Protein 8G1Y (pdb70)

Sequence (971 aa):
NATLVYQQSTRDANNTVTASQAILQQGLATDGGLFTPDTYPKVDLNFDKLKKDASYQEVAKKLVLSSAFLDDFTVEEELDYCINNAYDSKFDTPAIAPLVKLDGQYNLELFHGSSTIAFKDALSILPYFTTAAKKHGLENKIIVILTATSGDTGKAAAGFANVPGTEEIIVFYPKDGVSKIQQELQTTQTGDNTHHVIAIDGNFDDAQTNVKHFNDVALREKLTTNKLQFSSSANSNIGRLVPQIVYYVYAYAQLVKTGEIVAGEEKVVNFTVPTGNFGNILAAFYAKKQIGLPVGKLICASNDNNVLTDFFKKTRVYDKKRREFKVTTSPSDILVSSNLERLIFHLLGNNAEEKTTELNALNTQGQYKLTDFDAEILDLFAAEYATEEEETAAEIKRVCELLDSYIEDPHTAVASAVYKKYQQSATGDVTKTVIASSTASPYKFPVVAVEAVTGKAGLTDFEALAQLHEISGVAVPPAVDGLEIAPIRHKTTVAAADQAAVEAYLGLATLVYQQSTRDANNTVTASQAILQGLATDGGLFTPDTYPKVDLNFDKLKDASYQEVAKLVLSSAFLDDFTVEELDYCINNAYDSKFDTPAIAPLVKLDGQYNLELFHGSSTIAFKDALSILPYFTTAAKKKKHGLENKIIVILTATSGDTGKAAAGFANVPGTEEIIVFYPKKDDGGVSKIQELQTTQTGDNTHHVIAIDGNFDDAQTNVKHFNDVALREKLLTTNKLQFSSSANSNIGRLLVPQIVYYVYAYAQLVKTGEIVAGEEKVVNFTVPTGNFGNILAAFYAKQIGLPVGKLICASNDNNVLTDFFKKTRVYDKKRREFKVTTSPSDILVSSSNLERLIFHLLGNNAEEKTTEELNALNTQGQYKKLTDFDAEILDLFAAEYATEEEETAAEIKRVCELLDSYIEDPHTAVASAVYKKKYQQSATGDVTKTVIASTASPYKFPVVAVEAVTGKAGLTDFEALAQLHEISGVAVPPAVDGLEIAPIRHKTTVAAADQAAVEAYLGL

Organism: Streptococcus pneumoniae serotype 4 (strain ATCC BAA-334 / TIGR4) (NCBI:txid170187)

Secondary structure (DSSP, 8-state):
---PPEEETTEEEEEE-HHHHHHH-S-TTS--EEESS-------HHHHTT--HHHHHHHHHHHHSTTS-HHHHHHHHHHHSSTTSSSTTSS-EEE-SS-EEEE---STTSBTT--TTTTTT--HHHHHTT---EEEEEEE-SSTHHHH---STT-TTEEEEEEEETTSS-HHHHH------TTEEEEEEES-HHHHHHHHH----HHHHHHHHHTTEEEE-----HHHHHHHHHHHHHHHHHHHHTTSS-TT--EEEEEE-SSSHHHHHHHHHHHTT--EEEEEEEE-S--HHHHHHHHSEEE--S-----SS----SS-TTHHHHHHHHTTS-HHHHHH--HHHHHSEEE--S--HHHHTTEEEEE--HHHHHHHHHHHHHHHS----HHHHHHHHHHHHHHHHH-----EEEEE-B-GGGSHHHHHHHHH---S--HHHHHHHHHHHH-PPPPTTTTTGGGSPP---EEEETT--HHHHHHTT-/--PPEEETTEEEEEE-HHHHHHH-S-TTS--EEESS-------HHHHTT--HHHHHHHHHHHHSTTS-HHHHHHHHHHHSSTTSSSTTSS-EEE-SS-EEEE---STTSBTT--TTTTTT--HHHHHTT---EEEEEEE-SSTHHHH---STT-TTEEEEEEEETTSS-HHHHH------TTEEEEEEES-HHHHHHHHH----HHHHHHHHHTTEEEE-----HHHHHHHHHHHHHHHHHHHHTTSS-TT--EEEEEE-SSSHHHHHHHHHHHTT--EEEEEEEE-S--HHHHHHHHSEEE--S-----SS----SS-TTHHHHHHHHTTS-HHHHHH--HHHHHSEEE--S--HHHHTTEEEEE--HHHHHHHHHHHHHHHS----HHHHHHHHHHHHHHHHH-----EEEEE-B-GGGSHHHHHHHHH---S--HHHHHHHHHHHH-PPPPTTTTTGGGSPP---EEEETT--HHHHHHHT-

Structure (mmCIF, N/CA/C/O backbone):
data_8G1Y
#
_entry.id   8G1Y
#
_cell.length_a   86.464
_cell.length_b   81.413
_cell.length_c   139.465
_cell.angle_alpha   90.000
_cell.angle_beta   94.600
_cell.angle_gamma   90.000
#
_symmetry.space_group_name_H-M   'C 1 2 1'
#
loop_
_entity.id
_entity.type
_entity.pdbx_description
1 polymer 'Threonine synthase'
2 non-polymer 'CHLORIDE ION'
3 non-polymer 'SODIUM ION'
4 non-polymer "PYRIDOXAL-5'-PHOSPHATE"
5 non-polymer GLYCEROL
6 non-polymer D-MALATE
7 water water
#
loop_
_atom_site.group_PDB
_atom_site.id
_atom_site.type_symbol
_atom_site.label_atom_id
_atom_site.label_alt_id
_atom_site.label_comp_id
_atom_site.label_asym_id
_atom_site.label_entity_id
_atom_site.label_seq_id
_atom_site.pdbx_PDB_ins_code
_atom_site.Cartn_x
_atom_site.Cartn_y
_atom_site.Cartn_z
_atom_site.occupancy
_atom_site.B_iso_or_equiv
_atom_site.auth_seq_id
_atom_site.auth_comp_id
_atom_site.auth_asym_id
_atom_site.auth_atom_id
_atom_site.pdbx_PDB_model_num
ATOM 1 N N . ASN A 1 2 ? -4.690 70.744 22.547 1.00 59.21 -1 ASN A N 1
ATOM 2 C CA . ASN A 1 2 ? -4.246 70.014 21.322 1.00 56.39 -1 ASN A CA 1
ATOM 3 C C . ASN A 1 2 ? -3.001 69.184 21.669 1.00 51.39 -1 ASN A C 1
ATOM 4 O O . ASN A 1 2 ? -2.162 69.685 22.449 1.00 52.70 -1 ASN A O 1
ATOM 9 N N . ALA A 1 3 ? -2.890 67.969 21.113 1.00 44.30 0 ALA A N 1
ATOM 10 C CA . ALA A 1 3 ? -1.750 67.057 21.396 1.00 38.61 0 ALA A CA 1
ATOM 11 C C . ALA A 1 3 ? -0.720 67.106 20.266 1.00 32.93 0 ALA A C 1
ATOM 12 O O . ALA A 1 3 ? 0.297 66.412 20.320 1.00 30.41 0 ALA A O 1
ATOM 22 N N . THR A 1 5 ? 2.335 68.045 17.965 1.00 21.18 2 THR A N 1
ATOM 23 C CA . THR A 1 5 ? 3.680 68.537 18.172 1.00 20.04 2 THR A CA 1
ATOM 24 C C . THR A 1 5 ? 4.142 69.189 16.867 1.00 18.39 2 THR A C 1
ATOM 25 O O . THR A 1 5 ? 3.612 68.848 15.793 1.00 18.74 2 THR A O 1
ATOM 29 N N . LEU A 1 6 ? 5.097 70.101 16.964 1.00 16.54 3 LEU A N 1
ATOM 30 C CA . LEU A 1 6 ? 5.611 70.777 15.755 1.00 15.84 3 LEU A CA 1
ATOM 31 C C . LEU A 1 6 ? 6.443 69.755 14.976 1.00 15.07 3 LEU A C 1
ATOM 32 O O . LEU A 1 6 ? 7.344 69.134 15.574 1.00 15.62 3 LEU A O 1
ATOM 37 N N . VAL A 1 7 ? 6.134 69.580 13.700 1.00 14.54 4 VAL A N 1
ATOM 38 C CA . VAL A 1 7 ? 6.862 68.599 12.859 1.00 14.61 4 VAL A CA 1
ATOM 39 C C . VAL A 1 7 ? 8.083 69.273 12.237 1.00 13.32 4 VAL A C 1
ATOM 40 O O . VAL A 1 7 ? 7.932 70.344 11.615 1.00 14.43 4 VAL A O 1
ATOM 44 N N . TYR A 1 8 ? 9.252 68.699 12.483 1.00 11.89 5 TYR A N 1
ATOM 45 C CA . TYR A 1 8 ? 10.497 69.134 11.813 1.00 11.74 5 TYR A CA 1
ATOM 46 C C . TYR A 1 8 ? 10.739 68.157 10.672 1.00 12.46 5 TYR A C 1
ATOM 47 O O . TYR A 1 8 ? 10.742 66.936 10.884 1.00 13.65 5 TYR A O 1
ATOM 56 N N A GLN A 1 9 ? 10.916 68.705 9.482 0.70 12.27 6 GLN A N 1
ATOM 57 N N B GLN A 1 9 ? 10.872 68.677 9.456 0.30 12.25 6 GLN A N 1
ATOM 58 C CA A GLN A 1 9 ? 11.145 67.871 8.288 0.70 12.54 6 GLN A CA 1
ATOM 59 C CA B GLN A 1 9 ? 11.142 67.775 8.311 0.30 12.47 6 GLN A CA 1
ATOM 60 C C A GLN A 1 9 ? 12.509 68.210 7.691 0.70 12.13 6 GLN A C 1
ATOM 61 C C B GLN A 1 9 ? 12.458 68.194 7.663 0.30 12.15 6 GLN A C 1
ATOM 62 O O A GLN A 1 9 ? 12.938 69.371 7.809 0.70 12.07 6 GLN A O 1
ATOM 63 O O B GLN A 1 9 ? 12.797 69.392 7.726 0.30 11.92 6 GLN A O 1
ATOM 74 N N . SER A 1 10 ? 13.151 67.241 7.044 1.00 12.27 7 SER A N 1
ATOM 75 C CA . SER A 1 10 ? 14.397 67.561 6.318 1.00 12.15 7 SER A CA 1
ATOM 76 C C . SER A 1 10 ? 14.039 68.423 5.104 1.00 12.03 7 SER A C 1
ATOM 77 O O . SER A 1 10 ? 13.016 68.132 4.427 1.00 12.10 7 SER A O 1
ATOM 80 N N . THR A 1 11 ? 14.874 69.415 4.817 1.00 11.17 8 THR A N 1
ATOM 81 C CA . THR A 1 11 ? 14.703 70.243 3.596 1.00 11.62 8 THR A CA 1
ATOM 82 C C . THR A 1 11 ? 14.881 69.386 2.336 1.00 12.51 8 THR A C 1
ATOM 83 O O . THR A 1 11 ? 14.546 69.892 1.238 1.00 13.22 8 THR A O 1
ATOM 87 N N . ARG A 1 12 ? 15.370 68.146 2.467 1.00 12.74 9 ARG A N 1
ATOM 88 C CA . ARG A 1 12 ? 15.618 67.306 1.260 1.00 13.68 9 ARG A CA 1
ATOM 89 C C . ARG A 1 12 ? 14.875 65.969 1.333 1.00 14.82 9 ARG A C 1
ATOM 90 O O . ARG A 1 12 ? 15.181 65.088 0.498 1.00 16.16 9 ARG A O 1
ATOM 98 N N . ASP A 1 13 ? 13.939 65.810 2.271 1.00 14.52 10 ASP A N 1
ATOM 99 C CA . ASP A 1 13 ? 13.150 64.550 2.293 1.00 15.71 10 ASP A CA 1
ATOM 100 C C . ASP A 1 13 ? 11.844 64.820 3.044 1.00 15.73 10 ASP A C 1
ATOM 101 O O . ASP A 1 13 ? 11.883 64.896 4.273 1.00 14.71 10 ASP A O 1
ATOM 106 N N . ALA A 1 14 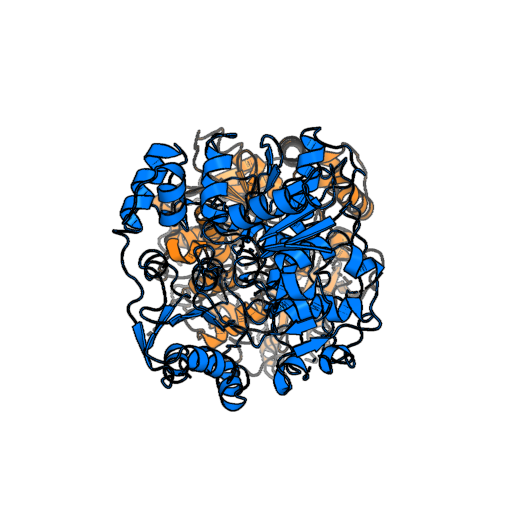? 10.746 64.956 2.296 1.00 17.10 11 ALA A N 1
ATOM 107 C CA . ALA A 1 14 ? 9.405 65.232 2.864 1.00 17.49 11 ALA A CA 1
ATOM 108 C C . ALA A 1 14 ? 8.984 64.116 3.831 1.00 17.67 11 ALA A C 1
ATOM 109 O O . ALA A 1 14 ? 8.168 64.394 4.710 1.00 18.51 11 ALA A O 1
ATOM 111 N N . ASN A 1 15 ? 9.558 62.919 3.705 1.00 17.29 12 ASN A N 1
ATOM 112 C CA . ASN A 1 15 ? 9.146 61.796 4.587 1.00 17.71 12 ASN A CA 1
ATOM 113 C C . ASN A 1 15 ? 10.039 61.703 5.819 1.00 17.13 12 ASN A C 1
ATOM 114 O O . ASN A 1 15 ? 9.741 60.859 6.688 1.00 17.80 12 ASN A O 1
ATOM 119 N N . ASN A 1 16 ? 11.088 62.520 5.895 1.00 15.76 13 ASN A N 1
ATOM 120 C CA . ASN A 1 16 ? 11.977 62.462 7.078 1.00 14.87 13 ASN A CA 1
ATOM 121 C C . ASN A 1 16 ? 11.456 63.481 8.093 1.00 14.23 13 ASN A C 1
ATOM 122 O O . ASN A 1 16 ? 11.937 64.629 8.084 1.00 13.47 13 ASN A O 1
ATOM 127 N N . THR A 1 17 ? 10.480 63.060 8.897 1.00 14.42 14 THR A N 1
ATOM 128 C CA . THR A 1 17 ? 9.845 63.952 9.900 1.00 14.57 14 THR A CA 1
ATOM 129 C C . THR A 1 17 ? 10.232 63.491 11.304 1.00 14.06 14 THR A C 1
ATOM 130 O O . THR A 1 17 ? 10.225 62.275 11.584 1.00 15.16 14 THR A O 1
ATOM 134 N N . VAL A 1 18 ? 10.507 64.460 12.164 1.00 12.70 15 VAL A N 1
ATOM 135 C CA . VAL A 1 18 ? 10.972 64.178 13.542 1.00 12.63 15 VAL A CA 1
ATOM 136 C C . VAL A 1 18 ? 10.427 65.253 14.474 1.00 11.57 15 VAL A C 1
ATOM 137 O O . VAL A 1 18 ? 9.981 66.326 13.993 1.00 11.11 15 VAL A O 1
ATOM 141 N N . THR A 1 19 ? 10.463 64.959 15.770 1.00 11.46 16 THR A N 1
ATOM 142 C CA . THR A 1 19 ? 10.127 65.979 16.786 1.00 11.34 16 THR A CA 1
ATOM 143 C C . THR A 1 19 ? 11.349 66.871 17.041 1.00 10.86 16 THR A C 1
ATOM 144 O O . THR A 1 19 ? 12.452 66.536 16.608 1.00 10.96 16 THR A O 1
ATOM 148 N N . ALA A 1 20 ? 11.158 67.933 17.809 1.00 10.71 17 ALA A N 1
ATOM 149 C CA . ALA A 1 20 ? 12.286 68.831 18.143 1.00 10.70 17 ALA A CA 1
ATOM 150 C C . ALA A 1 20 ? 13.399 68.061 18.867 1.00 11.11 17 ALA A C 1
ATOM 151 O O . ALA A 1 20 ? 14.571 68.235 18.486 1.00 11.32 17 ALA A O 1
ATOM 153 N N . SER A 1 21 ? 13.057 67.227 19.854 1.00 12.00 18 SER A N 1
ATOM 154 C CA . SER A 1 21 ? 14.116 66.510 20.617 1.00 12.68 18 SER A CA 1
ATOM 155 C C . SER A 1 21 ? 14.888 65.571 19.681 1.00 12.55 18 SER A C 1
ATOM 156 O O . SER A 1 21 ? 16.121 65.474 19.808 1.00 12.66 18 SER A O 1
ATOM 159 N N . GLN A 1 22 ? 14.195 64.942 18.735 1.00 12.69 19 GLN A N 1
ATOM 160 C CA . GLN A 1 22 ? 14.876 64.027 17.790 1.00 12.96 19 GLN A CA 1
ATOM 161 C C . GLN A 1 22 ? 15.791 64.832 16.852 1.00 12.07 19 GLN A C 1
ATOM 162 O O . GLN A 1 22 ? 16.921 64.394 16.605 1.00 12.05 19 GLN A O 1
ATOM 168 N N . ALA A 1 23 ? 15.310 65.958 16.328 1.00 11.31 20 ALA A N 1
ATOM 169 C CA . ALA A 1 23 ? 16.132 66.771 15.397 1.00 11.48 20 ALA A CA 1
ATOM 170 C C . ALA A 1 23 ? 17.414 67.239 16.096 1.00 11.24 20 ALA A C 1
ATOM 171 O O . ALA A 1 23 ? 18.486 67.246 15.471 1.00 11.11 20 ALA A O 1
ATOM 173 N N . ILE A 1 24 ? 17.303 67.614 17.363 1.00 11.56 21 ILE A N 1
ATOM 174 C CA . ILE A 1 24 ? 18.494 68.116 18.096 1.00 12.37 21 ILE A CA 1
ATOM 175 C C . ILE A 1 24 ? 19.489 66.980 18.330 1.00 13.20 21 ILE A C 1
ATOM 176 O O . ILE A 1 24 ? 20.702 67.179 18.129 1.00 13.07 21 ILE A O 1
ATOM 181 N N . LEU A 1 25 ? 18.987 65.814 18.716 1.00 14.41 22 LEU A N 1
ATOM 182 C CA . LEU A 1 25 ? 19.891 64.690 19.049 1.00 16.96 22 LEU A CA 1
ATOM 183 C C . LEU A 1 25 ? 20.534 64.139 17.768 1.00 17.44 22 LEU A C 1
ATOM 184 O O . LEU A 1 25 ? 21.736 63.787 17.791 1.00 18.55 22 LEU A O 1
ATOM 189 N N A GLN A 1 26 ? 19.778 64.107 16.662 0.60 17.14 23 GLN A N 1
ATOM 190 N N B GLN A 1 26 ? 19.763 64.080 16.682 0.40 17.73 23 GLN A N 1
ATOM 191 C CA A GLN A 1 26 ? 20.269 63.553 15.364 0.60 18.24 23 GLN A CA 1
ATOM 192 C CA B GLN A 1 26 ? 20.323 63.543 15.420 0.40 18.88 23 GLN A CA 1
ATOM 193 C C A GLN A 1 26 ? 21.168 64.584 14.662 0.60 18.83 23 GLN A C 1
ATOM 194 C C B GLN A 1 26 ? 21.255 64.586 14.796 0.40 19.11 23 GLN A C 1
ATOM 195 O O A GLN A 1 26 ? 22.091 64.175 13.916 0.60 20.70 23 GLN A O 1
ATOM 196 O O B GLN A 1 26 ? 22.325 64.185 14.288 0.40 19.98 23 GLN A O 1
ATOM 207 N N . GLY A 1 27 ? 20.886 65.872 14.875 1.00 18.94 24 GLY A N 1
ATOM 208 C CA . GLY A 1 27 ? 21.698 66.969 14.314 1.00 20.11 24 GLY A CA 1
ATOM 209 C C . GLY A 1 27 ? 21.550 67.108 12.816 1.00 21.00 24 GLY A C 1
ATOM 210 O O . GLY A 1 27 ? 20.904 68.060 12.361 1.00 22.33 24 GLY A O 1
ATOM 211 N N . LEU A 1 28 ? 22.083 66.142 12.078 1.00 22.38 25 LEU A N 1
ATOM 212 C CA . LEU A 1 28 ? 22.122 66.179 10.599 1.00 23.16 25 LEU A CA 1
ATOM 213 C C . LEU A 1 28 ? 21.143 65.144 10.035 1.00 19.33 25 LEU A C 1
ATOM 214 O O . LEU A 1 28 ? 21.027 64.084 10.643 1.00 19.41 25 LEU A O 1
ATOM 219 N N . ALA A 1 29 ? 20.421 65.481 8.963 1.00 17.45 26 ALA A N 1
ATOM 220 C CA . ALA A 1 29 ? 19.556 64.470 8.307 1.00 17.10 26 ALA A CA 1
ATOM 221 C C . ALA A 1 29 ? 20.451 63.603 7.410 1.00 17.13 26 ALA A C 1
ATOM 222 O O . ALA A 1 29 ? 21.382 64.145 6.795 1.00 17.60 26 ALA A O 1
ATOM 224 N N . THR A 1 30 ? 20.203 62.295 7.372 1.00 17.57 27 THR A N 1
ATOM 225 C CA . THR A 1 30 ? 21.042 61.379 6.549 1.00 18.22 27 THR A CA 1
ATOM 226 C C . THR A 1 30 ? 20.889 61.689 5.054 1.00 17.98 27 THR A C 1
ATOM 227 O O . THR A 1 30 ? 21.761 61.279 4.275 1.00 19.14 27 THR A O 1
ATOM 231 N N . ASP A 1 31 ? 19.809 62.364 4.672 1.00 16.93 28 ASP A N 1
ATOM 232 C CA . ASP A 1 31 ? 19.559 62.703 3.244 1.00 16.92 28 ASP A CA 1
ATOM 233 C C . ASP A 1 31 ? 20.380 63.928 2.815 1.00 16.57 28 ASP A C 1
ATOM 234 O O . ASP A 1 31 ? 20.334 64.264 1.609 1.00 17.42 28 ASP A O 1
ATOM 239 N N . GLY A 1 32 ? 21.084 64.577 3.748 1.00 15.47 29 GLY A N 1
ATOM 240 C CA . GLY A 1 32 ? 21.910 65.765 3.443 1.00 15.51 29 GLY A CA 1
ATOM 241 C C . GLY A 1 32 ? 21.185 67.080 3.712 1.00 15.22 29 GLY A C 1
ATOM 242 O O . GLY A 1 32 ? 21.833 68.134 3.604 1.00 15.61 29 GLY A O 1
ATOM 243 N N . GLY A 1 33 ? 19.898 67.019 4.060 1.00 14.55 30 GLY A N 1
ATOM 244 C CA . GLY A 1 33 ? 19.111 68.233 4.343 1.00 13.84 30 GLY A CA 1
ATOM 245 C C . GLY A 1 33 ? 19.200 68.674 5.790 1.00 13.83 30 GLY A C 1
ATOM 246 O O . GLY A 1 33 ? 19.925 68.038 6.593 1.00 14.54 30 GLY A O 1
ATOM 247 N N . LEU A 1 34 ? 18.471 69.741 6.104 1.00 12.64 31 LEU A N 1
ATOM 248 C CA . LEU A 1 34 ? 18.441 70.333 7.466 1.00 12.37 31 LEU A CA 1
ATOM 249 C C . LEU A 1 34 ? 17.055 70.140 8.072 1.00 11.56 31 LEU A C 1
ATOM 250 O O . LEU A 1 34 ? 16.063 70.395 7.360 1.00 10.83 31 LEU A O 1
ATOM 255 N N . PHE A 1 35 ? 16.989 69.744 9.346 1.00 10.81 32 PHE A N 1
ATOM 256 C CA . PHE A 1 35 ? 15.684 69.602 10.036 1.00 10.67 32 PHE A CA 1
ATOM 257 C C . PHE A 1 35 ? 15.101 71.000 10.236 1.00 10.34 32 PHE A C 1
ATOM 258 O O . PHE A 1 35 ? 15.762 71.874 10.840 1.00 10.24 32 PHE A O 1
ATOM 266 N N . THR A 1 36 ? 13.876 71.177 9.767 1.00 10.59 33 THR A N 1
ATOM 267 C CA . THR A 1 36 ? 13.291 72.530 9.637 1.00 10.64 33 THR A CA 1
ATOM 268 C C . THR A 1 36 ? 11.819 72.490 10.019 1.00 11.59 33 THR A C 1
ATOM 269 O O . THR A 1 36 ? 11.119 71.556 9.644 1.00 11.61 33 THR A O 1
ATOM 273 N N . PRO A 1 37 ? 11.294 73.488 10.770 1.00 11.78 34 PRO A N 1
ATOM 274 C CA . PRO A 1 37 ? 9.893 73.451 11.171 1.00 12.67 34 PRO A CA 1
ATOM 275 C C . PRO A 1 37 ? 9.003 73.545 9.928 1.00 13.27 34 PRO A C 1
ATOM 276 O O . PRO A 1 37 ? 9.211 74.438 9.111 1.00 13.51 34 PRO A O 1
ATOM 280 N N . ASP A 1 38 ? 8.038 72.636 9.817 1.00 14.74 35 ASP A N 1
ATOM 281 C CA . ASP A 1 38 ? 7.148 72.594 8.629 1.00 15.94 35 ASP A CA 1
ATOM 282 C C . ASP A 1 38 ? 5.976 73.567 8.801 1.00 15.83 35 ASP A C 1
ATOM 283 O O . ASP A 1 38 ? 5.248 73.797 7.820 1.00 16.89 35 ASP A O 1
ATOM 288 N N . THR A 1 39 ? 5.761 74.039 10.025 1.00 15.64 36 THR A N 1
ATOM 289 C CA . THR A 1 39 ? 4.732 75.062 10.339 1.00 15.82 36 THR A CA 1
ATOM 290 C C . THR A 1 39 ? 5.319 75.937 11.442 1.00 15.61 36 THR A C 1
ATOM 291 O O . THR A 1 39 ? 6.365 75.563 11.990 1.00 14.86 36 THR A O 1
ATOM 295 N N . TYR A 1 40 ? 4.675 77.062 11.729 1.00 14.83 37 TYR A N 1
ATOM 296 C CA . TYR A 1 40 ? 5.150 77.964 12.804 1.00 15.04 37 TYR A CA 1
ATOM 297 C C . TYR A 1 40 ? 4.192 77.832 13.969 1.00 15.78 37 TYR A C 1
ATOM 298 O O . TYR A 1 40 ? 2.979 77.853 13.776 1.00 16.45 37 TYR A O 1
ATOM 307 N N . PRO A 1 41 ? 4.702 77.689 15.207 1.00 15.27 38 PRO A N 1
ATOM 308 C CA . PRO A 1 41 ? 3.832 77.506 16.357 1.00 16.61 38 PRO A CA 1
ATOM 309 C C . PRO A 1 41 ? 3.116 78.802 16.751 1.00 17.87 38 PRO A C 1
ATOM 310 O O . PRO A 1 41 ? 3.588 79.885 16.390 1.00 18.14 38 PRO A O 1
ATOM 314 N N . LYS A 1 42 ? 1.972 78.653 17.414 1.00 20.19 39 LYS A N 1
ATOM 315 C CA . LYS A 1 42 ? 1.216 79.814 17.946 1.00 23.14 39 LYS A CA 1
ATOM 316 C C . LYS A 1 42 ? 1.941 80.301 19.199 1.00 23.14 39 LYS A C 1
ATOM 317 O O . LYS A 1 42 ? 2.188 79.474 20.101 1.00 22.95 39 LYS A O 1
ATOM 323 N N . VAL A 1 43 ? 2.306 81.579 19.221 1.00 21.41 40 VAL A N 1
ATOM 324 C CA . VAL A 1 43 ? 3.030 82.180 20.375 1.00 21.34 40 VAL A CA 1
ATOM 325 C C . VAL A 1 43 ? 2.318 83.478 20.734 1.00 20.77 40 VAL A C 1
ATOM 326 O O . VAL A 1 43 ? 2.187 84.324 19.846 1.00 20.77 40 VAL A O 1
ATOM 330 N N . ASP A 1 44 ? 1.885 83.622 21.984 1.00 20.65 41 ASP A N 1
ATOM 331 C CA . ASP A 1 44 ? 1.235 84.886 22.406 1.00 22.29 41 ASP A CA 1
ATOM 332 C C . ASP A 1 44 ? 2.344 85.877 22.773 1.00 20.16 41 ASP A C 1
ATOM 333 O O . ASP A 1 44 ? 2.950 85.714 23.842 1.00 21.40 41 ASP A O 1
ATOM 338 N N . LEU A 1 45 ? 2.641 86.834 21.889 1.00 18.69 42 LEU A N 1
ATOM 339 C CA . LEU A 1 45 ? 3.669 87.856 22.215 1.00 17.68 42 LEU A CA 1
ATOM 340 C C . LEU A 1 45 ? 2.966 89.068 22.817 1.00 18.39 42 LEU A C 1
ATOM 341 O O . LEU A 1 45 ? 2.641 90.003 22.062 1.00 21.42 42 LEU A O 1
ATOM 346 N N . ASN A 1 46 ? 2.764 89.037 24.130 1.00 16.48 43 ASN A N 1
ATOM 347 C CA . ASN A 1 46 ? 2.116 90.149 24.870 1.00 16.82 43 ASN A CA 1
ATOM 348 C C . ASN A 1 46 ? 3.231 91.014 25.467 1.00 15.89 43 ASN A C 1
ATOM 349 O O . ASN A 1 46 ? 3.726 90.675 26.550 1.00 15.28 43 ASN A O 1
ATOM 354 N N . PHE A 1 47 ? 3.587 92.113 24.798 1.00 15.29 44 PHE A N 1
ATOM 355 C CA . PHE A 1 47 ? 4.724 92.943 25.282 1.00 14.76 44 PHE A CA 1
ATOM 356 C C . PHE A 1 47 ? 4.358 93.721 26.547 1.00 15.79 44 PHE A C 1
ATOM 357 O O . PHE A 1 47 ? 5.280 94.179 27.228 1.00 15.85 44 PHE A O 1
ATOM 365 N N . ASP A 1 48 ? 3.071 93.834 26.872 1.00 17.46 45 ASP A N 1
ATOM 366 C CA . ASP A 1 48 ? 2.725 94.484 28.160 1.00 18.38 45 ASP A CA 1
ATOM 367 C C . ASP A 1 48 ? 3.326 93.622 29.277 1.00 18.53 45 ASP A C 1
ATOM 368 O O . ASP A 1 48 ? 3.690 94.183 30.328 1.00 19.39 45 ASP A O 1
ATOM 373 N N . LYS A 1 49 ? 3.395 92.308 29.053 1.00 18.07 46 LYS A N 1
ATOM 374 C CA . LYS A 1 49 ? 4.008 91.379 30.036 1.00 18.64 46 LYS A CA 1
ATOM 375 C C . LYS A 1 49 ? 5.491 91.173 29.714 1.00 16.63 46 LYS A C 1
ATOM 376 O O . LYS A 1 49 ? 6.311 91.229 30.651 1.00 16.55 46 LYS A O 1
ATOM 382 N N . LEU A 1 50 ? 5.829 90.992 28.430 1.00 14.97 47 LEU A N 1
ATOM 383 C CA . LEU A 1 50 ? 7.235 90.644 28.083 1.00 14.35 47 LEU A CA 1
ATOM 384 C C . LEU A 1 50 ? 8.195 91.808 28.346 1.00 13.75 47 LEU A C 1
ATOM 385 O O . LEU A 1 50 ? 9.389 91.546 28.538 1.00 12.59 47 LEU A O 1
ATOM 390 N N A LYS A 1 51 ? 7.693 93.046 28.381 0.70 14.23 48 LYS A N 1
ATOM 391 N N B LYS A 1 51 ? 7.694 93.047 28.379 0.30 14.24 48 LYS A N 1
ATOM 392 C CA A LYS A 1 51 ? 8.616 94.187 28.618 0.70 14.90 48 LYS A CA 1
ATOM 393 C CA B LYS A 1 51 ? 8.599 94.203 28.624 0.30 14.71 48 LYS A CA 1
ATOM 394 C C A LYS A 1 51 ? 9.262 94.047 30.002 0.70 15.24 48 LYS A C 1
ATOM 395 C C B LYS A 1 51 ? 9.250 94.065 30.007 0.30 15.21 48 LYS A C 1
ATOM 396 O O A LYS A 1 51 ? 10.372 94.581 30.189 0.70 15.31 48 LYS A O 1
ATOM 397 O O B LYS A 1 51 ? 10.347 94.626 30.197 0.30 15.28 48 LYS A O 1
ATOM 408 N N . ASP A 1 52 ? 8.601 93.336 30.924 1.00 15.76 49 ASP A N 1
ATOM 409 C CA . ASP A 1 52 ? 9.127 93.164 32.305 1.00 16.96 49 ASP A CA 1
ATOM 410 C C . ASP A 1 52 ? 9.659 91.748 32.534 1.00 15.94 49 ASP A C 1
ATOM 411 O O . ASP A 1 52 ? 10.035 91.438 33.666 1.00 16.84 49 ASP A O 1
ATOM 416 N N . ALA A 1 53 ? 9.771 90.954 31.476 1.00 13.82 50 ALA A N 1
ATOM 417 C CA . ALA A 1 53 ? 10.213 89.552 31.632 1.00 13.42 50 ALA A CA 1
ATOM 418 C C . ALA A 1 53 ? 11.737 89.446 31.675 1.00 13.05 50 ALA A C 1
ATOM 419 O O . ALA A 1 53 ? 12.430 90.234 31.002 1.00 13.70 50 ALA A O 1
ATOM 421 N N . SER A 1 54 ? 12.233 88.508 32.473 1.00 12.53 51 SER A N 1
ATOM 422 C CA . SER A 1 54 ? 13.676 88.176 32.454 1.00 12.29 51 SER A CA 1
ATOM 423 C C . SER A 1 54 ? 14.019 87.506 31.117 1.00 11.46 51 SER A C 1
ATOM 424 O O . SER A 1 54 ? 13.105 87.022 30.418 1.00 10.75 51 SER A O 1
ATOM 427 N N . TYR A 1 55 ? 15.305 87.444 30.792 1.00 11.15 52 TYR A N 1
ATOM 428 C CA . TYR A 1 55 ? 15.715 86.709 29.573 1.00 10.69 52 TYR A CA 1
ATOM 429 C C . TYR A 1 55 ? 15.183 85.267 29.638 1.00 10.79 52 TYR A C 1
ATOM 430 O O . TYR A 1 55 ? 14.690 84.713 28.627 1.00 10.21 52 TYR A O 1
ATOM 439 N N . GLN A 1 56 ? 15.327 84.644 30.806 1.00 10.98 53 GLN A N 1
ATOM 440 C CA . GLN A 1 56 ? 14.921 83.227 31.001 1.00 11.44 53 GLN A CA 1
ATOM 441 C C . GLN A 1 56 ? 13.408 83.073 30.779 1.00 11.13 53 GLN A C 1
ATOM 442 O O . GLN A 1 56 ? 12.993 82.041 30.244 1.00 11.01 53 GLN A O 1
ATOM 448 N N . GLU A 1 57 ? 12.610 84.067 31.174 1.00 11.34 54 GLU A N 1
ATOM 449 C CA . GLU A 1 57 ? 11.139 84.000 30.959 1.00 12.03 54 GLU A CA 1
ATOM 450 C C . GLU A 1 57 ? 10.825 84.104 29.462 1.00 11.26 54 GLU A C 1
ATOM 451 O O . GLU A 1 57 ? 9.938 83.377 28.978 1.00 11.65 54 GLU A O 1
ATOM 457 N N . VAL A 1 58 ? 11.515 84.988 28.743 1.00 10.47 55 VAL A N 1
ATOM 458 C CA . VAL A 1 58 ? 11.296 85.056 27.272 1.00 10.48 55 VAL A CA 1
ATOM 459 C C . VAL A 1 58 ? 11.735 83.726 26.649 1.00 10.11 55 VAL A C 1
ATOM 460 O O . VAL A 1 58 ? 11.031 83.231 25.751 1.00 10.42 55 VAL A O 1
ATOM 464 N N . ALA A 1 59 ? 12.850 83.163 27.118 1.00 9.53 56 ALA A N 1
ATOM 465 C CA . ALA A 1 59 ? 13.322 81.870 26.567 1.00 9.95 56 ALA A CA 1
ATOM 466 C C . ALA A 1 59 ? 12.264 80.790 26.803 1.00 10.40 56 ALA A C 1
ATOM 467 O O . ALA A 1 59 ? 12.003 79.988 25.899 1.00 10.79 56 ALA A O 1
ATOM 469 N N A LYS A 1 60 ? 11.665 80.748 27.995 0.50 10.65 57 LYS A N 1
ATOM 470 N N B LYS A 1 60 ? 11.674 80.783 27.997 0.50 10.85 57 LYS A N 1
ATOM 471 C CA A LYS A 1 60 ? 10.632 79.708 28.243 0.50 11.38 57 LYS A CA 1
ATOM 472 C CA B LYS A 1 60 ? 10.612 79.803 28.323 0.50 11.75 57 LYS A CA 1
ATOM 473 C C A LYS A 1 60 ? 9.472 79.868 27.252 0.50 11.40 57 LYS A C 1
ATOM 474 C C B LYS A 1 60 ? 9.489 79.884 27.285 0.50 11.62 57 LYS A C 1
ATOM 475 O O A LYS A 1 60 ? 8.993 78.837 26.734 0.50 11.91 57 LYS A O 1
ATOM 476 O O B LYS A 1 60 ? 9.082 78.829 26.756 0.50 12.28 57 LYS A O 1
ATOM 487 N N . LEU A 1 61 ? 9.025 81.101 26.998 1.00 11.36 58 LEU A N 1
ATOM 488 C CA . LEU A 1 61 ? 7.881 81.301 26.066 1.00 11.95 58 LEU A CA 1
ATOM 489 C C . LEU A 1 61 ? 8.238 80.807 24.662 1.00 11.47 58 LEU A C 1
ATOM 490 O O . LEU A 1 61 ? 7.468 80.017 24.081 1.00 11.79 58 LEU A O 1
ATOM 495 N N . VAL A 1 62 ? 9.373 81.253 24.142 1.00 11.37 59 VAL A N 1
ATOM 496 C CA . VAL A 1 62 ? 9.759 80.918 22.746 1.00 11.72 59 VAL A CA 1
ATOM 497 C C . VAL A 1 62 ? 10.162 79.444 22.638 1.00 11.55 59 VAL A C 1
ATOM 498 O O . VAL A 1 62 ? 9.716 78.769 21.685 1.00 11.46 59 VAL A O 1
ATOM 502 N N . LEU A 1 63 ? 10.946 78.937 23.591 1.00 11.94 60 LEU A N 1
ATOM 503 C CA . LEU A 1 63 ? 11.430 77.537 23.456 1.00 12.32 60 LEU A CA 1
ATOM 504 C C . LEU A 1 63 ? 10.260 76.561 23.652 1.00 12.59 60 LEU A C 1
ATOM 505 O O . LEU A 1 63 ? 10.255 75.498 22.998 1.00 12.38 60 LEU A O 1
ATOM 510 N N A SER A 1 64 ? 9.297 76.908 24.513 0.70 12.22 61 SER A N 1
ATOM 511 N N B SER A 1 64 ? 9.283 76.909 24.496 0.30 12.39 61 SER A N 1
ATOM 512 C CA A SER A 1 64 ? 8.118 76.025 24.718 0.70 13.42 61 SER A CA 1
ATOM 513 C CA B SER A 1 64 ? 8.136 75.990 24.728 0.30 12.99 61 SER A CA 1
ATOM 514 C C A SER A 1 64 ? 7.385 75.832 23.388 0.70 13.26 61 SER A C 1
ATOM 515 C C B SER A 1 64 ? 7.263 75.889 23.470 0.30 13.02 61 SER A C 1
ATOM 516 O O A SER A 1 64 ? 6.902 74.711 23.126 0.70 14.58 61 SER A O 1
ATOM 517 O O B SER A 1 64 ? 6.500 74.899 23.365 0.30 13.48 61 SER A O 1
ATOM 522 N N . ALA A 1 65 ? 7.311 76.897 22.588 1.00 12.81 62 ALA A N 1
ATOM 523 C CA . ALA A 1 65 ? 6.559 76.870 21.317 1.00 12.75 62 ALA A CA 1
ATOM 524 C C . ALA A 1 65 ? 7.292 76.026 20.268 1.00 12.32 62 ALA A C 1
ATOM 525 O O . ALA A 1 65 ? 6.625 75.233 19.591 1.00 12.66 62 ALA A O 1
ATOM 527 N N . PHE A 1 66 ? 8.611 76.189 20.145 1.00 11.27 63 PHE A N 1
ATOM 528 C CA . PHE A 1 66 ? 9.368 75.467 19.089 1.00 11.59 63 PHE A CA 1
ATOM 529 C C . PHE A 1 66 ? 9.822 74.076 19.527 1.00 12.23 63 PHE A C 1
ATOM 530 O O . PHE A 1 66 ? 9.824 73.164 18.666 1.00 13.05 63 PHE A O 1
ATOM 538 N N . LEU A 1 67 ? 10.201 73.902 20.789 1.00 12.10 64 LEU A N 1
ATOM 539 C CA . LEU A 1 67 ? 10.742 72.601 21.267 1.00 13.30 64 LEU A CA 1
ATOM 540 C C . LEU A 1 67 ? 9.620 71.939 22.061 1.00 13.98 64 LEU A C 1
ATOM 541 O O . LEU A 1 67 ? 9.812 71.601 23.237 1.00 14.09 64 LEU A O 1
ATOM 546 N N . ASP A 1 68 ? 8.495 71.698 21.381 1.00 14.56 65 ASP A N 1
ATOM 547 C CA . ASP A 1 68 ? 7.240 71.379 22.113 1.00 15.70 65 ASP A CA 1
ATOM 548 C C . ASP A 1 68 ? 7.112 69.903 22.502 1.00 15.33 65 ASP A C 1
ATOM 549 O O . ASP A 1 68 ? 6.065 69.576 23.096 1.00 16.68 65 ASP A O 1
ATOM 554 N N . ASP A 1 69 ? 8.100 69.046 22.218 1.00 14.30 66 ASP A N 1
ATOM 555 C CA . ASP A 1 69 ? 7.982 67.670 22.768 1.00 14.73 66 ASP A CA 1
ATOM 556 C C . ASP A 1 69 ? 8.790 67.601 24.074 1.00 14.96 66 ASP A C 1
ATOM 557 O O . ASP A 1 69 ? 8.859 66.510 24.663 1.00 16.30 66 ASP A O 1
ATOM 562 N N . PHE A 1 70 ? 9.408 68.716 24.483 1.00 13.71 67 PHE A N 1
ATOM 563 C CA . PHE A 1 70 ? 10.049 68.808 25.821 1.00 14.15 67 PHE A CA 1
ATOM 564 C C . PHE A 1 70 ? 8.984 69.264 26.823 1.00 14.06 67 PHE A C 1
ATOM 565 O O . PHE A 1 70 ? 8.106 70.048 26.446 1.00 14.98 67 PHE A O 1
ATOM 573 N N . THR A 1 71 ? 9.043 68.762 28.055 1.00 14.21 68 THR A N 1
ATOM 574 C CA . THR A 1 71 ? 8.081 69.224 29.090 1.00 15.03 68 THR A CA 1
ATOM 575 C C . THR A 1 71 ? 8.510 70.597 29.611 1.00 15.37 68 THR A C 1
ATOM 576 O O . THR A 1 71 ? 9.670 71.021 29.357 1.00 14.30 68 THR A O 1
ATOM 580 N N . VAL A 1 72 ? 7.618 71.248 30.351 1.00 16.59 69 VAL A N 1
ATOM 581 C CA . VAL A 1 72 ? 7.952 72.582 30.927 1.00 17.73 69 VAL A CA 1
ATOM 582 C C . VAL A 1 72 ? 9.134 72.424 31.898 1.00 15.63 69 VAL A C 1
ATOM 583 O O . VAL A 1 72 ? 10.025 73.285 31.893 1.00 15.10 69 VAL A O 1
ATOM 587 N N A GLU A 1 73 ? 9.136 71.340 32.672 0.70 15.85 70 GLU A N 1
ATOM 588 N N B GLU A 1 73 ? 9.144 71.364 32.716 0.30 15.59 70 GLU A N 1
ATOM 589 C CA A GLU A 1 73 ? 10.199 71.069 33.675 0.70 15.67 70 GLU A CA 1
ATOM 590 C CA B GLU A 1 73 ? 10.265 71.140 33.676 0.30 15.28 70 GLU A CA 1
ATOM 591 C C A GLU A 1 73 ? 11.548 70.778 32.992 0.70 14.28 70 GLU A C 1
ATOM 592 C C B GLU A 1 73 ? 11.578 70.888 32.922 0.30 14.63 70 GLU A C 1
ATOM 593 O O A GLU A 1 73 ? 12.618 71.116 33.609 0.70 14.29 70 GLU A O 1
ATOM 594 O O B GLU A 1 73 ? 12.661 71.397 33.415 0.30 15.54 70 GLU A O 1
ATOM 605 N N . GLU A 1 74 ? 11.515 70.121 31.813 1.00 13.79 71 GLU A N 1
ATOM 606 C CA . GLU A 1 74 ? 12.755 69.858 31.033 1.00 13.44 71 GLU A CA 1
ATOM 607 C C . GLU A 1 74 ? 13.302 71.184 30.499 1.00 13.17 71 GLU A C 1
ATOM 608 O O . GLU A 1 74 ? 14.515 71.416 30.593 1.00 12.65 71 GLU A O 1
ATOM 614 N N . LEU A 1 75 ? 12.427 72.028 29.960 1.00 12.90 72 LEU A N 1
ATOM 615 C CA . LEU A 1 75 ? 12.911 73.318 29.406 1.00 13.46 72 LEU A CA 1
ATOM 616 C C . LEU A 1 75 ? 13.406 74.213 30.545 1.00 13.00 72 LEU A C 1
ATOM 617 O O . LEU A 1 75 ? 14.423 74.887 30.349 1.00 12.59 72 LEU A O 1
ATOM 622 N N . ASP A 1 76 ? 12.731 74.231 31.693 1.00 13.25 73 ASP A N 1
ATOM 623 C CA . ASP A 1 76 ? 13.238 75.065 32.818 1.00 13.89 73 ASP A CA 1
ATOM 624 C C . ASP A 1 76 ? 14.652 74.601 33.181 1.00 13.21 73 ASP A C 1
ATOM 625 O O . ASP A 1 76 ? 15.520 75.447 33.441 1.00 12.80 73 ASP A O 1
ATOM 630 N N . TYR A 1 77 ? 14.849 73.286 33.247 1.00 12.86 74 TYR A N 1
ATOM 631 C CA . TYR A 1 77 ? 16.175 72.721 33.598 1.00 12.83 74 TYR A CA 1
ATOM 632 C C . TYR A 1 77 ? 17.227 73.224 32.601 1.00 11.96 74 TYR A C 1
ATOM 633 O O . TYR A 1 77 ? 18.319 73.654 33.008 1.00 12.22 74 TYR A O 1
ATOM 642 N N . CYS A 1 78 ? 16.899 73.157 31.310 1.00 11.83 75 CYS A N 1
ATOM 643 C CA . CYS A 1 78 ? 17.860 73.587 30.257 1.00 11.18 75 CYS A CA 1
ATOM 644 C C . CYS A 1 78 ? 18.129 75.099 30.346 1.00 11.01 75 CYS A C 1
ATOM 645 O O . CYS A 1 78 ? 19.303 75.505 30.294 1.00 10.30 75 CYS A O 1
ATOM 648 N N . ILE A 1 79 ? 17.074 75.892 30.506 1.00 11.27 76 ILE A N 1
ATOM 649 C CA . ILE A 1 79 ? 17.209 77.379 30.557 1.00 11.61 76 ILE A CA 1
ATOM 650 C C . ILE A 1 79 ? 18.016 77.793 31.794 1.00 12.38 76 ILE A C 1
ATOM 651 O O . ILE A 1 79 ? 18.939 78.619 31.652 1.00 12.31 76 ILE A O 1
ATOM 656 N N . ASN A 1 80 ? 17.722 77.206 32.952 1.00 13.28 77 ASN A N 1
ATOM 657 C CA . ASN A 1 80 ? 18.416 77.602 34.208 1.00 14.55 77 ASN A CA 1
ATOM 658 C C . ASN A 1 80 ? 19.894 77.185 34.170 1.00 13.94 77 ASN A C 1
ATOM 659 O O . ASN A 1 80 ? 20.718 77.908 34.747 1.00 14.29 77 ASN A O 1
ATOM 664 N N . ASN A 1 81 ? 20.213 76.065 33.522 1.00 13.23 78 ASN A N 1
ATOM 665 C CA . ASN A 1 81 ? 21.628 75.612 33.445 1.00 13.93 78 ASN A CA 1
ATOM 666 C C . ASN A 1 81 ? 22.385 76.406 32.375 1.00 13.27 78 ASN A C 1
ATOM 667 O O . ASN A 1 81 ? 23.616 76.579 32.521 1.00 14.07 78 ASN A O 1
ATOM 672 N N . ALA A 1 82 ? 21.686 76.871 31.341 1.00 12.06 79 ALA A N 1
ATOM 673 C CA . ALA A 1 82 ? 22.371 77.605 30.256 1.00 11.51 79 ALA A CA 1
ATOM 674 C C . ALA A 1 82 ? 22.647 79.055 30.651 1.00 11.66 79 ALA A C 1
ATOM 675 O O . ALA A 1 82 ? 23.815 79.486 30.535 1.00 11.59 79 ALA A O 1
ATOM 677 N N . TYR A 1 83 ? 21.592 79.771 31.043 1.00 11.62 80 TYR A N 1
ATOM 678 C CA . TYR A 1 83 ? 21.683 81.239 31.262 1.00 11.46 80 TYR A CA 1
ATOM 679 C C . TYR A 1 83 ? 21.957 81.523 32.735 1.00 12.35 80 TYR A C 1
ATOM 680 O O . TYR A 1 83 ? 21.123 82.147 33.407 1.00 13.11 80 TYR A O 1
ATOM 689 N N . ASP A 1 84 ? 23.138 81.089 33.182 1.00 13.05 81 ASP A N 1
ATOM 690 C CA . ASP A 1 84 ? 23.566 81.231 34.595 1.00 14.02 81 ASP A CA 1
ATOM 691 C C . ASP A 1 84 ? 24.787 82.160 34.685 1.00 14.80 81 ASP A C 1
ATOM 692 O O . ASP A 1 84 ? 24.939 83.061 33.821 1.00 13.74 81 ASP A O 1
ATOM 697 N N . SER A 1 85 ? 25.655 81.899 35.669 1.00 16.61 82 SER A N 1
ATOM 698 C CA . SER A 1 85 ? 26.857 82.732 35.942 1.00 17.50 82 SER A CA 1
ATOM 699 C C . SER A 1 85 ? 27.857 82.697 34.780 1.00 17.12 82 SER A C 1
ATOM 700 O O . SER A 1 85 ? 28.829 83.472 34.844 1.00 17.68 82 SER A O 1
ATOM 703 N N . LYS A 1 86 ? 27.658 81.840 33.774 1.00 15.55 83 LYS A N 1
ATOM 704 C CA . LYS A 1 86 ? 28.539 81.859 32.571 1.00 15.18 83 LYS A CA 1
ATOM 705 C C . LYS A 1 86 ? 28.410 83.233 31.901 1.00 14.74 83 LYS A C 1
ATOM 706 O O . LYS A 1 86 ? 29.336 83.625 31.156 1.00 14.58 83 LYS A O 1
ATOM 712 N N . PHE A 1 87 ? 27.278 83.906 32.122 1.00 13.21 84 PHE A N 1
ATOM 713 C CA . PHE A 1 87 ? 27.018 85.239 31.519 1.00 12.76 84 PHE A CA 1
ATOM 714 C C . PHE A 1 87 ? 27.493 86.317 32.493 1.00 13.23 84 PHE A C 1
ATOM 715 O O . PHE A 1 87 ? 27.319 86.164 33.718 1.00 14.42 84 PHE A O 1
ATOM 723 N N . ASP A 1 88 ? 28.087 87.377 31.945 1.00 12.93 85 ASP A N 1
ATOM 724 C CA . ASP A 1 88 ? 28.735 88.413 32.791 1.00 13.14 85 ASP A CA 1
ATOM 725 C C . ASP A 1 88 ? 27.757 89.539 33.163 1.00 13.60 85 ASP A C 1
ATOM 726 O O . ASP A 1 88 ? 28.185 90.484 33.853 1.00 15.21 85 ASP A O 1
ATOM 731 N N . THR A 1 89 ? 26.497 89.426 32.748 1.00 13.37 86 THR A N 1
ATOM 732 C CA . THR A 1 89 ? 25.432 90.364 33.184 1.00 14.29 86 THR A CA 1
ATOM 733 C C . THR A 1 89 ? 24.134 89.578 33.277 1.00 14.19 86 THR A C 1
ATOM 734 O O . THR A 1 89 ? 23.842 88.783 32.388 1.00 13.35 86 THR A O 1
ATOM 738 N N . PRO A 1 90 ? 23.332 89.760 34.348 1.00 14.78 87 PRO A N 1
ATOM 739 C CA . PRO A 1 90 ? 22.067 89.038 34.472 1.00 14.96 87 PRO A CA 1
ATOM 740 C C . PRO A 1 90 ? 21.064 89.395 33.362 1.00 14.53 87 PRO A C 1
ATOM 741 O O . PRO A 1 90 ? 20.106 88.658 33.183 1.00 14.56 87 PRO A O 1
ATOM 745 N N . ALA A 1 91 ? 21.306 90.491 32.638 1.00 13.69 88 ALA A N 1
ATOM 746 C CA . ALA A 1 91 ? 20.410 90.860 31.516 1.00 13.47 88 ALA A CA 1
ATOM 747 C C . ALA A 1 91 ? 20.592 89.854 30.369 1.00 12.44 88 ALA A C 1
ATOM 748 O O . ALA A 1 91 ? 19.676 89.757 29.519 1.00 12.35 88 ALA A O 1
ATOM 750 N N . ILE A 1 92 ? 21.753 89.187 30.328 1.00 12.06 89 ILE A N 1
ATOM 751 C CA . ILE A 1 92 ? 22.142 88.183 29.286 1.00 11.31 89 ILE A CA 1
ATOM 752 C C . ILE A 1 92 ? 22.436 88.881 27.948 1.00 11.57 89 ILE A C 1
ATOM 753 O O . ILE A 1 92 ? 23.571 88.740 27.458 1.00 11.68 89 ILE A O 1
ATOM 758 N N . ALA A 1 93 ? 21.454 89.588 27.381 1.00 11.36 90 ALA A N 1
ATOM 759 C CA . ALA A 1 93 ? 21.611 90.226 26.051 1.00 11.32 90 ALA A CA 1
ATOM 760 C C . ALA A 1 93 ? 21.072 91.650 26.115 1.00 11.34 90 ALA A C 1
ATOM 761 O O . ALA A 1 93 ? 19.987 91.933 25.607 1.00 11.72 90 ALA A O 1
ATOM 763 N N . PRO A 1 94 ? 21.822 92.584 26.734 1.00 12.01 91 PRO A N 1
ATOM 764 C CA . PRO A 1 94 ? 21.359 93.957 26.876 1.00 12.26 91 PRO A CA 1
ATOM 765 C C . PRO A 1 94 ? 21.357 94.703 25.540 1.00 12.14 91 PRO A C 1
ATOM 766 O O . PRO A 1 94 ? 22.231 94.467 24.693 1.00 12.17 91 PRO A O 1
ATOM 770 N N . LEU A 1 95 ? 20.334 95.531 25.366 1.00 11.74 92 LEU A N 1
ATOM 771 C CA . LEU A 1 95 ? 20.188 96.399 24.176 1.00 12.02 92 LEU A CA 1
ATOM 772 C C . LEU A 1 95 ? 20.729 97.783 24.547 1.00 12.73 92 LEU A C 1
ATOM 773 O O . LEU A 1 95 ? 20.275 98.364 25.574 1.00 13.69 92 LEU A O 1
ATOM 778 N N . VAL A 1 96 ? 21.681 98.279 23.762 1.00 12.47 93 VAL A N 1
ATOM 779 C CA . VAL A 1 96 ? 22.314 99.598 24.043 1.00 13.20 93 VAL A CA 1
ATOM 780 C C . VAL A 1 96 ? 21.819 100.607 23.009 1.00 13.21 93 VAL A C 1
ATOM 781 O O . VAL A 1 96 ? 21.860 100.315 21.798 1.00 13.13 93 VAL A O 1
ATOM 785 N N . LYS A 1 97 ? 21.406 101.775 23.476 1.00 13.48 94 LYS A N 1
ATOM 786 C CA . LYS A 1 97 ? 20.903 102.818 22.559 1.00 14.25 94 LYS A CA 1
ATOM 787 C C . LYS A 1 97 ? 22.067 103.706 22.112 1.00 14.84 94 LYS A C 1
ATOM 788 O O . LYS A 1 97 ? 22.729 104.304 22.980 1.00 15.19 94 LYS A O 1
ATOM 794 N N . LEU A 1 98 ? 22.303 103.766 20.806 1.00 14.96 95 LEU A N 1
ATOM 795 C CA . LEU A 1 98 ? 23.338 104.664 20.236 1.00 16.29 95 LEU A CA 1
ATOM 796 C C . LEU A 1 98 ? 22.617 105.784 19.474 1.00 17.02 95 LEU A C 1
ATOM 797 O O . LEU A 1 98 ? 21.371 105.779 19.441 1.00 17.07 95 LEU A O 1
ATOM 802 N N . ASP A 1 99 ? 23.375 106.691 18.872 1.00 18.39 96 ASP A N 1
ATOM 803 C CA . ASP A 1 99 ? 22.772 107.899 18.251 1.00 20.18 96 ASP A CA 1
ATOM 804 C C . ASP A 1 99 ? 21.751 107.551 17.157 1.00 19.53 96 ASP A C 1
ATOM 805 O O . ASP A 1 99 ? 20.668 108.174 17.156 1.00 20.79 96 ASP A O 1
ATOM 810 N N . GLY A 1 100 ? 22.079 106.628 16.252 1.00 18.02 97 GLY A N 1
ATOM 811 C CA . GLY A 1 100 ? 21.179 106.330 15.111 1.00 17.55 97 GLY A CA 1
ATOM 812 C C . GLY A 1 100 ? 20.851 104.854 14.980 1.00 16.49 97 GLY A C 1
ATOM 813 O O . GLY A 1 100 ? 20.376 104.442 13.899 1.00 16.46 97 GLY A O 1
ATOM 814 N N . GLN A 1 101 ? 21.078 104.079 16.037 1.00 14.93 98 GLN A N 1
ATOM 815 C CA . GLN A 1 101 ? 20.793 102.628 15.990 1.00 14.14 98 GLN A CA 1
ATOM 816 C C . GLN A 1 101 ? 20.797 102.091 17.416 1.00 13.24 98 GLN A C 1
ATOM 817 O O . GLN A 1 101 ? 21.211 102.823 18.318 1.00 12.73 98 GLN A O 1
ATOM 823 N N . TYR A 1 102 ? 20.303 100.874 17.589 1.00 12.01 99 TYR A N 1
ATOM 824 C CA . TYR A 1 102 ? 20.404 100.154 18.878 1.00 11.85 99 TYR A CA 1
ATOM 825 C C . TYR A 1 102 ? 21.309 98.951 18.640 1.00 11.65 99 TYR A C 1
ATOM 826 O O . TYR A 1 102 ? 21.207 98.348 17.553 1.00 12.63 99 TYR A O 1
ATOM 835 N N . ASN A 1 103 ? 22.185 98.641 19.590 1.00 11.13 100 ASN A N 1
ATOM 836 C CA . ASN A 1 103 ? 23.078 97.466 19.463 1.00 11.02 100 ASN A CA 1
ATOM 837 C C . ASN A 1 103 ? 22.653 96.398 20.465 1.00 10.43 100 ASN A C 1
ATOM 838 O O . ASN A 1 103 ? 22.646 96.681 21.666 1.00 10.98 100 ASN A O 1
ATOM 843 N N . LEU A 1 104 ? 22.272 95.230 19.964 1.00 9.98 101 LEU A N 1
ATOM 844 C CA . LEU A 1 104 ? 21.924 94.095 20.849 1.00 9.70 101 LEU A CA 1
ATOM 845 C C . LEU A 1 104 ? 23.228 93.368 21.164 1.00 9.64 101 LEU A C 1
ATOM 846 O O . LEU A 1 104 ? 23.788 92.734 20.260 1.00 9.47 101 LEU A O 1
ATOM 851 N N . GLU A 1 105 ? 23.712 93.490 22.397 1.00 10.01 102 GLU A N 1
ATOM 852 C CA . GLU A 1 105 ? 25.026 92.895 22.761 1.00 10.05 102 GLU A CA 1
ATOM 853 C C . GLU A 1 105 ? 24.867 91.402 23.038 1.00 10.07 102 GLU A C 1
ATOM 854 O O . GLU A 1 105 ? 24.324 91.048 24.099 1.00 10.59 102 GLU A O 1
ATOM 860 N N . LEU A 1 106 ? 25.383 90.566 22.142 1.00 9.94 103 LEU A N 1
ATOM 861 C CA . LEU A 1 106 ? 25.234 89.092 22.278 1.00 9.90 103 LEU A CA 1
ATOM 862 C C . LEU A 1 106 ? 26.562 88.468 22.701 1.00 10.15 103 LEU A C 1
ATOM 863 O O . LEU A 1 106 ? 26.706 87.226 22.575 1.00 10.97 103 LEU A O 1
ATOM 868 N N . PHE A 1 107 ? 27.434 89.281 23.289 1.00 9.82 104 PHE A N 1
ATOM 869 C CA . PHE A 1 107 ? 28.822 88.869 23.623 1.00 9.73 104 PHE A CA 1
ATOM 870 C C . PHE A 1 107 ? 29.067 88.828 25.141 1.00 10.09 104 PHE A C 1
ATOM 871 O O . PHE A 1 107 ? 30.220 88.991 25.562 1.00 10.26 104 PHE A O 1
ATOM 879 N N . HIS A 1 108 ? 28.024 88.580 25.937 1.00 10.24 105 HIS A N 1
ATOM 880 C CA . HIS A 1 108 ? 28.173 88.524 27.420 1.00 10.50 105 HIS A CA 1
ATOM 881 C C . HIS A 1 108 ? 28.329 87.089 27.940 1.00 10.83 105 HIS A C 1
ATOM 882 O O . HIS A 1 108 ? 28.444 86.930 29.175 1.00 11.06 105 HIS A O 1
ATOM 889 N N . GLY A 1 109 ? 28.356 86.103 27.041 1.00 10.59 106 GLY A N 1
ATOM 890 C CA . GLY A 1 109 ? 28.577 84.691 27.406 1.00 11.15 106 GLY A CA 1
ATOM 891 C C . GLY A 1 109 ? 30.043 84.371 27.660 1.00 11.53 106 GLY A C 1
ATOM 892 O O . GLY A 1 109 ? 30.910 85.273 27.587 1.00 12.43 106 GLY A O 1
ATOM 893 N N A SER A 1 110 ? 30.306 83.077 27.855 0.70 12.57 107 SER A N 1
ATOM 894 N N B SER A 1 110 ? 30.343 83.094 27.899 0.30 11.61 107 SER A N 1
ATOM 895 C CA A SER A 1 110 ? 31.637 82.521 28.227 0.70 13.60 107 SER A CA 1
ATOM 896 C CA B SER A 1 110 ? 31.707 82.688 28.336 0.30 11.89 107 SER A CA 1
ATOM 897 C C A SER A 1 110 ? 32.743 82.924 27.255 0.70 12.85 107 SER A C 1
ATOM 898 C C B SER A 1 110 ? 32.783 82.835 27.246 0.30 11.96 107 SER A C 1
ATOM 899 O O A SER A 1 110 ? 33.874 83.146 27.725 0.70 13.76 107 SER A O 1
ATOM 900 O O B SER A 1 110 ? 33.969 82.740 27.621 0.30 12.32 107 SER A O 1
ATOM 905 N N . THR A 1 111 ? 32.434 82.986 25.959 1.00 11.97 108 THR A N 1
ATOM 906 C CA . THR A 1 111 ? 33.482 83.200 24.922 1.00 11.92 108 THR A CA 1
ATOM 907 C C . THR A 1 111 ? 33.285 84.534 24.186 1.00 11.28 108 THR A C 1
ATOM 908 O O . THR A 1 111 ? 33.894 84.712 23.113 1.00 11.52 108 THR A O 1
ATOM 912 N N . ILE A 1 112 ? 32.498 85.439 24.771 1.00 10.67 109 ILE A N 1
ATOM 913 C CA . ILE A 1 112 ? 32.261 86.829 24.262 1.00 10.96 109 ILE A CA 1
ATOM 914 C C . ILE A 1 112 ? 31.950 86.832 22.756 1.00 10.67 109 ILE A C 1
ATOM 915 O O . ILE A 1 112 ? 32.354 87.761 22.044 1.00 10.54 109 ILE A O 1
ATOM 920 N N . ALA A 1 113 ? 31.150 85.859 22.320 1.00 10.73 110 ALA A N 1
ATOM 921 C CA . ALA A 1 113 ? 30.668 85.774 20.920 1.00 11.18 110 ALA A CA 1
ATOM 922 C C . ALA A 1 113 ? 29.253 85.188 20.946 1.00 10.59 110 ALA A C 1
ATOM 923 O O . ALA A 1 113 ? 28.963 84.386 21.843 1.00 10.42 110 ALA A O 1
ATOM 925 N N . PHE A 1 114 ? 28.409 85.556 19.991 1.00 10.23 111 PHE A N 1
ATOM 926 C CA . PHE A 1 114 ? 26.967 85.207 20.092 1.00 10.33 111 PHE A CA 1
ATOM 927 C C . PHE A 1 114 ? 26.717 83.701 19.987 1.00 9.94 111 PHE A C 1
ATOM 928 O O . PHE A 1 114 ? 25.635 83.287 20.399 1.00 9.62 111 PHE A O 1
ATOM 936 N N . LYS A 1 115 ? 27.674 82.923 19.486 1.00 10.31 112 LYS A N 1
ATOM 937 C CA . LYS A 1 115 ? 27.415 81.463 19.373 1.00 10.56 112 LYS A CA 1
ATOM 938 C C . LYS A 1 115 ? 27.246 80.877 20.773 1.00 10.06 112 LYS A C 1
ATOM 939 O O . LYS A 1 115 ? 26.672 79.798 20.898 1.00 10.13 112 LYS A O 1
ATOM 945 N N . ASP A 1 116 ? 27.650 81.618 21.804 1.00 10.07 113 ASP A N 1
ATOM 946 C CA . ASP A 1 116 ? 27.416 81.167 23.200 1.00 10.45 113 ASP A CA 1
ATOM 947 C C . ASP A 1 116 ? 25.922 81.094 23.522 1.00 10.24 113 ASP A C 1
ATOM 948 O O . ASP A 1 116 ? 25.521 80.327 24.394 1.00 10.46 113 ASP A O 1
ATOM 961 N N . ALA A 1 118 ? 23.274 79.916 21.955 1.00 9.94 115 ALA A N 1
ATOM 962 C CA . ALA A 1 118 ? 22.689 78.599 21.755 1.00 9.65 115 ALA A CA 1
ATOM 963 C C . ALA A 1 118 ? 23.624 77.491 22.263 1.00 9.51 115 ALA A C 1
ATOM 964 O O . ALA A 1 118 ? 23.104 76.448 22.713 1.00 9.77 115 ALA A O 1
ATOM 966 N N . LEU A 1 119 ? 24.950 77.658 22.167 1.00 9.53 116 LEU A N 1
ATOM 967 C CA . LEU A 1 119 ? 25.829 76.545 22.630 1.00 9.64 116 LEU A CA 1
ATOM 968 C C . LEU A 1 119 ? 25.822 76.414 24.157 1.00 10.24 116 LEU A C 1
ATOM 969 O O . LEU A 1 119 ? 26.240 75.354 24.651 1.00 10.72 116 LEU A O 1
ATOM 974 N N . SER A 1 120 ? 25.366 77.431 24.884 1.00 9.86 117 SER A N 1
ATOM 975 C CA . SER A 1 120 ? 25.240 77.283 26.357 1.00 10.23 117 SER A CA 1
ATOM 976 C C . SER A 1 120 ? 24.086 76.325 26.685 1.00 10.05 117 SER A C 1
ATOM 977 O O . SER A 1 120 ? 24.139 75.682 27.750 1.00 10.49 117 SER A O 1
ATOM 980 N N . ILE A 1 121 ? 23.080 76.228 25.812 1.00 9.30 118 ILE A N 1
ATOM 981 C CA . ILE A 1 121 ? 21.873 75.407 26.134 1.00 9.36 118 ILE A CA 1
ATOM 982 C C . ILE A 1 121 ? 21.821 74.094 25.333 1.00 9.54 118 ILE A C 1
ATOM 983 O O . ILE A 1 121 ? 21.221 73.124 25.841 1.00 9.99 118 ILE A O 1
ATOM 988 N N . LEU A 1 122 ? 22.428 74.055 24.152 1.00 9.36 119 LEU A N 1
ATOM 989 C CA . LEU A 1 122 ? 22.383 72.833 23.306 1.00 9.69 119 LEU A CA 1
ATOM 990 C C . LEU A 1 122 ? 22.767 71.587 24.101 1.00 10.04 119 LEU A C 1
ATOM 991 O O . LEU A 1 122 ? 22.108 70.556 23.956 1.00 9.97 119 LEU A O 1
ATOM 996 N N . PRO A 1 123 ? 23.840 71.584 24.922 1.00 9.98 120 PRO A N 1
ATOM 997 C CA . PRO A 1 123 ? 24.222 70.359 25.635 1.00 10.14 120 PRO A CA 1
ATOM 998 C C . PRO A 1 123 ? 23.086 69.794 26.499 1.00 10.62 120 PRO A C 1
ATOM 999 O O . PRO A 1 123 ? 22.902 68.574 26.548 1.00 10.90 120 PRO A O 1
ATOM 1003 N N . TYR A 1 124 ? 22.359 70.683 27.181 1.00 10.38 121 TYR A N 1
ATOM 1004 C CA . TYR A 1 124 ? 21.242 70.260 28.058 1.00 10.81 121 TYR A CA 1
ATOM 1005 C C . TYR A 1 124 ? 20.077 69.758 27.209 1.00 10.49 121 TYR A C 1
ATOM 1006 O O . TYR A 1 124 ? 19.418 68.797 27.607 1.00 10.66 121 TYR A O 1
ATOM 1015 N N . PHE A 1 125 ? 19.827 70.385 26.061 1.00 9.99 122 PHE A N 1
ATOM 1016 C CA . PHE A 1 125 ? 18.771 69.839 25.177 1.00 10.44 122 PHE A CA 1
ATOM 1017 C C . PHE A 1 125 ? 19.134 68.405 24.805 1.00 10.57 122 PHE A C 1
ATOM 1018 O O . PHE A 1 125 ? 18.274 67.532 24.781 1.00 10.81 122 PHE A O 1
ATOM 1034 N N . THR A 1 127 ? 21.262 66.051 26.305 1.00 11.76 124 THR A N 1
ATOM 1035 C CA . THR A 1 127 ? 21.237 65.032 27.346 1.00 12.68 124 THR A CA 1
ATOM 1036 C C . THR A 1 127 ? 19.792 64.782 27.785 1.00 13.54 124 THR A C 1
ATOM 1037 O O . THR A 1 127 ? 19.446 63.610 28.056 1.00 14.19 124 THR A O 1
ATOM 1041 N N . THR A 1 128 ? 18.982 65.840 27.839 1.00 13.41 125 THR A N 1
ATOM 1042 C CA . THR A 1 128 ? 17.550 65.685 28.193 1.00 14.49 125 THR A CA 1
ATOM 1043 C C . THR A 1 128 ? 16.858 64.853 27.095 1.00 14.64 125 THR A C 1
ATOM 1044 O O . THR A 1 128 ? 16.068 63.941 27.427 1.00 15.36 125 THR A O 1
ATOM 1048 N N . ALA A 1 129 ? 17.157 65.132 25.829 1.00 13.88 126 ALA A N 1
ATOM 1049 C CA . ALA A 1 129 ? 16.537 64.378 24.716 1.00 14.05 126 ALA A CA 1
ATOM 1050 C C . ALA A 1 129 ? 16.946 62.905 24.794 1.00 14.63 126 ALA A C 1
ATOM 1051 O O . ALA A 1 129 ? 16.086 62.039 24.571 1.00 14.85 126 ALA A O 1
ATOM 1053 N N . ALA A 1 130 ? 18.215 62.636 25.087 1.00 14.29 127 ALA A N 1
ATOM 1054 C CA . ALA A 1 130 ? 18.688 61.236 25.175 1.00 15.81 127 ALA A CA 1
ATOM 1055 C C . ALA A 1 130 ? 17.874 60.488 26.239 1.00 17.28 127 ALA A C 1
ATOM 1056 O O . ALA A 1 130 ? 17.415 59.367 25.964 1.00 18.61 127 ALA A O 1
ATOM 1058 N N . LYS A 1 131 ? 17.681 61.107 27.406 1.00 18.51 128 LYS A N 1
ATOM 1059 C CA . LYS A 1 131 ? 16.936 60.456 28.521 1.00 21.10 128 LYS A CA 1
ATOM 1060 C C . LYS A 1 131 ? 15.476 60.247 28.114 1.00 21.13 128 LYS A C 1
ATOM 1061 O O . LYS A 1 131 ? 14.948 59.146 28.356 1.00 21.37 128 LYS A O 1
ATOM 1067 N N . LYS A 1 132 ? 14.866 61.258 27.493 1.00 20.66 129 LYS A N 1
ATOM 1068 C CA . LYS A 1 132 ? 13.456 61.190 27.027 1.00 21.50 129 LYS A CA 1
ATOM 1069 C C . LYS A 1 132 ? 13.264 59.986 26.094 1.00 22.26 129 LYS A C 1
ATOM 1070 O O . LYS A 1 132 ? 12.187 59.353 26.157 1.00 24.48 129 LYS A O 1
ATOM 1076 N N . HIS A 1 133 ? 14.276 59.672 25.280 1.00 22.01 130 HIS A N 1
ATOM 1077 C CA . HIS A 1 133 ? 14.172 58.570 24.284 1.00 23.15 130 HIS A CA 1
ATOM 1078 C C . HIS A 1 133 ? 14.678 57.246 24.878 1.00 23.72 130 HIS A C 1
ATOM 1079 O O . HIS A 1 133 ? 14.803 56.272 24.110 1.00 23.69 130 HIS A O 1
ATOM 1086 N N . GLY A 1 134 ? 14.941 57.217 26.189 1.00 23.12 131 GLY A N 1
ATOM 1087 C CA . GLY A 1 134 ? 15.356 55.979 26.881 1.00 24.34 131 GLY A CA 1
ATOM 1088 C C . GLY A 1 134 ? 16.755 55.537 26.497 1.00 24.50 131 GLY A C 1
ATOM 1089 O O . GLY A 1 134 ? 17.057 54.326 26.606 1.00 25.27 131 GLY A O 1
ATOM 1090 N N . LEU A 1 135 ? 17.586 56.475 26.054 1.00 23.64 132 LEU A N 1
ATOM 1091 C CA . LEU A 1 135 ? 18.980 56.136 25.693 1.00 25.05 132 LEU A CA 1
ATOM 1092 C C . LEU A 1 135 ? 19.845 56.311 26.945 1.00 26.34 132 LEU A C 1
ATOM 1093 O O . LEU A 1 135 ? 19.607 57.267 27.715 1.00 30.72 132 LEU A O 1
ATOM 1098 N N . GLU A 1 136 ? 20.745 55.366 27.181 1.00 24.93 133 GLU A N 1
ATOM 1099 C CA . GLU A 1 136 ? 21.672 55.443 28.336 1.00 25.09 133 GLU A CA 1
ATOM 1100 C C . GLU A 1 136 ? 23.073 55.661 27.771 1.00 22.75 133 GLU A C 1
ATOM 1101 O O . GLU A 1 136 ? 24.013 55.025 28.256 1.00 24.34 133 GLU A O 1
ATOM 1107 N N . ASN A 1 137 ? 23.181 56.489 26.734 1.00 20.03 134 ASN A N 1
ATOM 1108 C CA . ASN A 1 137 ? 24.501 56.721 26.096 1.00 19.04 134 ASN A CA 1
ATOM 1109 C C . ASN A 1 137 ? 25.049 58.102 26.416 1.00 17.85 134 ASN A C 1
ATOM 1110 O O . ASN A 1 137 ? 24.253 59.062 26.527 1.00 17.84 134 ASN A O 1
ATOM 1115 N N . LYS A 1 138 ? 26.370 58.176 26.518 1.00 17.11 135 LYS A N 1
ATOM 1116 C CA . LYS A 1 138 ? 27.039 59.492 26.591 1.00 17.16 135 LYS A CA 1
ATOM 1117 C C . LYS A 1 138 ? 27.078 60.018 25.152 1.00 16.29 135 LYS A C 1
ATOM 1118 O O . LYS A 1 138 ? 27.342 59.221 24.215 1.00 15.77 135 LYS A O 1
ATOM 1124 N N A ILE A 1 139 ? 26.794 61.305 24.978 0.60 15.41 136 ILE A N 1
ATOM 1125 N N B ILE A 1 139 ? 26.789 61.310 24.979 0.40 15.48 136 ILE A N 1
ATOM 1126 C CA A ILE A 1 139 ? 26.797 61.916 23.619 0.60 14.96 136 ILE A CA 1
ATOM 1127 C CA B ILE A 1 139 ? 26.785 61.944 23.627 0.40 15.03 136 ILE A CA 1
ATOM 1128 C C A ILE A 1 139 ? 28.200 62.446 23.327 0.60 14.52 136 ILE A C 1
ATOM 1129 C C B ILE A 1 139 ? 28.195 62.459 23.323 0.40 14.57 136 ILE A C 1
ATOM 1130 O O A ILE A 1 139 ? 28.727 63.231 24.146 0.60 14.78 136 ILE A O 1
ATOM 1131 O O B ILE A 1 139 ? 28.720 63.261 24.125 0.40 14.65 136 ILE A O 1
ATOM 1140 N N . VAL A 1 140 ? 28.777 62.011 22.206 1.00 14.37 137 VAL A N 1
ATOM 1141 C CA . VAL A 1 140 ? 30.136 62.453 21.785 1.00 14.15 137 VAL A CA 1
ATOM 1142 C C . VAL A 1 140 ? 29.982 63.426 20.614 1.00 13.45 137 VAL A C 1
ATOM 1143 O O . VAL A 1 140 ? 29.510 63.007 19.541 1.00 13.80 137 VAL A O 1
ATOM 1147 N N . ILE A 1 141 ? 30.368 64.681 20.832 1.00 13.46 138 ILE A N 1
ATOM 1148 C CA . ILE A 1 141 ? 30.305 65.718 19.765 1.00 14.05 138 ILE A CA 1
ATOM 1149 C C . ILE A 1 141 ? 31.660 65.792 19.061 1.00 14.78 138 ILE A C 1
ATOM 1150 O O . ILE A 1 141 ? 32.672 65.913 19.765 1.00 14.66 138 ILE A O 1
ATOM 1155 N N . LEU A 1 142 ? 31.667 65.690 17.727 1.00 15.43 139 LEU A N 1
ATOM 1156 C CA . LEU A 1 142 ? 32.896 65.938 16.930 1.00 16.66 139 LEU A CA 1
ATOM 1157 C C . LEU A 1 142 ? 32.683 67.264 16.204 1.00 16.82 139 LEU A C 1
ATOM 1158 O O . LEU A 1 142 ? 31.615 67.405 15.579 1.00 16.72 139 LEU A O 1
ATOM 1163 N N . THR A 1 143 ? 33.636 68.184 16.328 1.00 16.83 140 THR A N 1
ATOM 1164 C CA . THR A 1 143 ? 33.569 69.536 15.709 1.00 18.32 140 THR A CA 1
ATOM 1165 C C . THR A 1 143 ? 34.875 69.789 14.955 1.00 18.31 140 THR A C 1
ATOM 1166 O O . THR A 1 143 ? 35.935 69.650 15.578 1.00 18.58 140 THR A O 1
ATOM 1170 N N . ALA A 1 144 ? 34.811 70.054 13.655 1.00 18.39 141 ALA A N 1
ATOM 1171 C CA . ALA A 1 144 ? 36.030 70.451 12.914 1.00 19.49 141 ALA A CA 1
ATOM 1172 C C . ALA A 1 144 ? 35.796 71.880 12.412 1.00 19.79 141 ALA A C 1
ATOM 1173 O O . ALA A 1 144 ? 34.928 72.051 11.538 1.00 21.81 141 ALA A O 1
ATOM 1175 N N . THR A 1 145 ? 36.498 72.868 12.976 1.00 20.68 142 THR A N 1
ATOM 1176 C CA . THR A 1 145 ? 36.263 74.288 12.580 1.00 22.40 142 THR A CA 1
ATOM 1177 C C . THR A 1 145 ? 37.526 75.146 12.721 1.00 22.92 142 THR A C 1
ATOM 1178 O O . THR A 1 145 ? 38.394 74.805 13.524 1.00 22.47 142 THR A O 1
ATOM 1182 N N . SER A 1 146 ? 37.598 76.231 11.940 1.00 23.74 143 SER A N 1
ATOM 1183 C CA . SER A 1 146 ? 38.727 77.197 11.999 1.00 24.30 143 SER A CA 1
ATOM 1184 C C . SER A 1 146 ? 38.215 78.515 12.588 1.00 24.43 143 SER A C 1
ATOM 1185 O O . SER A 1 146 ? 39.027 79.468 12.693 1.00 25.56 143 SER A O 1
ATOM 1188 N N . GLY A 1 147 ? 36.930 78.547 12.969 1.00 21.84 144 GLY A N 1
ATOM 1189 C CA . GLY A 1 147 ? 36.296 79.772 13.493 1.00 22.41 144 GLY A CA 1
ATOM 1190 C C . GLY A 1 147 ? 36.080 79.757 14.997 1.00 22.65 144 GLY A C 1
ATOM 1191 O O . GLY A 1 147 ? 36.532 78.804 15.674 1.00 22.36 144 GLY A O 1
ATOM 1192 N N . ASP A 1 148 ? 35.357 80.763 15.492 1.00 22.70 145 ASP A N 1
ATOM 1193 C CA . ASP A 1 148 ? 35.099 80.924 16.947 1.00 23.41 145 ASP A CA 1
ATOM 1194 C C . ASP A 1 148 ? 34.161 79.821 17.448 1.00 21.63 145 ASP A C 1
ATOM 1195 O O . ASP A 1 148 ? 33.984 79.718 18.680 1.00 20.37 145 ASP A O 1
ATOM 1200 N N . THR A 1 149 ? 33.592 79.028 16.541 1.00 19.25 146 THR A N 1
ATOM 1201 C CA . THR A 1 149 ? 32.679 77.937 16.955 1.00 17.99 146 THR A CA 1
ATOM 1202 C C . THR A 1 149 ? 33.433 76.954 17.855 1.00 15.53 146 THR A C 1
ATOM 1203 O O . THR A 1 149 ? 32.826 76.463 18.794 1.00 14.13 146 THR A O 1
ATOM 1207 N N . GLY A 1 150 ? 34.704 76.669 17.565 1.00 14.86 147 GLY A N 1
ATOM 1208 C CA . GLY A 1 150 ? 35.448 75.680 18.371 1.00 14.59 147 GLY A CA 1
ATOM 1209 C C . GLY A 1 150 ? 35.462 76.041 19.846 1.00 13.76 147 GLY A C 1
ATOM 1210 O O . GLY A 1 150 ? 35.093 75.199 20.688 1.00 13.08 147 GLY A O 1
ATOM 1211 N N . LYS A 1 151 ? 35.884 77.261 20.152 1.00 13.62 148 LYS A N 1
ATOM 1212 C CA . LYS A 1 151 ? 35.931 77.721 21.558 1.00 13.55 148 LYS A CA 1
ATOM 1213 C C . LYS A 1 151 ? 34.515 77.779 22.140 1.00 12.67 148 LYS A C 1
ATOM 1214 O O . LYS A 1 151 ? 34.347 77.371 23.300 1.00 11.97 148 LYS A O 1
ATOM 1220 N N . ALA A 1 152 ? 33.537 78.284 21.387 1.00 12.14 149 ALA A N 1
ATOM 1221 C CA . ALA A 1 152 ? 32.162 78.392 21.930 1.00 11.93 149 ALA A CA 1
ATOM 1222 C C . ALA A 1 152 ? 31.616 76.989 22.235 1.00 11.26 149 ALA A C 1
ATOM 1223 O O . ALA A 1 152 ? 30.959 76.814 23.270 1.00 11.53 149 ALA A O 1
ATOM 1225 N N . ALA A 1 153 ? 31.895 76.020 21.367 1.00 11.38 150 ALA A N 1
ATOM 1226 C CA . ALA A 1 153 ? 31.360 74.657 21.578 1.00 11.40 150 ALA A CA 1
ATOM 1227 C C . ALA A 1 153 ? 31.999 74.025 22.809 1.00 11.41 150 ALA A C 1
ATOM 1228 O O . ALA A 1 153 ? 31.305 73.442 23.637 1.00 11.43 150 ALA A O 1
ATOM 1246 N N . ALA A 1 155 ? 33.318 75.546 25.367 1.00 11.70 152 ALA A N 1
ATOM 1247 C CA . ALA A 1 155 ? 32.881 76.250 26.567 1.00 11.85 152 ALA A CA 1
ATOM 1248 C C . ALA A 1 155 ? 31.437 75.866 26.919 1.00 11.61 152 ALA A C 1
ATOM 1249 O O . ALA A 1 155 ? 31.129 75.771 28.111 1.00 12.84 152 ALA A O 1
ATOM 1251 N N . GLY A 1 156 ? 30.589 75.648 25.911 1.00 11.19 153 GLY A N 1
ATOM 1252 C CA . GLY A 1 156 ? 29.193 75.251 26.158 1.00 10.58 153 GLY A CA 1
ATOM 1253 C C . GLY A 1 156 ? 29.102 73.840 26.712 1.00 10.85 153 GLY A C 1
ATOM 1254 O O . GLY A 1 156 ? 28.331 73.629 27.659 1.00 10.94 153 GLY A O 1
ATOM 1255 N N . PHE A 1 157 ? 29.883 72.907 26.162 1.00 10.08 154 PHE A N 1
ATOM 1256 C CA . PHE A 1 157 ? 29.796 71.494 26.612 1.00 10.26 154 PHE A CA 1
ATOM 1257 C C . PHE A 1 157 ? 30.672 71.208 27.836 1.00 10.66 154 PHE A C 1
ATOM 1258 O O . PHE A 1 157 ? 30.492 70.146 28.442 1.00 11.44 154 PHE A O 1
ATOM 1266 N N . ALA A 1 158 ? 31.581 72.112 28.200 1.00 11.39 155 ALA A N 1
ATOM 1267 C CA . ALA A 1 158 ? 32.515 71.817 29.310 1.00 12.17 155 ALA A CA 1
ATOM 1268 C C . ALA A 1 158 ? 31.761 71.402 30.572 1.00 12.91 155 ALA A C 1
ATOM 1269 O O . ALA A 1 158 ? 30.882 72.146 31.020 1.00 13.08 155 ALA A O 1
ATOM 1271 N N . ASN A 1 159 ? 32.109 70.229 31.100 1.00 13.49 156 ASN A N 1
ATOM 1272 C CA . ASN A 1 159 ? 31.595 69.729 32.403 1.00 14.58 156 ASN A CA 1
ATOM 1273 C C . ASN A 1 159 ? 30.089 69.488 32.365 1.00 14.46 156 ASN A C 1
ATOM 1274 O O . ASN A 1 159 ? 29.497 69.355 33.448 1.00 16.28 156 ASN A O 1
ATOM 1279 N N . VAL A 1 160 ? 29.503 69.378 31.179 1.00 13.10 157 VAL A N 1
ATOM 1280 C CA . VAL A 1 160 ? 28.064 69.014 31.118 1.00 12.97 157 VAL A CA 1
ATOM 1281 C C . VAL A 1 160 ? 28.008 67.498 31.204 1.00 13.23 157 VAL A C 1
ATOM 1282 O O . VAL A 1 160 ? 28.566 66.801 30.363 1.00 12.77 157 VAL A O 1
ATOM 1286 N N . PRO A 1 161 ? 27.329 66.935 32.224 1.00 13.77 158 PRO A N 1
ATOM 1287 C CA . PRO A 1 161 ? 27.292 65.489 32.385 1.00 14.58 158 PRO A CA 1
ATOM 1288 C C . PRO A 1 161 ? 26.609 64.814 31.194 1.00 14.04 158 PRO A C 1
ATOM 1289 O O . PRO A 1 161 ? 25.679 65.383 30.661 1.00 14.97 158 PRO A O 1
ATOM 1293 N N . GLY A 1 162 ? 27.120 63.647 30.797 1.00 13.82 159 GLY A N 1
ATOM 1294 C CA . GLY A 1 162 ? 26.516 62.877 29.695 1.00 13.55 159 GLY A CA 1
ATOM 1295 C C . GLY A 1 162 ? 26.988 63.361 28.342 1.00 13.18 159 GLY A C 1
ATOM 1296 O O . GLY A 1 162 ? 26.408 62.929 27.335 1.00 13.92 159 GLY A O 1
ATOM 1297 N N . THR A 1 163 ? 28.031 64.191 28.327 1.00 13.01 160 THR A N 1
ATOM 1298 C CA . THR A 1 163 ? 28.576 64.682 27.042 1.00 12.86 160 THR A CA 1
ATOM 1299 C C . THR A 1 163 ? 30.102 64.673 27.040 1.00 13.67 160 THR A C 1
ATOM 1300 O O . THR A 1 163 ? 30.744 64.747 28.110 1.00 13.64 160 THR A O 1
ATOM 1304 N N A GLU A 1 164 ? 30.650 64.601 25.824 0.50 13.98 161 GLU A N 1
ATOM 1305 N N B GLU A 1 164 ? 30.647 64.554 25.833 0.50 13.67 161 GLU A N 1
ATOM 1306 C CA A GLU A 1 164 ? 32.106 64.644 25.576 0.50 15.19 161 GLU A CA 1
ATOM 1307 C CA B GLU A 1 164 ? 32.094 64.621 25.519 0.50 14.63 161 GLU A CA 1
ATOM 1308 C C A GLU A 1 164 ? 32.223 65.446 24.274 0.50 14.38 161 GLU A C 1
ATOM 1309 C C B GLU A 1 164 ? 32.209 65.459 24.255 0.50 14.01 161 GLU A C 1
ATOM 1310 O O A GLU A 1 164 ? 31.369 65.253 23.409 0.50 14.72 161 GLU A O 1
ATOM 1311 O O B GLU A 1 164 ? 31.318 65.323 23.397 0.50 14.23 161 GLU A O 1
ATOM 1322 N N . ILE A 1 165 ? 33.212 66.328 24.162 1.00 13.88 162 ILE A N 1
ATOM 1323 C CA . ILE A 1 165 ? 33.389 67.079 22.888 1.00 14.09 162 ILE A CA 1
ATOM 1324 C C . ILE A 1 165 ? 34.852 67.022 22.472 1.00 14.14 162 ILE A C 1
ATOM 1325 O O . ILE A 1 165 ? 35.733 67.207 23.314 1.00 13.78 162 ILE A O 1
ATOM 1330 N N . ILE A 1 166 ? 35.059 66.729 21.195 1.00 14.41 163 ILE A N 1
ATOM 1331 C CA . ILE A 1 166 ? 36.413 66.705 20.586 1.00 14.90 163 ILE A CA 1
ATOM 1332 C C . ILE A 1 166 ? 36.398 67.732 19.456 1.00 14.01 163 ILE A C 1
ATOM 1333 O O . ILE A 1 166 ? 35.595 67.563 18.514 1.00 14.06 163 ILE A O 1
ATOM 1338 N N . VAL A 1 167 ? 37.200 68.781 19.606 1.00 14.02 164 VAL A N 1
ATOM 1339 C CA . VAL A 1 167 ? 37.283 69.881 18.610 1.00 14.45 164 VAL A CA 1
ATOM 1340 C C . VAL A 1 167 ? 38.588 69.750 17.827 1.00 15.13 164 VAL A C 1
ATOM 1341 O O . VAL A 1 167 ? 39.657 69.611 18.454 1.00 16.63 164 VAL A O 1
ATOM 1345 N N . PHE A 1 168 ? 38.472 69.775 16.503 1.00 14.78 165 PHE A N 1
ATOM 1346 C CA . PHE A 1 168 ? 39.637 69.757 15.591 1.00 15.59 165 PHE A CA 1
ATOM 1347 C C . PHE A 1 168 ? 39.755 71.150 14.971 1.00 15.85 165 PHE A C 1
ATOM 1348 O O . PHE A 1 168 ? 38.721 71.710 14.568 1.00 15.82 165 PHE A O 1
ATOM 1356 N N . TYR A 1 169 ? 40.965 71.698 14.944 1.00 16.79 166 TYR A N 1
ATOM 1357 C CA . TYR A 1 169 ? 41.185 73.030 14.325 1.00 17.41 166 TYR A CA 1
ATOM 1358 C C . TYR A 1 169 ? 42.446 72.944 13.477 1.00 18.87 166 TYR A C 1
ATOM 1359 O O . TYR A 1 169 ? 43.293 72.096 13.724 1.00 17.96 166 TYR A O 1
ATOM 1368 N N . PRO A 1 170 ? 42.605 73.792 12.439 1.00 19.64 167 PRO A N 1
ATOM 1369 C CA . PRO A 1 170 ? 43.797 73.741 11.596 1.00 20.85 167 PRO A CA 1
ATOM 1370 C C . PRO A 1 170 ? 45.032 74.309 12.305 1.00 22.66 167 PRO A C 1
ATOM 1371 O O . PRO A 1 170 ? 44.976 75.436 12.770 1.00 22.87 167 PRO A O 1
ATOM 1375 N N . LYS A 1 171 ? 46.107 73.519 12.382 1.00 24.46 168 LYS A N 1
ATOM 1376 C CA . LYS A 1 171 ? 47.360 73.999 13.014 1.00 28.73 168 LYS A CA 1
ATOM 1377 C C . LYS A 1 171 ? 47.860 75.198 12.201 1.00 30.35 168 LYS A C 1
ATOM 1378 O O . LYS A 1 171 ? 47.812 75.115 10.959 1.00 31.73 168 LYS A O 1
ATOM 1384 N N . ASP A 1 172 ? 48.309 76.264 12.868 1.00 32.47 169 ASP A N 1
ATOM 1385 C CA . ASP A 1 172 ? 48.819 77.469 12.149 1.00 35.29 169 ASP A CA 1
ATOM 1386 C C . ASP A 1 172 ? 47.705 78.083 11.285 1.00 35.54 169 ASP A C 1
ATOM 1387 O O . ASP A 1 172 ? 48.021 78.971 10.459 1.00 36.81 169 ASP A O 1
ATOM 1392 N N . GLY A 1 173 ? 46.458 77.623 11.452 1.00 31.88 170 GLY A N 1
ATOM 1393 C CA . GLY A 1 173 ? 45.316 78.156 10.686 1.00 29.48 170 GLY A CA 1
ATOM 1394 C C . GLY A 1 173 ? 44.466 79.091 11.529 1.00 27.78 170 GLY A C 1
ATOM 1395 O O . GLY A 1 173 ? 43.374 79.468 11.070 1.00 29.42 170 GLY A O 1
ATOM 1396 N N . VAL A 1 174 ? 44.944 79.438 12.730 1.00 26.12 171 VAL A N 1
ATOM 1397 C CA . VAL A 1 174 ? 44.189 80.336 13.653 1.00 26.04 171 VAL A CA 1
ATOM 1398 C C . VAL A 1 174 ? 45.158 81.337 14.295 1.00 25.88 171 VAL A C 1
ATOM 1399 O O . VAL A 1 174 ? 46.370 81.048 14.343 1.00 27.11 171 VAL A O 1
ATOM 1403 N N . SER A 1 175 ? 44.620 82.457 14.791 1.00 26.37 172 SER A N 1
ATOM 1404 C CA . SER A 1 175 ? 45.422 83.497 15.488 1.00 27.11 172 SER A CA 1
ATOM 1405 C C . SER A 1 175 ? 45.942 82.941 16.820 1.00 27.89 172 SER A C 1
ATOM 1406 O O . SER A 1 175 ? 45.372 81.943 17.320 1.00 26.74 172 SER A O 1
ATOM 1409 N N . LYS A 1 176 ? 46.965 83.583 17.387 1.00 29.24 173 LYS A N 1
ATOM 1410 C CA . LYS A 1 176 ? 47.529 83.135 18.686 1.00 30.37 173 LYS A CA 1
ATOM 1411 C C . LYS A 1 176 ? 46.449 83.252 19.767 1.00 27.83 173 LYS A C 1
ATOM 1412 O O . LYS A 1 176 ? 46.346 82.328 20.587 1.00 26.50 173 LYS A O 1
ATOM 1418 N N . ILE A 1 177 ? 45.642 84.317 19.723 1.00 27.60 174 ILE A N 1
ATOM 1419 C CA . ILE A 1 177 ? 44.595 84.536 20.768 1.00 27.71 174 ILE A CA 1
ATOM 1420 C C . ILE A 1 177 ? 43.503 83.459 20.620 1.00 25.79 174 ILE A C 1
ATOM 1421 O O . ILE A 1 177 ? 42.990 82.989 21.649 1.00 24.74 174 ILE A O 1
ATOM 1426 N N A GLN A 1 178 ? 43.185 83.067 19.381 0.50 25.38 175 GLN A N 1
ATOM 1427 N N B GLN A 1 178 ? 43.183 83.050 19.386 0.50 23.88 175 GLN A N 1
ATOM 1428 C CA A GLN A 1 178 ? 42.177 82.000 19.124 0.50 24.82 175 GLN A CA 1
ATOM 1429 C CA B GLN A 1 178 ? 42.138 82.006 19.184 0.50 22.43 175 GLN A CA 1
ATOM 1430 C C A GLN A 1 178 ? 42.712 80.660 19.633 0.50 23.48 175 GLN A C 1
ATOM 1431 C C B GLN A 1 178 ? 42.699 80.643 19.616 0.50 22.13 175 GLN A C 1
ATOM 1432 O O A GLN A 1 178 ? 41.962 79.927 20.310 0.50 22.58 175 GLN A O 1
ATOM 1433 O O B GLN A 1 178 ? 41.950 79.869 20.249 0.50 21.22 175 GLN A O 1
ATOM 1444 N N . GLU A 1 179 ? 43.964 80.359 19.291 1.00 23.36 176 GLU A N 1
ATOM 1445 C CA . GLU A 1 179 ? 44.603 79.084 19.702 1.00 23.89 176 GLU A CA 1
ATOM 1446 C C . GLU A 1 179 ? 44.622 78.979 21.233 1.00 23.04 176 GLU A C 1
ATOM 1447 O O . GLU A 1 179 ? 44.199 77.930 21.754 1.00 21.76 176 GLU A O 1
ATOM 1453 N N . LEU A 1 180 ? 45.081 80.031 21.919 1.00 21.36 177 LEU A N 1
ATOM 1454 C CA . LEU A 1 180 ? 45.184 79.982 23.402 1.00 22.30 177 LEU A CA 1
ATOM 1455 C C . LEU A 1 180 ? 43.795 79.864 24.036 1.00 20.51 177 LEU A C 1
ATOM 1456 O O . LEU A 1 180 ? 43.695 79.203 25.086 1.00 20.80 177 LEU A O 1
ATOM 1461 N N . GLN A 1 181 ? 42.774 80.481 23.441 1.00 20.78 178 GLN A N 1
ATOM 1462 C CA . GLN A 1 181 ? 41.403 80.365 24.011 1.00 20.64 178 GLN A CA 1
ATOM 1463 C C . GLN A 1 181 ? 41.023 78.889 24.085 1.00 19.41 178 GLN A C 1
ATOM 1464 O O . GLN A 1 181 ? 40.427 78.451 25.068 1.00 17.94 178 GLN A O 1
ATOM 1478 N N . THR A 1 183 ? 43.294 76.066 23.752 1.00 18.63 180 THR A N 1
ATOM 1479 C CA . THR A 1 183 ? 44.257 75.175 24.380 1.00 18.53 180 THR A CA 1
ATOM 1480 C C . THR A 1 183 ? 44.327 75.389 25.900 1.00 18.05 180 THR A C 1
ATOM 1481 O O . THR A 1 183 ? 44.912 74.527 26.564 1.00 18.24 180 THR A O 1
ATOM 1485 N N . THR A 1 184 ? 43.720 76.463 26.415 1.00 17.83 181 THR A N 1
ATOM 1486 C CA . THR A 1 184 ? 43.673 76.717 27.882 1.00 18.32 181 THR A CA 1
ATOM 1487 C C . THR A 1 184 ? 42.292 76.331 28.426 1.00 18.15 181 THR A C 1
ATOM 1488 O O . THR A 1 184 ? 42.102 76.414 29.649 1.00 19.27 181 THR A O 1
ATOM 1492 N N . GLN A 1 185 ? 41.368 75.919 27.551 1.00 18.01 182 GLN A N 1
ATOM 1493 C CA . GLN A 1 185 ? 39.980 75.563 27.962 1.00 18.27 182 GLN A CA 1
ATOM 1494 C C . GLN A 1 185 ? 39.984 74.443 29.009 1.00 18.84 182 GLN A C 1
ATOM 1495 O O . GLN A 1 185 ? 40.615 73.402 28.773 1.00 19.43 182 GLN A O 1
ATOM 1501 N N . THR A 1 186 ? 39.263 74.652 30.112 1.00 18.81 183 THR A N 1
ATOM 1502 C CA . THR A 1 186 ? 39.166 73.628 31.183 1.00 20.52 183 THR A CA 1
ATOM 1503 C C . THR A 1 186 ? 37.955 72.723 30.921 1.00 20.03 183 THR A C 1
ATOM 1504 O O . THR A 1 186 ? 37.087 73.097 30.121 1.00 18.91 183 THR A O 1
ATOM 1508 N N . GLY A 1 187 ? 37.909 71.575 31.594 1.00 19.94 184 GLY A N 1
ATOM 1509 C CA . GLY A 1 187 ? 36.812 70.602 31.431 1.00 19.85 184 GLY A CA 1
ATOM 1510 C C . GLY A 1 187 ? 37.355 69.262 30.982 1.00 20.94 184 GLY A C 1
ATOM 1511 O O . GLY A 1 187 ? 37.826 69.176 29.833 1.00 20.85 184 GLY A O 1
ATOM 1512 N N . ASP A 1 188 ? 37.233 68.241 31.833 1.00 21.47 185 ASP A N 1
ATOM 1513 C CA . ASP A 1 188 ? 37.800 66.897 31.546 1.00 22.66 185 ASP A CA 1
ATOM 1514 C C . ASP A 1 188 ? 37.072 66.223 30.383 1.00 20.25 185 ASP A C 1
ATOM 1515 O O . ASP A 1 188 ? 37.635 65.251 29.821 1.00 21.53 185 ASP A O 1
ATOM 1520 N N . ASN A 1 189 ? 35.882 66.718 30.024 1.00 16.40 186 ASN A N 1
ATOM 1521 C CA . ASN A 1 189 ? 35.122 66.115 28.900 1.00 15.11 186 ASN A CA 1
ATOM 1522 C C . ASN A 1 189 ? 35.377 66.912 27.618 1.00 14.82 186 ASN A C 1
ATOM 1523 O O . ASN A 1 189 ? 34.641 66.692 26.641 1.00 14.69 186 ASN A O 1
ATOM 1528 N N . THR A 1 190 ? 36.370 67.804 27.627 1.00 15.54 187 THR A N 1
ATOM 1529 C CA . THR A 1 190 ? 36.671 68.589 26.403 1.00 16.21 187 THR A CA 1
ATOM 1530 C C . THR A 1 190 ? 38.083 68.261 25.935 1.00 16.68 187 THR A C 1
ATOM 1531 O O . THR A 1 190 ? 38.992 68.085 26.772 1.00 17.50 187 THR A O 1
ATOM 1535 N N A HIS A 1 191 ? 38.257 68.160 24.620 0.50 16.33 188 HIS A N 1
ATOM 1536 N N B HIS A 1 191 ? 38.237 68.190 24.614 0.50 16.41 188 HIS A N 1
ATOM 1537 C CA A HIS A 1 191 ? 39.600 67.903 24.043 0.50 17.50 188 HIS A CA 1
ATOM 1538 C CA B HIS A 1 191 ? 39.528 67.853 23.971 0.50 17.66 188 HIS A CA 1
ATOM 1539 C C A HIS A 1 191 ? 39.713 68.658 22.726 0.50 17.41 188 HIS A C 1
ATOM 1540 C C B HIS A 1 191 ? 39.677 68.719 22.725 0.50 17.40 188 HIS A C 1
ATOM 1541 O O A HIS A 1 191 ? 38.736 68.658 21.962 0.50 17.39 188 HIS A O 1
ATOM 1542 O O B HIS A 1 191 ? 38.659 68.921 22.034 0.50 16.81 188 HIS A O 1
ATOM 1555 N N . VAL A 1 192 ? 40.852 69.316 22.523 1.00 17.88 189 VAL A N 1
ATOM 1556 C CA . VAL A 1 192 ? 41.083 70.096 21.280 1.00 18.47 189 VAL A CA 1
ATOM 1557 C C . VAL A 1 192 ? 42.344 69.526 20.638 1.00 18.31 189 VAL A C 1
ATOM 1558 O O . VAL A 1 192 ? 43.347 69.296 21.351 1.00 17.60 189 VAL A O 1
ATOM 1562 N N . ILE A 1 193 ? 42.247 69.261 19.341 1.00 16.79 190 ILE A N 1
ATOM 1563 C CA . ILE A 1 193 ? 43.347 68.632 18.569 1.00 17.41 190 ILE A CA 1
ATOM 1564 C C . ILE A 1 193 ? 43.645 69.497 17.348 1.00 16.83 190 ILE A C 1
ATOM 1565 O O . ILE A 1 193 ? 42.707 69.797 16.581 1.00 16.03 190 ILE A O 1
ATOM 1570 N N . ALA A 1 194 ? 44.908 69.905 17.213 1.00 16.73 191 ALA A N 1
ATOM 1571 C CA . ALA A 1 194 ? 45.352 70.672 16.032 1.00 17.23 191 ALA A CA 1
ATOM 1572 C C . ALA A 1 194 ? 45.571 69.675 14.895 1.00 17.57 191 ALA A C 1
ATOM 1573 O O . ALA A 1 194 ? 46.113 68.581 15.166 1.00 18.10 191 ALA A O 1
ATOM 1575 N N . ILE A 1 195 ? 45.125 70.024 13.692 1.00 18.54 192 ILE A N 1
ATOM 1576 C CA . ILE A 1 195 ? 45.272 69.124 12.515 1.00 19.35 192 ILE A CA 1
ATOM 1577 C C . ILE A 1 195 ? 46.385 69.639 11.606 1.00 21.55 192 ILE A C 1
ATOM 1578 O O . ILE A 1 195 ? 46.314 70.801 11.163 1.00 21.42 192 ILE A O 1
ATOM 1583 N N . ASP A 1 196 ? 47.359 68.772 11.337 1.00 24.29 193 ASP A N 1
ATOM 1584 C CA . ASP A 1 196 ? 48.461 69.096 10.400 1.00 28.05 193 ASP A CA 1
ATOM 1585 C C . ASP A 1 196 ? 48.035 68.577 9.026 1.00 29.73 193 ASP A C 1
ATOM 1586 O O . ASP A 1 196 ? 47.738 67.365 8.925 1.00 31.42 193 ASP A O 1
ATOM 1591 N N . GLY A 1 197 ? 47.938 69.473 8.039 1.00 31.26 194 GLY A N 1
ATOM 1592 C CA . GLY A 1 197 ? 47.558 69.098 6.663 1.00 31.89 194 GLY A CA 1
ATOM 1593 C C . GLY A 1 197 ? 46.345 69.866 6.163 1.00 31.82 194 GLY A C 1
ATOM 1594 O O . GLY A 1 197 ? 45.991 70.896 6.775 1.00 30.73 194 GLY A O 1
ATOM 1595 N N . ASN A 1 198 ? 45.749 69.374 5.072 1.00 32.02 195 ASN A N 1
ATOM 1596 C CA . ASN A 1 198 ? 44.553 69.979 4.430 1.00 31.83 195 ASN A CA 1
ATOM 1597 C C . ASN A 1 198 ? 43.379 69.885 5.410 1.00 28.88 195 ASN A C 1
ATOM 1598 O O . ASN A 1 198 ? 42.980 68.750 5.738 1.00 27.87 195 ASN A O 1
ATOM 1603 N N . PHE A 1 199 ? 42.828 71.026 5.832 1.00 26.64 196 PHE A N 1
ATOM 1604 C CA . PHE A 1 199 ? 41.741 70.975 6.844 1.00 25.14 196 PHE A CA 1
ATOM 1605 C C . PHE A 1 199 ? 40.426 70.511 6.202 1.00 25.68 196 PHE A C 1
ATOM 1606 O O . PHE A 1 199 ? 39.538 70.094 6.960 1.00 25.78 196 PHE A O 1
ATOM 1614 N N . ASP A 1 200 ? 40.283 70.583 4.870 1.00 26.60 197 ASP A N 1
ATOM 1615 C CA . ASP A 1 200 ? 39.060 70.032 4.222 1.00 27.54 197 ASP A CA 1
ATOM 1616 C C . ASP A 1 200 ? 38.941 68.538 4.550 1.00 27.45 197 ASP A C 1
ATOM 1617 O O . ASP A 1 200 ? 37.809 68.066 4.742 1.00 26.95 197 ASP A O 1
ATOM 1622 N N . ASP A 1 201 ? 40.071 67.824 4.578 1.00 28.39 198 ASP A N 1
ATOM 1623 C CA . ASP A 1 201 ? 40.096 66.374 4.912 1.00 28.84 198 ASP A CA 1
ATOM 1624 C C . ASP A 1 201 ? 39.573 66.151 6.334 1.00 26.40 198 ASP A C 1
ATOM 1625 O O . ASP A 1 201 ? 38.918 65.118 6.561 1.00 25.06 198 ASP A O 1
ATOM 1630 N N . ALA A 1 202 ? 39.898 67.059 7.258 1.00 24.42 199 ALA A N 1
ATOM 1631 C CA . ALA A 1 202 ? 39.408 66.948 8.649 1.00 23.89 199 ALA A CA 1
ATOM 1632 C C . ALA A 1 202 ? 37.876 66.979 8.646 1.00 23.52 199 ALA A C 1
ATOM 1633 O O . ALA A 1 202 ? 37.261 66.115 9.301 1.00 22.48 199 ALA A O 1
ATOM 1635 N N . GLN A 1 203 ? 37.280 67.918 7.901 1.00 22.18 200 GLN A N 1
ATOM 1636 C CA . GLN A 1 203 ? 35.799 68.029 7.873 1.00 23.31 200 GLN A CA 1
ATOM 1637 C C . GLN A 1 203 ? 35.229 66.776 7.200 1.00 22.28 200 GLN A C 1
ATOM 1638 O O . GLN A 1 203 ? 34.217 66.252 7.679 1.00 21.80 200 GLN A O 1
ATOM 1644 N N . THR A 1 204 ? 35.879 66.300 6.139 1.00 22.15 201 THR A N 1
ATOM 1645 C CA . THR A 1 204 ? 35.431 65.060 5.463 1.00 23.01 201 THR A CA 1
ATOM 1646 C C . THR A 1 204 ? 35.534 63.873 6.428 1.00 21.70 201 THR A C 1
ATOM 1647 O O . THR A 1 204 ? 34.644 63.004 6.416 1.00 21.05 201 THR A O 1
ATOM 1651 N N . ASN A 1 205 ? 36.604 63.830 7.221 1.00 21.06 202 ASN A N 1
ATOM 1652 C CA . ASN A 1 205 ? 36.817 62.682 8.140 1.00 20.77 202 ASN A CA 1
ATOM 1653 C C . ASN A 1 205 ? 35.739 62.685 9.226 1.00 19.62 202 ASN A C 1
ATOM 1654 O O . ASN A 1 205 ? 35.291 61.595 9.599 1.00 18.87 202 ASN A O 1
ATOM 1659 N N . VAL A 1 206 ? 35.329 63.863 9.700 1.00 18.65 203 VAL A N 1
ATOM 1660 C CA . VAL A 1 206 ? 34.255 63.897 10.735 1.00 18.38 203 VAL A CA 1
ATOM 1661 C C . VAL A 1 206 ? 32.971 63.340 10.114 1.00 18.54 203 VAL A C 1
ATOM 1662 O O . VAL A 1 206 ? 32.322 62.503 10.752 1.00 17.27 203 VAL A O 1
ATOM 1666 N N . LYS A 1 207 ? 32.635 63.774 8.897 1.00 19.38 204 LYS A N 1
ATOM 1667 C CA . LYS A 1 207 ? 31.400 63.263 8.248 1.00 21.53 204 LYS A CA 1
ATOM 1668 C C . LYS A 1 207 ? 31.526 61.750 8.061 1.00 21.03 204 LYS A C 1
ATOM 1669 O O . LYS A 1 207 ? 30.530 61.042 8.276 1.00 20.91 204 LYS A O 1
ATOM 1675 N N . HIS A 1 208 ? 32.718 61.274 7.687 1.00 21.54 205 HIS A N 1
ATOM 1676 C CA . HIS A 1 208 ? 32.931 59.819 7.473 1.00 22.73 205 HIS A CA 1
ATOM 1677 C C . HIS A 1 208 ? 32.660 59.062 8.769 1.00 21.48 205 HIS A C 1
ATOM 1678 O O . HIS A 1 208 ? 32.005 58.023 8.758 1.00 22.05 205 HIS A O 1
ATOM 1693 N N . PHE A 1 210 ? 30.772 59.970 11.274 1.00 19.33 207 PHE A N 1
ATOM 1694 C CA . PHE A 1 210 ? 29.351 60.011 11.591 1.00 19.38 207 PHE A CA 1
ATOM 1695 C C . PHE A 1 210 ? 28.561 58.971 10.788 1.00 21.42 207 PHE A C 1
ATOM 1696 O O . PHE A 1 210 ? 27.528 58.503 11.298 1.00 22.79 207 PHE A O 1
ATOM 1704 N N . ASN A 1 211 ? 29.047 58.606 9.597 1.00 22.32 208 ASN A N 1
ATOM 1705 C CA . ASN A 1 211 ? 28.310 57.675 8.697 1.00 23.59 208 ASN A CA 1
ATOM 1706 C C . ASN A 1 211 ? 28.904 56.264 8.743 1.00 23.50 208 ASN A C 1
ATOM 1707 O O . ASN A 1 211 ? 28.365 55.384 8.034 1.00 23.57 208 ASN A O 1
ATOM 1712 N N . ASP A 1 212 ? 29.950 56.055 9.546 1.00 22.20 209 ASP A N 1
ATOM 1713 C CA . ASP A 1 212 ? 30.640 54.739 9.637 1.00 22.73 209 ASP A CA 1
ATOM 1714 C C . ASP A 1 212 ? 29.777 53.776 10.461 1.00 22.70 209 ASP A C 1
ATOM 1715 O O . ASP A 1 212 ? 29.666 53.959 11.687 1.00 21.73 209 ASP A O 1
ATOM 1720 N N . VAL A 1 213 ? 29.206 52.767 9.796 1.00 23.16 210 VAL A N 1
ATOM 1721 C CA . VAL A 1 213 ? 28.304 51.784 10.464 1.00 24.34 210 VAL A CA 1
ATOM 1722 C C . VAL A 1 213 ? 29.086 50.938 11.478 1.00 23.74 210 VAL A C 1
ATOM 1723 O O . VAL A 1 213 ? 28.546 50.702 12.575 1.00 24.30 210 VAL A O 1
ATOM 1727 N N . ALA A 1 214 ? 30.286 50.471 11.117 1.00 23.54 211 ALA A N 1
ATOM 1728 C CA . ALA A 1 214 ? 31.089 49.631 12.038 1.00 22.85 211 ALA A CA 1
ATOM 1729 C C . ALA A 1 214 ? 31.432 50.440 13.292 1.00 21.52 211 ALA A C 1
ATOM 1730 O O . ALA A 1 214 ? 31.314 49.898 14.404 1.00 21.34 211 ALA A O 1
ATOM 1732 N N . LEU A 1 215 ? 31.817 51.703 13.100 1.00 20.20 212 LEU A N 1
ATOM 1733 C CA . LEU A 1 215 ? 32.183 52.584 14.240 1.00 19.28 212 LEU A CA 1
ATOM 1734 C C . LEU A 1 215 ? 30.943 52.810 15.109 1.00 19.59 212 LEU A C 1
ATOM 1735 O O . LEU A 1 215 ? 31.072 52.791 16.341 1.00 19.07 212 LEU A O 1
ATOM 1740 N N . ARG A 1 216 ? 29.784 53.012 14.480 1.00 19.70 213 ARG A N 1
ATOM 1741 C CA . ARG A 1 216 ? 28.523 53.251 15.231 1.00 20.58 213 ARG A CA 1
ATOM 1742 C C . ARG A 1 216 ? 28.233 52.048 16.135 1.00 20.74 213 ARG A C 1
ATOM 1743 O O . ARG A 1 216 ? 27.791 52.262 17.280 1.00 20.26 213 ARG A O 1
ATOM 1751 N N . GLU A 1 217 ? 28.487 50.833 15.638 1.00 21.40 214 GLU A N 1
ATOM 1752 C CA . GLU A 1 217 ? 28.252 49.607 16.448 1.00 22.86 214 GLU A CA 1
ATOM 1753 C C . GLU A 1 217 ? 29.173 49.625 17.673 1.00 21.08 214 GLU A C 1
ATOM 1754 O O . GLU A 1 217 ? 28.710 49.261 18.773 1.00 20.89 214 GLU A O 1
ATOM 1760 N N . LYS A 1 218 ? 30.438 50.009 17.479 1.00 20.47 215 LYS A N 1
ATOM 1761 C CA . LYS A 1 218 ? 31.407 50.064 18.606 1.00 20.16 215 LYS A CA 1
ATOM 1762 C C . LYS A 1 218 ? 30.934 51.105 19.630 1.00 19.31 215 LYS A C 1
ATOM 1763 O O . LYS A 1 218 ? 30.974 50.806 20.838 1.00 18.68 215 LYS A O 1
ATOM 1769 N N . LEU A 1 219 ? 30.503 52.280 19.173 1.00 18.68 216 LEU A N 1
ATOM 1770 C CA . LEU A 1 219 ? 30.011 53.294 20.148 1.00 18.75 216 LEU A CA 1
ATOM 1771 C C . LEU A 1 219 ? 28.816 52.731 20.925 1.00 18.98 216 LEU A C 1
ATOM 1772 O O . LEU A 1 219 ? 28.820 52.850 22.157 1.00 18.16 216 LEU A O 1
ATOM 1777 N N . THR A 1 220 ? 27.843 52.138 20.226 1.00 20.08 217 THR A N 1
ATOM 1778 C CA . THR A 1 220 ? 26.621 51.594 20.882 1.00 21.79 217 THR A CA 1
ATOM 1779 C C . THR A 1 220 ? 27.032 50.599 21.974 1.00 22.18 217 THR A C 1
ATOM 1780 O O . THR A 1 220 ? 26.515 50.698 23.094 1.00 22.25 217 THR A O 1
ATOM 1784 N N . THR A 1 221 ? 27.955 49.695 21.650 1.00 22.93 218 THR A N 1
ATOM 1785 C CA . THR A 1 221 ? 28.403 48.656 22.611 1.00 23.78 218 THR A CA 1
ATOM 1786 C C . THR A 1 221 ? 29.022 49.316 23.846 1.00 23.13 218 THR A C 1
ATOM 1787 O O . THR A 1 221 ? 28.869 48.749 24.942 1.00 23.48 218 THR A O 1
ATOM 1791 N N . ASN A 1 222 ? 29.687 50.463 23.665 1.00 21.21 219 ASN A N 1
ATOM 1792 C CA . ASN A 1 222 ? 30.368 51.173 24.780 1.00 21.27 219 ASN A CA 1
ATOM 1793 C C . ASN A 1 222 ? 29.469 52.278 25.360 1.00 20.11 219 ASN A C 1
ATOM 1794 O O . ASN A 1 222 ? 30.001 53.139 26.083 1.00 20.09 219 ASN A O 1
ATOM 1799 N N . LYS A 1 223 ? 28.164 52.242 25.072 1.00 20.35 220 LYS A N 1
ATOM 1800 C CA . LYS A 1 223 ? 27.184 53.225 25.623 1.00 20.70 220 LYS A CA 1
ATOM 1801 C C . LYS A 1 223 ? 27.575 54.652 25.220 1.00 19.07 220 LYS A C 1
ATOM 1802 O O . LYS A 1 223 ? 27.574 55.550 26.087 1.00 18.28 220 LYS A O 1
ATOM 1808 N N . LEU A 1 224 ? 27.869 54.828 23.935 1.00 17.84 221 LEU A N 1
ATOM 1809 C CA . LEU A 1 224 ? 28.223 56.138 23.347 1.00 17.09 221 LEU A CA 1
ATOM 1810 C C . LEU A 1 224 ? 27.413 56.348 22.072 1.00 17.01 221 LEU A C 1
ATOM 1811 O O . LEU A 1 224 ? 27.010 55.354 21.416 1.00 16.20 221 LEU A O 1
ATOM 1816 N N . GLN A 1 225 ? 27.216 57.607 21.715 1.00 16.46 222 GLN A N 1
ATOM 1817 C CA . GLN A 1 225 ? 26.618 57.882 20.390 1.00 16.93 222 GLN A CA 1
ATOM 1818 C C . GLN A 1 225 ? 27.112 59.245 19.936 1.00 15.66 222 GLN A C 1
ATOM 1819 O O . GLN A 1 225 ? 27.280 60.132 20.779 1.00 15.06 222 GLN A O 1
ATOM 1825 N N . PHE A 1 226 ? 27.348 59.378 18.644 1.00 15.25 223 PHE A N 1
ATOM 1826 C CA . PHE A 1 226 ? 27.801 60.683 18.127 1.00 15.17 223 PHE A CA 1
ATOM 1827 C C . PHE A 1 226 ? 26.602 61.609 17.951 1.00 15.32 223 PHE A C 1
ATOM 1828 O O . PHE A 1 226 ? 25.474 61.139 17.724 1.00 15.85 223 PHE A O 1
ATOM 1836 N N . SER A 1 227 ? 26.861 62.897 18.124 1.00 14.20 224 SER A N 1
ATOM 1837 C CA . SER A 1 227 ? 25.914 63.934 17.658 1.00 14.74 224 SER A CA 1
ATOM 1838 C C . SER A 1 227 ? 26.771 65.032 17.036 1.00 15.11 224 SER A C 1
ATOM 1839 O O . SER A 1 227 ? 28.024 64.970 17.118 1.00 14.78 224 SER A O 1
ATOM 1842 N N A SER A 1 228 ? 26.102 66.021 16.459 0.70 15.90 225 SER A N 1
ATOM 1843 N N B SER A 1 228 ? 26.123 66.016 16.420 0.30 15.35 225 SER A N 1
ATOM 1844 C CA A SER A 1 228 ? 26.792 67.152 15.799 0.70 15.65 225 SER A CA 1
ATOM 1845 C CA B SER A 1 228 ? 26.865 67.129 15.778 0.30 15.18 225 SER A CA 1
ATOM 1846 C C A SER A 1 228 ? 26.310 68.453 16.430 0.70 15.47 225 SER A C 1
ATOM 1847 C C B SER A 1 228 ? 26.322 68.458 16.298 0.30 15.04 225 SER A C 1
ATOM 1848 O O A SER A 1 228 ? 25.124 68.540 16.773 0.70 16.28 225 SER A O 1
ATOM 1849 O O B SER A 1 228 ? 25.085 68.582 16.409 0.30 15.23 225 SER A O 1
ATOM 1854 N N . ALA A 1 229 ? 27.222 69.399 16.594 1.00 14.60 226 ALA A N 1
ATOM 1855 C CA . ALA A 1 229 ? 26.848 70.729 17.110 1.00 14.39 226 ALA A CA 1
ATOM 1856 C C . ALA A 1 229 ? 27.214 71.742 16.030 1.00 13.90 226 ALA A C 1
ATOM 1857 O O . ALA A 1 229 ? 27.584 72.861 16.374 1.00 14.92 226 ALA A O 1
ATOM 1859 N N . ASN A 1 230 ? 27.082 71.353 14.762 1.00 14.19 227 ASN A N 1
ATOM 1860 C CA . ASN A 1 230 ? 27.506 72.286 13.689 1.00 14.14 227 ASN A CA 1
ATOM 1861 C C . ASN A 1 230 ? 26.398 73.306 13.409 1.00 13.13 227 ASN A C 1
ATOM 1862 O O . ASN A 1 230 ? 25.345 73.273 14.058 1.00 12.41 227 ASN A O 1
ATOM 1867 N N . SER A 1 231 ? 26.637 74.141 12.404 1.00 12.96 228 SER A N 1
ATOM 1868 C CA . SER A 1 231 ? 25.749 75.278 12.071 1.00 13.31 228 SER A CA 1
ATOM 1869 C C . SER A 1 231 ? 24.330 74.850 11.706 1.00 13.60 228 SER A C 1
ATOM 1870 O O . SER A 1 231 ? 23.430 75.678 11.749 1.00 14.06 228 SER A O 1
ATOM 1889 N N . ASN A 1 233 ? 22.496 72.287 13.189 1.00 12.78 230 ASN A N 1
ATOM 1890 C CA . ASN A 1 233 ? 21.687 71.692 14.246 1.00 11.93 230 ASN A CA 1
ATOM 1891 C C . ASN A 1 233 ? 20.564 72.673 14.608 1.00 11.31 230 ASN A C 1
ATOM 1892 O O . ASN A 1 233 ? 20.880 73.825 14.951 1.00 10.87 230 ASN A O 1
ATOM 1897 N N . ILE A 1 234 ? 19.308 72.235 14.549 1.00 11.13 231 ILE A N 1
ATOM 1898 C CA . ILE A 1 234 ? 18.166 73.137 14.861 1.00 11.81 231 ILE A CA 1
ATOM 1899 C C . ILE A 1 234 ? 18.294 73.652 16.298 1.00 11.40 231 ILE A C 1
ATOM 1900 O O . ILE A 1 234 ? 17.778 74.753 16.569 1.00 12.28 231 ILE A O 1
ATOM 1905 N N . GLY A 1 235 ? 18.981 72.909 17.173 1.00 11.03 232 GLY A N 1
ATOM 1906 C CA . GLY A 1 235 ? 19.163 73.335 18.574 1.00 11.31 232 GLY A CA 1
ATOM 1907 C C . GLY A 1 235 ? 20.070 74.540 18.682 1.00 11.04 232 GLY A C 1
ATOM 1908 O O . GLY A 1 235 ? 20.063 75.185 19.751 1.00 10.74 232 GLY A O 1
ATOM 1909 N N . ARG A 1 236 ? 20.851 74.825 17.639 1.00 11.44 233 ARG A N 1
ATOM 1910 C CA . ARG A 1 236 ? 21.680 76.063 17.657 1.00 11.76 233 ARG A CA 1
ATOM 1911 C C . ARG A 1 236 ? 20.883 77.224 17.077 1.00 12.01 233 ARG A C 1
ATOM 1912 O O . ARG A 1 236 ? 21.233 78.373 17.393 1.00 12.97 233 ARG A O 1
ATOM 1920 N N . LEU A 1 237 ? 19.828 76.948 16.316 1.00 11.72 234 LEU A N 1
ATOM 1921 C CA . LEU A 1 237 ? 19.074 78.063 15.691 1.00 12.04 234 LEU A CA 1
ATOM 1922 C C . LEU A 1 237 ? 17.910 78.525 16.580 1.00 11.25 234 LEU A C 1
ATOM 1923 O O . LEU A 1 237 ? 17.742 79.739 16.772 1.00 10.59 234 LEU A O 1
ATOM 1928 N N . VAL A 1 238 ? 17.121 77.597 17.115 1.00 10.52 235 VAL A N 1
ATOM 1929 C CA . VAL A 1 238 ? 15.899 77.990 17.873 1.00 10.37 235 VAL A CA 1
ATOM 1930 C C . VAL A 1 238 ? 16.212 78.894 19.068 1.00 9.90 235 VAL A C 1
ATOM 1931 O O . VAL A 1 238 ? 15.469 79.844 19.287 1.00 9.77 235 VAL A O 1
ATOM 1935 N N . PRO A 1 239 ? 17.274 78.683 19.875 1.00 9.14 236 PRO A N 1
ATOM 1936 C CA . PRO A 1 239 ? 17.545 79.597 20.990 1.00 9.27 236 PRO A CA 1
ATOM 1937 C C . PRO A 1 239 ? 17.860 81.028 20.531 1.00 9.20 236 PRO A C 1
ATOM 1938 O O . PRO A 1 239 ? 17.756 81.947 21.327 1.00 9.23 236 PRO A O 1
ATOM 1942 N N . GLN A 1 240 ? 18.218 81.184 19.256 1.00 8.85 237 GLN A N 1
ATOM 1943 C CA . GLN A 1 240 ? 18.557 82.526 18.708 1.00 8.82 237 GLN A CA 1
ATOM 1944 C C . GLN A 1 240 ? 17.275 83.323 18.453 1.00 8.99 237 GLN A C 1
ATOM 1945 O O . GLN A 1 240 ? 17.347 84.551 18.425 1.00 9.76 237 GLN A O 1
ATOM 1951 N N . ILE A 1 241 ? 16.139 82.650 18.287 1.00 8.99 238 ILE A N 1
ATOM 1952 C CA . ILE A 1 241 ? 14.848 83.368 18.109 1.00 9.24 238 ILE A CA 1
ATOM 1953 C C . ILE A 1 241 ? 14.566 84.208 19.362 1.00 9.26 238 ILE A C 1
ATOM 1954 O O . ILE A 1 241 ? 14.017 85.319 19.254 1.00 9.50 238 ILE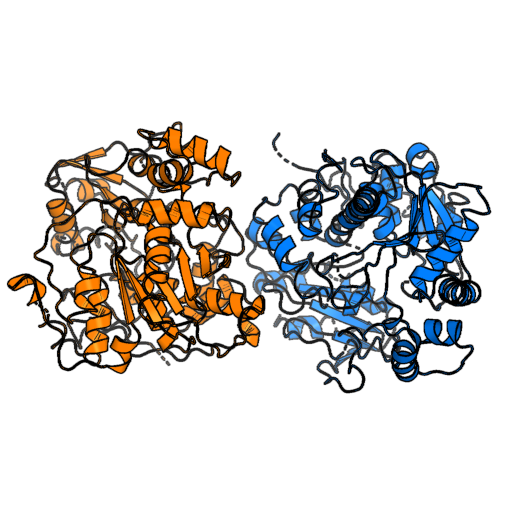 A O 1
ATOM 1959 N N . VAL A 1 242 ? 14.929 83.667 20.519 1.00 9.09 239 VAL A N 1
ATOM 1960 C CA . VAL A 1 242 ? 14.620 84.299 21.826 1.00 9.34 239 VAL A CA 1
ATOM 1961 C C . VAL A 1 242 ? 15.115 85.741 21.888 1.00 9.40 239 VAL A C 1
ATOM 1962 O O . VAL A 1 242 ? 14.337 86.602 22.355 1.00 9.71 239 VAL A O 1
ATOM 1966 N N . TYR A 1 243 ? 16.355 86.004 21.467 1.00 9.14 240 TYR A N 1
ATOM 1967 C CA . TYR A 1 243 ? 16.892 87.360 21.752 1.00 8.99 240 TYR A CA 1
ATOM 1968 C C . TYR A 1 243 ? 16.326 88.418 20.805 1.00 9.23 240 TYR A C 1
ATOM 1969 O O . TYR A 1 243 ? 16.426 89.592 21.163 1.00 9.06 240 TYR A O 1
ATOM 1978 N N . TYR A 1 244 ? 15.709 88.021 19.695 1.00 9.03 241 TYR A N 1
ATOM 1979 C CA . TYR A 1 244 ? 15.019 89.036 18.845 1.00 9.14 241 TYR A CA 1
ATOM 1980 C C . TYR A 1 244 ? 13.766 89.518 19.590 1.00 9.58 241 TYR A C 1
ATOM 1981 O O . TYR A 1 244 ? 13.471 90.730 19.608 1.00 9.56 241 TYR A O 1
ATOM 1990 N N . VAL A 1 245 ? 13.026 88.576 20.176 1.00 9.85 242 VAL A N 1
ATOM 1991 C CA . VAL A 1 245 ? 11.830 88.927 20.990 1.00 10.03 242 VAL A CA 1
ATOM 1992 C C . VAL A 1 245 ? 12.285 89.761 22.197 1.00 10.03 242 VAL A C 1
ATOM 1993 O O . VAL A 1 245 ? 11.623 90.751 22.519 1.00 10.57 242 VAL A O 1
ATOM 1997 N N . TYR A 1 246 ? 13.405 89.385 22.821 1.00 9.49 243 TYR A N 1
ATOM 1998 C CA . TYR A 1 246 ? 13.926 90.124 24.000 1.00 9.89 243 TYR A CA 1
ATOM 1999 C C . TYR A 1 246 ? 14.338 91.547 23.609 1.00 10.05 243 TYR A C 1
ATOM 2000 O O . TYR A 1 246 ? 14.095 92.490 24.403 1.00 10.33 243 TYR A O 1
ATOM 2009 N N . ALA A 1 247 ? 14.977 91.712 22.447 1.00 9.91 244 ALA A N 1
ATOM 2010 C CA . ALA A 1 247 ? 15.373 93.069 22.005 1.00 9.93 244 ALA A CA 1
ATOM 2011 C C . ALA A 1 247 ? 14.126 93.945 21.876 1.00 10.14 244 ALA A C 1
ATOM 2012 O O . ALA A 1 247 ? 14.142 95.090 22.329 1.00 10.63 244 ALA A O 1
ATOM 2014 N N . TYR A 1 248 ? 13.098 93.406 21.234 1.00 9.86 245 TYR A N 1
ATOM 2015 C CA . TYR A 1 248 ? 11.834 94.156 21.024 1.00 10.12 245 TYR A CA 1
ATOM 2016 C C . TYR A 1 248 ? 11.233 94.514 22.392 1.00 10.49 245 TYR A C 1
ATOM 2017 O O . TYR A 1 248 ? 10.778 95.659 22.590 1.00 10.52 245 TYR A O 1
ATOM 2026 N N . ALA A 1 249 ? 11.234 93.556 23.321 1.00 10.52 246 ALA A N 1
ATOM 2027 C CA . ALA A 1 249 ? 10.682 93.801 24.670 1.00 10.93 246 ALA A CA 1
ATOM 2028 C C . ALA A 1 249 ? 11.427 94.959 25.345 1.00 11.29 246 ALA A C 1
ATOM 2029 O O . ALA A 1 249 ? 10.775 95.749 26.055 1.00 11.81 246 ALA A O 1
ATOM 2031 N N . GLN A 1 250 ? 12.746 95.037 25.156 1.00 11.06 247 GLN A N 1
ATOM 2032 C CA . GLN A 1 250 ? 13.570 96.117 25.767 1.00 11.68 247 GLN A CA 1
ATOM 2033 C C . GLN A 1 250 ? 13.214 97.471 25.134 1.00 11.91 247 GLN A C 1
ATOM 2034 O O . GLN A 1 250 ? 13.187 98.479 25.865 1.00 12.56 247 GLN A O 1
ATOM 2040 N N . LEU A 1 251 ? 12.961 97.508 23.827 1.00 11.48 248 LEU A N 1
ATOM 2041 C CA . LEU A 1 251 ? 12.548 98.772 23.168 1.00 11.95 248 LEU A CA 1
ATOM 2042 C C . LEU A 1 251 ? 11.203 99.225 23.744 1.00 12.48 248 LEU A C 1
ATOM 2043 O O . LEU A 1 251 ? 11.010 100.434 23.919 1.00 13.11 248 LEU A O 1
ATOM 2048 N N . VAL A 1 252 ? 10.302 98.281 24.019 1.00 12.66 249 VAL A N 1
ATOM 2049 C CA . VAL A 1 252 ? 8.988 98.654 24.617 1.00 13.31 249 VAL A CA 1
ATOM 2050 C C . VAL A 1 252 ? 9.214 99.126 26.060 1.00 14.01 249 VAL A C 1
ATOM 2051 O O . VAL A 1 252 ? 8.670 100.185 26.445 1.00 14.06 249 VAL A O 1
ATOM 2055 N N . LYS A 1 253 ? 10.029 98.395 26.816 1.00 14.29 250 LYS A N 1
ATOM 2056 C CA . LYS A 1 253 ? 10.246 98.712 28.252 1.00 15.18 250 LYS A CA 1
ATOM 2057 C C . LYS A 1 253 ? 10.839 100.113 28.415 1.00 15.56 250 LYS A C 1
ATOM 2058 O O . LYS A 1 253 ? 10.424 100.823 29.349 1.00 16.68 250 LYS A O 1
ATOM 2064 N N . THR A 1 254 ? 11.764 100.495 27.535 1.00 14.99 251 THR A N 1
ATOM 2065 C CA . THR A 1 254 ? 12.482 101.790 27.649 1.00 15.35 251 THR A CA 1
ATOM 2066 C C . THR A 1 254 ? 11.704 102.918 26.959 1.00 15.37 251 THR A C 1
ATOM 2067 O O . THR A 1 254 ? 12.208 104.052 26.984 1.00 17.15 251 THR A O 1
ATOM 2071 N N . GLY A 1 255 ? 10.514 102.633 26.416 1.00 14.80 252 GLY A N 1
ATOM 2072 C CA . GLY A 1 255 ? 9.673 103.656 25.768 1.00 15.37 252 GLY A CA 1
ATOM 2073 C C . GLY A 1 255 ? 10.193 104.099 24.410 1.00 15.26 252 GLY A C 1
ATOM 2074 O O . GLY A 1 255 ? 9.712 105.122 23.907 1.00 16.36 252 GLY A O 1
ATOM 2075 N N . GLU A 1 256 ? 11.112 103.336 23.808 1.00 14.30 253 GLU A N 1
ATOM 2076 C CA . GLU A 1 256 ? 11.654 103.698 22.475 1.00 14.46 253 GLU A CA 1
ATOM 2077 C C . GLU A 1 256 ? 10.591 103.438 21.405 1.00 14.15 253 GLU A C 1
ATOM 2078 O O . GLU A 1 256 ? 10.551 104.193 20.425 1.00 14.98 253 GLU A O 1
ATOM 2084 N N . ILE A 1 257 ? 9.771 102.409 21.606 1.00 13.58 254 ILE A N 1
ATOM 2085 C CA . ILE A 1 257 ? 8.660 102.084 20.667 1.00 13.21 254 ILE A CA 1
ATOM 2086 C C . ILE A 1 257 ? 7.441 101.700 21.494 1.00 13.43 254 ILE A C 1
ATOM 2087 O O . ILE A 1 257 ? 7.593 101.427 22.713 1.00 13.72 254 ILE A O 1
ATOM 2092 N N . VAL A 1 258 ? 6.276 101.719 20.853 1.00 13.77 255 VAL A N 1
ATOM 2093 C CA . VAL A 1 258 ? 5.085 101.081 21.471 1.00 13.84 255 VAL A CA 1
ATOM 2094 C C . VAL A 1 258 ? 4.906 99.738 20.759 1.00 13.40 255 VAL A C 1
ATOM 2095 O O . VAL A 1 258 ? 5.303 99.615 19.560 1.00 13.44 255 VAL A O 1
ATOM 2099 N N . ALA A 1 259 ? 4.341 98.767 21.467 1.00 13.35 256 ALA A N 1
ATOM 2100 C CA . ALA A 1 259 ? 4.109 97.428 20.892 1.00 13.31 256 ALA A CA 1
ATOM 2101 C C . ALA A 1 259 ? 3.293 97.580 19.607 1.00 13.35 256 ALA A C 1
ATOM 2102 O O . ALA A 1 259 ? 2.309 98.346 19.606 1.00 14.12 256 ALA A O 1
ATOM 2104 N N . GLY A 1 260 ? 3.703 96.872 18.551 1.00 13.08 257 GLY A N 1
ATOM 2105 C CA . GLY A 1 260 ? 3.024 96.967 17.246 1.00 13.26 257 GLY A CA 1
ATOM 2106 C C . GLY A 1 260 ? 3.880 97.710 16.238 1.00 13.20 257 GLY A C 1
ATOM 2107 O O . GLY A 1 260 ? 3.733 97.465 15.031 1.00 13.35 257 GLY A O 1
ATOM 2108 N N A GLU A 1 261 ? 4.734 98.616 16.721 0.65 13.03 258 GLU A N 1
ATOM 2109 N N B GLU A 1 261 ? 4.739 98.618 16.712 0.35 13.14 258 GLU A N 1
ATOM 2110 C CA A GLU A 1 261 ? 5.634 99.317 15.776 0.65 13.15 258 GLU A CA 1
ATOM 2111 C CA B GLU A 1 261 ? 5.647 99.388 15.817 0.35 13.24 258 GLU A CA 1
ATOM 2112 C C A GLU A 1 261 ? 6.604 98.299 15.190 0.65 12.85 258 GLU A C 1
ATOM 2113 C C B GLU A 1 261 ? 6.684 98.421 15.230 0.35 12.97 258 GLU A C 1
ATOM 2114 O O A GLU A 1 261 ? 7.089 97.434 15.927 0.65 12.13 258 GLU A O 1
ATOM 2115 O O B GLU A 1 261 ? 7.299 97.687 16.022 0.35 12.40 258 GLU A O 1
ATOM 2126 N N . LYS A 1 262 ? 6.875 98.419 13.905 1.00 13.05 259 LYS A N 1
ATOM 2127 C CA . LYS A 1 262 ? 7.845 97.502 13.280 1.00 13.45 259 LYS A CA 1
ATOM 2128 C C . LYS A 1 262 ? 9.256 98.008 13.567 1.00 12.72 259 LYS A C 1
ATOM 2129 O O . LYS A 1 262 ? 9.460 99.235 13.695 1.00 13.23 259 LYS A O 1
ATOM 2135 N N A VAL A 1 263 ? 10.188 97.070 13.696 0.70 11.23 260 VAL A N 1
ATOM 2136 N N B VAL A 1 263 ? 10.189 97.055 13.677 0.30 11.18 260 VAL A N 1
ATOM 2137 C CA A VAL A 1 263 ? 11.628 97.404 13.825 0.70 11.13 260 VAL A CA 1
ATOM 2138 C CA B VAL A 1 263 ? 11.636 97.279 13.958 0.30 10.74 260 VAL A CA 1
ATOM 2139 C C A VAL A 1 263 ? 12.360 96.577 12.775 0.70 10.32 260 VAL A C 1
ATOM 2140 C C B VAL A 1 263 ? 12.447 96.475 12.939 0.30 10.25 260 VAL A C 1
ATOM 2141 O O A VAL A 1 263 ? 11.776 95.593 12.257 0.70 10.01 260 VAL A O 1
ATOM 2142 O O B VAL A 1 263 ? 12.046 95.332 12.650 0.30 9.97 260 VAL A O 1
ATOM 2149 N N . ASN A 1 264 ? 13.565 97.017 12.448 1.00 10.04 261 ASN A N 1
ATOM 2150 C CA . ASN A 1 264 ? 14.426 96.269 11.510 1.00 9.79 261 ASN A CA 1
ATOM 2151 C C . ASN A 1 264 ? 15.545 95.613 12.307 1.00 9.47 261 ASN A C 1
ATOM 2152 O O . ASN A 1 264 ? 15.893 96.123 13.384 1.00 9.36 261 ASN A O 1
ATOM 2157 N N . PHE A 1 265 ? 16.098 94.542 11.765 1.00 9.66 262 PHE A N 1
ATOM 2158 C CA . PHE A 1 265 ? 17.300 93.932 12.378 1.00 9.42 262 PHE A CA 1
ATOM 2159 C C . PHE A 1 265 ? 18.357 93.832 11.288 1.00 9.16 262 PHE A C 1
ATOM 2160 O O . PHE A 1 265 ? 18.035 93.346 10.196 1.00 9.12 262 PHE A O 1
ATOM 2168 N N . THR A 1 266 ? 19.548 94.361 11.559 1.00 9.19 263 THR A N 1
ATOM 2169 C CA . THR A 1 266 ? 20.711 94.177 10.665 1.00 9.20 263 THR A CA 1
ATOM 2170 C C . THR A 1 266 ? 21.594 93.108 11.315 1.00 9.06 263 THR A C 1
ATOM 2171 O O . THR A 1 266 ? 21.972 93.280 12.491 1.00 9.33 263 THR A O 1
ATOM 2175 N N . VAL A 1 267 ? 21.912 92.054 10.572 1.00 9.01 264 VAL A N 1
ATOM 2176 C CA . VAL A 1 267 ? 22.621 90.893 11.163 1.00 9.27 264 VAL A CA 1
ATOM 2177 C C . VAL A 1 267 ? 23.890 90.602 10.381 1.00 8.96 264 VAL A C 1
ATOM 2178 O O . VAL A 1 267 ? 23.806 90.332 9.181 1.00 9.28 264 VAL A O 1
ATOM 2182 N N . PRO A 1 268 ? 25.069 90.617 11.042 1.00 9.65 265 PRO A N 1
ATOM 2183 C CA . PRO A 1 268 ? 26.333 90.240 10.415 1.00 10.62 265 PRO A CA 1
ATOM 2184 C C . PRO A 1 268 ? 26.178 88.747 10.121 1.00 11.24 265 PRO A C 1
ATOM 2185 O O . PRO A 1 268 ? 26.074 87.972 11.074 1.00 12.35 265 PRO A O 1
ATOM 2189 N N . THR A 1 269 ? 26.187 88.380 8.842 1.00 10.52 266 THR A N 1
ATOM 2190 C CA . THR A 1 269 ? 25.770 87.011 8.460 1.00 10.36 266 THR A CA 1
ATOM 2191 C C . THR A 1 269 ? 26.906 86.197 7.850 1.00 10.12 266 THR A C 1
ATOM 2192 O O . THR A 1 269 ? 27.657 86.718 7.009 1.00 11.15 266 THR A O 1
ATOM 2196 N N . GLY A 1 270 ? 26.974 84.937 8.278 1.00 9.74 267 GLY A N 1
ATOM 2197 C CA . GLY A 1 270 ? 27.906 83.940 7.735 1.00 9.98 267 GLY A CA 1
ATOM 2198 C C . GLY A 1 270 ? 27.103 82.770 7.205 1.00 9.79 267 GLY A C 1
ATOM 2199 O O . GLY A 1 270 ? 26.745 82.777 6.001 1.00 9.98 267 GLY A O 1
ATOM 2200 N N . ASN A 1 271 ? 26.738 81.850 8.100 1.00 9.71 268 ASN A N 1
ATOM 2201 C CA . ASN A 1 271 ? 25.936 80.661 7.703 1.00 10.24 268 ASN A CA 1
ATOM 2202 C C . ASN A 1 271 ? 24.424 80.891 7.810 1.00 9.62 268 ASN A C 1
ATOM 2203 O O . ASN A 1 271 ? 23.689 79.926 7.632 1.00 9.82 268 ASN A O 1
ATOM 2208 N N . PHE A 1 272 ? 23.983 82.096 8.178 1.00 9.11 269 PHE A N 1
ATOM 2209 C CA . PHE A 1 272 ? 22.555 82.507 8.009 1.00 9.06 269 PHE A CA 1
ATOM 2210 C C . PHE A 1 272 ? 21.642 82.089 9.172 1.00 8.93 269 PHE A C 1
ATOM 2211 O O . PHE A 1 272 ? 20.469 82.510 9.162 1.00 9.00 269 PHE A O 1
ATOM 2219 N N . GLY A 1 273 ? 22.120 81.335 10.161 1.00 9.04 270 GLY A N 1
ATOM 2220 C CA . GLY A 1 273 ? 21.205 80.930 11.248 1.00 9.22 270 GLY A CA 1
ATOM 2221 C C . GLY A 1 273 ? 20.721 82.091 12.113 1.00 9.16 270 GLY A C 1
ATOM 2222 O O . GLY A 1 273 ? 19.585 82.042 12.601 1.00 9.26 270 GLY A O 1
ATOM 2223 N N . ASN A 1 274 ? 21.543 83.113 12.288 1.00 8.74 271 ASN A N 1
ATOM 2224 C CA . ASN A 1 274 ? 21.169 84.250 13.168 1.00 8.69 271 ASN A CA 1
ATOM 2225 C C . ASN A 1 274 ? 20.027 85.027 12.497 1.00 8.64 271 ASN A C 1
ATOM 2226 O O . ASN A 1 274 ? 18.972 85.258 13.126 1.00 8.61 271 ASN A O 1
ATOM 2231 N N . ILE A 1 275 ? 20.204 85.384 11.229 1.00 8.53 272 ILE A N 1
ATOM 2232 C CA . ILE A 1 275 ? 19.134 86.156 10.539 1.00 8.69 272 ILE A CA 1
ATOM 2233 C C . ILE A 1 275 ? 17.918 85.246 10.295 1.00 8.53 272 ILE A C 1
ATOM 2234 O O . ILE A 1 275 ? 16.774 85.752 10.320 1.00 8.83 272 ILE A O 1
ATOM 2239 N N . LEU A 1 276 ? 18.132 83.945 10.110 1.00 8.67 273 LEU A N 1
ATOM 2240 C CA . LEU A 1 276 ? 16.951 83.054 9.937 1.00 8.91 273 LEU A CA 1
ATOM 2241 C C . LEU A 1 276 ? 16.161 83.012 11.256 1.00 8.72 273 LEU A C 1
ATOM 2242 O O . LEU A 1 276 ? 14.920 82.920 11.214 1.00 8.89 273 LEU A O 1
ATOM 2247 N N . ALA A 1 277 ? 16.849 83.075 12.400 1.00 8.46 274 ALA A N 1
ATOM 2248 C CA . ALA A 1 277 ? 16.122 83.061 13.692 1.00 8.68 274 ALA A CA 1
ATOM 2249 C C . ALA A 1 277 ? 15.241 84.313 13.791 1.00 8.73 274 ALA A C 1
ATOM 2250 O O . ALA A 1 277 ? 14.119 84.223 14.328 1.00 8.86 274 ALA A O 1
ATOM 2252 N N . ALA A 1 278 ? 15.713 85.428 13.231 1.00 8.70 275 ALA A N 1
ATOM 2253 C CA . ALA A 1 278 ? 14.917 86.676 13.249 1.00 8.99 275 ALA A CA 1
ATOM 2254 C C . ALA A 1 278 ? 13.692 86.482 12.349 1.00 9.23 275 ALA A C 1
ATOM 2255 O O . ALA A 1 278 ? 12.607 86.972 12.670 1.00 9.54 275 ALA A O 1
ATOM 2257 N N . PHE A 1 279 ? 13.886 85.778 11.235 1.00 9.01 276 PHE A N 1
ATOM 2258 C CA . PHE A 1 279 ? 12.760 85.449 10.332 1.00 9.18 276 PHE A CA 1
ATOM 2259 C C . PHE A 1 279 ? 11.741 84.591 11.088 1.00 9.33 276 PHE A C 1
ATOM 2260 O O . PHE A 1 279 ? 10.526 84.848 10.980 1.00 9.53 276 PHE A O 1
ATOM 2268 N N . TYR A 1 280 ? 12.214 83.601 11.849 1.00 9.01 277 TYR A N 1
ATOM 2269 C CA . TYR A 1 280 ? 11.251 82.767 12.611 1.00 9.84 277 TYR A CA 1
ATOM 2270 C C . TYR A 1 280 ? 10.561 83.621 13.687 1.00 9.70 277 TYR A C 1
ATOM 2271 O O . TYR A 1 280 ? 9.383 83.362 13.969 1.00 10.36 277 TYR A O 1
ATOM 2280 N N . ALA A 1 281 ? 11.272 84.587 14.276 1.00 9.86 278 ALA A N 1
ATOM 2281 C CA . ALA A 1 281 ? 10.640 85.508 15.249 1.00 10.41 278 ALA A CA 1
ATOM 2282 C C . ALA A 1 281 ? 9.489 86.251 14.549 1.00 10.89 278 ALA A C 1
ATOM 2283 O O . ALA A 1 281 ? 8.380 86.342 15.105 1.00 10.91 278 ALA A O 1
ATOM 2285 N N A LYS A 1 282 ? 9.736 86.756 13.335 0.60 10.89 279 LYS A N 1
ATOM 2286 N N B LYS A 1 282 ? 9.738 86.728 13.327 0.40 10.97 279 LYS A N 1
ATOM 2287 C CA A LYS A 1 282 ? 8.647 87.441 12.580 0.60 11.96 279 LYS A CA 1
ATOM 2288 C CA B LYS A 1 282 ? 8.681 87.445 12.564 0.40 11.89 279 LYS A CA 1
ATOM 2289 C C A LYS A 1 282 ? 7.477 86.473 12.366 0.60 12.49 279 LYS A C 1
ATOM 2290 C C B LYS A 1 282 ? 7.502 86.500 12.285 0.40 12.51 279 LYS A C 1
ATOM 2291 O O A LYS A 1 282 ? 6.321 86.883 12.556 0.60 12.71 279 LYS A O 1
ATOM 2292 O O B LYS A 1 282 ? 6.353 86.965 12.325 0.40 12.77 279 LYS A O 1
ATOM 2303 N N . GLN A 1 283 ? 7.775 85.220 12.015 1.00 12.67 280 GLN A N 1
ATOM 2304 C CA . GLN A 1 283 ? 6.691 84.250 11.709 1.00 14.29 280 GLN A CA 1
ATOM 2305 C C . GLN A 1 283 ? 5.828 83.974 12.946 1.00 14.96 280 GLN A C 1
ATOM 2306 O O . GLN A 1 283 ? 4.658 83.585 12.752 1.00 16.71 280 GLN A O 1
ATOM 2312 N N . ILE A 1 284 ? 6.361 84.138 14.162 1.00 14.19 281 ILE A N 1
ATOM 2313 C CA . ILE A 1 284 ? 5.505 83.884 15.360 1.00 14.22 281 ILE A CA 1
ATOM 2314 C C . ILE A 1 284 ? 4.877 85.196 15.848 1.00 13.82 281 ILE A C 1
ATOM 2315 O O . ILE A 1 284 ? 4.265 85.186 16.929 1.00 14.71 281 ILE A O 1
ATOM 2320 N N . GLY A 1 285 ? 5.035 86.284 15.084 1.00 12.87 282 GLY A N 1
ATOM 2321 C CA . GLY A 1 285 ? 4.323 87.543 15.371 1.00 13.07 282 GLY A CA 1
ATOM 2322 C C . GLY A 1 285 ? 5.203 88.722 15.749 1.00 12.39 282 GLY A C 1
ATOM 2323 O O . GLY A 1 285 ? 4.629 89.785 16.064 1.00 13.39 282 GLY A O 1
ATOM 2324 N N . LEU A 1 286 ? 6.533 88.589 15.726 1.00 11.71 283 LEU A N 1
ATOM 2325 C CA . LEU A 1 286 ? 7.355 89.767 16.103 1.00 11.45 283 LEU A CA 1
ATOM 2326 C C . LEU A 1 286 ? 7.205 90.825 15.017 1.00 11.60 283 LEU A C 1
ATOM 2327 O O . LEU A 1 286 ? 7.315 90.495 13.836 1.00 11.48 283 LEU A O 1
ATOM 2332 N N . PRO A 1 287 ? 6.911 92.100 15.358 1.00 12.07 284 PRO A N 1
ATOM 2333 C CA . PRO A 1 287 ? 6.789 93.148 14.338 1.00 12.14 284 PRO A CA 1
ATOM 2334 C C . PRO A 1 287 ? 8.132 93.546 13.708 1.00 12.10 284 PRO A C 1
ATOM 2335 O O . PRO A 1 287 ? 8.805 94.423 14.201 1.00 11.79 284 PRO A O 1
ATOM 2339 N N . VAL A 1 288 ? 8.462 92.877 12.604 1.00 12.38 285 VAL A N 1
ATOM 2340 C CA . VAL A 1 288 ? 9.735 93.089 11.870 1.00 12.07 285 VAL A CA 1
ATOM 2341 C C . VAL A 1 288 ? 9.433 93.749 10.529 1.00 12.46 285 VAL A C 1
ATOM 2342 O O . VAL A 1 288 ? 8.616 93.204 9.772 1.00 13.26 285 VAL A O 1
ATOM 2346 N N . GLY A 1 289 ? 10.094 94.871 10.253 1.00 12.13 286 GLY A N 1
ATOM 2347 C CA . GLY A 1 289 ? 9.903 95.568 8.974 1.00 12.64 286 GLY A CA 1
ATOM 2348 C C . GLY A 1 289 ? 10.833 95.027 7.906 1.00 12.74 286 GLY A C 1
ATOM 2349 O O . GLY A 1 289 ? 10.379 94.824 6.766 1.00 14.47 286 GLY A O 1
ATOM 2350 N N . LYS A 1 290 ? 12.097 94.826 8.263 1.00 11.73 287 LYS A N 1
ATOM 2351 C CA . LYS A 1 290 ? 13.114 94.370 7.293 1.00 11.79 287 LYS A CA 1
ATOM 2352 C C . LYS A 1 290 ? 14.221 93.620 8.032 1.00 10.70 287 LYS A C 1
ATOM 2353 O O . LYS A 1 290 ? 14.564 94.016 9.171 1.00 10.75 287 LYS A O 1
ATOM 2359 N N . LEU A 1 291 ? 14.714 92.554 7.405 1.00 10.09 288 LEU A N 1
ATOM 2360 C CA . LEU A 1 291 ? 15.911 91.828 7.879 1.00 9.74 288 LEU A CA 1
ATOM 2361 C C . LEU A 1 291 ? 17.027 92.167 6.897 1.00 9.65 288 LEU A C 1
ATOM 2362 O O . LEU A 1 291 ? 16.895 91.845 5.694 1.00 10.28 288 LEU A O 1
ATOM 2367 N N . ILE A 1 292 ? 18.044 92.861 7.389 1.00 9.47 289 ILE A N 1
ATOM 2368 C CA . ILE A 1 292 ? 19.156 93.338 6.531 1.00 10.24 289 ILE A CA 1
ATOM 2369 C C . ILE A 1 292 ? 20.345 92.414 6.737 1.00 9.62 289 ILE A C 1
ATOM 2370 O O . ILE A 1 292 ? 20.902 92.370 7.843 1.00 9.66 289 ILE A O 1
ATOM 2375 N N . CYS A 1 293 ? 20.666 91.665 5.691 1.00 9.23 290 CYS A N 1
ATOM 2376 C CA . CYS A 1 293 ? 21.778 90.697 5.672 1.00 9.52 290 CYS A CA 1
ATOM 2377 C C . CYS A 1 293 ? 23.079 91.452 5.390 1.00 9.50 290 CYS A C 1
ATOM 2378 O O . CYS A 1 293 ? 23.219 91.965 4.252 1.00 9.78 290 CYS A O 1
ATOM 2381 N N . ALA A 1 294 ? 23.991 91.492 6.361 1.00 9.21 291 ALA A N 1
ATOM 2382 C CA . ALA A 1 294 ? 25.276 92.213 6.204 1.00 9.58 291 ALA A CA 1
ATOM 2383 C C . ALA A 1 294 ? 26.387 91.210 5.914 1.00 10.24 291 ALA A C 1
ATOM 2384 O O . ALA A 1 294 ? 26.553 90.243 6.675 1.00 10.18 291 ALA A O 1
ATOM 2386 N N . SER A 1 295 ? 27.118 91.456 4.838 1.00 10.18 292 SER A N 1
ATOM 2387 C CA . SER A 1 295 ? 28.227 90.577 4.423 1.00 10.48 292 SER A CA 1
ATOM 2388 C C . SER A 1 295 ? 29.535 91.365 4.398 1.00 10.30 292 SER A C 1
ATOM 2389 O O . SER A 1 295 ? 29.479 92.611 4.325 1.00 10.39 292 SER A O 1
ATOM 2392 N N . ASN A 1 296 ? 30.661 90.652 4.456 1.00 10.69 293 ASN A N 1
ATOM 2393 C CA . ASN A 1 296 ? 31.985 91.290 4.234 1.00 11.29 293 ASN A CA 1
ATOM 2394 C C . ASN A 1 296 ? 32.347 91.122 2.746 1.00 12.33 293 ASN A C 1
ATOM 2395 O O . ASN A 1 296 ? 31.436 90.835 1.939 1.00 12.31 293 ASN A O 1
ATOM 2400 N N . ASP A 1 297 ? 33.629 91.288 2.397 1.00 13.43 294 ASP A N 1
ATOM 2401 C CA . ASP A 1 297 ? 34.100 91.150 0.989 1.00 15.25 294 ASP A CA 1
ATOM 2402 C C . ASP A 1 297 ? 33.629 89.814 0.394 1.00 14.52 294 ASP A C 1
ATOM 2403 O O . ASP A 1 297 ? 33.522 89.722 -0.836 1.00 15.08 294 ASP A O 1
ATOM 2408 N N . ASN A 1 298 ? 33.437 88.792 1.232 1.00 13.30 295 ASN A N 1
ATOM 2409 C CA . ASN A 1 298 ? 32.890 87.492 0.759 1.00 13.24 295 ASN A CA 1
ATOM 2410 C C . ASN A 1 298 ? 31.383 87.721 0.645 1.00 12.49 295 ASN A C 1
ATOM 2411 O O . ASN A 1 298 ? 30.668 87.418 1.611 1.00 12.91 295 ASN A O 1
ATOM 2416 N N . ASN A 1 299 ? 30.938 88.219 -0.510 1.00 12.72 296 ASN A N 1
ATOM 2417 C CA . ASN A 1 299 ? 29.554 88.748 -0.643 1.00 12.63 296 ASN A CA 1
ATOM 2418 C C . ASN A 1 299 ? 28.651 87.866 -1.506 1.00 12.15 296 ASN A C 1
ATOM 2419 O O . ASN A 1 299 ? 27.745 88.409 -2.142 1.00 11.65 296 ASN A O 1
ATOM 2424 N N . VAL A 1 300 ? 28.820 86.551 -1.432 1.00 11.75 297 VAL A N 1
ATOM 2425 C CA . VAL A 1 300 ? 27.930 85.645 -2.215 1.00 11.72 297 VAL A CA 1
ATOM 2426 C C . VAL A 1 300 ? 26.463 85.906 -1.832 1.00 11.08 297 VAL A C 1
ATOM 2427 O O . VAL A 1 300 ? 25.609 85.859 -2.734 1.00 10.90 297 VAL A O 1
ATOM 2431 N N . LEU A 1 301 ? 26.177 86.194 -0.552 1.00 10.17 298 LEU A N 1
ATOM 2432 C CA . LEU A 1 301 ? 24.764 86.423 -0.133 1.00 10.02 298 LEU A CA 1
ATOM 2433 C C . LEU A 1 301 ? 24.256 87.751 -0.688 1.00 10.56 298 LEU A C 1
ATOM 2434 O O . LEU A 1 301 ? 23.077 87.813 -1.056 1.00 10.76 298 LEU A O 1
ATOM 2439 N N . THR A 1 302 ? 25.109 88.774 -0.717 1.00 10.61 299 THR A N 1
ATOM 2440 C CA . THR A 1 302 ? 24.658 90.074 -1.268 1.00 11.16 299 THR A CA 1
ATOM 2441 C C . THR A 1 302 ? 24.266 89.857 -2.736 1.00 11.56 299 THR A C 1
ATOM 2442 O O . THR A 1 302 ? 23.189 90.311 -3.146 1.00 11.47 299 THR A O 1
ATOM 2446 N N . ASP A 1 303 ? 25.105 89.145 -3.485 1.00 12.28 300 ASP A N 1
ATOM 2447 C CA . ASP A 1 303 ? 24.805 88.884 -4.918 1.00 13.42 300 ASP A CA 1
ATOM 2448 C C . ASP A 1 303 ? 23.511 88.070 -5.020 1.00 12.89 300 ASP A C 1
ATOM 2449 O O . ASP A 1 303 ? 22.719 88.327 -5.937 1.00 13.91 300 ASP A O 1
ATOM 2454 N N . PHE A 1 304 ? 23.303 87.126 -4.110 1.00 12.09 301 PHE A N 1
ATOM 2455 C CA . PHE A 1 304 ? 22.068 86.305 -4.161 1.00 11.92 301 PHE A CA 1
ATOM 2456 C C . PHE A 1 304 ? 20.833 87.191 -3.960 1.00 12.18 301 PHE A C 1
ATOM 2457 O O . PHE A 1 304 ? 19.866 87.086 -4.727 1.00 12.33 301 PHE A O 1
ATOM 2465 N N . PHE A 1 305 ? 20.855 88.063 -2.955 1.00 12.33 302 PHE A N 1
ATOM 2466 C CA . PHE A 1 305 ? 19.634 88.875 -2.735 1.00 13.15 302 PHE A CA 1
ATOM 2467 C C . PHE A 1 305 ? 19.441 89.909 -3.849 1.00 14.52 302 PHE A C 1
ATOM 2468 O O . PHE A 1 305 ? 18.292 90.303 -4.113 1.00 16.15 302 PHE A O 1
ATOM 2476 N N A LYS A 1 306 ? 20.520 90.309 -4.516 0.70 15.35 303 LYS A N 1
ATOM 2477 N N B LYS A 1 306 ? 20.528 90.320 -4.510 0.30 14.89 303 LYS A N 1
ATOM 2478 C CA A LYS A 1 306 ? 20.360 91.363 -5.551 0.70 16.59 303 LYS A CA 1
ATOM 2479 C CA B LYS A 1 306 ? 20.431 91.368 -5.566 0.30 15.59 303 LYS A CA 1
ATOM 2480 C C A LYS A 1 306 ? 20.070 90.753 -6.926 0.70 16.38 303 LYS A C 1
ATOM 2481 C C B LYS A 1 306 ? 20.133 90.768 -6.947 0.30 15.88 303 LYS A C 1
ATOM 2482 O O A LYS A 1 306 ? 19.522 91.489 -7.769 0.70 17.99 303 LYS A O 1
ATOM 2483 O O B LYS A 1 306 ? 19.694 91.540 -7.825 0.30 16.79 303 LYS A O 1
ATOM 2494 N N . THR A 1 307 ? 20.357 89.464 -7.145 1.00 15.57 304 THR A N 1
ATOM 2495 C CA . THR A 1 307 ? 20.158 88.869 -8.502 1.00 16.07 304 THR A CA 1
ATOM 2496 C C . THR A 1 307 ? 19.359 87.566 -8.491 1.00 15.76 304 THR A C 1
ATOM 2497 O O . THR A 1 307 ? 18.996 87.109 -9.590 1.00 15.82 304 THR A O 1
ATOM 2501 N N . ARG A 1 308 ? 19.148 86.975 -7.314 1.00 15.30 305 ARG A N 1
ATOM 2502 C CA . ARG A 1 308 ? 18.466 85.660 -7.142 1.00 16.26 305 ARG A CA 1
ATOM 2503 C C . ARG A 1 308 ? 19.369 84.532 -7.672 1.00 16.10 305 ARG A C 1
ATOM 2504 O O . ARG A 1 308 ? 18.885 83.374 -7.749 1.00 15.88 305 ARG A O 1
ATOM 2512 N N . VAL A 1 309 ? 20.639 84.839 -7.966 1.00 14.77 306 VAL A N 1
ATOM 2513 C CA . VAL A 1 309 ? 21.606 83.778 -8.370 1.00 14.86 306 VAL A CA 1
ATOM 2514 C C . VAL A 1 309 ? 22.584 83.549 -7.212 1.00 14.39 306 VAL A C 1
ATOM 2515 O O . VAL A 1 309 ? 23.225 84.534 -6.770 1.00 14.36 306 VAL A O 1
ATOM 2519 N N . TYR A 1 310 ? 22.648 82.312 -6.717 1.00 13.90 307 TYR A N 1
ATOM 2520 C CA . TYR A 1 310 ? 23.646 81.932 -5.693 1.00 13.47 307 TYR A CA 1
ATOM 2521 C C . TYR A 1 310 ? 24.823 81.297 -6.438 1.00 14.23 307 TYR A C 1
ATOM 2522 O O . TYR A 1 310 ? 24.644 80.199 -7.001 1.00 14.62 307 TYR A O 1
ATOM 2531 N N . ASP A 1 311 ? 25.975 81.967 -6.456 1.00 14.87 308 ASP A N 1
ATOM 2532 C CA . ASP A 1 311 ? 27.148 81.493 -7.238 1.00 16.41 308 ASP A CA 1
ATOM 2533 C C . ASP A 1 311 ? 28.363 81.397 -6.314 1.00 16.46 308 ASP A C 1
ATOM 2534 O O . ASP A 1 311 ? 28.875 82.462 -5.916 1.00 16.78 308 ASP A O 1
ATOM 2539 N N . LYS A 1 312 ? 28.816 80.174 -6.018 1.00 17.47 309 LYS A N 1
ATOM 2540 C CA . LYS A 1 312 ? 29.961 79.969 -5.088 1.00 18.02 309 LYS A CA 1
ATOM 2541 C C . LYS A 1 312 ? 31.285 79.930 -5.861 1.00 19.22 309 LYS A C 1
ATOM 2542 O O . LYS A 1 312 ? 32.316 79.766 -5.199 1.00 19.69 309 LYS A O 1
ATOM 2548 N N . LYS A 1 313 ? 31.251 80.043 -7.194 1.00 19.61 310 LYS A N 1
ATOM 2549 C CA . LYS A 1 313 ? 32.500 80.038 -8.011 1.00 21.80 310 LYS A CA 1
ATOM 2550 C C . LYS A 1 313 ? 33.053 81.467 -8.009 1.00 21.43 310 LYS A C 1
ATOM 2551 O O . LYS A 1 313 ? 32.825 82.213 -8.980 1.00 23.15 310 LYS A O 1
ATOM 2557 N N A ARG A 1 314 ? 33.762 81.822 -6.935 0.50 21.46 311 ARG A N 1
ATOM 2558 N N B ARG A 1 314 ? 33.759 81.826 -6.936 0.50 21.34 311 ARG A N 1
ATOM 2559 C CA A ARG A 1 314 ? 34.286 83.198 -6.743 0.50 21.58 311 ARG A CA 1
ATOM 2560 C CA B ARG A 1 314 ? 34.306 83.196 -6.762 0.50 21.42 311 ARG A CA 1
ATOM 2561 C C A ARG A 1 314 ? 35.526 83.146 -5.841 0.50 22.61 311 ARG A C 1
ATOM 2562 C C B ARG A 1 314 ? 35.549 83.131 -5.872 0.50 22.61 311 ARG A C 1
ATOM 2563 O O A ARG A 1 314 ? 35.686 82.121 -5.085 0.50 23.04 311 ARG A O 1
ATOM 2564 O O B ARG A 1 314 ? 35.735 82.085 -5.157 0.50 23.41 311 ARG A O 1
ATOM 2579 N N . GLU A 1 315 ? 36.346 84.211 -5.884 1.00 24.32 312 GLU A N 1
ATOM 2580 C CA . GLU A 1 315 ? 37.556 84.246 -5.024 1.00 26.13 312 GLU A CA 1
ATOM 2581 C C . GLU A 1 315 ? 37.129 84.240 -3.554 1.00 24.43 312 GLU A C 1
ATOM 2582 O O . GLU A 1 315 ? 36.056 84.781 -3.243 1.00 25.15 312 GLU A O 1
ATOM 2588 N N . PHE A 1 316 ? 37.939 83.602 -2.716 1.00 24.39 313 PHE A N 1
ATOM 2589 C CA . PHE A 1 316 ? 37.694 83.555 -1.256 1.00 23.82 313 PHE A CA 1
ATOM 2590 C C . PHE A 1 316 ? 38.750 84.428 -0.583 1.00 24.01 313 PHE A C 1
ATOM 2591 O O . PHE A 1 316 ? 39.939 84.300 -0.927 1.00 24.27 313 PHE A O 1
ATOM 2599 N N . LYS A 1 317 ? 38.316 85.258 0.367 1.00 22.85 314 LYS A N 1
ATOM 2600 C CA . LYS A 1 317 ? 39.197 86.233 1.054 1.00 24.97 314 LYS A CA 1
ATOM 2601 C C . LYS A 1 317 ? 39.158 86.023 2.573 1.00 21.72 314 LYS A C 1
ATOM 2602 O O . LYS A 1 317 ? 38.060 85.883 3.112 1.00 19.17 314 LYS A O 1
ATOM 2608 N N . VAL A 1 318 ? 40.322 85.944 3.221 1.00 20.73 315 VAL A N 1
ATOM 2609 C CA . VAL A 1 318 ? 40.357 85.943 4.714 1.00 20.57 315 VAL A CA 1
ATOM 2610 C C . VAL A 1 318 ? 40.286 87.421 5.117 1.00 18.60 315 VAL A C 1
ATOM 2611 O O . VAL A 1 318 ? 41.146 88.194 4.652 1.00 19.20 315 VAL A O 1
ATOM 2615 N N . THR A 1 319 ? 39.299 87.802 5.932 1.00 16.10 316 THR A N 1
ATOM 2616 C CA . THR A 1 319 ? 39.097 89.239 6.252 1.00 15.54 316 THR A CA 1
ATOM 2617 C C . THR A 1 319 ? 39.210 89.519 7.751 1.00 14.69 316 THR A C 1
ATOM 2618 O O . THR A 1 31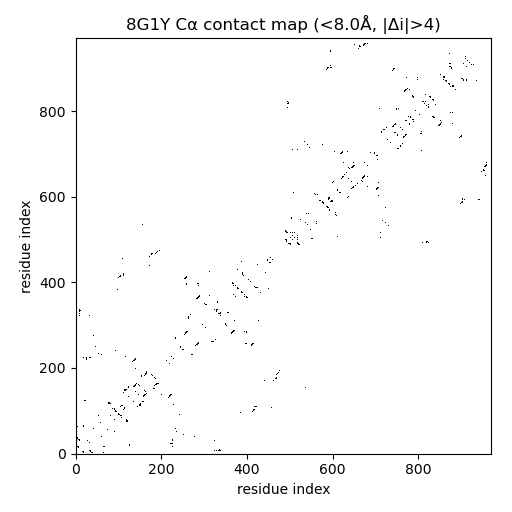9 ? 39.414 88.588 8.546 1.00 14.95 316 THR A O 1
ATOM 2622 N N . THR A 1 320 ? 39.018 90.788 8.099 1.00 14.86 317 THR A N 1
ATOM 2623 C CA . THR A 1 320 ? 39.021 91.260 9.502 1.00 14.71 317 THR A CA 1
ATOM 2624 C C . THR A 1 320 ? 37.708 90.878 10.202 1.00 13.62 317 THR A C 1
ATOM 2625 O O . THR A 1 320 ? 37.615 91.127 11.415 1.00 13.78 317 THR A O 1
ATOM 2629 N N . SER A 1 321 ? 36.724 90.345 9.471 1.00 12.85 318 SER A N 1
ATOM 2630 C CA . SER A 1 321 ? 35.464 89.823 10.073 1.00 12.33 318 SER A CA 1
ATOM 2631 C C . SER A 1 321 ? 35.399 88.346 9.696 1.00 12.32 318 SER A C 1
ATOM 2632 O O . SER A 1 321 ? 34.495 87.896 8.992 1.00 12.01 318 SER A O 1
ATOM 2635 N N . PRO A 1 322 ? 36.374 87.546 10.183 1.00 13.12 319 PRO A N 1
ATOM 2636 C CA . PRO A 1 322 ? 36.561 86.175 9.708 1.00 13.69 319 PRO A CA 1
ATOM 2637 C C . PRO A 1 322 ? 35.394 85.208 9.934 1.00 13.80 319 PRO A C 1
ATOM 2638 O O . PRO A 1 322 ? 35.285 84.253 9.175 1.00 14.09 319 PRO A O 1
ATOM 2642 N N . SER A 1 323 ? 34.551 85.471 10.932 1.00 14.09 320 SER A N 1
ATOM 2643 C CA . SER A 1 323 ? 33.412 84.545 11.173 1.00 14.88 320 SER A CA 1
ATOM 2644 C C . SER A 1 323 ? 32.412 84.610 10.021 1.00 14.70 320 SER A C 1
ATOM 2645 O O . SER A 1 323 ? 31.505 83.781 9.952 1.00 16.26 320 SER A O 1
ATOM 2656 N N . ASP A 1 325 ? 33.514 84.840 6.705 1.00 13.60 322 ASP A N 1
ATOM 2657 C CA . ASP A 1 325 ? 34.203 84.453 5.485 1.00 13.95 322 ASP A CA 1
ATOM 2658 C C . ASP A 1 325 ? 33.605 83.129 5.006 1.00 14.15 322 ASP A C 1
ATOM 2659 O O . ASP A 1 325 ? 34.096 82.062 5.432 1.00 15.11 322 ASP A O 1
ATOM 2664 N N . ILE A 1 326 ? 32.589 83.197 4.144 1.00 13.98 323 ILE A N 1
ATOM 2665 C CA . ILE A 1 326 ? 31.905 81.958 3.683 1.00 14.75 323 ILE A CA 1
ATOM 2666 C C . ILE A 1 326 ? 31.733 81.957 2.165 1.00 14.51 323 ILE A C 1
ATOM 2667 O O . ILE A 1 326 ? 31.761 83.035 1.550 1.00 14.38 323 ILE A O 1
ATOM 2672 N N . LEU A 1 327 ? 31.582 80.757 1.608 1.00 14.22 324 LEU A N 1
ATOM 2673 C CA . LEU A 1 327 ? 31.211 80.569 0.181 1.00 14.01 324 LEU A CA 1
ATOM 2674 C C . LEU A 1 327 ? 29.836 79.903 0.148 1.00 13.05 324 LEU A C 1
ATOM 2675 O O . LEU A 1 327 ? 29.030 80.249 -0.727 1.00 13.35 324 LEU A O 1
ATOM 2680 N N . VAL A 1 328 ? 29.585 78.989 1.089 1.00 13.28 325 VAL A N 1
ATOM 2681 C CA . VAL A 1 328 ? 28.291 78.254 1.138 1.00 13.14 325 VAL A CA 1
ATOM 2682 C C . VAL A 1 328 ? 27.644 78.573 2.487 1.00 12.36 325 VAL A C 1
ATOM 2683 O O . VAL A 1 328 ? 28.100 78.043 3.499 1.00 13.53 325 VAL A O 1
ATOM 2687 N N . SER A 1 329 ? 26.638 79.435 2.483 1.00 11.26 326 SER A N 1
ATOM 2688 C CA . SER A 1 329 ? 25.921 79.831 3.721 1.00 10.59 326 SER A CA 1
ATOM 2689 C C . SER A 1 329 ? 24.973 78.686 4.095 1.00 10.47 326 SER A C 1
ATOM 2690 O O . SER A 1 329 ? 23.896 78.574 3.480 1.00 10.96 326 SER A O 1
ATOM 2693 N N . SER A 1 330 ? 25.345 77.888 5.097 1.00 10.51 327 SER A N 1
ATOM 2694 C CA . SER A 1 330 ? 24.660 76.583 5.304 1.00 11.32 327 SER A CA 1
ATOM 2695 C C . SER A 1 330 ? 23.156 76.710 5.544 1.00 10.97 327 SER A C 1
ATOM 2696 O O . SER A 1 330 ? 22.405 75.879 5.008 1.00 12.53 327 SER A O 1
ATOM 2699 N N . ASN A 1 331 ? 22.721 77.719 6.292 1.00 10.03 328 ASN A N 1
ATOM 2700 C CA . ASN A 1 331 ? 21.285 77.796 6.676 1.00 10.13 328 ASN A CA 1
ATOM 2701 C C . ASN A 1 331 ? 20.473 78.537 5.622 1.00 9.74 328 ASN A C 1
ATOM 2702 O O . ASN A 1 331 ? 19.241 78.574 5.768 1.00 10.18 328 ASN A O 1
ATOM 2707 N N . LEU A 1 332 ? 21.112 79.062 4.573 1.00 9.44 329 LEU A N 1
ATOM 2708 C CA . LEU A 1 332 ? 20.254 79.704 3.542 1.00 9.19 329 LEU A CA 1
ATOM 2709 C C . LEU A 1 332 ? 19.308 78.637 2.968 1.00 9.37 329 LEU A C 1
ATOM 2710 O O . LEU A 1 332 ? 18.177 78.988 2.582 1.00 9.11 329 LEU A O 1
ATOM 2715 N N . GLU A 1 333 ? 19.764 77.378 2.920 1.00 9.49 330 GLU A N 1
ATOM 2716 C CA . GLU A 1 333 ? 18.923 76.264 2.410 1.00 10.01 330 GLU A CA 1
ATOM 2717 C C . GLU A 1 333 ? 17.569 76.231 3.134 1.00 9.79 330 GLU A C 1
ATOM 2718 O O . GLU A 1 333 ? 16.552 75.883 2.500 1.00 9.90 330 GLU A O 1
ATOM 2724 N N . ARG A 1 334 ? 17.530 76.550 4.427 1.00 9.61 331 ARG A N 1
ATOM 2725 C CA . ARG A 1 334 ? 16.205 76.539 5.109 1.00 9.61 331 ARG A CA 1
ATOM 2726 C C . ARG A 1 334 ? 15.338 77.659 4.523 1.00 9.61 331 ARG A C 1
ATOM 2727 O O . ARG A 1 334 ? 14.136 77.422 4.303 1.00 9.35 331 ARG A O 1
ATOM 2735 N N . LEU A 1 335 ? 15.910 78.851 4.305 1.00 9.31 332 LEU A N 1
ATOM 2736 C CA . LEU A 1 335 ? 15.090 79.921 3.684 1.00 9.73 332 LEU A CA 1
ATOM 2737 C C . LEU A 1 335 ? 14.676 79.502 2.261 1.00 10.14 332 LEU A C 1
ATOM 2738 O O . LEU A 1 335 ? 13.517 79.753 1.911 1.00 10.40 332 LEU A O 1
ATOM 2743 N N . ILE A 1 336 ? 15.571 78.884 1.489 1.00 10.12 333 ILE A N 1
ATOM 2744 C CA . ILE A 1 336 ? 15.193 78.415 0.121 1.00 10.60 333 ILE A CA 1
ATOM 2745 C C . ILE A 1 336 ? 13.974 77.485 0.230 1.00 10.47 333 ILE A C 1
ATOM 2746 O O . ILE A 1 336 ? 13.011 77.643 -0.535 1.00 10.71 333 ILE A O 1
ATOM 2751 N N . PHE A 1 337 ? 14.013 76.557 1.183 1.00 10.06 334 PHE A N 1
ATOM 2752 C CA . PHE A 1 337 ? 12.893 75.613 1.398 1.00 10.13 334 PHE A CA 1
ATOM 2753 C C . PHE A 1 337 ? 11.598 76.396 1.634 1.00 10.32 334 PHE A C 1
ATOM 2754 O O . PHE A 1 337 ? 10.592 76.087 0.988 1.00 10.79 334 PHE A O 1
ATOM 2762 N N . HIS A 1 338 ? 11.627 77.381 2.537 1.00 10.34 335 HIS A N 1
ATOM 2763 C CA . HIS A 1 338 ? 10.396 78.170 2.814 1.00 10.74 335 HIS A CA 1
ATOM 2764 C C . HIS A 1 338 ? 9.992 78.990 1.584 1.00 11.11 335 HIS A C 1
ATOM 2765 O O . HIS A 1 338 ? 8.774 79.076 1.318 1.00 12.25 335 HIS A O 1
ATOM 2772 N N . LEU A 1 339 ? 10.971 79.567 0.879 1.00 11.05 336 LEU A N 1
ATOM 2773 C CA . LEU A 1 339 ? 10.697 80.373 -0.347 1.00 11.51 336 LEU A CA 1
ATOM 2774 C C . LEU A 1 339 ? 9.975 79.524 -1.395 1.00 12.69 336 LEU A C 1
ATOM 2775 O O . LEU A 1 339 ? 9.170 80.088 -2.154 1.00 13.00 336 LEU A O 1
ATOM 2780 N N . LEU A 1 340 ? 10.246 78.220 -1.404 1.00 13.08 337 LEU A N 1
ATOM 2781 C CA . LEU A 1 340 ? 9.634 77.297 -2.393 1.00 14.36 337 LEU A CA 1
ATOM 2782 C C . LEU A 1 340 ? 8.369 76.640 -1.829 1.00 14.84 337 LEU A C 1
ATOM 2783 O O . LEU A 1 340 ? 7.919 75.652 -2.427 1.00 16.21 337 LEU A O 1
ATOM 2788 N N . GLY A 1 341 ? 7.797 77.180 -0.749 1.00 14.61 338 GLY A N 1
ATOM 2789 C CA . GLY A 1 341 ? 6.561 76.611 -0.176 1.00 15.14 338 GLY A CA 1
ATOM 2790 C C . GLY A 1 341 ? 6.815 75.316 0.577 1.00 14.69 338 GLY A C 1
ATOM 2791 O O . GLY A 1 341 ? 5.956 74.400 0.503 1.00 15.55 338 GLY A O 1
ATOM 2792 N N . ASN A 1 342 ? 7.972 75.213 1.237 1.00 13.88 339 ASN A N 1
ATOM 2793 C CA . ASN A 1 342 ? 8.322 74.000 2.026 1.00 14.20 339 ASN A CA 1
ATOM 2794 C C . ASN A 1 342 ? 8.324 72.787 1.098 1.00 14.79 339 ASN A C 1
ATOM 2795 O O . ASN A 1 342 ? 7.768 71.738 1.463 1.00 15.76 339 ASN A O 1
ATOM 2800 N N . ASN A 1 343 ? 8.999 72.935 -0.035 1.00 15.01 340 ASN A N 1
ATOM 2801 C CA . ASN A 1 343 ? 9.066 71.872 -1.063 1.00 15.20 340 ASN A CA 1
ATOM 2802 C C . ASN A 1 343 ? 10.471 71.256 -1.082 1.00 14.40 340 ASN A C 1
ATOM 2803 O O . ASN A 1 343 ? 11.398 71.883 -1.601 1.00 13.29 340 ASN A O 1
ATOM 2808 N N . ALA A 1 344 ? 10.590 70.037 -0.553 1.00 14.14 341 ALA A N 1
ATOM 2809 C CA . ALA A 1 344 ? 11.888 69.337 -0.442 1.00 14.12 341 ALA A CA 1
ATOM 2810 C C . ALA A 1 344 ? 12.426 68.925 -1.816 1.00 14.40 341 ALA A C 1
ATOM 2811 O O . ALA A 1 344 ? 13.649 69.012 -2.013 1.00 14.10 341 ALA A O 1
ATOM 2813 N N A GLU A 1 345 ? 11.560 68.459 -2.722 0.60 14.91 342 GLU A N 1
ATOM 2814 N N B GLU A 1 345 ? 11.548 68.487 -2.723 0.40 14.91 342 GLU A N 1
ATOM 2815 C CA A GLU A 1 345 ? 12.073 68.068 -4.064 0.60 15.73 342 GLU A CA 1
ATOM 2816 C CA B GLU A 1 345 ? 11.992 68.068 -4.081 0.40 15.63 342 GLU A CA 1
ATOM 2817 C C A GLU A 1 345 ? 12.764 69.285 -4.696 0.60 15.07 342 GLU A C 1
ATOM 2818 C C B GLU A 1 345 ? 12.697 69.243 -4.779 0.40 15.31 342 GLU A C 1
ATOM 2819 O O A GLU A 1 345 ? 13.969 69.190 -5.038 0.60 14.89 342 GLU A O 1
ATOM 2820 O O B GLU A 1 345 ? 13.809 69.039 -5.334 0.40 15.55 342 GLU A O 1
ATOM 2831 N N . LYS A 1 346 ? 12.057 70.421 -4.770 1.00 15.09 343 LYS A N 1
ATOM 2832 C CA . LYS A 1 346 ? 12.620 71.616 -5.447 1.00 15.43 343 LYS A CA 1
ATOM 2833 C C . LYS A 1 346 ? 13.878 72.098 -4.716 1.00 14.16 343 LYS A C 1
ATOM 2834 O O . LYS A 1 346 ? 14.810 72.559 -5.378 1.00 14.17 343 LYS A O 1
ATOM 2840 N N . THR A 1 347 ? 13.895 72.011 -3.387 1.00 13.00 344 THR A N 1
ATOM 2841 C CA . THR A 1 347 ? 15.090 72.453 -2.631 1.00 12.43 344 THR A CA 1
ATOM 2842 C C . THR A 1 347 ? 16.263 71.542 -2.993 1.00 12.46 344 THR A C 1
ATOM 2843 O O . THR A 1 347 ? 17.368 72.042 -3.213 1.00 12.10 344 THR A O 1
ATOM 2847 N N . THR A 1 348 ? 16.023 70.233 -3.000 1.00 12.59 345 THR A N 1
ATOM 2848 C CA . THR A 1 348 ? 17.091 69.258 -3.321 1.00 13.12 345 THR A CA 1
ATOM 2849 C C . THR A 1 348 ? 17.663 69.571 -4.708 1.00 13.85 345 THR A C 1
ATOM 2850 O O . THR A 1 348 ? 18.891 69.506 -4.877 1.00 13.53 345 THR A O 1
ATOM 2854 N N . GLU A 1 349 ? 16.789 69.894 -5.659 1.00 15.01 346 GLU A N 1
ATOM 2855 C CA . GLU A 1 349 ? 17.229 70.198 -7.040 1.00 16.60 346 GLU A CA 1
ATOM 2856 C C . GLU A 1 349 ? 18.185 71.396 -7.018 1.00 15.49 346 GLU A C 1
ATOM 2857 O O . GLU A 1 349 ? 19.238 71.326 -7.667 1.00 15.39 346 GLU A O 1
ATOM 2863 N N . LEU A 1 350 ? 17.857 72.443 -6.258 1.00 14.28 347 LEU A N 1
ATOM 2864 C CA . LEU A 1 350 ? 18.750 73.629 -6.241 1.00 14.06 347 LEU A CA 1
ATOM 2865 C C . LEU A 1 350 ? 20.064 73.295 -5.534 1.00 13.34 347 LEU A C 1
ATOM 2866 O O . LEU A 1 350 ? 21.113 73.763 -5.958 1.00 13.16 347 LEU A O 1
ATOM 2879 N N . ASN A 1 352 ? 21.499 70.327 -5.322 1.00 14.66 349 ASN A N 1
ATOM 2880 C CA . ASN A 1 352 ? 22.266 69.460 -6.209 1.00 16.25 349 ASN A CA 1
ATOM 2881 C C . ASN A 1 352 ? 22.907 70.330 -7.309 1.00 16.57 349 ASN A C 1
ATOM 2882 O O . ASN A 1 352 ? 24.060 70.049 -7.678 1.00 18.10 349 ASN A O 1
ATOM 2887 N N . ALA A 1 353 ? 22.207 71.362 -7.786 1.00 16.13 350 ALA A N 1
ATOM 2888 C CA . ALA A 1 353 ? 22.766 72.265 -8.823 1.00 16.35 350 ALA A CA 1
ATOM 2889 C C . ALA A 1 353 ? 23.952 73.046 -8.243 1.00 15.72 350 ALA A C 1
ATOM 2890 O O . ALA A 1 353 ? 24.952 73.238 -8.956 1.00 15.78 350 ALA A O 1
ATOM 2892 N N . LEU A 1 354 ? 23.842 73.497 -6.995 1.00 15.06 351 LEU A N 1
ATOM 2893 C CA . LEU A 1 354 ? 24.977 74.227 -6.378 1.00 15.45 351 LEU A CA 1
ATOM 2894 C C . LEU A 1 354 ? 26.206 73.316 -6.387 1.00 16.80 351 LEU A C 1
ATOM 2895 O O . LEU A 1 354 ? 27.316 73.793 -6.679 1.00 17.58 351 LEU A O 1
ATOM 2900 N N . ASN A 1 355 ? 25.999 72.037 -6.096 1.00 18.53 352 ASN A N 1
ATOM 2901 C CA . ASN A 1 355 ? 27.134 71.085 -6.010 1.00 20.82 352 ASN A CA 1
ATOM 2902 C C . ASN A 1 355 ? 27.681 70.757 -7.405 1.00 21.08 352 ASN A C 1
ATOM 2903 O O . ASN A 1 355 ? 28.917 70.721 -7.555 1.00 21.94 352 ASN A O 1
ATOM 2908 N N . THR A 1 356 ? 26.812 70.557 -8.400 1.00 20.07 353 THR A N 1
ATOM 2909 C CA . THR A 1 356 ? 27.303 70.090 -9.729 1.00 20.93 353 THR A CA 1
ATOM 2910 C C . THR A 1 356 ? 27.669 71.255 -10.655 1.00 21.55 353 THR A C 1
ATOM 2911 O O . THR A 1 356 ? 28.564 71.056 -11.494 1.00 22.12 353 THR A O 1
ATOM 2915 N N . GLN A 1 357 ? 26.994 72.400 -10.526 1.00 20.45 354 GLN A N 1
ATOM 2916 C CA . GLN A 1 357 ? 27.205 73.558 -11.439 1.00 21.24 354 GLN A CA 1
ATOM 2917 C C . GLN A 1 357 ? 27.903 74.711 -10.705 1.00 20.30 354 GLN A C 1
ATOM 2918 O O . GLN A 1 357 ? 28.362 75.645 -11.400 1.00 21.44 354 GLN A O 1
ATOM 2924 N N . GLY A 1 358 ? 27.931 74.685 -9.370 1.00 19.01 355 GLY A N 1
ATOM 2925 C CA . GLY A 1 358 ? 28.559 75.778 -8.603 1.00 18.16 355 GLY A CA 1
ATOM 2926 C C . GLY A 1 358 ? 27.620 76.961 -8.458 1.00 17.38 355 GLY A C 1
ATOM 2927 O O . GLY A 1 358 ? 28.040 77.987 -7.884 1.00 17.39 355 GLY A O 1
ATOM 2928 N N . GLN A 1 359 ? 26.385 76.828 -8.946 1.00 17.19 356 GLN A N 1
ATOM 2929 C CA . GLN A 1 359 ? 25.415 77.942 -8.835 1.00 17.25 356 GLN A CA 1
ATOM 2930 C C . GLN A 1 359 ? 23.984 77.450 -9.058 1.00 16.44 356 GLN A C 1
ATOM 2931 O O . GLN A 1 359 ? 23.784 76.338 -9.591 1.00 16.64 356 GLN A O 1
ATOM 2937 N N . TYR A 1 360 ? 23.030 78.253 -8.603 1.00 15.46 357 TYR A N 1
ATOM 2938 C CA . TYR A 1 360 ? 21.598 77.990 -8.867 1.00 15.46 357 TYR A CA 1
ATOM 2939 C C . TYR A 1 360 ? 20.882 79.336 -8.911 1.00 15.61 357 TYR A C 1
ATOM 2940 O O . TYR A 1 360 ? 21.421 80.334 -8.400 1.00 15.39 357 TYR A O 1
ATOM 2949 N N . LYS A 1 361 ? 19.724 79.357 -9.557 1.00 16.89 358 LYS A N 1
ATOM 2950 C CA . LYS A 1 361 ? 18.906 80.584 -9.605 1.00 18.05 358 LYS A CA 1
ATOM 2951 C C . LYS A 1 361 ? 17.555 80.274 -8.972 1.00 17.72 358 LYS A C 1
ATOM 2952 O O . LYS A 1 361 ? 16.963 79.218 -9.308 1.00 17.93 358 LYS A O 1
ATOM 2958 N N . LEU A 1 362 ? 17.117 81.156 -8.079 1.00 17.52 359 LEU A N 1
ATOM 2959 C CA . LEU A 1 362 ? 15.801 81.012 -7.415 1.00 18.19 359 LEU A CA 1
ATOM 2960 C C . LEU A 1 362 ? 14.716 81.587 -8.332 1.00 19.67 359 LEU A C 1
ATOM 2961 O O . LEU A 1 362 ? 14.793 82.791 -8.652 1.00 19.74 359 LEU A O 1
ATOM 2966 N N . THR A 1 363 ? 13.766 80.737 -8.741 1.00 21.50 360 THR A N 1
ATOM 2967 C CA . THR A 1 363 ? 12.590 81.115 -9.570 1.00 23.98 360 THR A CA 1
ATOM 2968 C C . THR A 1 363 ? 11.332 80.560 -8.889 1.00 24.56 360 THR A C 1
ATOM 2969 O O . THR A 1 363 ? 11.470 79.632 -8.050 1.00 28.22 360 THR A O 1
ATOM 2973 N N . ASP A 1 364 ? 10.169 81.140 -9.193 1.00 26.23 361 ASP A N 1
ATOM 2974 C CA . ASP A 1 364 ? 8.855 80.665 -8.674 1.00 27.38 361 ASP A CA 1
ATOM 2975 C C . ASP A 1 364 ? 8.904 80.553 -7.149 1.00 25.34 361 ASP A C 1
ATOM 2976 O O . ASP A 1 364 ? 8.581 79.471 -6.618 1.00 28.63 361 ASP A O 1
ATOM 2981 N N . PHE A 1 365 ? 9.222 81.667 -6.492 1.00 20.86 362 PHE A N 1
ATOM 2982 C CA . PHE A 1 365 ? 9.359 81.731 -5.015 1.00 19.55 362 PHE A CA 1
ATOM 2983 C C . PHE A 1 365 ? 8.273 82.621 -4.407 1.00 18.63 362 PHE A C 1
ATOM 2984 O O . PHE A 1 365 ? 7.574 83.359 -5.133 1.00 18.01 362 PHE A O 1
ATOM 2992 N N . ASP A 1 366 ? 8.159 82.555 -3.085 1.00 17.86 363 ASP A N 1
ATOM 2993 C CA . ASP A 1 366 ? 7.190 83.364 -2.309 1.00 18.83 363 ASP A CA 1
ATOM 2994 C C . ASP A 1 366 ? 7.782 84.770 -2.146 1.00 18.93 363 ASP A C 1
ATOM 2995 O O . ASP A 1 366 ? 8.674 84.945 -1.292 1.00 17.45 363 ASP A O 1
ATOM 3000 N N . ALA A 1 367 ? 7.292 85.732 -2.932 1.00 19.41 364 ALA A N 1
ATOM 3001 C CA . ALA A 1 367 ? 7.833 87.113 -2.898 1.00 20.46 364 ALA A CA 1
ATOM 3002 C C . ALA A 1 367 ? 7.603 87.767 -1.528 1.00 20.34 364 ALA A C 1
ATOM 3003 O O . ALA A 1 367 ? 8.405 88.642 -1.158 1.00 20.89 364 ALA A O 1
ATOM 3005 N N . GLU A 1 368 ? 6.564 87.363 -0.794 1.00 21.26 365 GLU A N 1
ATOM 3006 C CA . GLU A 1 368 ? 6.291 87.974 0.538 1.00 22.35 365 GLU A CA 1
ATOM 3007 C C . GLU A 1 368 ? 7.461 87.665 1.478 1.00 20.12 365 GLU A C 1
ATOM 3008 O O . GLU A 1 368 ? 7.819 88.524 2.307 1.00 21.02 365 GLU A O 1
ATOM 3014 N N . ILE A 1 369 ? 8.056 86.484 1.325 1.00 17.02 366 ILE A N 1
ATOM 3015 C CA . ILE A 1 369 ? 9.215 86.092 2.169 1.00 15.34 366 ILE A CA 1
ATOM 3016 C C . ILE A 1 369 ? 10.463 86.816 1.657 1.00 14.57 366 ILE A C 1
ATOM 3017 O O . ILE A 1 369 ? 11.158 87.450 2.463 1.00 14.26 366 ILE A O 1
ATOM 3022 N N . LEU A 1 370 ? 10.725 86.767 0.353 1.00 13.99 367 LEU A N 1
ATOM 3023 C CA . LEU A 1 370 ? 11.996 87.362 -0.122 1.00 13.97 367 LEU A CA 1
ATOM 3024 C C . LEU A 1 370 ? 12.005 88.888 0.087 1.00 14.11 367 LEU A C 1
ATOM 3025 O O . LEU A 1 370 ? 13.080 89.428 0.380 1.00 13.58 367 LEU A O 1
ATOM 3030 N N . ASP A 1 371 ? 10.848 89.547 -0.029 1.00 14.99 368 ASP A N 1
ATOM 3031 C CA . ASP A 1 371 ? 10.780 91.031 0.088 1.00 16.75 368 ASP A CA 1
ATOM 3032 C C . ASP A 1 371 ? 11.094 91.488 1.519 1.00 15.34 368 ASP A C 1
ATOM 3033 O O . ASP A 1 371 ? 11.304 92.706 1.714 1.00 15.48 368 ASP A O 1
ATOM 3038 N N . LEU A 1 372 ? 11.118 90.570 2.481 1.00 13.94 369 LEU A N 1
ATOM 3039 C CA . LEU A 1 372 ? 11.465 90.946 3.878 1.00 13.57 369 LEU A CA 1
ATOM 3040 C C . LEU A 1 372 ? 12.975 91.198 3.991 1.00 12.41 369 LEU A C 1
ATOM 3041 O O . LEU A 1 372 ? 13.397 91.843 4.966 1.00 12.57 369 LEU A O 1
ATOM 3046 N N . PHE A 1 373 ? 13.756 90.712 3.027 1.00 11.87 370 PHE A N 1
ATOM 3047 C CA . PHE A 1 373 ? 15.229 90.770 3.143 1.00 11.18 370 PHE A CA 1
ATOM 3048 C C . PHE A 1 373 ? 15.834 91.874 2.289 1.00 11.27 370 PHE A C 1
ATOM 3049 O O . PHE A 1 373 ? 15.383 92.116 1.157 1.00 12.25 370 PHE A O 1
ATOM 3057 N N . ALA A 1 374 ? 16.820 92.542 2.877 1.00 11.19 371 ALA A N 1
ATOM 3058 C CA . ALA A 1 374 ? 17.690 93.477 2.141 1.00 11.14 371 ALA A CA 1
ATOM 3059 C C . ALA A 1 374 ? 19.125 92.998 2.360 1.00 10.83 371 ALA A C 1
ATOM 3060 O O . ALA A 1 374 ? 19.356 92.175 3.279 1.00 10.22 371 ALA A O 1
ATOM 3062 N N . ALA A 1 375 ? 20.060 93.470 1.541 1.00 11.06 372 ALA A N 1
ATOM 3063 C CA . ALA A 1 375 ? 21.442 92.985 1.685 1.00 10.83 372 ALA A CA 1
ATOM 3064 C C . ALA A 1 375 ? 22.437 94.008 1.150 1.00 11.45 372 ALA A C 1
ATOM 3065 O O . ALA A 1 375 ? 22.182 94.615 0.093 1.00 12.05 372 ALA A O 1
ATOM 3067 N N . GLU A 1 376 ? 23.536 94.174 1.883 1.00 11.44 373 GLU A N 1
ATOM 3068 C CA . GLU A 1 376 ? 24.680 94.986 1.408 1.00 12.54 373 GLU A CA 1
ATOM 3069 C C . GLU A 1 376 ? 25.944 94.341 1.973 1.00 11.93 373 GLU A C 1
ATOM 3070 O O . GLU A 1 376 ? 25.836 93.504 2.896 1.00 10.88 373 GLU A O 1
ATOM 3076 N N . TYR A 1 377 ? 27.101 94.741 1.454 1.00 12.20 374 TYR A N 1
ATOM 3077 C CA . TYR A 1 377 ? 28.377 94.250 2.015 1.00 12.21 374 TYR A CA 1
ATOM 3078 C C . TYR A 1 377 ? 29.258 95.455 2.325 1.00 12.37 374 TYR A C 1
ATOM 3079 O O . TYR A 1 377 ? 29.019 96.555 1.766 1.00 12.81 374 TYR A O 1
ATOM 3088 N N . ALA A 1 378 ? 30.242 95.229 3.189 1.00 11.74 375 ALA A N 1
ATOM 3089 C CA . ALA A 1 378 ? 31.228 96.261 3.570 1.00 12.26 375 ALA A CA 1
ATOM 3090 C C . ALA A 1 378 ? 32.635 95.714 3.342 1.00 12.63 375 ALA A C 1
ATOM 3091 O O . ALA A 1 378 ? 32.899 94.536 3.668 1.00 13.35 375 ALA A O 1
ATOM 3093 N N . THR A 1 379 ? 33.501 96.557 2.787 1.00 13.08 376 THR A N 1
ATOM 3094 C CA . THR A 1 379 ? 34.917 96.208 2.563 1.00 14.27 376 THR A CA 1
ATOM 3095 C C . THR A 1 379 ? 35.684 96.268 3.885 1.00 14.68 376 THR A C 1
ATOM 3096 O O . THR A 1 379 ? 35.127 96.749 4.885 1.00 13.67 376 THR A O 1
ATOM 3100 N N . GLU A 1 380 ? 36.932 95.815 3.873 1.00 15.54 377 GLU A N 1
ATOM 3101 C CA . GLU A 1 380 ? 37.754 95.872 5.105 1.00 16.73 377 GLU A CA 1
ATOM 3102 C C . GLU A 1 380 ? 38.006 97.333 5.491 1.00 16.92 377 GLU A C 1
ATOM 3103 O O . GLU A 1 380 ? 37.946 97.651 6.681 1.00 15.77 377 GLU A O 1
ATOM 3109 N N A GLU A 1 381 ? 38.277 98.200 4.509 0.50 17.03 378 GLU A N 1
ATOM 3110 N N B GLU A 1 381 ? 38.235 98.195 4.497 0.50 17.54 378 GLU A N 1
ATOM 3111 C CA A GLU A 1 381 ? 38.485 99.632 4.848 0.50 17.82 378 GLU A CA 1
ATOM 3112 C CA B GLU A 1 381 ? 38.485 99.633 4.768 0.50 18.82 378 GLU A CA 1
ATOM 3113 C C A GLU A 1 381 ? 37.191 100.152 5.494 0.50 16.62 378 GLU A C 1
ATOM 3114 C C B GLU A 1 381 ? 37.212 100.217 5.413 0.50 17.46 378 GLU A C 1
ATOM 3115 O O A GLU A 1 381 ? 37.255 100.734 6.650 0.50 16.46 378 GLU A O 1
ATOM 3116 O O B GLU A 1 381 ? 37.316 100.979 6.439 0.50 18.48 378 GLU A O 1
ATOM 3127 N N . GLU A 1 382 ? 36.043 99.845 4.853 1.00 15.84 379 GLU A N 1
ATOM 3128 C CA . GLU A 1 382 ? 34.752 100.358 5.383 1.00 15.33 379 GLU A CA 1
ATOM 3129 C C . GLU A 1 382 ? 34.533 99.853 6.811 1.00 14.22 379 GLU A C 1
ATOM 3130 O O . GLU A 1 382 ? 34.006 100.627 7.624 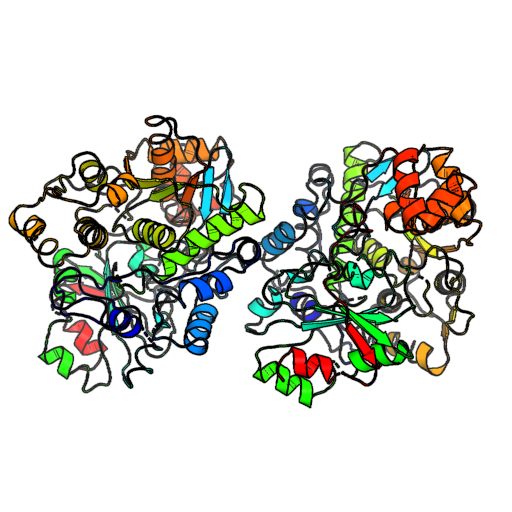1.00 14.03 379 GLU A O 1
ATOM 3136 N N . THR A 1 383 ? 34.954 98.618 7.096 1.00 14.02 380 THR A N 1
ATOM 3137 C CA . THR A 1 383 ? 34.780 98.051 8.461 1.00 13.41 380 THR A CA 1
ATOM 3138 C C . THR A 1 383 ? 35.555 98.908 9.469 1.00 13.51 380 THR A C 1
ATOM 3139 O O . THR A 1 383 ? 34.972 99.293 10.502 1.00 13.12 380 THR A O 1
ATOM 3143 N N . ALA A 1 384 ? 36.829 99.187 9.168 1.00 13.38 381 ALA A N 1
ATOM 3144 C CA . ALA A 1 384 ? 37.683 99.998 10.066 1.00 13.88 381 ALA A CA 1
ATOM 3145 C C . ALA A 1 384 ? 37.117 101.413 10.186 1.00 13.85 381 ALA A C 1
ATOM 3146 O O . ALA A 1 384 ? 37.067 101.957 11.308 1.00 13.85 381 ALA A O 1
ATOM 3148 N N . ALA A 1 385 ? 36.709 102.006 9.064 1.00 13.97 382 ALA A N 1
ATOM 3149 C CA . ALA A 1 385 ? 36.172 103.386 9.112 1.00 14.03 382 ALA A CA 1
ATOM 3150 C C . ALA A 1 385 ? 34.928 103.428 10.004 1.00 13.84 382 ALA A C 1
ATOM 3151 O O . ALA A 1 385 ? 34.740 104.420 10.722 1.00 14.24 382 ALA A O 1
ATOM 3153 N N . GLU A 1 386 ? 34.134 102.357 9.982 1.00 13.38 383 GLU A N 1
ATOM 3154 C CA . GLU A 1 386 ? 32.886 102.301 10.782 1.00 12.98 383 GLU A CA 1
ATOM 3155 C C . GLU A 1 386 ? 33.218 102.165 12.277 1.00 12.66 383 GLU A C 1
ATOM 3156 O O . GLU A 1 386 ? 32.560 102.835 13.079 1.00 13.15 383 GLU A O 1
ATOM 3162 N N . ILE A 1 387 ? 34.177 101.307 12.644 1.00 12.66 384 ILE A N 1
ATOM 3163 C CA . ILE A 1 387 ? 34.568 101.206 14.084 1.00 12.86 384 ILE A CA 1
ATOM 3164 C C . ILE A 1 387 ? 34.997 102.602 14.545 1.00 13.44 384 ILE A C 1
ATOM 3165 O O . ILE A 1 387 ? 34.584 103.043 15.622 1.00 13.13 384 ILE A O 1
ATOM 3170 N N . LYS A 1 388 ? 35.785 103.284 13.719 1.00 14.18 385 LYS A N 1
ATOM 3171 C CA . LYS A 1 388 ? 36.265 104.634 14.096 1.00 15.63 385 LYS A CA 1
ATOM 3172 C C . LYS A 1 388 ? 35.088 105.609 14.203 1.00 15.89 385 LYS A C 1
ATOM 3173 O O . LYS A 1 388 ? 35.042 106.355 15.184 1.00 15.34 385 LYS A O 1
ATOM 3179 N N . ARG A 1 389 ? 34.156 105.580 13.249 1.00 16.10 386 ARG A N 1
ATOM 3180 C CA . ARG A 1 389 ? 33.058 106.582 13.275 1.00 17.33 386 ARG A CA 1
ATOM 3181 C C . ARG A 1 389 ? 32.146 106.381 14.490 1.00 16.22 386 ARG A C 1
ATOM 3182 O O . ARG A 1 389 ? 31.752 107.384 15.102 1.00 15.90 386 ARG A O 1
ATOM 3190 N N . VAL A 1 390 ? 31.790 105.137 14.806 1.00 14.78 387 VAL A N 1
ATOM 3191 C CA . VAL A 1 390 ? 30.882 104.889 15.965 1.00 14.22 387 VAL A CA 1
ATOM 3192 C C . VAL A 1 390 ? 31.614 105.271 17.263 1.00 14.36 387 VAL A C 1
ATOM 3193 O O . VAL A 1 390 ? 30.969 105.800 18.176 1.00 14.43 387 VAL A O 1
ATOM 3197 N N . CYS A 1 391 ? 32.922 105.032 17.331 1.00 14.54 388 CYS A N 1
ATOM 3198 C CA . CYS A 1 391 ? 33.715 105.471 18.506 1.00 16.17 388 CYS A CA 1
ATOM 3199 C C . CYS A 1 391 ? 33.655 107.007 18.618 1.00 17.20 388 CYS A C 1
ATOM 3200 O O . CYS A 1 391 ? 33.375 107.532 19.711 1.00 17.27 388 CYS A O 1
ATOM 3203 N N . GLU A 1 392 ? 33.842 107.705 17.504 1.00 18.04 389 GLU A N 1
ATOM 3204 C CA . GLU A 1 392 ? 33.813 109.193 17.530 1.00 19.78 389 GLU A CA 1
ATOM 3205 C C . GLU A 1 392 ? 32.431 109.747 17.904 1.00 19.64 389 GLU A C 1
ATOM 3206 O O . GLU A 1 392 ? 32.365 110.685 18.720 1.00 19.87 389 GLU A O 1
ATOM 3212 N N A LEU A 1 393 ? 31.378 109.172 17.321 0.50 18.92 390 LEU A N 1
ATOM 3213 N N B LEU A 1 393 ? 31.353 109.182 17.349 0.50 19.16 390 LEU A N 1
ATOM 3214 C CA A LEU A 1 393 ? 29.993 109.674 17.515 0.50 19.89 390 LEU A CA 1
ATOM 3215 C CA B LEU A 1 393 ? 29.997 109.759 17.574 0.50 20.39 390 LEU A CA 1
ATOM 3216 C C A LEU A 1 393 ? 29.422 109.232 18.864 0.50 19.61 390 LEU A C 1
ATOM 3217 C C B LEU A 1 393 ? 29.311 109.201 18.827 0.50 19.90 390 LEU A C 1
ATOM 3218 O O A LEU A 1 393 ? 28.897 110.097 19.586 0.50 20.35 390 LEU A O 1
ATOM 3219 O O B LEU A 1 393 ? 28.495 109.940 19.407 0.50 20.75 390 LEU A O 1
ATOM 3228 N N . ASP A 1 394 ? 29.594 107.955 19.216 1.00 19.10 391 ASP A N 1
ATOM 3229 C CA . ASP A 1 394 ? 28.905 107.370 20.398 1.00 19.52 391 ASP A CA 1
ATOM 3230 C C . ASP A 1 394 ? 29.852 107.006 21.544 1.00 18.37 391 ASP A C 1
ATOM 3231 O O . ASP A 1 394 ? 29.331 106.553 22.573 1.00 19.19 391 ASP A O 1
ATOM 3236 N N . SER A 1 395 ? 31.165 107.204 21.397 1.00 17.98 392 SER A N 1
ATOM 3237 C CA . SER A 1 395 ? 32.118 106.785 22.459 1.00 18.03 392 SER A CA 1
ATOM 3238 C C . SER A 1 395 ? 31.866 105.304 22.766 1.00 16.60 392 SER A C 1
ATOM 3239 O O . SER A 1 395 ? 31.879 104.909 23.943 1.00 17.36 392 SER A O 1
ATOM 3242 N N . TYR A 1 396 ? 31.666 104.525 21.711 1.00 15.18 393 TYR A N 1
ATOM 3243 C CA . TYR A 1 396 ? 31.342 103.082 21.821 1.00 14.30 393 TYR A CA 1
ATOM 3244 C C . TYR A 1 396 ? 32.183 102.326 20.790 1.00 13.70 393 TYR A C 1
ATOM 3245 O O . TYR A 1 396 ? 32.194 102.736 19.620 1.00 14.18 393 TYR A O 1
ATOM 3254 N N . ILE A 1 397 ? 32.839 101.246 21.211 1.00 13.17 394 ILE A N 1
ATOM 3255 C CA . ILE A 1 397 ? 33.730 100.487 20.289 1.00 12.80 394 ILE A CA 1
ATOM 3256 C C . ILE A 1 397 ? 33.060 99.180 19.879 1.00 12.16 394 ILE A C 1
ATOM 3257 O O . ILE A 1 397 ? 32.796 98.328 20.746 1.00 12.14 394 ILE A O 1
ATOM 3262 N N . GLU A 1 398 ? 32.811 99.055 18.579 1.00 11.39 395 GLU A N 1
ATOM 3263 C CA . GLU A 1 398 ? 32.202 97.848 17.975 1.00 11.14 395 GLU A CA 1
ATOM 3264 C C . GLU A 1 398 ? 33.306 96.885 17.532 1.00 11.06 395 GLU A C 1
ATOM 3265 O O . GLU A 1 398 ? 34.383 97.359 17.103 1.00 11.66 395 GLU A O 1
ATOM 3271 N N . ASP A 1 399 ? 33.053 95.581 17.657 1.00 11.09 396 ASP A N 1
ATOM 3272 C CA . ASP A 1 399 ? 33.982 94.597 17.051 1.00 10.65 396 ASP A CA 1
ATOM 3273 C C . ASP A 1 399 ? 33.818 94.708 15.532 1.00 10.66 396 ASP A C 1
ATOM 3274 O O . ASP A 1 399 ? 32.859 95.313 15.053 1.00 9.83 396 ASP A O 1
ATOM 3279 N N . PRO A 1 400 ? 34.721 94.124 14.719 1.00 10.30 397 PRO A N 1
ATOM 3280 C CA . PRO A 1 400 ? 34.592 94.188 13.261 1.00 10.48 397 PRO A CA 1
ATOM 3281 C C . PRO A 1 400 ? 33.300 93.575 12.695 1.00 10.36 397 PRO A C 1
ATOM 3282 O O . PRO A 1 400 ? 32.793 94.118 11.729 1.00 10.23 397 PRO A O 1
ATOM 3286 N N . HIS A 1 401 ? 32.837 92.442 13.228 1.00 9.95 398 HIS A N 1
ATOM 3287 C CA . HIS A 1 401 ? 31.598 91.823 12.667 1.00 9.84 398 HIS A CA 1
ATOM 3288 C C . HIS A 1 401 ? 30.422 92.783 12.878 1.00 9.74 398 HIS A C 1
ATOM 3289 O O . HIS A 1 401 ? 29.637 93.015 11.938 1.00 9.60 398 HIS A O 1
ATOM 3296 N N . THR A 1 402 ? 30.334 93.348 14.076 1.00 9.61 399 THR A N 1
ATOM 3297 C CA . THR A 1 402 ? 29.282 94.336 14.395 1.00 9.45 399 THR A CA 1
ATOM 3298 C C . THR A 1 402 ? 29.423 95.545 13.460 1.00 9.77 399 THR A C 1
ATOM 3299 O O . THR A 1 402 ? 28.389 96.076 13.000 1.00 10.20 399 THR A O 1
ATOM 3303 N N . ALA A 1 403 ? 30.660 95.976 13.204 1.00 10.14 400 ALA A N 1
ATOM 3304 C CA . ALA A 1 403 ? 30.878 97.169 12.356 1.00 10.34 400 ALA A CA 1
ATOM 3305 C C . ALA A 1 403 ? 30.483 96.863 10.905 1.00 10.14 400 ALA A C 1
ATOM 3306 O O . ALA A 1 403 ? 29.985 97.785 10.211 1.00 10.14 400 ALA A O 1
ATOM 3308 N N . VAL A 1 404 ? 30.705 95.637 10.431 1.00 9.89 401 VAL A N 1
ATOM 3309 C CA . VAL A 1 404 ? 30.204 95.305 9.067 1.00 10.03 401 VAL A CA 1
ATOM 3310 C C . VAL A 1 404 ? 28.681 95.535 9.067 1.00 9.78 401 VAL A C 1
ATOM 3311 O O . VAL A 1 404 ? 28.162 96.177 8.136 1.00 9.91 401 VAL A O 1
ATOM 3315 N N . ALA A 1 405 ? 27.988 95.070 10.101 1.00 9.36 402 ALA A N 1
ATOM 3316 C CA . ALA A 1 405 ? 26.521 95.272 10.157 1.00 9.34 402 ALA A CA 1
ATOM 3317 C C . ALA A 1 405 ? 26.160 96.766 10.279 1.00 9.70 402 ALA A C 1
ATOM 3318 O O . ALA A 1 405 ? 25.237 97.192 9.575 1.00 9.95 402 ALA A O 1
ATOM 3320 N N . SER A 1 406 ? 26.840 97.546 11.126 1.00 10.06 403 SER A N 1
ATOM 3321 C CA . SER A 1 406 ? 26.428 98.969 11.268 1.00 10.70 403 SER A CA 1
ATOM 3322 C C . SER A 1 406 ? 26.767 99.742 9.982 1.00 10.43 403 SER A C 1
ATOM 3323 O O . SER A 1 406 ? 25.968 100.607 9.580 1.00 11.09 403 SER A O 1
ATOM 3326 N N . ALA A 1 407 ? 27.863 99.378 9.309 1.00 10.21 404 ALA A N 1
ATOM 3327 C CA . ALA A 1 407 ? 28.215 100.014 8.019 1.00 10.26 404 ALA A CA 1
ATOM 3328 C C . ALA A 1 407 ? 27.149 99.635 6.983 1.00 10.38 404 ALA A C 1
ATOM 3329 O O . ALA A 1 407 ? 26.699 100.507 6.235 1.00 10.68 404 ALA A O 1
ATOM 3331 N N . VAL A 1 408 ? 26.741 98.370 6.966 1.00 10.26 405 VAL A N 1
ATOM 3332 C CA . VAL A 1 408 ? 25.692 97.920 6.012 1.00 10.17 405 VAL A CA 1
ATOM 3333 C C . VAL A 1 408 ? 24.367 98.623 6.330 1.00 10.14 405 VAL A C 1
ATOM 3334 O O . VAL A 1 408 ? 23.634 98.982 5.386 1.00 10.31 405 VAL A O 1
ATOM 3338 N N . TYR A 1 409 ? 24.057 98.826 7.608 1.00 9.78 406 TYR A N 1
ATOM 3339 C CA . TYR A 1 409 ? 22.800 99.551 7.925 1.00 10.24 406 TYR A CA 1
ATOM 3340 C C . TYR A 1 409 ? 22.850 100.969 7.325 1.00 10.68 406 TYR A C 1
ATOM 3341 O O . TYR A 1 409 ? 21.840 101.440 6.765 1.00 10.55 406 TYR A O 1
ATOM 3350 N N . LYS A 1 410 ? 23.986 101.656 7.462 1.00 10.97 407 LYS A N 1
ATOM 3351 C CA . LYS A 1 410 ? 24.122 103.010 6.850 1.00 12.04 407 LYS A CA 1
ATOM 3352 C C . LYS A 1 410 ? 23.896 102.926 5.332 1.00 11.50 407 LYS A C 1
ATOM 3353 O O . LYS A 1 410 ? 23.239 103.821 4.780 1.00 11.29 407 LYS A O 1
ATOM 3359 N N . LYS A 1 411 ? 24.443 101.903 4.671 1.00 11.19 408 LYS A N 1
ATOM 3360 C CA . LYS A 1 411 ? 24.239 101.748 3.205 1.00 11.59 408 LYS A CA 1
ATOM 3361 C C . LYS A 1 411 ? 22.756 101.501 2.902 1.00 11.11 408 LYS A C 1
ATOM 3362 O O . LYS A 1 411 ? 22.237 102.051 1.912 1.00 11.52 408 LYS A O 1
ATOM 3368 N N . TYR A 1 412 ? 22.113 100.657 3.706 1.00 10.63 409 TYR A N 1
ATOM 3369 C CA . TYR A 1 412 ? 20.679 100.344 3.529 1.00 11.06 409 TYR A CA 1
ATOM 3370 C C . TYR A 1 412 ? 19.842 101.618 3.674 1.00 11.90 409 TYR A C 1
ATOM 3371 O O . TYR A 1 412 ? 18.960 101.866 2.842 1.00 12.07 409 TYR A O 1
ATOM 3380 N N A GLN A 1 413 ? 20.127 102.407 4.714 0.70 12.71 410 GLN A N 1
ATOM 3381 N N B GLN A 1 413 ? 20.122 102.414 4.707 0.30 12.08 410 GLN A N 1
ATOM 3382 C CA A GLN A 1 413 ? 19.383 103.675 4.944 0.70 14.21 410 GLN A CA 1
ATOM 3383 C CA B GLN A 1 413 ? 19.326 103.649 4.930 0.30 12.87 410 GLN A CA 1
ATOM 3384 C C A GLN A 1 413 ? 19.547 104.598 3.739 0.70 14.42 410 GLN A C 1
ATOM 3385 C C B GLN A 1 413 ? 19.545 104.622 3.763 0.30 13.62 410 GLN A C 1
ATOM 3386 O O A GLN A 1 413 ? 18.549 105.199 3.293 0.70 14.95 410 GLN A O 1
ATOM 3387 O O B GLN A 1 413 ? 18.566 105.279 3.352 0.30 14.09 410 GLN A O 1
ATOM 3398 N N . SER A 1 414 ? 20.780 104.715 3.261 1.00 13.86 411 SER A N 1
ATOM 3399 C CA . SER A 1 414 ? 21.096 105.609 2.121 1.00 14.73 411 SER A CA 1
ATOM 3400 C C . SER A 1 414 ? 20.355 105.166 0.853 1.00 14.85 411 SER A C 1
ATOM 3401 O O . SER A 1 414 ? 19.815 106.033 0.122 1.00 15.84 411 SER A O 1
ATOM 3404 N N . ALA A 1 415 ? 20.349 103.861 0.576 1.00 13.97 412 ALA A N 1
ATOM 3405 C CA . ALA A 1 415 ? 19.735 103.356 -0.672 1.00 14.38 412 ALA A CA 1
ATOM 3406 C C . ALA A 1 415 ? 18.206 103.379 -0.618 1.00 14.66 412 ALA A C 1
ATOM 3407 O O . ALA A 1 415 ? 17.604 103.560 -1.690 1.00 16.84 412 ALA A O 1
ATOM 3409 N N . THR A 1 416 ? 17.605 103.247 0.570 1.00 13.82 413 THR A N 1
ATOM 3410 C CA . THR A 1 416 ? 16.131 103.072 0.645 1.00 14.09 413 THR A CA 1
ATOM 3411 C C . THR A 1 416 ? 15.407 104.252 1.288 1.00 14.50 413 THR A C 1
ATOM 3412 O O . THR A 1 416 ? 14.210 104.389 1.028 1.00 15.59 413 THR A O 1
ATOM 3416 N N . GLY A 1 417 ? 16.093 105.045 2.105 1.00 14.41 414 GLY A N 1
ATOM 3417 C CA . GLY A 1 417 ? 15.429 106.122 2.862 1.00 14.83 414 GLY A CA 1
ATOM 3418 C C . GLY A 1 417 ? 14.577 105.590 4.011 1.00 14.53 414 GLY A C 1
ATOM 3419 O O . GLY A 1 417 ? 13.862 106.386 4.619 1.00 15.35 414 GLY A O 1
ATOM 3420 N N . ASP A 1 418 ? 14.665 104.292 4.326 1.00 13.96 415 ASP A N 1
ATOM 3421 C CA . ASP A 1 418 ? 13.858 103.701 5.431 1.00 13.74 415 ASP A CA 1
ATOM 3422 C C . ASP A 1 418 ? 14.281 104.301 6.782 1.00 13.78 415 ASP A C 1
ATOM 3423 O O . ASP A 1 418 ? 15.466 104.148 7.145 1.00 14.27 415 ASP A O 1
ATOM 3428 N N . VAL A 1 419 ? 13.340 104.903 7.525 1.00 13.95 416 VAL A N 1
ATOM 3429 C CA . VAL A 1 419 ? 13.646 105.498 8.864 1.00 14.91 416 VAL A CA 1
ATOM 3430 C C . VAL A 1 419 ? 13.180 104.563 9.991 1.00 14.16 416 VAL A C 1
ATOM 3431 O O . VAL A 1 419 ? 13.253 104.970 11.166 1.00 15.24 416 VAL A O 1
ATOM 3435 N N . THR A 1 420 ? 12.730 103.354 9.664 1.00 13.03 417 THR A N 1
ATOM 3436 C CA . THR A 1 420 ? 12.287 102.398 10.709 1.00 12.47 417 THR A CA 1
ATOM 3437 C C . THR A 1 420 ? 13.417 102.201 11.731 1.00 12.06 417 THR A C 1
ATOM 3438 O O . THR A 1 420 ? 14.573 102.018 11.307 1.00 11.97 417 THR A O 1
ATOM 3442 N N . LYS A 1 421 ? 13.089 102.194 13.024 1.00 12.72 418 LYS A N 1
ATOM 3443 C CA . LYS A 1 421 ? 14.110 101.951 14.074 1.00 12.89 418 LYS A CA 1
ATOM 3444 C C . LYS A 1 421 ? 14.780 100.604 13.813 1.00 11.60 418 LYS A C 1
ATOM 3445 O O . LYS A 1 421 ? 14.067 99.622 13.491 1.00 11.48 418 LYS A O 1
ATOM 3451 N N . THR A 1 422 ? 16.092 100.562 14.000 1.00 11.17 419 THR A N 1
ATOM 3452 C CA . THR A 1 422 ? 16.867 99.368 13.604 1.00 10.59 419 THR A CA 1
ATOM 3453 C C . THR A 1 422 ? 17.803 98.928 14.722 1.00 10.21 419 THR A C 1
ATOM 3454 O O . THR A 1 422 ? 18.499 99.773 15.317 1.00 10.25 419 THR A O 1
ATOM 3458 N N . VAL A 1 423 ? 17.800 97.622 14.951 1.00 9.63 420 VAL A N 1
ATOM 3459 C CA . VAL A 1 423 ? 18.676 96.957 15.941 1.00 9.72 420 VAL A CA 1
ATOM 3460 C C . VAL A 1 423 ? 19.781 96.229 15.183 1.00 9.58 420 VAL A C 1
ATOM 3461 O O . VAL A 1 423 ? 19.462 95.483 14.244 1.00 9.52 420 VAL A O 1
ATOM 3465 N N . ILE A 1 424 ? 21.023 96.485 15.578 1.00 9.85 421 ILE A N 1
ATOM 3466 C CA . ILE A 1 424 ? 22.216 95.776 15.051 1.00 10.05 421 ILE A CA 1
ATOM 3467 C C . ILE A 1 424 ? 22.474 94.570 15.960 1.00 9.61 421 ILE A C 1
ATOM 3468 O O . ILE A 1 424 ? 22.657 94.776 17.165 1.00 10.35 421 ILE A O 1
ATOM 3473 N N . ALA A 1 425 ? 22.494 93.368 15.403 1.00 9.27 422 ALA A N 1
ATOM 3474 C CA . ALA A 1 425 ? 22.879 92.178 16.189 1.00 9.38 422 ALA A CA 1
ATOM 3475 C C . ALA A 1 425 ? 24.401 92.232 16.345 1.00 9.51 422 ALA A C 1
ATOM 3476 O O . ALA A 1 425 ? 25.121 92.039 15.352 1.00 10.28 422 ALA A O 1
ATOM 3478 N N A SER A 1 426 ? 24.874 92.493 17.555 0.75 8.99 423 SER A N 1
ATOM 3479 N N B SER A 1 426 ? 24.869 92.593 17.542 0.25 9.76 423 SER A N 1
ATOM 3480 C CA A SER A 1 426 ? 26.328 92.645 17.816 0.75 8.90 423 SER A CA 1
ATOM 3481 C CA B SER A 1 426 ? 26.326 92.666 17.832 0.25 9.83 423 SER A CA 1
ATOM 3482 C C A SER A 1 426 ? 26.883 91.288 18.252 0.75 8.91 423 SER A C 1
ATOM 3483 C C B SER A 1 426 ? 26.787 91.255 18.200 0.25 9.54 423 SER A C 1
ATOM 3484 O O A SER A 1 426 ? 26.698 90.902 19.417 0.75 9.31 423 SER A O 1
ATOM 3485 O O B SER A 1 426 ? 26.361 90.748 19.252 0.25 9.72 423 SER A O 1
ATOM 3490 N N . THR A 1 427 ? 27.595 90.639 17.337 1.00 9.08 424 THR A N 1
ATOM 3491 C CA . THR A 1 427 ? 27.947 89.201 17.475 1.00 9.19 424 THR A CA 1
ATOM 3492 C C . THR A 1 427 ? 29.230 88.917 18.242 1.00 9.47 424 THR A C 1
ATOM 3493 O O . THR A 1 427 ? 29.428 87.744 18.566 1.00 10.11 424 THR A O 1
ATOM 3497 N N . ALA A 1 428 ? 30.061 89.912 18.517 1.00 9.45 425 ALA A N 1
ATOM 3498 C CA . ALA A 1 428 ? 31.260 89.649 19.335 1.00 9.51 425 ALA A CA 1
ATOM 3499 C C . ALA A 1 428 ? 31.682 90.926 20.044 1.00 9.87 425 ALA A C 1
ATOM 3500 O O . ALA A 1 428 ? 31.327 92.019 19.582 1.00 10.17 425 ALA A O 1
ATOM 3502 N N . SER A 1 429 ? 32.409 90.745 21.133 1.00 10.09 426 SER A N 1
ATOM 3503 C CA . SER A 1 429 ? 33.064 91.871 21.827 1.00 10.39 426 SER A CA 1
ATOM 3504 C C . SER A 1 429 ? 34.293 92.287 21.028 1.00 10.54 426 SER A C 1
ATOM 3505 O O . SER A 1 429 ? 34.953 91.438 20.423 1.00 10.94 426 SER A O 1
ATOM 3508 N N . PRO A 1 430 ? 34.671 93.584 21.014 1.00 10.61 427 PRO A N 1
ATOM 3509 C CA . PRO A 1 430 ? 35.928 93.986 20.384 1.00 11.00 427 PRO A CA 1
ATOM 3510 C C . PRO A 1 430 ? 37.122 93.299 21.070 1.00 11.37 427 PRO A C 1
ATOM 3511 O O . PRO A 1 430 ? 38.176 93.177 20.466 1.00 11.71 427 PRO A O 1
ATOM 3515 N N . TYR A 1 431 ? 36.933 92.820 22.308 1.00 11.48 428 TYR A N 1
ATOM 3516 C CA . TYR A 1 431 ? 38.019 92.097 23.010 1.00 12.41 428 TYR A CA 1
ATOM 3517 C C . TYR A 1 431 ? 38.325 90.765 22.318 1.00 12.56 428 TYR A C 1
ATOM 3518 O O . TYR A 1 431 ? 39.421 90.227 22.546 1.00 12.94 428 TYR A O 1
ATOM 3527 N N . LYS A 1 432 ? 37.416 90.288 21.469 1.00 12.67 429 LYS A N 1
ATOM 3528 C CA . LYS A 1 432 ? 37.640 88.988 20.782 1.00 13.33 429 LYS A CA 1
ATOM 3529 C C . LYS A 1 432 ? 38.444 89.205 19.494 1.00 13.22 429 LYS A C 1
ATOM 3530 O O . LYS A 1 432 ? 39.085 88.250 19.034 1.00 13.54 429 LYS A O 1
ATOM 3536 N N . PHE A 1 433 ? 38.388 90.417 18.936 1.00 12.87 430 PHE A N 1
ATOM 3537 C CA . PHE A 1 433 ? 39.096 90.780 17.682 1.00 13.30 430 PHE A CA 1
ATOM 3538 C C . PHE A 1 433 ? 39.730 92.144 17.925 1.00 13.80 430 PHE A C 1
ATOM 3539 O O . PHE A 1 433 ? 39.432 93.116 17.237 1.00 13.71 430 PHE A O 1
ATOM 3547 N N . PRO A 1 434 ? 40.637 92.245 18.918 1.00 14.02 431 PRO A N 1
ATOM 3548 C CA . PRO A 1 434 ? 41.134 93.540 19.372 1.00 14.44 431 PRO A CA 1
ATOM 3549 C C . PRO A 1 434 ? 42.057 94.306 18.417 1.00 15.09 431 PRO A C 1
ATOM 3550 O O . PRO A 1 434 ? 42.071 95.533 18.501 1.00 15.26 431 PRO A O 1
ATOM 3554 N N . VAL A 1 435 ? 42.797 93.605 17.556 1.00 14.68 432 VAL A N 1
ATOM 3555 C CA . VAL A 1 435 ? 43.779 94.326 16.699 1.00 15.42 432 VAL A CA 1
ATOM 3556 C C . VAL A 1 435 ? 43.041 95.278 15.757 1.00 14.96 432 VAL A C 1
ATOM 3557 O O . VAL A 1 435 ? 43.403 96.471 15.721 1.00 14.96 432 VAL A O 1
ATOM 3561 N N . VAL A 1 436 ? 42.054 94.776 15.011 1.00 14.65 433 VAL A N 1
ATOM 3562 C CA . VAL A 1 436 ? 41.371 95.666 14.035 1.00 15.12 433 VAL A CA 1
ATOM 3563 C C . VAL A 1 436 ? 40.649 96.784 14.799 1.00 14.44 433 VAL A C 1
ATOM 3564 O O . VAL A 1 436 ? 40.665 97.916 14.312 1.00 14.35 433 VAL A O 1
ATOM 3568 N N . ALA A 1 437 ? 40.082 96.485 15.975 1.00 14.27 434 ALA A N 1
ATOM 3569 C CA . ALA A 1 437 ? 39.323 97.525 16.712 1.00 14.15 434 ALA A CA 1
ATOM 3570 C C . ALA A 1 437 ? 40.270 98.615 17.220 1.00 14.18 434 ALA A C 1
ATOM 3571 O O . ALA A 1 437 ? 39.998 99.800 16.978 1.00 14.48 434 ALA A O 1
ATOM 3573 N N . VAL A 1 438 ? 41.354 98.225 17.886 1.00 14.35 435 VAL A N 1
ATOM 3574 C CA . VAL A 1 438 ? 42.299 99.237 18.441 1.00 14.82 435 VAL A CA 1
ATOM 3575 C C . VAL A 1 438 ? 42.965 100.011 17.299 1.00 15.20 435 VAL A C 1
ATOM 3576 O O . VAL A 1 438 ? 43.126 101.237 17.428 1.00 15.07 435 VAL A O 1
ATOM 3580 N N . GLU A 1 439 ? 43.382 99.328 1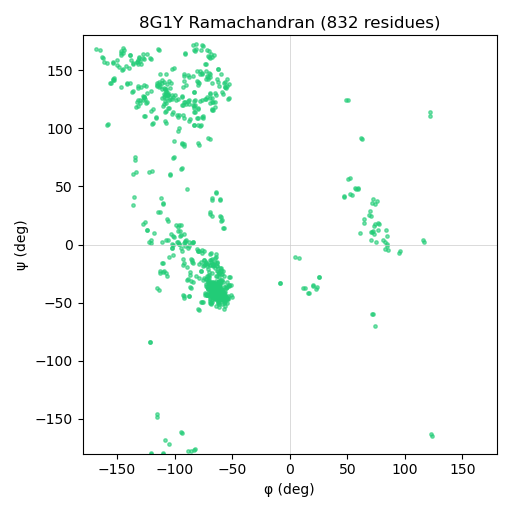6.235 1.00 14.98 436 GLU A N 1
ATOM 3581 C CA . GLU A 1 439 ? 44.066 100.062 15.137 1.00 16.29 436 GLU A CA 1
ATOM 3582 C C . GLU A 1 439 ? 43.074 101.026 14.487 1.00 15.71 436 GLU A C 1
ATOM 3583 O O . GLU A 1 439 ? 43.487 102.146 14.146 1.00 16.36 436 GLU A O 1
ATOM 3589 N N . ALA A 1 440 ? 41.797 100.640 14.405 1.00 15.27 437 ALA A N 1
ATOM 3590 C CA . ALA A 1 440 ? 40.801 101.515 13.741 1.00 16.13 437 ALA A CA 1
ATOM 3591 C C . ALA A 1 440 ? 40.560 102.790 14.552 1.00 16.86 437 ALA A C 1
ATOM 3592 O O . ALA A 1 440 ? 40.421 103.869 13.908 1.00 18.02 437 ALA A O 1
ATOM 3594 N N . VAL A 1 441 ? 40.575 102.706 15.888 1.00 16.83 438 VAL A N 1
ATOM 3595 C CA . VAL A 1 441 ? 40.218 103.902 16.713 1.00 18.08 438 VAL A CA 1
ATOM 3596 C C . VAL A 1 441 ? 41.466 104.714 17.092 1.00 19.04 438 VAL A C 1
ATOM 3597 O O . VAL A 1 441 ? 41.285 105.915 17.424 1.00 21.43 438 VAL A O 1
ATOM 3601 N N . THR A 1 442 ? 42.672 104.136 16.997 1.00 18.49 439 THR A N 1
ATOM 3602 C CA . THR A 1 442 ? 43.909 104.837 17.455 1.00 19.11 439 THR A CA 1
ATOM 3603 C C . THR A 1 442 ? 44.803 105.266 16.289 1.00 20.25 439 THR A C 1
ATOM 3604 O O . THR A 1 442 ? 45.633 106.180 16.503 1.00 20.94 439 THR A O 1
ATOM 3608 N N . GLY A 1 443 ? 44.671 104.607 15.136 1.00 19.66 440 GLY A N 1
ATOM 3609 C CA . GLY A 1 443 ? 45.541 104.880 13.978 1.00 20.45 440 GLY A CA 1
ATOM 3610 C C . GLY A 1 443 ? 46.842 104.104 14.089 1.00 21.09 440 GLY A C 1
ATOM 3611 O O . GLY A 1 443 ? 47.688 104.233 13.183 1.00 22.23 440 GLY A O 1
ATOM 3612 N N . LYS A 1 444 ? 46.999 103.319 15.158 1.00 20.18 441 LYS A N 1
ATOM 3613 C CA . LYS A 1 444 ? 48.246 102.533 15.345 1.00 21.03 441 LYS A CA 1
ATOM 3614 C C . LYS A 1 444 ? 48.289 101.403 14.313 1.00 21.13 441 LYS A C 1
ATOM 3615 O O . LYS A 1 444 ? 47.244 101.112 13.695 1.00 22.22 441 LYS A O 1
ATOM 3621 N N . ALA A 1 445 ? 49.475 100.846 14.088 1.00 20.93 442 ALA A N 1
ATOM 3622 C CA . ALA A 1 445 ? 49.638 99.749 13.106 1.00 21.54 442 ALA A CA 1
ATOM 3623 C C . ALA A 1 445 ? 50.655 98.741 13.644 1.00 21.92 442 ALA A C 1
ATOM 3624 O O . ALA A 1 445 ? 51.494 99.137 14.479 1.00 23.46 442 ALA A O 1
ATOM 3626 N N . GLY A 1 446 ? 50.542 97.480 13.213 1.00 22.26 443 GLY A N 1
ATOM 3627 C CA . GLY A 1 446 ? 51.520 96.439 13.588 1.00 22.92 443 GLY A CA 1
ATOM 3628 C C . GLY A 1 446 ? 51.349 95.921 15.006 1.00 22.85 443 GLY A C 1
ATOM 3629 O O . GLY A 1 446 ? 52.302 95.318 15.504 1.00 24.03 443 GLY A O 1
ATOM 3630 N N . LEU A 1 447 ? 50.186 96.132 15.634 1.00 22.64 444 LEU A N 1
ATOM 3631 C CA . LEU A 1 447 ? 49.974 95.632 17.019 1.00 22.54 444 LEU A CA 1
ATOM 3632 C C . LEU A 1 447 ? 49.830 94.105 17.025 1.00 22.37 444 LEU A C 1
ATOM 3633 O O . LEU A 1 447 ? 49.269 93.561 16.055 1.00 21.56 444 LEU A O 1
ATOM 3638 N N . THR A 1 448 ? 50.339 93.459 18.079 1.00 23.49 445 THR A N 1
ATOM 3639 C CA . THR A 1 448 ? 50.098 92.005 18.290 1.00 25.06 445 THR A CA 1
ATOM 3640 C C . THR A 1 448 ? 48.730 91.871 18.972 1.00 25.03 445 THR A C 1
ATOM 3641 O O . THR A 1 448 ? 48.205 92.908 19.447 1.00 22.77 445 THR A O 1
ATOM 3645 N N . ASP A 1 449 ? 48.182 90.654 19.037 1.00 26.09 446 ASP A N 1
ATOM 3646 C CA . ASP A 1 449 ? 46.858 90.425 19.680 1.00 26.84 446 ASP A CA 1
ATOM 3647 C C . ASP A 1 449 ? 46.907 90.881 21.148 1.00 25.64 446 ASP A C 1
ATOM 3648 O O . ASP A 1 449 ? 45.979 91.588 21.584 1.00 24.99 446 ASP A O 1
ATOM 3653 N N . PHE A 1 450 ? 47.952 90.493 21.885 1.00 26.26 447 PHE A N 1
ATOM 3654 C CA . PHE A 1 450 ? 48.050 90.829 23.330 1.00 27.61 447 PHE A CA 1
ATOM 3655 C C . PHE A 1 450 ? 48.325 92.322 23.533 1.00 25.02 447 PHE A C 1
ATOM 3656 O O . PHE A 1 450 ? 47.837 92.877 24.536 1.00 24.49 447 PHE A O 1
ATOM 3664 N N . GLU A 1 451 ? 49.055 92.955 22.614 1.00 25.36 448 GLU A N 1
ATOM 3665 C CA . GLU A 1 451 ? 49.290 94.420 22.731 1.00 25.45 448 GLU A CA 1
ATOM 3666 C C . GLU A 1 451 ? 47.945 95.135 22.572 1.00 23.21 448 GLU A C 1
ATOM 3667 O O . GLU A 1 451 ? 47.669 96.069 23.348 1.00 22.04 448 GLU A O 1
ATOM 3673 N N . ALA A 1 452 ? 47.133 94.682 21.609 1.00 21.34 449 ALA A N 1
ATOM 3674 C CA . ALA A 1 452 ? 45.810 95.296 21.363 1.00 19.72 449 ALA A CA 1
ATOM 3675 C C . ALA A 1 452 ? 44.877 95.077 22.567 1.00 18.79 449 ALA A C 1
ATOM 3676 O O . ALA A 1 452 ? 44.138 96.012 22.900 1.00 18.62 449 ALA A O 1
ATOM 3678 N N . LEU A 1 453 ? 44.905 93.897 23.206 1.00 19.71 450 LEU A N 1
ATOM 3679 C CA . LEU A 1 453 ? 44.018 93.666 24.385 1.00 21.19 450 LEU A CA 1
ATOM 3680 C C . LEU A 1 453 ? 44.285 94.715 25.463 1.00 21.69 450 LEU A C 1
ATOM 3681 O O . LEU A 1 453 ? 43.305 95.285 26.004 1.00 21.64 450 LEU A O 1
ATOM 3686 N N . ALA A 1 454 ? 45.563 94.918 25.796 1.00 23.15 451 ALA A N 1
ATOM 3687 C CA . ALA A 1 454 ? 45.947 95.877 26.857 1.00 24.06 451 ALA A CA 1
ATOM 3688 C C . ALA A 1 454 ? 45.468 97.286 26.496 1.00 24.56 451 ALA A C 1
ATOM 3689 O O . ALA A 1 454 ? 44.885 97.959 27.369 1.00 27.13 451 ALA A O 1
ATOM 3691 N N . GLN A 1 455 ? 45.682 97.705 25.249 1.00 22.90 452 GLN A N 1
ATOM 3692 C CA . GLN A 1 455 ? 45.298 99.081 24.837 1.00 23.55 452 GLN A CA 1
ATOM 3693 C C . GLN A 1 455 ? 43.776 99.227 24.803 1.00 22.08 452 GLN A C 1
ATOM 3694 O O . GLN A 1 455 ? 43.291 100.313 25.131 1.00 22.33 452 GLN A O 1
ATOM 3700 N N . LEU A 1 456 ? 43.045 98.172 24.431 1.00 20.05 453 LEU A N 1
ATOM 3701 C CA . LEU A 1 456 ? 41.567 98.312 24.371 1.00 18.61 453 LEU A CA 1
ATOM 3702 C C . LEU A 1 456 ? 41.019 98.614 25.772 1.00 19.11 453 LEU A C 1
ATOM 3703 O O . LEU A 1 456 ? 40.070 99.411 25.878 1.00 19.61 453 LEU A O 1
ATOM 3708 N N . HIS A 1 457 ? 41.594 97.997 26.808 1.00 24.91 454 HIS A N 1
ATOM 3709 C CA . HIS A 1 457 ? 41.138 98.250 28.201 1.00 25.61 454 HIS A CA 1
ATOM 3710 C C . HIS A 1 457 ? 41.398 99.716 28.573 1.00 26.82 454 HIS A C 1
ATOM 3711 O O . HIS A 1 457 ? 40.478 100.361 29.107 1.00 25.84 454 HIS A O 1
ATOM 3718 N N . GLU A 1 458 ? 42.588 100.223 28.250 1.00 28.12 455 GLU A N 1
ATOM 3719 C CA . GLU A 1 458 ? 42.965 101.631 28.566 1.00 31.19 455 GLU A CA 1
ATOM 3720 C C . GLU A 1 458 ? 42.045 102.612 27.825 1.00 30.87 455 GLU A C 1
ATOM 3721 O O . GLU A 1 458 ? 41.668 103.634 28.426 1.00 31.31 455 GLU A O 1
ATOM 3727 N N . ILE A 1 459 ? 41.683 102.297 26.578 1.00 29.68 456 ILE A N 1
ATOM 3728 C CA . ILE A 1 459 ? 40.840 103.189 25.724 1.00 30.02 456 ILE A CA 1
ATOM 3729 C C . ILE A 1 459 ? 39.362 103.145 26.130 1.00 28.74 456 ILE A C 1
ATOM 3730 O O . ILE A 1 459 ? 38.758 104.224 26.266 1.00 28.78 456 ILE A O 1
ATOM 3735 N N . SER A 1 460 ? 38.797 101.945 26.278 1.00 26.99 457 SER A N 1
ATOM 3736 C CA . SER A 1 460 ? 37.333 101.782 26.490 1.00 26.13 457 SER A CA 1
ATOM 3737 C C . SER A 1 460 ? 36.922 101.942 27.953 1.00 26.64 457 SER A C 1
ATOM 3738 O O . SER A 1 460 ? 35.781 102.376 28.187 1.00 28.14 457 SER A O 1
ATOM 3741 N N . GLY A 1 461 ? 37.780 101.553 28.896 1.00 27.16 458 GLY A N 1
ATOM 3742 C CA . GLY A 1 461 ? 37.369 101.556 30.313 1.00 28.34 458 GLY A CA 1
ATOM 3743 C C . GLY A 1 461 ? 36.430 100.391 30.601 1.00 27.61 458 GLY A C 1
ATOM 3744 O O . GLY A 1 461 ? 35.964 100.278 31.754 1.00 29.59 458 GLY A O 1
ATOM 3745 N N . VAL A 1 462 ? 36.167 99.545 29.593 1.00 25.14 459 VAL A N 1
ATOM 3746 C CA . VAL A 1 462 ? 35.299 98.340 29.767 1.00 23.39 459 VAL A CA 1
ATOM 3747 C C . VAL A 1 462 ? 36.168 97.213 30.340 1.00 21.25 459 VAL A C 1
ATOM 3748 O O . VAL A 1 462 ? 37.265 96.964 29.809 1.00 19.68 459 VAL A O 1
ATOM 3752 N N . ALA A 1 463 ? 35.699 96.561 31.397 1.00 20.38 460 ALA A N 1
ATOM 3753 C CA . ALA A 1 463 ? 36.490 95.481 32.031 1.00 20.18 460 ALA A CA 1
ATOM 3754 C C . ALA A 1 463 ? 36.875 94.410 31.000 1.00 19.06 460 ALA A C 1
ATOM 3755 O O . ALA A 1 463 ? 36.045 94.099 30.114 1.00 17.47 460 ALA A O 1
ATOM 3757 N N . VAL A 1 464 ? 38.087 93.858 31.115 1.00 19.07 461 VAL A N 1
ATOM 3758 C CA . VAL A 1 464 ? 38.531 92.775 30.194 1.00 18.35 461 VAL A CA 1
ATOM 3759 C C . VAL A 1 464 ? 37.703 91.540 30.542 1.00 17.26 461 VAL A C 1
ATOM 3760 O O . VAL A 1 464 ? 37.677 91.112 31.695 1.00 17.42 461 VAL A O 1
ATOM 3764 N N . PRO A 1 465 ? 36.940 90.965 29.589 1.00 15.65 462 PRO A N 1
ATOM 3765 C CA . PRO A 1 465 ? 36.134 89.790 29.900 1.00 15.42 462 PRO A CA 1
ATOM 3766 C C . PRO A 1 465 ? 36.991 88.605 30.329 1.00 16.45 462 PRO A C 1
ATOM 3767 O O . PRO A 1 465 ? 38.136 88.477 29.908 1.00 16.35 462 PRO A O 1
ATOM 3771 N N . PRO A 1 466 ? 36.455 87.704 31.180 1.00 17.77 463 PRO A N 1
ATOM 3772 C CA . PRO A 1 466 ? 37.196 86.523 31.624 1.00 18.62 463 PRO A CA 1
ATOM 3773 C C . PRO A 1 466 ? 37.823 85.690 30.498 1.00 18.23 463 PRO A C 1
ATOM 3774 O O . PRO A 1 466 ? 38.912 85.184 30.699 1.00 19.81 463 PRO A O 1
ATOM 3778 N N . ALA A 1 467 ? 37.162 85.604 29.339 1.00 17.69 464 ALA A N 1
ATOM 3779 C CA . ALA A 1 467 ? 37.653 84.766 28.220 1.00 18.05 464 ALA A CA 1
ATOM 3780 C C . ALA A 1 467 ? 39.059 85.188 27.787 1.00 19.08 464 ALA A C 1
ATOM 3781 O O . ALA A 1 467 ? 39.820 84.314 27.339 1.00 20.35 464 ALA A O 1
ATOM 3783 N N . VAL A 1 468 ? 39.388 86.477 27.904 1.00 19.40 465 VAL A N 1
ATOM 3784 C CA . VAL A 1 468 ? 40.710 86.948 27.390 1.00 21.38 465 VAL A CA 1
ATOM 3785 C C . VAL A 1 468 ? 41.537 87.566 28.523 1.00 23.08 465 VAL A C 1
ATOM 3786 O O . VAL A 1 468 ? 42.658 88.003 28.247 1.00 25.00 465 VAL A O 1
ATOM 3790 N N . ASP A 1 469 ? 41.010 87.574 29.746 1.00 24.70 466 ASP A N 1
ATOM 3791 C CA . ASP A 1 469 ? 41.728 88.167 30.905 1.00 27.96 466 ASP A CA 1
ATOM 3792 C C . ASP A 1 469 ? 42.770 87.155 31.404 1.00 29.65 466 ASP A C 1
ATOM 3793 O O . ASP A 1 469 ? 42.368 86.054 31.801 1.00 28.97 466 ASP A O 1
ATOM 3798 N N . GLY A 1 470 ? 44.059 87.506 31.338 1.00 31.90 467 GLY A N 1
ATOM 3799 C CA . GLY A 1 470 ? 45.148 86.611 31.791 1.00 33.30 467 GLY A CA 1
ATOM 3800 C C . GLY A 1 470 ? 45.324 85.393 30.891 1.00 33.12 467 GLY A C 1
ATOM 3801 O O . GLY A 1 470 ? 45.833 84.364 31.373 1.00 34.34 467 GLY A O 1
ATOM 3802 N N . LEU A 1 471 ? 44.930 85.514 29.625 1.00 32.98 468 LEU A N 1
ATOM 3803 C CA . LEU A 1 471 ? 45.029 84.411 28.632 1.00 33.47 468 LEU A CA 1
ATOM 3804 C C . LEU A 1 471 ? 46.501 84.165 28.280 1.00 36.47 468 LEU A C 1
ATOM 3805 O O . LEU A 1 471 ? 46.875 82.993 28.068 1.00 37.17 468 LEU A O 1
ATOM 3810 N N . GLU A 1 472 ? 47.307 85.234 28.272 1.00 40.67 469 GLU A N 1
ATOM 3811 C CA . GLU A 1 472 ? 48.755 85.165 27.925 1.00 41.99 469 GLU A CA 1
ATOM 3812 C C . GLU A 1 472 ? 49.509 84.235 28.889 1.00 42.08 469 GLU A C 1
ATOM 3813 O O . GLU A 1 472 ? 50.498 83.622 28.439 1.00 43.55 469 GLU A O 1
ATOM 3819 N N . ILE A 1 473 ? 49.067 84.124 30.149 1.00 38.80 470 ILE A N 1
ATOM 3820 C CA . ILE A 1 473 ? 49.782 83.292 31.170 1.00 38.72 470 ILE A CA 1
ATOM 3821 C C . ILE A 1 473 ? 48.908 82.133 31.680 1.00 36.55 470 ILE A C 1
ATOM 3822 O O . ILE A 1 473 ? 49.332 81.473 32.646 1.00 36.63 470 ILE A O 1
ATOM 3827 N N . ALA A 1 474 ? 47.751 81.873 31.059 1.00 33.37 471 ALA A N 1
ATOM 3828 C CA . ALA A 1 474 ? 46.892 80.745 31.500 1.00 32.15 471 ALA A CA 1
ATOM 3829 C C . ALA A 1 474 ? 47.574 79.420 31.162 1.00 32.03 471 ALA A C 1
ATOM 3830 O O . ALA A 1 474 ? 48.251 79.318 30.143 1.00 31.36 471 ALA A O 1
ATOM 3832 N N . PRO A 1 475 ? 47.399 78.365 31.991 1.00 31.38 472 PRO A N 1
ATOM 3833 C CA . PRO A 1 475 ? 48.045 77.076 31.751 1.00 31.85 472 PRO A CA 1
ATOM 3834 C C . PRO A 1 475 ? 47.505 76.365 30.504 1.00 28.72 472 PRO A C 1
ATOM 3835 O O . PRO A 1 475 ? 46.301 76.397 30.274 1.00 26.15 472 PRO A O 1
ATOM 3839 N N . ILE A 1 476 ? 48.418 75.761 29.738 1.00 28.18 473 ILE A N 1
ATOM 3840 C CA . ILE A 1 476 ? 48.069 75.015 28.494 1.00 27.12 473 ILE A CA 1
ATOM 3841 C C . ILE A 1 476 ? 47.635 73.605 28.899 1.00 27.06 473 ILE A C 1
ATOM 3842 O O . ILE A 1 476 ? 48.469 72.864 29.444 1.00 27.69 473 ILE A O 1
ATOM 3847 N N . ARG A 1 477 ? 46.380 73.254 28.615 1.00 26.52 474 ARG A N 1
ATOM 3848 C CA . ARG A 1 477 ? 45.806 71.932 28.986 1.00 29.22 474 ARG A CA 1
ATOM 3849 C C . ARG A 1 477 ? 45.701 71.028 27.755 1.00 28.27 474 ARG A C 1
ATOM 3850 O O . ARG A 1 477 ? 45.424 69.839 27.938 1.00 30.49 474 ARG A O 1
ATOM 3858 N N . HIS A 1 478 ? 45.900 71.581 26.555 1.00 26.25 475 HIS A N 1
ATOM 3859 C CA . HIS A 1 478 ? 45.770 70.792 25.302 1.00 25.57 475 HIS A CA 1
ATOM 3860 C C . HIS A 1 478 ? 46.992 71.054 24.422 1.00 26.21 475 HIS A C 1
ATOM 3861 O O . HIS A 1 478 ? 47.200 72.222 24.056 1.00 26.02 475 HIS A O 1
ATOM 3868 N N . LYS A 1 479 ? 47.769 70.013 24.108 1.00 27.02 476 LYS A N 1
ATOM 3869 C CA . LYS A 1 479 ? 48.996 70.189 23.283 1.00 28.62 476 LYS A CA 1
ATOM 3870 C C . LYS A 1 479 ? 49.089 69.086 22.221 1.00 27.92 476 LYS A C 1
ATOM 3871 O O . LYS A 1 479 ? 50.215 68.692 21.891 1.00 32.91 476 LYS A O 1
ATOM 3877 N N . THR A 1 480 ? 47.951 68.630 21.694 1.00 24.55 477 THR A N 1
ATOM 3878 C CA . THR A 1 480 ? 47.924 67.509 20.718 1.00 22.79 477 THR A CA 1
ATOM 3879 C C . THR A 1 480 ? 47.804 68.012 19.272 1.00 21.47 477 THR A C 1
ATOM 3880 O O . THR A 1 480 ? 46.904 68.824 18.986 1.00 19.41 477 THR A O 1
ATOM 3884 N N . THR A 1 481 ? 48.693 67.528 18.401 1.00 21.89 478 THR A N 1
ATOM 3885 C CA . THR A 1 481 ? 48.634 67.780 16.939 1.00 21.61 478 THR A CA 1
ATOM 3886 C C . THR A 1 481 ? 48.680 66.419 16.243 1.00 21.25 478 THR A C 1
ATOM 3887 O O . THR A 1 481 ? 49.585 65.628 16.573 1.00 20.87 478 THR A O 1
ATOM 3891 N N . VAL A 1 482 ? 47.725 66.132 15.365 1.00 19.02 479 VAL A N 1
ATOM 3892 C CA . VAL A 1 482 ? 47.770 64.844 14.618 1.00 19.49 479 VAL A CA 1
ATOM 3893 C C . VAL A 1 482 ? 47.567 65.131 13.129 1.00 19.56 479 VAL A C 1
ATOM 3894 O O . VAL A 1 482 ? 47.057 66.228 12.776 1.00 19.31 479 VAL A O 1
ATOM 3898 N N . ALA A 1 483 ? 47.961 64.173 12.298 1.00 19.26 480 ALA A N 1
ATOM 3899 C CA . ALA A 1 483 ? 47.701 64.246 10.845 1.00 19.55 480 ALA A CA 1
ATOM 3900 C C . ALA A 1 483 ? 46.210 63.987 10.625 1.00 18.32 480 ALA A C 1
ATOM 3901 O O . ALA A 1 483 ? 45.625 63.220 11.400 1.00 16.75 480 ALA A O 1
ATOM 3903 N N . ALA A 1 484 ? 45.620 64.584 9.590 1.00 18.72 481 ALA A N 1
ATOM 3904 C CA . ALA A 1 484 ? 44.174 64.379 9.346 1.00 18.85 481 ALA A CA 1
ATOM 3905 C C . ALA A 1 484 ? 43.845 62.884 9.236 1.00 18.89 481 ALA A C 1
ATOM 3906 O O . ALA A 1 484 ? 42.794 62.469 9.769 1.00 18.80 481 ALA A O 1
ATOM 3908 N N . ALA A 1 485 ? 44.734 62.095 8.620 1.00 20.20 482 ALA A N 1
ATOM 3909 C CA . ALA A 1 485 ? 44.448 60.663 8.375 1.00 20.90 482 ALA A CA 1
ATOM 3910 C C . ALA A 1 485 ? 44.427 59.868 9.686 1.00 20.19 482 ALA A C 1
ATOM 3911 O O . ALA A 1 485 ? 43.928 58.736 9.662 1.00 22.23 482 ALA A O 1
ATOM 3913 N N . ASP A 1 486 ? 44.916 60.447 10.786 1.00 18.96 483 ASP A N 1
ATOM 3914 C CA . ASP A 1 486 ? 44.978 59.704 12.076 1.00 18.20 483 ASP A CA 1
ATOM 3915 C C . ASP A 1 486 ? 43.850 60.107 13.026 1.00 16.90 483 ASP A C 1
ATOM 3916 O O . ASP A 1 486 ? 43.801 59.616 14.151 1.00 15.73 483 ASP A O 1
ATOM 3929 N N . GLN A 1 488 ? 40.534 59.413 13.085 1.00 16.34 485 GLN A N 1
ATOM 3930 C CA . GLN A 1 488 ? 39.629 58.361 13.525 1.00 16.52 485 GLN A CA 1
ATOM 3931 C C . GLN A 1 488 ? 40.333 57.421 14.510 1.00 16.15 485 GLN A C 1
ATOM 3932 O O . GLN A 1 488 ? 39.720 57.081 15.551 1.00 15.43 485 GLN A O 1
ATOM 3938 N N . ALA A 1 489 ? 41.589 57.060 14.247 1.00 15.97 486 ALA A N 1
ATOM 3939 C CA . ALA A 1 489 ? 42.299 56.160 15.186 1.00 15.92 486 ALA A CA 1
ATOM 3940 C C . ALA A 1 489 ? 42.459 56.837 16.556 1.00 15.19 486 ALA A C 1
ATOM 3941 O O . ALA A 1 489 ? 42.342 56.144 17.574 1.00 14.74 486 ALA A O 1
ATOM 3943 N N . ALA A 1 490 ? 42.707 58.150 16.572 1.00 14.88 487 ALA A N 1
ATOM 3944 C CA . ALA A 1 490 ? 42.881 58.882 17.849 1.00 14.35 487 ALA A CA 1
ATOM 3945 C C . ALA A 1 490 ? 41.545 58.930 18.605 1.00 13.97 487 ALA A C 1
ATOM 3946 O O . ALA A 1 490 ? 41.553 58.728 19.830 1.00 14.04 487 ALA A O 1
ATOM 3948 N N . VAL A 1 491 ? 40.444 59.141 17.885 1.00 14.36 488 VAL A N 1
ATOM 3949 C CA . VAL A 1 491 ? 39.086 59.183 18.504 1.00 14.43 488 VAL A CA 1
ATOM 3950 C C . VAL A 1 491 ? 38.754 57.788 19.053 1.00 14.90 488 VAL A C 1
ATOM 3951 O O . VAL A 1 491 ? 38.292 57.691 20.207 1.00 14.53 488 VAL A O 1
ATOM 3955 N N . GLU A 1 492 ? 38.993 56.739 18.267 1.00 15.98 489 GLU A N 1
ATOM 3956 C CA . GLU A 1 492 ? 38.641 55.377 18.740 1.00 17.15 489 GLU A CA 1
ATOM 3957 C C . GLU A 1 492 ? 39.460 55.039 19.989 1.00 17.00 489 GLU A C 1
ATOM 3958 O O . GLU A 1 492 ? 38.883 54.467 20.915 1.00 16.99 489 GLU A O 1
ATOM 3964 N N . ALA A 1 493 ? 40.743 55.403 20.011 1.00 16.93 490 ALA A N 1
ATOM 3965 C CA . ALA A 1 493 ? 41.598 55.073 21.176 1.00 17.81 490 ALA A CA 1
ATOM 3966 C C . ALA A 1 493 ? 41.127 55.868 22.391 1.00 18.35 490 ALA A C 1
ATOM 3967 O O . ALA A 1 493 ? 41.047 55.287 23.485 1.00 19.37 490 ALA A O 1
ATOM 3969 N N . TYR A 1 494 ? 40.783 57.141 22.191 1.00 17.84 491 TYR A N 1
ATOM 3970 C CA . TYR A 1 494 ? 40.335 57.966 23.338 1.00 18.73 491 TYR A CA 1
ATOM 3971 C C . TYR A 1 494 ? 39.032 57.400 23.923 1.00 18.85 491 TYR A C 1
ATOM 3972 O O . TYR A 1 494 ? 38.901 57.362 25.167 1.00 20.35 491 TYR A O 1
ATOM 3981 N N . LEU A 1 495 ? 38.100 56.975 23.061 1.00 17.83 492 LEU A N 1
ATOM 3982 C CA . LEU A 1 495 ? 36.778 56.473 23.524 1.00 18.57 492 LEU A CA 1
ATOM 3983 C C . LEU A 1 495 ? 36.863 55.015 24.000 1.00 20.02 492 LEU A C 1
ATOM 3984 O O . LEU A 1 495 ? 35.832 54.499 24.470 1.00 21.41 492 LEU A O 1
ATOM 3989 N N . GLY A 1 496 ? 38.035 54.382 23.873 1.00 20.65 493 GLY A N 1
ATOM 3990 C CA . GLY A 1 496 ? 38.242 52.991 24.326 1.00 22.30 493 GLY A CA 1
ATOM 3991 C C . GLY A 1 496 ? 37.531 51.979 23.446 1.00 24.38 493 GLY A C 1
ATOM 3992 O O . GLY A 1 496 ? 37.101 50.939 23.993 1.00 26.25 493 GLY A O 1
ATOM 3993 N N . LEU A 1 497 ? 37.472 52.237 22.133 1.00 25.26 494 LEU A N 1
ATOM 3994 C CA . LEU A 1 497 ? 36.773 51.364 21.145 1.00 27.86 494 LEU A CA 1
ATOM 3995 C C . LEU A 1 497 ? 37.776 50.422 20.468 1.00 31.26 494 LEU A C 1
ATOM 3996 O O . LEU A 1 497 ? 38.992 50.657 20.466 1.00 34.70 494 LEU A O 1
ATOM 4002 N N . ALA B 1 3 ? 40.337 44.418 48.021 1.00 32.20 0 ALA B N 1
ATOM 4003 C CA . ALA B 1 3 ? 39.284 43.366 47.935 1.00 30.36 0 ALA B CA 1
ATOM 4004 C C . ALA B 1 3 ? 38.322 43.455 49.120 1.00 28.93 0 ALA B C 1
ATOM 4005 O O . ALA B 1 3 ? 37.308 42.760 49.139 1.00 28.49 0 ALA B O 1
ATOM 4015 N N . THR B 1 5 ? 35.385 44.491 51.499 1.00 21.03 2 THR B N 1
ATOM 4016 C CA . THR B 1 5 ? 34.035 44.972 51.299 1.00 20.20 2 THR B CA 1
ATOM 4017 C C . THR B 1 5 ? 33.576 45.627 52.598 1.00 18.45 2 THR B C 1
ATOM 4018 O O . THR B 1 5 ? 34.127 45.287 53.668 1.00 19.36 2 THR B O 1
ATOM 4022 N N . LEU B 1 6 ? 32.604 46.524 52.495 1.00 16.61 3 LEU B N 1
ATOM 4023 C CA . LEU B 1 6 ? 32.066 47.203 53.692 1.00 16.01 3 LEU B CA 1
ATOM 4024 C C . LEU B 1 6 ? 31.220 46.185 54.460 1.00 15.50 3 LEU B C 1
ATOM 4025 O O . LEU B 1 6 ? 30.317 45.574 53.848 1.00 15.25 3 LEU B O 1
ATOM 4030 N N . VAL B 1 7 ? 31.528 45.995 55.740 1.00 14.84 4 VAL B N 1
ATOM 4031 C CA . VAL B 1 7 ? 30.797 45.019 56.584 1.00 14.66 4 VAL B CA 1
ATOM 4032 C C . VAL B 1 7 ? 29.576 45.703 57.207 1.00 13.38 4 VAL B C 1
ATOM 4033 O O . VAL B 1 7 ? 29.735 46.769 57.843 1.00 14.18 4 VAL B O 1
ATOM 4037 N N . TYR B 1 8 ? 28.401 45.129 56.976 1.00 12.00 5 TYR B N 1
ATOM 4038 C CA . TYR B 1 8 ? 27.147 45.567 57.635 1.00 11.80 5 TYR B CA 1
ATOM 4039 C C . TYR B 1 8 ? 26.909 44.589 58.777 1.00 12.42 5 TYR B C 1
ATOM 4040 O O . TYR B 1 8 ? 26.918 43.362 58.547 1.00 13.68 5 TYR B O 1
ATOM 4049 N N A GLN B 1 9 ? 26.769 45.105 59.996 0.50 11.91 6 GLN B N 1
ATOM 4050 N N B GLN B 1 9 ? 26.714 45.136 59.973 0.50 11.68 6 GLN B N 1
ATOM 4051 C CA A GLN B 1 9 ? 26.467 44.182 61.114 0.50 12.10 6 GLN B CA 1
ATOM 4052 C CA B GLN B 1 9 ? 26.520 44.334 61.203 0.50 11.77 6 GLN B CA 1
ATOM 4053 C C A GLN B 1 9 ? 25.137 44.596 61.736 0.50 11.58 6 GLN B C 1
ATOM 4054 C C B GLN B 1 9 ? 25.147 44.644 61.799 0.50 11.40 6 GLN B C 1
ATOM 4055 O O A GLN B 1 9 ? 24.694 45.745 61.534 0.50 11.44 6 GLN B O 1
ATOM 4056 O O B GLN B 1 9 ? 24.689 45.805 61.682 0.50 11.10 6 GLN B O 1
ATOM 4067 N N . SER B 1 10 ? 24.510 43.662 62.434 1.00 11.31 7 SER B N 1
ATOM 4068 C CA . SER B 1 10 ? 23.259 43.981 63.144 1.00 11.21 7 SER B CA 1
ATOM 4069 C C . SER B 1 10 ? 23.611 44.866 64.340 1.00 10.86 7 SER B C 1
ATOM 4070 O O . SER B 1 10 ? 24.625 44.569 65.037 1.00 11.35 7 SER B O 1
ATOM 4073 N N . THR B 1 11 ? 22.761 45.848 64.630 1.00 10.48 8 THR B N 1
ATOM 4074 C CA . THR B 1 11 ? 22.929 46.675 65.844 1.00 10.84 8 THR B CA 1
ATOM 4075 C C . THR B 1 11 ? 22.749 45.798 67.093 1.00 11.85 8 THR B C 1
ATOM 4076 O O . THR B 1 11 ? 23.081 46.285 68.193 1.00 12.33 8 THR B O 1
ATOM 4080 N N . ARG B 1 12 ? 22.252 44.566 66.947 1.00 11.97 9 ARG B N 1
ATOM 4081 C CA . ARG B 1 12 ? 22.003 43.721 68.155 1.00 12.77 9 ARG B CA 1
ATOM 4082 C C . ARG B 1 12 ? 22.732 42.374 68.085 1.00 13.60 9 ARG B C 1
ATOM 4083 O O . ARG B 1 12 ? 22.407 41.471 68.902 1.00 15.08 9 ARG B O 1
ATOM 4091 N N . ASP B 1 13 ? 23.668 42.213 67.151 1.00 13.74 10 ASP B N 1
ATOM 4092 C CA . ASP B 1 13 ? 24.451 40.949 67.123 1.00 14.99 10 ASP B CA 1
ATOM 4093 C C . ASP B 1 13 ? 25.753 41.230 66.370 1.00 15.37 10 ASP B C 1
ATOM 4094 O O . ASP B 1 13 ? 25.716 41.333 65.137 1.00 14.41 10 ASP B O 1
ATOM 4099 N N . ALA B 1 14 ? 26.844 41.375 67.120 1.00 16.91 11 ALA B N 1
ATOM 4100 C CA . ALA B 1 14 ? 28.185 41.650 66.557 1.00 17.40 11 ALA B CA 1
ATOM 4101 C C . ALA B 1 14 ? 28.616 40.530 65.600 1.00 17.50 11 ALA B C 1
ATOM 4102 O O . ALA B 1 14 ? 29.434 40.807 64.714 1.00 18.76 11 ALA B O 1
ATOM 4104 N N . ASN B 1 15 ? 28.045 39.331 65.723 1.00 16.61 12 ASN B N 1
ATOM 4105 C CA . ASN B 1 15 ? 28.473 38.223 64.826 1.00 16.69 12 ASN B CA 1
ATOM 4106 C C . ASN B 1 15 ? 27.566 38.114 63.603 1.00 16.01 12 ASN B C 1
ATOM 4107 O O . ASN B 1 15 ? 27.842 37.245 62.749 1.00 16.36 12 ASN B O 1
ATOM 4112 N N . ASN B 1 16 ? 26.522 38.936 63.524 1.00 14.24 13 ASN B N 1
ATOM 4113 C CA . ASN B 1 16 ? 25.631 38.881 62.343 1.00 13.79 13 ASN B CA 1
ATOM 4114 C C . ASN B 1 16 ? 26.142 39.923 61.346 1.00 13.33 13 ASN B C 1
ATOM 4115 O O . ASN B 1 16 ? 25.655 41.060 61.375 1.00 12.75 13 ASN B O 1
ATOM 4120 N N . THR B 1 17 ? 27.098 39.515 60.512 1.00 13.70 14 THR B N 1
ATOM 4121 C CA . THR B 1 17 ? 27.751 40.412 59.526 1.00 13.88 14 THR B CA 1
ATOM 4122 C C . THR B 1 17 ? 27.376 39.946 58.125 1.00 13.61 14 THR B C 1
ATOM 4123 O O . THR B 1 17 ? 27.401 38.721 57.861 1.00 15.19 14 THR B O 1
ATOM 4127 N N . VAL B 1 18 ? 27.078 40.906 57.263 1.00 12.37 15 VAL B N 1
ATOM 4128 C CA . VAL B 1 18 ? 26.628 40.612 55.879 1.00 12.50 15 VAL B CA 1
ATOM 4129 C C . VAL B 1 18 ? 27.176 41.684 54.939 1.00 12.03 15 VAL B C 1
ATOM 4130 O O . VAL B 1 18 ? 27.626 42.755 55.413 1.00 11.82 15 VAL B O 1
ATOM 4134 N N . THR B 1 19 ? 27.122 41.401 53.641 1.00 11.74 16 THR B N 1
ATOM 4135 C CA . THR B 1 19 ? 27.489 42.416 52.627 1.00 11.82 16 THR B CA 1
ATOM 4136 C C . THR B 1 19 ? 26.275 43.306 52.365 1.00 11.54 16 THR B C 1
ATOM 4137 O O . THR B 1 19 ? 25.182 42.971 52.825 1.00 11.70 16 THR B O 1
ATOM 4141 N N . ALA B 1 20 ? 26.474 44.384 51.613 1.00 11.45 17 ALA B N 1
ATOM 4142 C CA . ALA B 1 20 ? 25.356 45.295 51.279 1.00 11.58 17 ALA B CA 1
ATOM 4143 C C . ALA B 1 20 ? 24.232 44.534 50.566 1.00 11.70 17 ALA B C 1
ATOM 4144 O O . ALA B 1 20 ? 23.071 44.705 50.954 1.00 11.55 17 ALA B O 1
ATOM 4146 N N . SER B 1 21 ? 24.560 43.729 49.551 1.00 12.60 18 SER B N 1
ATOM 4147 C CA . SER B 1 21 ? 23.506 43.003 48.793 1.00 13.43 18 SER B CA 1
ATOM 4148 C C . SER B 1 21 ? 22.728 42.061 49.724 1.00 13.57 18 SER B C 1
ATOM 4149 O O . SER B 1 21 ? 21.491 41.987 49.591 1.00 13.37 18 SER B O 1
ATOM 4152 N N . GLN B 1 22 ? 23.413 41.405 50.666 1.00 12.99 19 GLN B N 1
ATOM 4153 C CA . GLN B 1 22 ? 22.736 40.490 51.620 1.00 13.46 19 GLN B CA 1
ATOM 4154 C C . GLN B 1 22 ? 21.826 41.291 52.561 1.00 12.45 19 GLN B C 1
ATOM 4155 O O . GLN B 1 22 ? 20.707 40.829 52.839 1.00 12.60 19 GLN B O 1
ATOM 4161 N N . ALA B 1 23 ? 22.311 42.422 53.070 1.00 11.60 20 ALA B N 1
ATOM 4162 C CA . ALA B 1 23 ? 21.505 43.251 53.999 1.00 11.68 20 ALA B CA 1
ATOM 4163 C C . ALA B 1 23 ? 20.227 43.716 53.293 1.00 11.54 20 ALA B C 1
ATOM 4164 O O . ALA B 1 23 ? 19.161 43.727 53.920 1.00 11.27 20 ALA B O 1
ATOM 4166 N N . ILE B 1 24 ? 20.343 44.095 52.024 1.00 12.07 21 ILE B N 1
ATOM 4167 C CA . ILE B 1 24 ? 19.151 44.574 51.275 1.00 12.45 21 ILE B CA 1
ATOM 4168 C C . ILE B 1 24 ? 18.156 43.424 51.067 1.00 13.47 21 ILE B C 1
ATOM 4169 O O . ILE B 1 24 ? 16.956 43.641 51.290 1.00 13.04 21 ILE B O 1
ATOM 4174 N N . LEU B 1 25 ? 18.617 42.256 50.611 1.00 14.91 22 LEU B N 1
ATOM 4175 C CA . LEU B 1 25 ? 17.666 41.126 50.402 1.00 17.15 22 LEU B CA 1
ATOM 4176 C C . LEU B 1 25 ? 17.063 40.657 51.727 1.00 17.43 22 LEU B C 1
ATOM 4177 O O . LEU B 1 25 ? 15.862 40.316 51.751 1.00 17.76 22 LEU B O 1
ATOM 4182 N N . GLN B 1 26 ? 17.876 40.579 52.779 1.00 17.60 23 GLN B N 1
ATOM 4183 C CA . GLN B 1 26 ? 17.370 40.051 54.075 1.00 18.45 23 GLN B CA 1
ATOM 4184 C C . GLN B 1 26 ? 16.441 41.092 54.705 1.00 18.83 23 GLN B C 1
ATOM 4185 O O . GLN B 1 26 ? 15.427 40.695 55.310 1.00 19.49 23 GLN B O 1
ATOM 4191 N N . GLY B 1 27 ? 16.763 42.375 54.530 1.00 18.29 24 GLY B N 1
ATOM 4192 C CA . GLY B 1 27 ? 15.935 43.459 55.078 1.00 19.57 24 GLY B CA 1
ATOM 4193 C C . GLY B 1 27 ? 16.096 43.599 56.576 1.00 19.75 24 GLY B C 1
ATOM 4194 O O . GLY B 1 27 ? 16.757 44.547 57.022 1.00 20.85 24 GLY B O 1
ATOM 4195 N N . LEU B 1 28 ? 15.589 42.623 57.320 1.00 20.95 25 LEU B N 1
ATOM 4196 C CA . LEU B 1 28 ? 15.572 42.674 58.799 1.00 21.29 25 LEU B CA 1
ATOM 4197 C C . LEU B 1 28 ? 16.532 41.628 59.368 1.00 18.44 25 LEU B C 1
ATOM 4198 O O . LEU B 1 28 ? 16.628 40.553 58.770 1.00 18.25 25 LEU B O 1
ATOM 4203 N N . ALA B 1 29 ? 17.246 41.966 60.439 1.00 16.41 26 ALA B N 1
ATOM 4204 C CA . ALA B 1 29 ? 18.089 40.958 61.128 1.00 16.06 26 ALA B CA 1
ATOM 4205 C C . ALA B 1 29 ? 17.186 40.077 62.006 1.00 16.04 26 ALA B C 1
ATOM 4206 O O . ALA B 1 29 ? 16.258 40.606 62.648 1.00 16.45 26 ALA B O 1
ATOM 4208 N N . THR B 1 30 ? 17.443 38.772 62.034 1.00 15.85 27 THR B N 1
ATOM 4209 C CA . THR B 1 30 ? 16.601 37.842 62.842 1.00 16.99 27 THR B CA 1
ATOM 4210 C C . THR B 1 30 ? 16.701 38.160 64.338 1.00 16.97 27 THR B C 1
ATOM 4211 O O . THR B 1 30 ? 15.786 37.773 65.090 1.00 18.07 27 THR B O 1
ATOM 4215 N N . ASP B 1 31 ? 17.779 38.821 64.746 1.00 15.81 28 ASP B N 1
ATOM 4216 C CA . ASP B 1 31 ? 18.034 39.150 66.173 1.00 15.89 28 ASP B CA 1
ATOM 4217 C C . ASP B 1 31 ? 17.221 40.383 66.592 1.00 15.60 28 ASP B C 1
ATOM 4218 O O . ASP B 1 31 ? 17.253 40.726 67.792 1.00 16.64 28 ASP B O 1
ATOM 4223 N N . GLY B 1 32 ? 16.529 41.025 65.647 1.00 15.13 29 GLY B N 1
ATOM 4224 C CA . GLY B 1 32 ? 15.702 42.216 65.924 1.00 15.07 29 GLY B CA 1
ATOM 4225 C C . GLY B 1 32 ? 16.431 43.530 65.674 1.00 14.48 29 GLY B C 1
ATOM 4226 O O . GLY B 1 32 ? 15.778 44.586 65.774 1.00 15.38 29 GLY B O 1
ATOM 4227 N N . GLY B 1 33 ? 17.733 43.476 65.386 1.00 13.94 30 GLY B N 1
ATOM 4228 C CA . GLY B 1 33 ? 18.523 44.692 65.115 1.00 13.62 30 GLY B CA 1
ATOM 4229 C C . GLY B 1 33 ? 18.458 45.126 63.661 1.00 13.57 30 GLY B C 1
ATOM 4230 O O . GLY B 1 33 ? 17.740 44.498 62.852 1.00 14.01 30 GLY B O 1
ATOM 4231 N N . LEU B 1 34 ? 19.195 46.187 63.353 1.00 12.61 31 LEU B N 1
ATOM 4232 C CA . LEU B 1 34 ? 19.218 46.783 61.992 1.00 12.29 31 LEU B CA 1
ATOM 4233 C C . LEU B 1 34 ? 20.592 46.588 61.370 1.00 11.30 31 LEU B C 1
ATOM 4234 O O . LEU B 1 34 ? 21.590 46.838 62.065 1.00 10.88 31 LEU B O 1
ATOM 4239 N N . PHE B 1 35 ? 20.648 46.178 60.098 1.00 10.68 32 PHE B N 1
ATOM 4240 C CA . PHE B 1 35 ? 21.955 46.049 59.413 1.00 10.36 32 PHE B CA 1
ATOM 4241 C C . PHE B 1 35 ? 22.543 47.446 59.240 1.00 10.39 32 PHE B C 1
ATOM 4242 O O . PHE B 1 35 ? 21.902 48.318 58.631 1.00 10.12 32 PHE B O 1
ATOM 4250 N N . THR B 1 36 ? 23.770 47.614 59.715 1.00 10.77 33 THR B N 1
ATOM 4251 C CA . THR B 1 36 ? 24.369 48.963 59.845 1.00 10.69 33 THR B CA 1
ATOM 4252 C C . THR B 1 36 ? 25.842 48.908 59.462 1.00 11.60 33 THR B C 1
ATOM 4253 O O . THR B 1 36 ? 26.535 47.977 59.854 1.00 11.41 33 THR B O 1
ATOM 4257 N N . PRO B 1 37 ? 26.375 49.908 58.720 1.00 11.81 34 PRO B N 1
ATOM 4258 C CA . PRO B 1 37 ? 27.786 49.876 58.338 1.00 12.72 34 PRO B CA 1
ATOM 4259 C C . PRO B 1 37 ? 28.673 49.952 59.585 1.00 13.66 34 PRO B C 1
ATOM 4260 O O . PRO B 1 37 ? 28.474 50.844 60.393 1.00 13.49 34 PRO B O 1
ATOM 4264 N N . ASP B 1 38 ? 29.628 49.029 59.703 1.00 15.07 35 ASP B N 1
ATOM 4265 C CA . ASP B 1 38 ? 30.497 48.973 60.905 1.00 16.45 35 ASP B CA 1
ATOM 4266 C C . ASP B 1 38 ? 31.682 49.933 60.747 1.00 16.47 35 ASP B C 1
ATOM 4267 O O . ASP B 1 38 ? 32.400 50.153 61.741 1.00 17.13 35 ASP B O 1
ATOM 4272 N N . THR B 1 39 ? 31.896 50.427 59.528 1.00 15.67 36 THR B N 1
ATOM 4273 C CA . THR B 1 39 ? 32.926 51.456 59.230 1.00 15.88 36 THR B CA 1
ATOM 4274 C C . THR B 1 39 ? 32.337 52.354 58.146 1.00 15.62 36 THR B C 1
ATOM 4275 O O . THR B 1 39 ? 31.276 52.005 57.595 1.00 14.92 36 THR B O 1
ATOM 4279 N N . TYR B 1 40 ? 32.963 53.497 57.895 1.00 15.09 37 TYR B N 1
ATOM 4280 C CA . TYR B 1 40 ? 32.502 54.382 56.800 1.00 15.40 37 TYR B CA 1
ATOM 4281 C C . TYR B 1 40 ? 33.460 54.233 55.636 1.00 15.77 37 TYR B C 1
ATOM 4282 O O . TYR B 1 40 ? 34.675 54.204 55.827 1.00 15.91 37 TYR B O 1
ATOM 4291 N N . PRO B 1 41 ? 32.948 54.098 54.401 1.00 15.58 38 PRO B N 1
ATOM 4292 C CA . PRO B 1 41 ? 33.818 53.917 53.248 1.00 16.86 38 PRO B CA 1
ATOM 4293 C C . PRO B 1 41 ? 34.544 55.215 52.879 1.00 18.35 38 PRO B C 1
ATOM 4294 O O . PRO B 1 41 ? 34.089 56.304 53.244 1.00 18.39 38 PRO B O 1
ATOM 4298 N N . LYS B 1 42 ? 35.686 55.062 52.221 1.00 20.36 39 LYS B N 1
ATOM 4299 C CA . LYS B 1 42 ? 36.455 56.229 51.732 1.00 22.95 39 LYS B CA 1
ATOM 4300 C C . LYS B 1 42 ? 35.779 56.733 50.458 1.00 22.82 39 LYS B C 1
ATOM 4301 O O . LYS B 1 42 ? 35.570 55.930 49.538 1.00 24.40 39 LYS B O 1
ATOM 4307 N N . VAL B 1 43 ? 35.399 58.008 50.450 1.00 21.83 40 VAL B N 1
ATOM 4308 C CA . VAL B 1 43 ? 34.710 58.625 49.281 1.00 21.52 40 VAL B CA 1
ATOM 4309 C C . VAL B 1 43 ? 35.447 59.919 48.955 1.00 21.42 40 VAL B C 1
ATOM 4310 O O . VAL B 1 43 ? 35.591 60.750 49.867 1.00 21.05 40 VAL B O 1
ATOM 4314 N N . ASP B 1 44 ? 35.912 60.070 47.716 1.00 21.20 41 ASP B N 1
ATOM 4315 C CA . ASP B 1 44 ? 36.561 61.347 47.341 1.00 23.08 41 ASP B CA 1
ATOM 4316 C C . ASP B 1 44 ? 35.448 62.327 46.966 1.00 20.83 41 ASP B C 1
ATOM 4317 O O . ASP B 1 44 ? 34.854 62.169 45.878 1.00 22.05 41 ASP B O 1
ATOM 4322 N N . LEU B 1 45 ? 35.125 63.254 47.868 1.00 18.38 42 LEU B N 1
ATOM 4323 C CA . LEU B 1 45 ? 34.100 64.284 47.569 1.00 17.47 42 LEU B CA 1
ATOM 4324 C C . LEU B 1 45 ? 34.818 65.501 46.996 1.00 17.68 42 LEU B C 1
ATOM 4325 O O . LEU B 1 45 ? 35.151 66.416 47.771 1.00 19.98 42 LEU B O 1
ATOM 4330 N N . ASN B 1 46 ? 35.041 65.494 45.687 1.00 16.53 43 ASN B N 1
ATOM 4331 C CA . ASN B 1 46 ? 35.706 66.622 44.992 1.00 16.83 43 ASN B CA 1
ATOM 4332 C C . ASN B 1 46 ? 34.607 67.514 44.410 1.00 15.45 43 ASN B C 1
ATOM 4333 O O . ASN B 1 46 ? 34.096 67.176 43.341 1.00 14.69 43 ASN B O 1
ATOM 4338 N N . PHE B 1 47 ? 34.272 68.626 45.071 1.00 14.54 44 PHE B N 1
ATOM 4339 C CA . PHE B 1 47 ? 33.144 69.454 44.570 1.00 14.16 44 PHE B CA 1
ATOM 4340 C C . PHE B 1 47 ? 33.538 70.244 43.319 1.00 14.71 44 PHE B C 1
ATOM 4341 O O . PHE B 1 47 ? 32.635 70.757 42.655 1.00 14.43 44 PHE B O 1
ATOM 4349 N N . ASP B 1 48 ? 34.829 70.334 42.994 1.00 16.16 45 ASP B N 1
ATOM 4350 C CA . ASP B 1 48 ? 35.177 70.973 41.701 1.00 17.70 45 ASP B CA 1
ATOM 4351 C C . ASP B 1 48 ? 34.557 70.119 40.584 1.00 17.38 45 ASP B C 1
ATOM 4352 O O . ASP B 1 48 ? 34.172 70.688 39.540 1.00 19.12 45 ASP B O 1
ATOM 4357 N N . LYS B 1 49 ? 34.470 68.806 40.806 1.00 16.92 46 LYS B N 1
ATOM 4358 C CA . LYS B 1 49 ? 33.862 67.873 39.821 1.00 17.74 46 LYS B CA 1
ATOM 4359 C C . LYS B 1 49 ? 32.371 67.698 40.119 1.00 15.44 46 LYS B C 1
ATOM 4360 O O . LYS B 1 49 ? 31.561 67.801 39.174 1.00 15.66 46 LYS B O 1
ATOM 4366 N N . LEU B 1 50 ? 32.019 67.524 41.394 1.00 13.59 47 LEU B N 1
ATOM 4367 C CA . LEU B 1 50 ? 30.608 67.205 41.743 1.00 13.00 47 LEU B CA 1
ATOM 4368 C C . LEU B 1 50 ? 29.684 68.405 41.510 1.00 12.59 47 LEU B C 1
ATOM 4369 O O . LEU B 1 50 ? 28.501 68.160 41.269 1.00 12.05 47 LEU B O 1
ATOM 4374 N N . LYS B 1 51 ? 30.186 69.643 41.565 1.00 12.35 48 LYS B N 1
ATOM 4375 C CA . LYS B 1 51 ? 29.281 70.797 41.310 1.00 13.14 48 LYS B CA 1
ATOM 4376 C C . LYS B 1 51 ? 28.617 70.667 39.929 1.00 13.44 48 LYS B C 1
ATOM 4377 O O . LYS B 1 51 ? 27.526 71.231 39.757 1.00 13.89 48 LYS B O 1
ATOM 4383 N N . ASP B 1 52 ? 29.263 69.978 38.981 1.00 14.33 49 ASP B N 1
ATOM 4384 C CA . ASP B 1 52 ? 28.710 69.868 37.605 1.00 15.59 49 ASP B CA 1
ATOM 4385 C C . ASP B 1 52 ? 28.125 68.483 37.333 1.00 15.88 49 ASP B C 1
ATOM 4386 O O . ASP B 1 52 ? 27.640 68.257 36.213 1.00 17.79 49 ASP B O 1
ATOM 4391 N N . ALA B 1 53 ? 28.107 67.619 38.338 1.00 13.71 50 ALA B N 1
ATOM 4392 C CA . ALA B 1 53 ? 27.653 66.224 38.146 1.00 13.71 50 ALA B CA 1
ATOM 4393 C C . ALA B 1 53 ? 26.128 66.121 38.090 1.00 13.07 50 ALA B C 1
ATOM 4394 O O . ALA B 1 53 ? 25.429 66.877 38.780 1.00 13.19 50 ALA B O 1
ATOM 4396 N N . SER B 1 54 ? 25.651 65.172 37.292 1.00 12.79 51 SER B N 1
ATOM 4397 C CA . SER B 1 54 ? 24.207 64.839 37.284 1.00 12.43 51 SER B CA 1
ATOM 4398 C C . SER B 1 54 ? 23.853 64.129 38.594 1.00 11.87 51 SER B C 1
ATOM 4399 O O . SER B 1 54 ? 24.768 63.644 39.287 1.00 11.18 51 SER B O 1
ATOM 4402 N N . TYR B 1 55 ? 22.562 64.080 38.922 1.00 11.52 52 TYR B N 1
ATOM 4403 C CA . TYR B 1 55 ? 22.120 63.332 40.118 1.00 11.03 52 TYR B CA 1
ATOM 4404 C C . TYR B 1 55 ? 22.655 61.896 40.024 1.00 11.06 52 TYR B C 1
ATOM 4405 O O . TYR B 1 55 ? 23.161 61.340 41.031 1.00 10.66 52 TYR B O 1
ATOM 4414 N N . GLN B 1 56 ? 22.524 61.308 38.834 1.00 11.36 53 GLN B N 1
ATOM 4415 C CA . GLN B 1 56 ? 22.906 59.889 38.624 1.00 11.62 53 GLN B CA 1
ATOM 4416 C C . GLN B 1 56 ? 24.406 59.696 38.873 1.00 11.52 53 GLN B C 1
ATOM 4417 O O . GLN B 1 56 ? 24.782 58.646 39.406 1.00 11.13 53 GLN B O 1
ATOM 4423 N N . GLU B 1 57 ? 25.231 60.680 38.511 1.00 11.73 54 GLU B N 1
ATOM 4424 C CA . GLU B 1 57 ? 26.693 60.562 38.745 1.00 12.26 54 GLU B CA 1
ATOM 4425 C C . GLU B 1 57 ? 26.973 60.645 40.245 1.00 11.56 54 GLU B C 1
ATOM 4426 O O . GLU B 1 57 ? 27.856 59.917 40.720 1.00 11.69 54 GLU B O 1
ATOM 4432 N N . VAL B 1 58 ? 26.282 61.533 40.959 1.00 10.96 55 VAL B N 1
ATOM 4433 C CA . VAL B 1 58 ? 26.490 61.590 42.435 1.00 10.51 55 VAL B CA 1
ATOM 4434 C C . VAL B 1 58 ? 26.025 60.260 43.040 1.00 10.40 55 VAL B C 1
ATOM 4435 O O . VAL B 1 58 ? 26.706 59.748 43.947 1.00 10.30 55 VAL B O 1
ATOM 4439 N N . ALA B 1 59 ? 24.924 59.709 42.527 1.00 9.97 56 ALA B N 1
ATOM 4440 C CA . ALA B 1 59 ? 24.428 58.412 43.038 1.00 10.10 56 ALA B CA 1
ATOM 4441 C C . ALA B 1 59 ? 25.486 57.336 42.775 1.00 11.05 56 ALA B C 1
ATOM 4442 O O . ALA B 1 59 ? 25.739 56.497 43.670 1.00 11.24 56 ALA B O 1
ATOM 4444 N N . LYS B 1 60 ? 26.107 57.353 41.595 1.00 11.50 57 LYS B N 1
ATOM 4445 C CA . LYS B 1 60 ? 27.139 56.323 41.316 1.00 13.10 57 LYS B CA 1
ATOM 4446 C C . LYS B 1 60 ? 28.277 56.430 42.335 1.00 12.81 57 LYS B C 1
ATOM 4447 O O . LYS B 1 60 ? 28.721 55.379 42.846 1.00 13.56 57 LYS B O 1
ATOM 4453 N N . LEU B 1 61 ? 28.738 57.648 42.620 1.00 12.44 58 LEU B N 1
ATOM 4454 C CA . LEU B 1 61 ? 29.867 57.829 43.571 1.00 13.14 58 LEU B CA 1
ATOM 4455 C C . LEU B 1 61 ? 29.498 57.295 44.962 1.00 12.54 58 LEU B C 1
ATOM 4456 O O . LEU B 1 61 ? 30.276 56.516 45.542 1.00 13.04 58 LEU B O 1
ATOM 4461 N N . VAL B 1 62 ? 28.352 57.719 45.480 1.00 11.90 59 VAL B N 1
ATOM 4462 C CA . VAL B 1 62 ? 27.948 57.375 46.873 1.00 11.99 59 VAL B CA 1
ATOM 4463 C C . VAL B 1 62 ? 27.521 55.910 46.952 1.00 12.17 59 VAL B C 1
ATOM 4464 O O . VAL B 1 62 ? 27.939 55.220 47.899 1.00 12.43 59 VAL B O 1
ATOM 4468 N N . LEU B 1 63 ? 26.739 55.432 45.983 1.00 12.07 60 LEU B N 1
ATOM 4469 C CA . LEU B 1 63 ? 26.264 54.029 46.091 1.00 12.75 60 LEU B CA 1
ATOM 4470 C C . LEU B 1 63 ? 27.432 53.048 45.886 1.00 13.44 60 LEU B C 1
ATOM 4471 O O . LEU B 1 63 ? 27.425 51.986 46.514 1.00 13.76 60 LEU B O 1
ATOM 4476 N N A SER B 1 64 ? 28.402 53.408 45.045 0.60 13.51 61 SER B N 1
ATOM 4477 N N B SER B 1 64 ? 28.423 53.383 45.054 0.40 13.42 61 SER B N 1
ATOM 4478 C CA A SER B 1 64 ? 29.571 52.521 44.810 0.60 14.61 61 SER B CA 1
ATOM 4479 C CA B SER B 1 64 ? 29.554 52.437 44.835 0.40 14.19 61 SER B CA 1
ATOM 4480 C C A SER B 1 64 ? 30.318 52.304 46.129 0.60 14.53 61 SER B C 1
ATOM 4481 C C B SER B 1 64 ? 30.409 52.320 46.105 0.40 14.33 61 SER B C 1
ATOM 4482 O O A SER B 1 64 ? 30.769 51.174 46.369 0.60 15.47 61 SER B O 1
ATOM 4483 O O B SER B 1 64 ? 31.114 51.301 46.245 0.40 15.07 61 SER B O 1
ATOM 4488 N N . ALA B 1 65 ? 30.380 53.343 46.968 1.00 14.09 62 ALA B N 1
ATOM 4489 C CA . ALA B 1 65 ? 31.136 53.301 48.239 1.00 13.97 62 ALA B CA 1
ATOM 4490 C C . ALA B 1 65 ? 30.402 52.461 49.290 1.00 13.84 62 ALA B C 1
ATOM 4491 O O . ALA B 1 65 ? 31.074 51.675 49.973 1.00 14.33 62 ALA B O 1
ATOM 4493 N N . PHE B 1 66 ? 29.083 52.632 49.418 1.00 12.91 63 PHE B N 1
ATOM 4494 C CA . PHE B 1 66 ? 28.299 51.901 50.451 1.00 12.87 63 PHE B CA 1
ATOM 4495 C C . PHE B 1 66 ? 27.843 50.518 49.971 1.00 13.55 63 PHE B C 1
ATOM 4496 O O . PHE B 1 66 ? 27.814 49.584 50.803 1.00 14.25 63 PHE B O 1
ATOM 4504 N N . LEU B 1 67 ? 27.472 50.375 48.703 1.00 13.68 64 LEU B N 1
ATOM 4505 C CA . LEU B 1 67 ? 26.941 49.080 48.195 1.00 14.61 64 LEU B CA 1
ATOM 4506 C C . LEU B 1 67 ? 28.073 48.449 47.387 1.00 15.43 64 LEU B C 1
ATOM 4507 O O . LEU B 1 67 ? 27.901 48.150 46.186 1.00 16.17 64 LEU B O 1
ATOM 4512 N N . ASP B 1 68 ? 29.190 48.197 48.072 1.00 16.23 65 ASP B N 1
ATOM 4513 C CA . ASP B 1 68 ? 30.452 47.890 47.346 1.00 17.71 65 ASP B CA 1
ATOM 4514 C C . ASP B 1 68 ? 30.584 46.421 46.931 1.00 18.11 65 ASP B C 1
ATOM 4515 O O . ASP B 1 68 ? 31.647 46.101 46.355 1.00 19.91 65 ASP B O 1
ATOM 4520 N N . ASP B 1 69 ? 29.594 45.560 47.189 1.00 17.53 66 ASP B N 1
ATOM 4521 C CA . ASP B 1 69 ? 29.711 44.188 46.623 1.00 18.64 66 ASP B CA 1
ATOM 4522 C C . ASP B 1 69 ? 28.928 44.144 45.306 1.00 18.59 66 ASP B C 1
ATOM 4523 O O . ASP B 1 69 ? 28.886 43.070 44.694 1.00 20.58 66 ASP B O 1
ATOM 4528 N N . PHE B 1 70 ? 28.325 45.265 44.896 1.00 17.83 67 PHE B N 1
ATOM 4529 C CA . PHE B 1 70 ? 27.673 45.367 43.563 1.00 18.07 67 PHE B CA 1
ATOM 4530 C C . PHE B 1 70 ? 28.739 45.822 42.561 1.00 18.98 67 PHE B C 1
ATOM 4531 O O . PHE B 1 70 ? 29.650 46.570 42.954 1.00 19.42 67 PHE B O 1
ATOM 4539 N N . THR B 1 71 ? 28.654 45.350 41.315 1.00 19.97 68 THR B N 1
ATOM 4540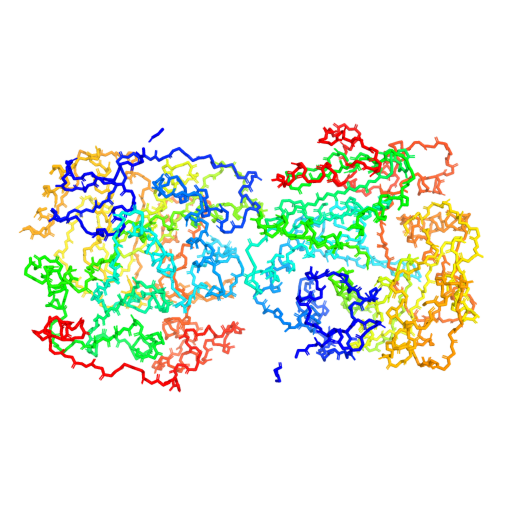 C CA . THR B 1 71 ? 29.622 45.798 40.279 1.00 20.34 68 THR B CA 1
ATOM 4541 C C . THR B 1 71 ? 29.193 47.157 39.717 1.00 20.87 68 THR B C 1
ATOM 4542 O O . THR B 1 71 ? 28.039 47.582 39.965 1.00 18.38 68 THR B O 1
ATOM 4546 N N . VAL B 1 72 ? 30.091 47.796 38.963 1.00 22.49 69 VAL B N 1
ATOM 4547 C CA . VAL B 1 72 ? 29.791 49.088 38.278 1.00 23.71 69 VAL B CA 1
ATOM 4548 C C . VAL B 1 72 ? 28.564 48.895 37.382 1.00 22.53 69 VAL B C 1
ATOM 4549 O O . VAL B 1 72 ? 27.661 49.755 37.413 1.00 21.20 69 VAL B O 1
ATOM 4553 N N . GLU B 1 73 ? 28.541 47.801 36.617 1.00 22.78 70 GLU B N 1
ATOM 4554 C CA . GLU B 1 73 ? 27.428 47.537 35.667 1.00 23.76 70 GLU B CA 1
ATOM 4555 C C . GLU B 1 73 ? 26.111 47.359 36.432 1.00 20.58 70 GLU B C 1
ATOM 4556 O O . GLU B 1 73 ? 25.074 47.853 35.951 1.00 19.90 70 GLU B O 1
ATOM 4562 N N . GLU B 1 74 ? 26.156 46.675 37.574 1.00 19.18 71 GLU B N 1
ATOM 4563 C CA . GLU B 1 74 ? 24.927 46.449 38.374 1.00 18.35 71 GLU B CA 1
ATOM 4564 C C . GLU B 1 74 ? 24.412 47.785 38.913 1.00 16.76 71 GLU B C 1
ATOM 4565 O O . GLU B 1 74 ? 23.206 48.038 38.807 1.00 15.99 71 GLU B O 1
ATOM 4571 N N . LEU B 1 75 ? 25.298 48.621 39.449 1.00 17.07 72 LEU B N 1
ATOM 4572 C CA . LEU B 1 75 ? 24.824 49.908 40.019 1.00 17.06 72 LEU B CA 1
ATOM 4573 C C . LEU B 1 75 ? 24.322 50.819 38.893 1.00 16.59 72 LEU B C 1
ATOM 4574 O O . LEU B 1 75 ? 23.321 51.502 39.108 1.00 15.34 72 LEU B O 1
ATOM 4579 N N . ASP B 1 76 ? 24.973 50.818 37.730 1.00 17.29 73 ASP B N 1
ATOM 4580 C CA . ASP B 1 76 ? 24.475 51.669 36.610 1.00 18.25 73 ASP B CA 1
ATOM 4581 C C . ASP B 1 76 ? 23.059 51.226 36.230 1.00 17.16 73 ASP B C 1
ATOM 4582 O O . ASP B 1 76 ? 22.198 52.095 35.992 1.00 16.54 73 ASP B O 1
ATOM 4587 N N . TYR B 1 77 ? 22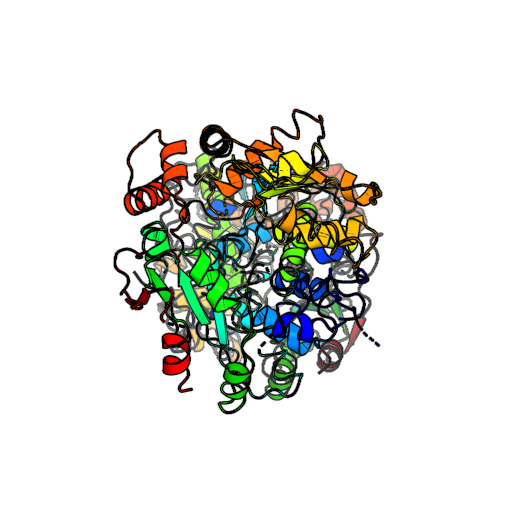.834 49.915 36.169 1.00 16.93 74 TYR B N 1
ATOM 4588 C CA . TYR B 1 77 ? 21.499 49.367 35.831 1.00 16.72 74 TYR B CA 1
ATOM 4589 C C . TYR B 1 77 ? 20.475 49.882 36.849 1.00 15.14 74 TYR B C 1
ATOM 4590 O O . TYR B 1 77 ? 19.381 50.341 36.463 1.00 15.05 74 TYR B O 1
ATOM 4599 N N . CYS B 1 78 ? 20.824 49.800 38.135 1.00 13.69 75 CYS B N 1
ATOM 4600 C CA . CYS B 1 78 ? 19.882 50.240 39.200 1.00 12.80 75 CYS B CA 1
ATOM 4601 C C . CYS B 1 78 ? 19.616 51.753 39.112 1.00 12.32 75 CYS B C 1
ATOM 4602 O O . CYS B 1 78 ? 18.447 52.160 39.162 1.00 11.70 75 CYS B O 1
ATOM 4605 N N . ILE B 1 79 ? 20.670 52.549 38.950 1.00 12.33 76 ILE B N 1
ATOM 4606 C CA . ILE B 1 79 ? 20.548 54.036 38.911 1.00 12.85 76 ILE B CA 1
ATOM 4607 C C . ILE B 1 79 ? 19.753 54.471 37.674 1.00 13.43 76 ILE B C 1
ATOM 4608 O O . ILE B 1 79 ? 18.838 55.295 37.822 1.00 13.25 76 ILE B O 1
ATOM 4613 N N . ASN B 1 80 ? 20.071 53.904 36.511 1.00 14.81 77 ASN B N 1
ATOM 4614 C CA . ASN B 1 80 ? 19.388 54.315 35.256 1.00 16.33 77 ASN B CA 1
ATOM 4615 C C . ASN B 1 80 ? 17.909 53.929 35.280 1.00 15.51 77 ASN B C 1
ATOM 4616 O O . ASN B 1 80 ? 17.103 54.698 34.720 1.00 17.01 77 ASN B O 1
ATOM 4621 N N . ASN B 1 81 ? 17.563 52.803 35.910 1.00 15.07 78 ASN B N 1
ATOM 4622 C CA . ASN B 1 81 ? 16.144 52.371 35.937 1.00 15.72 78 ASN B CA 1
ATOM 4623 C C . ASN B 1 81 ? 15.384 53.119 37.030 1.00 14.45 78 ASN B C 1
ATOM 4624 O O . ASN B 1 81 ? 14.159 53.293 36.883 1.00 15.77 78 ASN B O 1
ATOM 4629 N N . ALA B 1 82 ? 16.076 53.546 38.089 1.00 12.77 79 ALA B N 1
ATOM 4630 C CA . ALA B 1 82 ? 15.379 54.266 39.178 1.00 12.42 79 ALA B CA 1
ATOM 4631 C C . ALA B 1 82 ? 15.119 55.725 38.787 1.00 12.61 79 ALA B C 1
ATOM 4632 O O . ALA B 1 82 ? 13.956 56.161 38.841 1.00 12.41 79 ALA B O 1
ATOM 4634 N N . TYR B 1 83 ? 16.183 56.442 38.444 1.00 12.79 80 TYR B N 1
ATOM 4635 C CA . TYR B 1 83 ? 16.088 57.912 38.248 1.00 12.92 80 TYR B CA 1
ATOM 4636 C C . TYR B 1 83 ? 15.840 58.220 36.776 1.00 13.99 80 TYR B C 1
ATOM 4637 O O . TYR B 1 83 ? 16.694 58.850 36.153 1.00 15.47 80 TYR B O 1
ATOM 4646 N N . ASP B 1 84 ? 14.668 57.807 36.289 1.00 15.25 81 ASP B N 1
ATOM 4647 C CA . ASP B 1 84 ? 14.259 57.956 34.869 1.00 16.60 81 ASP B CA 1
ATOM 4648 C C . ASP B 1 84 ? 13.049 58.895 34.782 1.00 17.74 81 ASP B C 1
ATOM 4649 O O . ASP B 1 84 ? 12.959 59.816 35.615 1.00 16.13 81 ASP B O 1
ATOM 4654 N N . SER B 1 85 ? 12.142 58.643 33.828 1.00 19.22 82 SER B N 1
ATOM 4655 C CA . SER B 1 85 ? 10.956 59.509 33.587 1.00 19.95 82 SER B CA 1
ATOM 4656 C C . SER B 1 85 ? 9.949 59.433 34.742 1.00 18.80 82 SER B C 1
ATOM 4657 O O . SER B 1 85 ? 8.982 60.221 34.714 1.00 18.63 82 SER B O 1
ATOM 4660 N N . LYS B 1 86 ? 10.140 58.535 35.713 1.00 16.58 83 LYS B N 1
ATOM 4661 C CA . LYS B 1 86 ? 9.253 58.563 36.907 1.00 16.75 83 LYS B CA 1
ATOM 4662 C C . LYS B 1 86 ? 9.435 59.924 37.591 1.00 15.47 83 LYS B C 1
ATOM 4663 O O . LYS B 1 86 ? 8.531 60.327 38.344 1.00 15.90 83 LYS B O 1
ATOM 4669 N N . PHE B 1 87 ? 10.591 60.567 37.372 1.00 14.15 84 PHE B N 1
ATOM 4670 C CA . PHE B 1 87 ? 10.884 61.887 37.997 1.00 13.45 84 PHE B CA 1
ATOM 4671 C C . PHE B 1 87 ? 10.450 62.983 37.033 1.00 13.77 84 PHE B C 1
ATOM 4672 O O . PHE B 1 87 ? 10.747 62.879 35.828 1.00 15.54 84 PHE B O 1
ATOM 4680 N N . ASP B 1 88 ? 9.778 64.009 37.558 1.00 12.83 85 ASP B N 1
ATOM 4681 C CA . ASP B 1 88 ? 9.151 65.039 36.691 1.00 13.10 85 ASP B CA 1
ATOM 4682 C C . ASP B 1 88 ? 10.122 66.177 36.333 1.00 13.33 85 ASP B C 1
ATOM 4683 O O . ASP B 1 88 ? 9.692 67.089 35.618 1.00 14.86 85 ASP B O 1
ATOM 4688 N N . THR B 1 89 ? 11.361 66.143 36.827 1.00 12.71 86 THR B N 1
ATOM 4689 C CA . THR B 1 89 ? 12.408 67.114 36.403 1.00 13.02 86 THR B CA 1
ATOM 4690 C C . THR B 1 89 ? 13.718 66.361 36.240 1.00 12.55 86 THR B C 1
ATOM 4691 O O . THR B 1 89 ? 14.025 65.505 37.062 1.00 12.04 86 THR B O 1
ATOM 4695 N N . PRO B 1 90 ? 14.520 66.654 35.191 1.00 12.53 87 PRO B N 1
ATOM 4696 C CA . PRO B 1 90 ? 15.829 66.024 35.011 1.00 12.66 87 PRO B CA 1
ATOM 4697 C C . PRO B 1 90 ? 16.788 66.242 36.189 1.00 12.10 87 PRO B C 1
ATOM 4698 O O . PRO B 1 90 ? 17.696 65.450 36.367 1.00 12.04 87 PRO B O 1
ATOM 4702 N N . ALA B 1 91 ? 16.558 67.290 36.985 1.00 11.83 88 ALA B N 1
ATOM 4703 C CA . ALA B 1 91 ? 17.445 67.573 38.137 1.00 11.62 88 ALA B CA 1
ATOM 4704 C C . ALA B 1 91 ? 17.238 66.530 39.247 1.00 11.48 88 ALA B C 1
ATOM 4705 O O . ALA B 1 91 ? 18.128 66.402 40.098 1.00 11.64 88 ALA B O 1
ATOM 4707 N N . ILE B 1 92 ? 16.083 65.856 39.248 1.00 11.19 89 ILE B N 1
ATOM 4708 C CA . ILE B 1 92 ? 15.685 64.818 40.251 1.00 10.79 89 ILE B CA 1
ATOM 4709 C C . ILE B 1 92 ? 15.373 65.471 41.605 1.00 10.54 89 ILE B C 1
ATOM 4710 O O . ILE B 1 92 ? 14.216 65.341 42.059 1.00 10.82 89 ILE B O 1
ATOM 4715 N N . ALA B 1 93 ? 16.346 66.168 42.201 1.00 10.39 90 ALA B N 1
ATOM 4716 C CA . ALA B 1 93 ? 16.185 66.787 43.540 1.00 10.29 90 ALA B CA 1
ATOM 4717 C C . ALA B 1 93 ? 16.720 68.213 43.505 1.00 10.52 90 ALA B C 1
ATOM 4718 O O . ALA B 1 93 ? 17.808 68.498 44.003 1.00 10.65 90 ALA B O 1
ATOM 4720 N N . PRO B 1 94 ? 15.998 69.144 42.859 1.00 10.76 91 PRO B N 1
ATOM 4721 C CA . PRO B 1 94 ? 16.480 70.511 42.741 1.00 10.95 91 PRO B CA 1
ATOM 4722 C C . PRO B 1 94 ? 16.475 71.249 44.080 1.00 10.95 91 PRO B C 1
ATOM 4723 O O . PRO B 1 94 ? 15.591 71.017 44.913 1.00 10.71 91 PRO B O 1
ATOM 4727 N N . LEU B 1 95 ? 17.483 72.097 44.251 1.00 11.09 92 LEU B N 1
ATOM 4728 C CA . LEU B 1 95 ? 17.624 72.959 45.448 1.00 11.43 92 LEU B CA 1
ATOM 4729 C C . LEU B 1 95 ? 17.101 74.345 45.083 1.00 12.33 92 LEU B C 1
ATOM 4730 O O . LEU B 1 95 ? 17.554 74.900 44.057 1.00 13.38 92 LEU B O 1
ATOM 4735 N N . VAL B 1 96 ? 16.134 74.847 45.851 1.00 12.53 93 VAL B N 1
ATOM 4736 C CA . VAL B 1 96 ? 15.478 76.155 45.565 1.00 13.34 93 VAL B CA 1
ATOM 4737 C C . VAL B 1 96 ? 15.932 77.155 46.625 1.00 13.30 93 VAL B C 1
ATOM 4738 O O . VAL B 1 96 ? 15.870 76.840 47.814 1.00 13.57 93 VAL B O 1
ATOM 4742 N N . LYS B 1 97 ? 16.399 78.320 46.183 1.00 13.48 94 LYS B N 1
ATOM 4743 C CA . LYS B 1 97 ? 16.873 79.374 47.102 1.00 14.09 94 LYS B CA 1
ATOM 4744 C C . LYS B 1 97 ? 15.697 80.260 47.520 1.00 14.69 94 LYS B C 1
ATOM 4745 O O . LYS B 1 97 ? 15.049 80.878 46.643 1.00 14.84 94 LYS B O 1
ATOM 4751 N N . LEU B 1 98 ? 15.441 80.315 48.823 1.00 14.47 95 LEU B N 1
ATOM 4752 C CA . LEU B 1 98 ? 14.396 81.196 49.391 1.00 15.52 95 LEU B CA 1
ATOM 4753 C C . LEU B 1 98 ? 15.110 82.313 50.158 1.00 16.57 95 LEU B C 1
ATOM 4754 O O . LEU B 1 98 ? 16.360 82.319 50.198 1.00 16.09 95 LEU B O 1
ATOM 4759 N N . ASP B 1 99 ? 14.345 83.217 50.752 1.00 18.08 96 ASP B N 1
ATOM 4760 C CA . ASP B 1 99 ? 14.964 84.410 51.384 1.00 19.69 96 ASP B CA 1
ATOM 4761 C C . ASP B 1 99 ? 15.954 84.050 52.505 1.00 19.23 96 ASP B C 1
ATOM 4762 O O . ASP B 1 99 ? 17.042 84.665 52.540 1.00 20.34 96 ASP B O 1
ATOM 4767 N N . GLY B 1 100 ? 15.599 83.134 53.404 1.00 17.33 97 GLY B N 1
ATOM 4768 C CA . GLY B 1 100 ? 16.482 82.825 54.554 1.00 16.89 97 GLY B CA 1
ATOM 4769 C C . GLY B 1 100 ? 16.828 81.352 54.677 1.00 15.56 97 GLY B C 1
ATOM 4770 O O . GLY B 1 100 ? 17.284 80.940 55.755 1.00 16.17 97 GLY B O 1
ATOM 4771 N N . GLN B 1 101 ? 16.675 80.594 53.602 1.00 14.21 98 GLN B N 1
ATOM 4772 C CA . GLN B 1 101 ? 16.959 79.141 53.650 1.00 13.11 98 GLN B CA 1
ATOM 4773 C C . GLN B 1 101 ? 16.972 78.618 52.218 1.00 12.38 98 GLN B C 1
ATOM 4774 O O . GLN B 1 101 ? 16.568 79.367 51.318 1.00 11.82 98 GLN B O 1
ATOM 4780 N N . TYR B 1 102 ? 17.443 77.392 52.044 1.00 10.99 99 TYR B N 1
ATOM 4781 C CA . TYR B 1 102 ? 17.350 76.675 50.748 1.00 10.98 99 TYR B CA 1
ATOM 4782 C C . TYR B 1 102 ? 16.451 75.470 50.974 1.00 10.87 99 TYR B C 1
ATOM 4783 O O . TYR B 1 102 ? 16.551 74.865 52.060 1.00 11.76 99 TYR B O 1
ATOM 4792 N N . ASN B 1 103 ? 15.570 75.170 50.028 1.00 10.41 100 ASN B N 1
ATOM 4793 C CA . ASN B 1 103 ? 14.684 73.988 50.142 1.00 10.38 100 ASN B CA 1
ATOM 4794 C C . ASN B 1 103 ? 15.125 72.940 49.130 1.00 9.95 100 ASN B C 1
ATOM 4795 O O . ASN B 1 103 ? 15.128 73.234 47.924 1.00 10.14 100 ASN B O 1
ATOM 4800 N N . LEU B 1 104 ? 15.485 71.762 49.625 1.00 9.29 101 LEU B N 1
ATOM 4801 C CA . LEU B 1 104 ? 15.842 70.631 48.740 1.00 9.29 101 LEU B CA 1
ATOM 4802 C C . LEU B 1 104 ? 14.543 69.900 48.418 1.00 9.23 101 LEU B C 1
ATOM 4803 O O . LEU B 1 104 ? 13.998 69.251 49.306 1.00 9.48 101 LEU B O 1
ATOM 4808 N N . GLU B 1 105 ? 14.045 70.044 47.197 1.00 9.26 102 GLU B N 1
ATOM 4809 C CA . GLU B 1 105 ? 12.736 69.444 46.828 1.00 9.42 102 GLU B CA 1
ATOM 4810 C C . GLU B 1 105 ? 12.906 67.956 46.526 1.00 9.48 102 GLU B C 1
ATOM 4811 O O . GLU B 1 105 ? 13.422 67.631 45.445 1.00 10.06 102 GLU B O 1
ATOM 4817 N N . LEU B 1 106 ? 12.394 67.105 47.415 1.00 9.46 103 LEU B N 1
ATOM 4818 C CA . LEU B 1 106 ? 12.536 65.629 47.278 1.00 9.36 103 LEU B CA 1
ATOM 4819 C C . LEU B 1 106 ? 11.199 65.032 46.828 1.00 9.61 103 LEU B C 1
ATOM 4820 O O . LEU B 1 106 ? 11.023 63.809 46.955 1.00 10.48 103 LEU B O 1
ATOM 4825 N N . PHE B 1 107 ? 10.331 65.861 46.254 1.00 9.26 104 PHE B N 1
ATOM 4826 C CA . PHE B 1 107 ? 8.949 65.452 45.881 1.00 9.12 104 PHE B CA 1
ATOM 4827 C C . PHE B 1 107 ? 8.724 65.414 44.356 1.00 9.40 104 PHE B C 1
ATOM 4828 O O . PHE B 1 107 ? 7.568 65.558 43.932 1.00 9.42 104 PHE B O 1
ATOM 4836 N N . HIS B 1 108 ? 9.773 65.163 43.567 1.00 9.38 105 HIS B N 1
ATOM 4837 C CA . HIS B 1 108 ? 9.623 65.116 42.085 1.00 9.78 105 HIS B CA 1
ATOM 4838 C C . HIS B 1 108 ? 9.478 63.688 41.553 1.00 10.20 105 HIS B C 1
ATOM 4839 O O . HIS B 1 108 ? 9.349 63.544 40.319 1.00 10.78 105 HIS B O 1
ATOM 4846 N N . GLY B 1 109 ? 9.448 62.692 42.436 1.00 10.01 106 GLY B N 1
ATOM 4847 C CA . GLY B 1 109 ? 9.230 61.289 42.049 1.00 10.48 106 GLY B CA 1
ATOM 4848 C C . GLY B 1 109 ? 7.759 60.966 41.797 1.00 11.13 106 GLY B C 1
ATOM 4849 O O . GLY B 1 109 ? 6.885 61.861 41.894 1.00 11.53 106 GLY B O 1
ATOM 4850 N N A SER B 1 110 ? 7.502 59.675 41.561 0.70 11.86 107 SER B N 1
ATOM 4851 N N B SER B 1 110 ? 7.466 59.695 41.520 0.30 11.08 107 SER B N 1
ATOM 4852 C CA A SER B 1 110 ? 6.171 59.127 41.185 0.70 12.99 107 SER B CA 1
ATOM 4853 C CA B SER B 1 110 ? 6.101 59.305 41.073 0.30 11.44 107 SER B CA 1
ATOM 4854 C C A SER B 1 110 ? 5.059 59.537 42.153 0.70 12.59 107 SER B C 1
ATOM 4855 C C B SER B 1 110 ? 5.020 59.457 42.158 0.30 11.55 107 SER B C 1
ATOM 4856 O O A SER B 1 110 ? 3.931 59.761 41.687 0.70 13.21 107 SER B O 1
ATOM 4857 O O B SER B 1 110 ? 3.838 59.403 41.771 0.30 11.82 107 SER B O 1
ATOM 4862 N N . THR B 1 111 ? 5.363 59.576 43.450 1.00 11.37 108 THR B N 1
ATOM 4863 C CA . THR B 1 111 ? 4.312 59.764 44.490 1.00 11.33 108 THR B CA 1
ATOM 4864 C C . THR B 1 111 ? 4.497 61.086 45.252 1.00 10.72 108 THR B C 1
ATOM 4865 O O . THR B 1 111 ? 3.901 61.233 46.334 1.00 10.77 108 THR B O 1
ATOM 4869 N N . ILE B 1 112 ? 5.292 61.997 44.691 1.00 10.07 109 ILE B N 1
ATOM 4870 C CA . ILE B 1 112 ? 5.529 63.377 45.221 1.00 10.24 109 ILE B CA 1
ATOM 4871 C C . ILE B 1 112 ? 5.813 63.359 46.729 1.00 10.10 109 ILE B C 1
ATOM 4872 O O . ILE B 1 112 ? 5.425 64.294 47.449 1.00 9.71 109 ILE B O 1
ATOM 4877 N N . ALA B 1 113 ? 6.611 62.385 47.152 1.00 10.27 110 ALA B N 1
ATOM 4878 C CA . ALA B 1 113 ? 7.092 62.291 48.551 1.00 10.94 110 ALA B CA 1
ATOM 4879 C C . ALA B 1 113 ? 8.514 61.729 48.521 1.00 10.34 110 ALA B C 1
ATOM 4880 O O . ALA B 1 113 ? 8.816 60.939 47.620 1.00 10.40 110 ALA B O 1
ATOM 4882 N N . PHE B 1 114 ? 9.328 62.086 49.502 1.00 10.01 111 PHE B N 1
ATOM 4883 C CA . PHE B 1 114 ? 10.770 61.744 49.433 1.00 10.09 111 PHE B CA 1
ATOM 4884 C C . PHE B 1 114 ? 11.012 60.234 49.523 1.00 9.87 111 PHE B C 1
ATOM 4885 O O . PHE B 1 114 ? 12.110 59.820 49.102 1.00 9.58 111 PHE B O 1
ATOM 4893 N N . LYS B 1 115 ? 10.048 59.447 50.005 1.00 10.33 112 LYS B N 1
ATOM 4894 C CA . LYS B 1 115 ? 10.289 57.981 50.093 1.00 10.56 112 LYS B CA 1
ATOM 4895 C C . LYS B 1 115 ? 10.488 57.414 48.685 1.00 10.19 112 LYS B C 1
ATOM 4896 O O . LYS B 1 115 ? 11.073 56.337 48.566 1.00 9.76 112 LYS B O 1
ATOM 4902 N N . ASP B 1 116 ? 10.103 58.165 47.652 1.00 10.14 113 ASP B N 1
ATOM 4903 C CA . ASP B 1 116 ? 10.350 57.741 46.252 1.00 10.04 113 ASP B CA 1
ATOM 4904 C C . ASP B 1 116 ? 11.845 57.656 45.943 1.00 10.08 113 ASP B C 1
ATOM 4905 O O . ASP B 1 116 ? 12.234 56.908 45.055 1.00 10.07 113 ASP B O 1
ATOM 4918 N N . ALA B 1 118 ? 14.462 56.443 47.505 1.00 9.91 115 ALA B N 1
ATOM 4919 C CA . ALA B 1 118 ? 15.029 55.115 47.682 1.00 9.86 115 ALA B CA 1
ATOM 4920 C C . ALA B 1 118 ? 14.088 54.027 47.154 1.00 9.70 115 ALA B C 1
ATOM 4921 O O . ALA B 1 118 ? 14.596 52.994 46.706 1.00 9.98 115 ALA B O 1
ATOM 4923 N N . LEU B 1 119 ? 12.765 54.204 47.246 1.00 9.83 116 LEU B N 1
ATOM 4924 C CA . LEU B 1 119 ? 11.874 53.107 46.773 1.00 9.94 116 LEU B CA 1
ATOM 4925 C C . LEU B 1 119 ? 11.869 53.007 45.251 1.00 10.30 116 LEU B C 1
ATOM 4926 O O . LEU B 1 119 ? 11.445 51.970 44.761 1.00 11.05 116 LEU B O 1
ATOM 4931 N N . SER B 1 120 ? 12.351 54.025 44.537 1.00 10.09 117 SER B N 1
ATOM 4932 C CA . SER B 1 120 ? 12.477 53.910 43.064 1.00 10.68 117 SER B CA 1
ATOM 4933 C C . SER B 1 120 ? 13.623 52.947 42.724 1.00 10.36 117 SER B C 1
ATOM 4934 O O . SER B 1 120 ? 13.557 52.306 41.651 1.00 10.83 117 SER B O 1
ATOM 4937 N N . ILE B 1 121 ? 14.610 52.819 43.613 1.00 9.86 118 ILE B N 1
ATOM 4938 C CA . ILE B 1 121 ? 15.815 52.006 43.275 1.00 10.16 118 ILE B CA 1
ATOM 4939 C C . ILE B 1 121 ? 15.845 50.683 44.047 1.00 10.42 118 ILE B C 1
ATOM 4940 O O . ILE B 1 121 ? 16.469 49.727 43.532 1.00 10.22 118 ILE B O 1
ATOM 4945 N N . LEU B 1 122 ? 15.188 50.615 45.205 1.00 9.59 119 LEU B N 1
ATOM 4946 C CA . LEU B 1 122 ? 15.213 49.366 46.019 1.00 10.29 119 LEU B CA 1
ATOM 4947 C C . LEU B 1 122 ? 14.845 48.131 45.198 1.00 10.60 119 LEU B C 1
ATOM 4948 O O . LEU B 1 122 ? 15.491 47.092 45.352 1.00 10.27 119 LEU B O 1
ATOM 4953 N N . PRO B 1 123 ? 13.815 48.152 44.324 1.00 10.98 120 PRO B N 1
ATOM 4954 C CA . PRO B 1 123 ? 13.442 46.936 43.595 1.00 11.25 120 PRO B CA 1
ATOM 4955 C C . PRO B 1 123 ? 14.595 46.405 42.737 1.00 11.87 120 PRO B C 1
ATOM 4956 O O . PRO B 1 123 ? 14.745 45.195 42.637 1.00 12.08 120 PRO B O 1
ATOM 4960 N N . TYR B 1 124 ? 15.352 47.309 42.112 1.00 11.51 121 TYR B N 1
ATOM 4961 C CA . TYR B 1 124 ? 16.493 46.899 41.258 1.00 12.35 121 TYR B CA 1
ATOM 4962 C C . TYR B 1 124 ? 17.634 46.375 42.128 1.00 12.08 121 TYR B C 1
ATOM 4963 O O . TYR B 1 124 ? 18.305 45.416 41.723 1.00 12.29 121 TYR B O 1
ATOM 4972 N N . PHE B 1 125 ? 17.844 46.970 43.300 1.00 11.71 122 PHE B N 1
ATOM 4973 C CA . PHE B 1 125 ? 18.877 46.404 44.202 1.00 11.98 122 PHE B CA 1
ATOM 4974 C C . PHE B 1 125 ? 18.506 44.964 44.550 1.00 12.36 122 PHE B C 1
ATOM 4975 O O . PHE B 1 125 ? 19.369 44.093 44.577 1.00 12.42 122 PHE B O 1
ATOM 4999 N N . THR B 1 127 ? 16.375 42.657 42.927 1.00 13.25 124 THR B N 1
ATOM 5000 C CA . THR B 1 127 ? 16.451 41.690 41.840 1.00 14.07 124 THR B CA 1
ATOM 5001 C C . THR B 1 127 ? 17.917 41.446 41.470 1.00 14.84 124 THR B C 1
ATOM 5002 O O . THR B 1 127 ? 18.256 40.295 41.161 1.00 15.54 124 THR B O 1
ATOM 5006 N N . THR B 1 128 ? 18.743 42.491 41.507 1.00 14.76 125 THR B N 1
ATOM 5007 C CA . THR B 1 128 ? 20.187 42.337 41.198 1.00 15.50 125 THR B CA 1
ATOM 5008 C C . THR B 1 128 ? 20.832 41.472 42.287 1.00 15.34 125 THR B C 1
ATOM 5009 O O . THR B 1 128 ? 21.582 40.542 41.943 1.00 16.01 125 THR B O 1
ATOM 5013 N N . ALA B 1 129 ? 20.506 41.731 43.552 1.00 14.79 126 ALA B N 1
ATOM 5014 C CA . ALA B 1 129 ? 21.087 40.943 44.665 1.00 15.33 126 ALA B CA 1
ATOM 5015 C C . ALA B 1 129 ? 20.677 39.472 44.534 1.00 16.07 126 ALA B C 1
ATOM 5016 O O . ALA B 1 129 ? 21.540 38.600 44.740 1.00 16.16 126 ALA B O 1
ATOM 5018 N N . ALA B 1 130 ? 19.414 39.212 44.195 1.00 15.87 127 ALA B N 1
ATOM 5019 C CA . ALA B 1 130 ? 18.923 37.821 44.042 1.00 17.07 127 ALA B CA 1
ATOM 5020 C C . ALA B 1 130 ? 19.763 37.091 42.988 1.00 18.42 127 ALA B C 1
ATOM 5021 O O . ALA B 1 130 ? 20.227 35.968 43.261 1.00 19.68 127 ALA B O 1
ATOM 5023 N N A LYS B 1 131 ? 19.893 37.683 41.798 0.70 19.82 128 LYS B N 1
ATOM 5024 N N B LYS B 1 131 ? 20.055 37.770 41.874 0.30 18.83 128 LYS B N 1
ATOM 5025 C CA A LYS B 1 131 ? 20.640 37.017 40.692 0.70 21.97 128 LYS B CA 1
ATOM 5026 C CA B LYS B 1 131 ? 20.872 37.183 40.776 0.30 20.03 128 LYS B CA 1
ATOM 5027 C C A LYS B 1 131 ? 22.096 36.767 41.108 0.70 22.41 128 LYS B C 1
ATOM 5028 C C B LYS B 1 131 ? 22.318 36.969 41.248 0.30 20.79 128 LYS B C 1
ATOM 5029 O O A LYS B 1 131 ? 22.617 35.677 40.805 0.70 22.45 128 LYS B O 1
ATOM 5030 O O B LYS B 1 131 ? 22.880 35.898 40.941 0.30 21.03 128 LYS B O 1
ATOM 5041 N N A LYS B 1 132 ? 22.712 37.735 41.801 0.50 21.83 129 LYS B N 1
ATOM 5042 N N B LYS B 1 132 ? 22.899 37.937 41.968 0.50 20.85 129 LYS B N 1
ATOM 5043 C CA A LYS B 1 132 ? 24.129 37.656 42.265 0.50 22.35 129 LYS B CA 1
ATOM 5044 C CA B LYS B 1 132 ? 24.299 37.798 42.449 0.50 21.94 129 LYS B CA 1
ATOM 5045 C C A LYS B 1 132 ? 24.340 36.442 43.184 0.50 22.96 129 LYS B C 1
ATOM 5046 C C B LYS B 1 132 ? 24.444 36.559 43.337 0.50 22.65 129 LYS B C 1
ATOM 5047 O O A LYS B 1 132 ? 25.356 35.734 43.009 0.50 24.46 129 LYS B O 1
ATOM 5048 O O B LYS B 1 132 ? 25.530 35.947 43.306 0.50 23.83 129 LYS B O 1
ATOM 5059 N N . HIS B 1 133 ? 23.413 36.222 44.120 1.00 23.05 130 HIS B N 1
ATOM 5060 C CA . HIS B 1 133 ? 23.479 35.093 45.086 1.00 23.57 130 HIS B CA 1
ATOM 5061 C C . HIS B 1 133 ? 22.937 33.801 44.469 1.00 24.33 130 HIS B C 1
ATOM 5062 O O . HIS B 1 133 ? 22.838 32.809 45.212 1.00 24.55 130 HIS B O 1
ATOM 5069 N N . GLY B 1 134 ? 22.627 33.816 43.168 1.00 24.08 131 GLY B N 1
ATOM 5070 C CA . GLY B 1 134 ? 22.167 32.601 42.466 1.00 25.28 131 GLY B CA 1
ATOM 5071 C C . GLY B 1 134 ? 20.785 32.163 42.908 1.00 26.01 131 GLY B C 1
ATOM 5072 O O . GLY B 1 134 ? 20.500 30.949 42.834 1.00 27.70 131 GLY B O 1
ATOM 5073 N N . LEU B 1 135 ? 19.956 33.115 43.338 1.00 26.70 132 LEU B N 1
ATOM 5074 C CA . LEU B 1 135 ? 18.572 32.826 43.792 1.00 27.97 132 LEU B CA 1
ATOM 5075 C C . LEU B 1 135 ? 17.602 33.090 42.637 1.00 29.57 132 LEU B C 1
ATOM 5076 O O . LEU B 1 135 ? 17.374 34.274 42.304 1.00 32.83 132 LEU B O 1
ATOM 5081 N N . GLU B 1 136 ? 17.034 32.024 42.080 1.00 28.54 133 GLU B N 1
ATOM 5082 C CA . GLU B 1 136 ? 16.064 32.131 40.963 1.00 28.63 133 GLU B CA 1
ATOM 5083 C C . GLU B 1 136 ? 14.664 32.257 41.565 1.00 25.74 133 GLU B C 1
ATOM 5084 O O . GLU B 1 136 ? 13.765 31.512 41.146 1.00 26.13 133 GLU B O 1
ATOM 5090 N N . ASN B 1 137 ? 14.507 33.149 42.548 1.00 22.91 134 ASN B N 1
ATOM 5091 C CA . ASN B 1 137 ? 13.193 33.328 43.215 1.00 21.20 134 ASN B CA 1
ATOM 5092 C C . ASN B 1 137 ? 12.610 34.699 42.908 1.00 20.29 134 ASN B C 1
ATOM 5093 O O . ASN B 1 137 ? 13.387 35.678 42.768 1.00 20.25 134 ASN B O 1
ATOM 5098 N N . LYS B 1 138 ? 11.284 34.749 42.817 1.00 19.13 135 LYS B N 1
ATOM 5099 C CA . LYS B 1 138 ? 10.605 36.058 42.747 1.00 18.78 135 LYS B CA 1
ATOM 5100 C C . LYS B 1 138 ? 10.584 36.588 44.184 1.00 17.43 135 LYS B C 1
ATOM 5101 O O . LYS B 1 138 ? 10.323 35.797 45.122 1.00 17.12 135 LYS B O 1
ATOM 5107 N N A ILE B 1 139 ? 10.907 37.869 44.350 0.60 16.41 136 ILE B N 1
ATOM 5108 N N B ILE B 1 139 ? 10.881 37.875 44.352 0.40 16.34 136 ILE B N 1
ATOM 5109 C CA A ILE B 1 139 ? 10.920 38.509 45.699 0.60 15.85 136 ILE B CA 1
ATOM 5110 C CA B ILE B 1 139 ? 10.917 38.506 45.704 0.40 15.67 136 ILE B CA 1
ATOM 5111 C C A ILE B 1 139 ? 9.506 39.017 46.001 0.60 15.55 136 ILE B C 1
ATOM 5112 C C B ILE B 1 139 ? 9.533 39.067 46.035 0.40 15.32 136 ILE B C 1
ATOM 5113 O O A ILE B 1 139 ? 8.959 39.761 45.170 0.60 15.63 136 ILE B O 1
ATOM 5114 O O B ILE B 1 139 ? 9.055 39.944 45.291 0.40 15.12 136 ILE B O 1
ATOM 5123 N N . VAL B 1 140 ? 8.943 38.595 47.135 1.00 14.97 137 VAL B N 1
ATOM 5124 C CA . VAL B 1 140 ? 7.586 39.027 47.568 1.00 14.76 137 VAL B CA 1
ATOM 5125 C C . VAL B 1 140 ? 7.760 39.978 48.751 1.00 13.75 137 VAL B C 1
ATOM 5126 O O . VAL B 1 140 ? 8.244 39.539 49.813 1.00 14.37 137 VAL B O 1
ATOM 5130 N N . ILE B 1 141 ? 7.375 41.232 48.554 1.00 13.73 138 ILE B N 1
ATOM 5131 C CA . ILE B 1 141 ? 7.454 42.263 49.620 1.00 14.26 138 ILE B CA 1
ATOM 5132 C C . ILE B 1 141 ? 6.109 42.331 50.340 1.00 14.49 138 ILE B C 1
ATOM 5133 O O . ILE B 1 141 ? 5.074 42.439 49.647 1.00 14.97 138 ILE B O 1
ATOM 5138 N N . LEU B 1 142 ? 6.133 42.219 51.668 1.00 15.46 139 LEU B N 1
ATOM 5139 C CA . LEU B 1 142 ? 4.931 42.458 52.510 1.00 15.95 139 LEU B CA 1
ATOM 5140 C C . LEU B 1 142 ? 5.150 43.791 53.227 1.00 16.01 139 LEU B C 1
ATOM 5141 O O . LEU B 1 142 ? 6.233 43.947 53.819 1.00 17.18 139 LEU B O 1
ATOM 5146 N N . THR B 1 143 ? 4.171 44.695 53.156 1.00 15.53 140 THR B N 1
ATOM 5147 C CA . THR B 1 143 ? 4.239 46.050 53.773 1.00 16.90 140 THR B CA 1
ATOM 5148 C C . THR B 1 143 ? 2.938 46.320 54.528 1.00 17.41 140 THR B C 1
ATOM 5149 O O . THR B 1 143 ? 1.885 46.189 53.906 1.00 18.53 140 THR B O 1
ATOM 5153 N N . ALA B 1 144 ? 3.006 46.614 55.825 1.00 17.60 141 ALA B N 1
ATOM 5154 C CA . ALA B 1 144 ? 1.801 47.015 56.585 1.00 17.30 141 ALA B CA 1
ATOM 5155 C C . ALA B 1 144 ? 2.036 48.451 57.056 1.00 17.50 141 ALA B C 1
ATOM 5156 O O . ALA B 1 144 ? 2.929 48.644 57.900 1.00 19.68 141 ALA B O 1
ATOM 5158 N N . THR B 1 145 ? 1.325 49.424 56.484 1.00 17.22 142 THR B N 1
ATOM 5159 C CA . THR B 1 145 ? 1.585 50.834 56.874 1.00 18.69 142 THR B CA 1
ATOM 5160 C C . THR B 1 145 ? 0.326 51.699 56.787 1.00 19.12 142 THR B C 1
ATOM 5161 O O . THR B 1 145 ? -0.554 51.381 55.986 1.00 18.30 142 THR B O 1
ATOM 5165 N N . SER B 1 146 ? 0.266 52.760 57.603 1.00 19.45 143 SER B N 1
ATOM 5166 C CA . SER B 1 146 ? -0.861 53.726 57.546 1.00 20.40 143 SER B CA 1
ATOM 5167 C C . SER B 1 146 ? -0.358 55.025 56.910 1.00 20.16 143 SER B C 1
ATOM 5168 O O . SER B 1 146 ? -1.149 55.991 56.833 1.00 22.64 143 SER B O 1
ATOM 5171 N N . GLY B 1 147 ? 0.904 55.035 56.472 1.00 18.39 144 GLY B N 1
ATOM 5172 C CA . GLY B 1 147 ? 1.521 56.260 55.927 1.00 18.68 144 GLY B CA 1
ATOM 5173 C C . GLY B 1 147 ? 1.736 56.234 54.425 1.00 18.91 144 GLY B C 1
ATOM 5174 O O . GLY B 1 147 ? 1.249 55.301 53.744 1.00 18.63 144 GLY B O 1
ATOM 5175 N N . ASP B 1 148 ? 2.505 57.205 53.939 1.00 19.49 145 ASP B N 1
ATOM 5176 C CA . ASP B 1 148 ? 2.750 57.364 52.482 1.00 19.91 145 ASP B CA 1
ATOM 5177 C C . ASP B 1 148 ? 3.728 56.298 51.971 1.00 18.92 145 ASP B C 1
ATOM 5178 O O . ASP B 1 148 ? 3.904 56.225 50.750 1.00 17.60 145 ASP B O 1
ATOM 5183 N N . THR B 1 149 ? 4.308 55.484 52.856 1.00 16.81 146 THR B N 1
ATOM 5184 C CA . THR B 1 149 ? 5.218 54.405 52.402 1.00 16.58 146 THR B CA 1
ATOM 5185 C C . THR B 1 149 ? 4.455 53.445 51.485 1.00 14.79 146 THR B C 1
ATOM 5186 O O . THR B 1 149 ? 5.066 52.927 50.550 1.00 13.93 146 THR B O 1
ATOM 5190 N N . GLY B 1 150 ? 3.183 53.184 51.783 1.00 14.36 147 GLY B N 1
ATOM 5191 C CA . GLY B 1 150 ? 2.406 52.210 50.993 1.00 14.11 147 GLY B CA 1
ATOM 5192 C C . GLY B 1 150 ? 2.385 52.584 49.527 1.00 13.24 147 GLY B C 1
ATOM 5193 O O . GLY B 1 150 ? 2.729 51.740 48.676 1.00 12.78 147 GLY B O 1
ATOM 5194 N N . LYS B 1 151 ? 1.948 53.802 49.237 1.00 12.67 148 LYS B N 1
ATOM 5195 C CA . LYS B 1 151 ? 1.893 54.272 47.834 1.00 12.55 148 LYS B CA 1
ATOM 5196 C C . LYS B 1 151 ? 3.303 54.320 47.232 1.00 11.76 148 LYS B C 1
ATOM 5197 O O . LYS B 1 151 ? 3.461 53.902 46.077 1.00 11.22 148 LYS B O 1
ATOM 5203 N N . ALA B 1 152 ? 4.294 54.826 47.967 1.00 10.93 149 ALA B N 1
ATOM 5204 C CA . ALA B 1 152 ? 5.665 54.942 47.420 1.00 11.29 149 ALA B CA 1
ATOM 5205 C C . ALA B 1 152 ? 6.210 53.549 47.090 1.00 10.99 149 ALA B C 1
ATOM 5206 O O . ALA B 1 152 ? 6.867 53.395 46.042 1.00 11.21 149 ALA B O 1
ATOM 5208 N N . ALA B 1 153 ? 5.931 52.568 47.948 1.00 11.06 150 ALA B N 1
ATOM 5209 C CA . ALA B 1 153 ? 6.455 51.205 47.717 1.00 11.36 150 ALA B CA 1
ATOM 5210 C C . ALA B 1 153 ? 5.776 50.577 46.502 1.00 11.77 150 ALA B C 1
ATOM 5211 O O . ALA B 1 153 ? 6.438 49.973 45.667 1.00 11.73 150 ALA B O 1
ATOM 5221 N N . ALA B 1 155 ? 4.426 52.131 43.928 1.00 12.00 152 ALA B N 1
ATOM 5222 C CA . ALA B 1 155 ? 4.852 52.821 42.721 1.00 12.43 152 ALA B CA 1
ATOM 5223 C C . ALA B 1 155 ? 6.282 52.420 42.343 1.00 12.26 152 ALA B C 1
ATOM 5224 O O . ALA B 1 155 ? 6.584 52.351 41.135 1.00 13.45 152 ALA B O 1
ATOM 5226 N N . GLY B 1 156 ? 7.132 52.176 43.337 1.00 11.62 153 GLY B N 1
ATOM 5227 C CA . GLY B 1 156 ? 8.526 51.786 43.063 1.00 11.41 153 GLY B CA 1
ATOM 5228 C C . GLY B 1 156 ? 8.608 50.376 42.497 1.00 11.67 153 GLY B C 1
ATOM 5229 O O . GLY B 1 156 ? 9.346 50.172 41.535 1.00 12.01 153 GLY B O 1
ATOM 5230 N N . PHE B 1 157 ? 7.840 49.445 43.063 1.00 11.83 154 PHE B N 1
ATOM 5231 C CA . PHE B 1 157 ? 7.895 48.029 42.618 1.00 11.97 154 PHE B CA 1
ATOM 5232 C C . PHE B 1 157 ? 7.004 47.760 41.399 1.00 12.84 154 PHE B C 1
ATOM 5233 O O . PHE B 1 157 ? 7.217 46.719 40.754 1.00 13.65 154 PHE B O 1
ATOM 5241 N N . ALA B 1 158 ? 6.066 48.654 41.073 1.00 13.28 155 ALA B N 1
ATOM 5242 C CA . ALA B 1 158 ? 5.123 48.398 39.961 1.00 14.47 155 ALA B CA 1
ATOM 5243 C C . ALA B 1 158 ? 5.863 48.021 38.675 1.00 15.47 155 ALA B C 1
ATOM 5244 O O . ALA B 1 158 ? 6.760 48.763 38.243 1.00 16.27 155 ALA B O 1
ATOM 5246 N N . ASN B 1 159 ? 5.489 46.877 38.108 1.00 16.65 156 ASN B N 1
ATOM 5247 C CA . ASN B 1 159 ? 5.992 46.421 36.789 1.00 18.18 156 ASN B CA 1
ATOM 5248 C C . ASN B 1 159 ? 7.495 46.145 36.824 1.00 17.60 156 ASN B C 1
ATOM 5249 O O . ASN B 1 159 ? 8.102 46.107 35.747 1.00 19.02 156 ASN B O 1
ATOM 5254 N N . VAL B 1 160 ? 8.063 45.894 38.002 1.00 16.16 157 VAL B N 1
ATOM 5255 C CA . VAL B 1 160 ? 9.494 45.474 38.043 1.00 16.04 157 VAL B CA 1
ATOM 5256 C C . VAL B 1 160 ? 9.503 43.949 38.028 1.00 16.75 157 VAL B C 1
ATOM 5257 O O . VAL B 1 160 ? 9.080 43.314 38.990 1.00 15.20 157 VAL B O 1
ATOM 5261 N N . PRO B 1 161 ? 9.975 43.298 36.943 1.00 18.25 158 PRO B N 1
ATOM 5262 C CA . PRO B 1 161 ? 9.975 41.839 36.886 1.00 18.62 158 PRO B CA 1
ATOM 5263 C C . PRO B 1 161 ? 10.800 41.227 38.024 1.00 17.50 158 PRO B C 1
ATOM 5264 O O . PRO B 1 161 ? 11.786 41.835 38.425 1.00 17.74 158 PRO B O 1
ATOM 5268 N N . GLY B 1 162 ? 10.368 40.061 38.513 1.00 17.33 159 GLY B N 1
ATOM 5269 C CA . GLY B 1 162 ? 11.061 39.366 39.613 1.00 17.06 159 GLY B CA 1
ATOM 5270 C C . GLY B 1 162 ? 10.636 39.878 40.974 1.00 15.87 159 GLY B C 1
ATOM 5271 O O . GLY B 1 162 ? 11.255 39.472 41.975 1.00 15.57 159 GLY B O 1
ATOM 5272 N N . THR B 1 163 ? 9.618 40.740 41.010 1.00 15.65 160 THR B N 1
ATOM 5273 C CA . THR B 1 163 ? 9.126 41.258 42.307 1.00 14.92 160 THR B CA 1
ATOM 5274 C C . THR B 1 163 ? 7.600 41.259 42.353 1.00 15.01 160 THR B C 1
ATOM 5275 O O . THR B 1 163 ? 6.944 41.350 41.300 1.00 15.34 160 THR B O 1
ATOM 5279 N N A GLU B 1 164 ? 7.078 41.132 43.572 0.60 15.37 161 GLU B N 1
ATOM 5280 N N B GLU B 1 164 ? 7.075 41.196 43.575 0.40 15.14 161 GLU B N 1
ATOM 5281 C CA A GLU B 1 164 ? 5.636 41.218 43.911 0.60 16.23 161 GLU B CA 1
ATOM 5282 C CA B GLU B 1 164 ? 5.622 41.231 43.857 0.40 15.67 161 GLU B CA 1
ATOM 5283 C C A GLU B 1 164 ? 5.540 42.063 45.176 0.60 14.77 161 GLU B C 1
ATOM 5284 C C B GLU B 1 164 ? 5.461 41.967 45.186 0.40 14.73 161 GLU B C 1
ATOM 5285 O O A GLU B 1 164 ? 6.452 41.950 46.020 0.60 14.89 161 GLU B O 1
ATOM 5286 O O B GLU B 1 164 ? 6.222 41.638 46.116 0.40 15.11 161 GLU B O 1
ATOM 5297 N N . ILE B 1 165 ? 4.519 42.907 45.286 1.00 14.09 162 ILE B N 1
ATOM 5298 C CA . ILE B 1 165 ? 4.353 43.652 46.564 1.00 13.82 162 ILE B CA 1
ATOM 5299 C C . ILE B 1 165 ? 2.895 43.597 46.997 1.00 13.68 162 ILE B C 1
ATOM 5300 O O . ILE B 1 165 ? 2.011 43.803 46.166 1.00 13.52 162 ILE B O 1
ATOM 5305 N N . ILE B 1 166 ? 2.703 43.275 48.271 1.00 13.74 163 ILE B N 1
ATOM 5306 C CA . ILE B 1 166 ? 1.364 43.252 48.909 1.00 14.02 163 ILE B CA 1
ATOM 5307 C C . ILE B 1 166 ? 1.396 44.282 50.038 1.00 13.14 163 ILE B C 1
ATOM 5308 O O . ILE B 1 166 ? 2.223 44.126 50.976 1.00 12.96 163 ILE B O 1
ATOM 5313 N N . VAL B 1 167 ? 0.564 45.315 49.918 1.00 13.15 164 VAL B N 1
ATOM 5314 C CA . VAL B 1 167 ? 0.492 46.408 50.925 1.00 13.30 164 VAL B CA 1
ATOM 5315 C C . VAL B 1 167 ? -0.805 46.269 51.718 1.00 13.71 164 VAL B C 1
ATOM 5316 O O . VAL B 1 167 ? -1.872 46.091 51.102 1.00 14.29 164 VAL B O 1
ATOM 5320 N N . PHE B 1 168 ? -0.687 46.339 53.039 1.00 13.09 165 PHE B N 1
ATOM 5321 C CA . PHE B 1 168 ? -1.849 46.324 53.957 1.00 13.87 165 PHE B CA 1
ATOM 5322 C C . PHE B 1 168 ? -1.957 47.713 54.580 1.00 14.03 165 PHE B C 1
ATOM 5323 O O . PHE B 1 168 ? -0.922 48.242 54.994 1.00 14.18 165 PHE B O 1
ATOM 5331 N N . TYR B 1 169 ? -3.159 48.274 54.621 1.00 14.78 166 TYR B N 1
ATOM 5332 C CA . TYR B 1 169 ? -3.373 49.600 55.253 1.00 15.50 166 TYR B CA 1
ATOM 5333 C C . TYR B 1 169 ? -4.638 49.516 56.101 1.00 16.90 166 TYR B C 1
ATOM 5334 O O . TYR B 1 169 ? -5.479 48.647 55.879 1.00 15.95 166 TYR B O 1
ATOM 5343 N N . PRO B 1 170 ? -4.787 50.376 57.130 1.00 17.64 167 PRO B N 1
ATOM 5344 C CA . PRO B 1 170 ? -5.978 50.352 57.980 1.00 19.06 167 PRO B CA 1
ATOM 5345 C C . PRO B 1 170 ? -7.212 50.902 57.260 1.00 20.48 167 PRO B C 1
ATOM 5346 O O . PRO B 1 170 ? -7.181 52.028 56.793 1.00 21.05 167 PRO B O 1
ATOM 5350 N N A LYS B 1 171 ? -8.271 50.089 57.186 0.50 22.35 168 LYS B N 1
ATOM 5351 N N B LYS B 1 171 ? -8.285 50.107 57.246 0.50 21.45 168 LYS B N 1
ATOM 5352 C CA A LYS B 1 171 ? -9.528 50.437 56.467 0.50 24.53 168 LYS B CA 1
ATOM 5353 C CA B LYS B 1 171 ? -9.569 50.515 56.622 0.50 22.98 168 LYS B CA 1
ATOM 5354 C C A LYS B 1 171 ? -10.021 51.835 56.858 0.50 25.56 168 LYS B C 1
ATOM 5355 C C B LYS B 1 171 ? -10.082 51.764 57.347 0.50 23.53 168 LYS B C 1
ATOM 5356 O O A LYS B 1 171 ? -10.233 52.662 55.949 0.50 25.03 168 LYS B O 1
ATOM 5357 O O B LYS B 1 171 ? -10.002 51.792 58.590 0.50 23.96 168 LYS B O 1
ATOM 5368 N N A ASP B 1 172 ? -10.205 52.075 58.157 0.50 27.34 169 ASP B N 1
ATOM 5369 N N B ASP B 1 172 ? -10.550 52.763 56.592 0.50 24.14 169 ASP B N 1
ATOM 5370 C CA A ASP B 1 172 ? -10.744 53.372 58.648 0.50 28.77 169 ASP B CA 1
ATOM 5371 C CA B ASP B 1 172 ? -11.086 54.017 57.187 0.50 24.90 169 ASP B CA 1
ATOM 5372 C C A ASP B 1 172 ? -9.612 54.192 59.272 0.50 28.42 169 ASP B C 1
ATOM 5373 C C B ASP B 1 172 ? -10.037 54.633 58.124 0.50 24.49 169 ASP B C 1
ATOM 5374 O O A ASP B 1 172 ? -9.809 54.727 60.379 0.50 30.82 169 ASP B O 1
ATOM 5375 O O B ASP B 1 172 ? -10.416 55.497 58.945 0.50 24.25 169 ASP B O 1
ATOM 5384 N N A GLY B 1 173 ? -8.489 54.324 58.565 0.50 26.54 170 GLY B N 1
ATOM 5385 N N B GLY B 1 173 ? -8.770 54.222 57.990 0.50 23.53 170 GLY B N 1
ATOM 5386 C CA A GLY B 1 173 ? -7.354 55.062 59.142 0.50 25.67 170 GLY B CA 1
ATOM 5387 C CA B GLY B 1 173 ? -7.677 54.734 58.848 0.50 23.27 170 GLY B CA 1
ATOM 5388 C C A GLY B 1 173 ? -6.624 55.935 58.139 0.50 24.07 170 GLY B C 1
ATOM 5389 C C B GLY B 1 173 ? -6.689 55.598 58.075 0.50 22.82 170 GLY B C 1
ATOM 5390 O O A GLY B 1 173 ? -5.598 56.511 58.544 0.50 24.87 170 GLY B O 1
ATOM 5391 O O B GLY B 1 173 ? -5.577 55.833 58.584 0.50 23.65 170 GLY B O 1
ATOM 5392 N N . VAL B 1 174 ? -7.103 56.055 56.891 1.00 23.19 171 VAL B N 1
ATOM 5393 C CA . VAL B 1 174 ? -6.324 56.916 55.947 1.00 22.02 171 VAL B CA 1
ATOM 5394 C C . VAL B 1 174 ? -7.270 57.929 55.290 1.00 21.77 171 VAL B C 1
ATOM 5395 O O . VAL B 1 174 ? -8.472 57.654 55.218 1.00 22.21 171 VAL B O 1
ATOM 5399 N N . SER B 1 175 ? -6.723 59.041 54.794 1.00 20.79 172 SER B N 1
ATOM 5400 C CA . SER B 1 175 ? -7.533 60.072 54.093 1.00 21.69 172 SER B CA 1
ATOM 5401 C C . SER B 1 175 ? -8.088 59.498 52.784 1.00 22.46 172 SER B C 1
ATOM 5402 O O . SER B 1 175 ? -7.539 58.482 52.281 1.00 20.84 172 SER B O 1
ATOM 5405 N N . LYS B 1 176 ? -9.098 60.155 52.220 1.00 23.25 173 LYS B N 1
ATOM 5406 C CA . LYS B 1 176 ? -9.673 59.685 50.937 1.00 24.72 173 LYS B CA 1
ATOM 5407 C C . LYS B 1 176 ? -8.605 59.777 49.839 1.00 23.28 173 LYS B C 1
ATOM 5408 O O . LYS B 1 176 ? -8.495 58.830 49.043 1.00 20.51 173 LYS B O 1
ATOM 5414 N N . ILE B 1 177 ? -7.824 60.860 49.820 1.00 22.46 174 ILE B N 1
ATOM 5415 C CA . ILE B 1 177 ? -6.798 61.038 48.752 1.00 22.84 174 ILE B CA 1
ATOM 5416 C C . ILE B 1 177 ? -5.691 59.982 48.934 1.00 21.22 174 ILE B C 1
ATOM 5417 O O . ILE B 1 177 ? -5.200 59.462 47.914 1.00 19.77 174 ILE B O 1
ATOM 5422 N N . GLN B 1 178 ? -5.343 59.624 50.175 1.00 20.24 175 GLN B N 1
ATOM 5423 C CA . GLN B 1 178 ? -4.289 58.587 50.380 1.00 19.88 175 GLN B CA 1
ATOM 5424 C C . GLN B 1 178 ? -4.848 57.231 49.933 1.00 18.94 175 GLN B C 1
ATOM 5425 O O . GLN B 1 178 ? -4.132 56.468 49.250 1.00 17.46 175 GLN B O 1
ATOM 5431 N N . GLU B 1 179 ? -6.098 56.951 50.289 1.00 18.76 176 GLU B N 1
ATOM 5432 C CA . GLU B 1 179 ? -6.733 55.672 49.881 1.00 19.02 176 GLU B CA 1
ATOM 5433 C C . GLU B 1 179 ? -6.744 55.564 48.350 1.00 18.32 176 GLU B C 1
ATOM 5434 O O . GLU B 1 179 ? -6.289 54.531 47.825 1.00 17.55 176 GLU B O 1
ATOM 5440 N N . LEU B 1 180 ? -7.237 56.595 47.660 1.00 17.66 177 LEU B N 1
ATOM 5441 C CA . LEU B 1 180 ? -7.337 56.519 46.177 1.00 17.48 177 LEU B CA 1
ATOM 5442 C C . LEU B 1 180 ? -5.948 56.431 45.540 1.00 16.60 177 LEU B C 1
ATOM 5443 O O . LEU B 1 180 ? -5.828 55.754 44.503 1.00 16.27 177 LEU B O 1
ATOM 5448 N N . GLN B 1 181 ? -4.933 57.061 46.130 1.00 16.50 178 GLN B N 1
ATOM 5449 C CA . GLN B 1 181 ? -3.572 56.919 45.541 1.00 16.26 178 GLN B CA 1
ATOM 5450 C C . GLN B 1 181 ? -3.202 55.438 45.480 1.00 15.50 178 GLN B C 1
ATOM 5451 O O . GLN B 1 181 ? -2.637 54.978 44.501 1.00 15.23 178 GLN B O 1
ATOM 5465 N N . THR B 1 183 ? -5.489 52.635 45.884 1.00 15.25 180 THR B N 1
ATOM 5466 C CA . THR B 1 183 ? -6.452 51.736 45.266 1.00 15.53 180 THR B CA 1
ATOM 5467 C C . THR B 1 183 ? -6.564 51.962 43.750 1.00 15.77 180 THR B C 1
ATOM 5468 O O . THR B 1 183 ? -7.159 51.098 43.075 1.00 15.62 180 THR B O 1
ATOM 5472 N N . THR B 1 184 ? -5.977 53.040 43.227 1.00 15.75 181 THR B N 1
ATOM 5473 C CA . THR B 1 184 ? -5.982 53.282 41.758 1.00 15.93 181 THR B CA 1
ATOM 5474 C C . THR B 1 184 ? -4.615 52.914 41.170 1.00 16.04 181 THR B C 1
ATOM 5475 O O . THR B 1 184 ? -4.461 52.983 39.939 1.00 16.19 181 THR B O 1
ATOM 5479 N N . GLN B 1 185 ? -3.668 52.515 42.019 1.00 15.87 182 GLN B N 1
ATOM 5480 C CA . GLN B 1 185 ? -2.290 52.185 41.565 1.00 17.69 182 GLN B CA 1
ATOM 5481 C C . GLN B 1 185 ? -2.299 51.052 40.532 1.00 18.28 182 GLN B C 1
ATOM 5482 O O . GLN B 1 185 ? -2.907 49.998 40.787 1.00 18.53 182 GLN B O 1
ATOM 5488 N N . THR B 1 186 ? -1.597 51.263 39.418 1.00 18.59 183 THR B N 1
ATOM 5489 C CA . THR B 1 186 ? -1.503 50.234 38.356 1.00 20.35 183 THR B CA 1
ATOM 5490 C C . THR B 1 186 ? -0.276 49.349 38.624 1.00 20.04 183 THR B C 1
ATOM 5491 O O . THR B 1 186 ? 0.602 49.760 39.397 1.00 20.09 183 THR B O 1
ATOM 5495 N N . GLY B 1 187 ? -0.226 48.186 37.975 1.00 20.54 184 GLY B N 1
ATOM 5496 C CA . GLY B 1 187 ? 0.866 47.210 38.148 1.00 20.33 184 GLY B CA 1
ATOM 5497 C C . GLY B 1 187 ? 0.301 45.882 38.604 1.00 20.51 184 GLY B C 1
ATOM 5498 O O . GLY B 1 187 ? -0.164 45.801 39.766 1.00 19.53 184 GLY B O 1
ATOM 5499 N N . ASP B 1 188 ? 0.341 44.869 37.737 1.00 20.94 185 ASP B N 1
ATOM 5500 C CA . ASP B 1 188 ? -0.258 43.552 38.075 1.00 21.10 185 ASP B CA 1
ATOM 5501 C C . ASP B 1 188 ? 0.542 42.867 39.189 1.00 19.59 185 ASP B C 1
ATOM 5502 O O . ASP B 1 188 ? 0.004 41.921 39.788 1.00 20.73 185 ASP B O 1
ATOM 5507 N N . ASN B 1 189 ? 1.760 43.339 39.477 1.00 16.96 186 ASN B N 1
ATOM 5508 C CA . ASN B 1 189 ? 2.561 42.723 40.571 1.00 15.91 186 ASN B CA 1
ATOM 5509 C C . ASN B 1 189 ? 2.364 43.509 41.871 1.00 15.42 186 ASN B C 1
ATOM 5510 O O . ASN B 1 189 ? 3.131 43.264 42.814 1.00 15.47 186 ASN B O 1
ATOM 5515 N N . THR B 1 190 ? 1.387 44.419 41.902 1.00 15.79 187 THR B N 1
ATOM 5516 C CA . THR B 1 190 ? 1.102 45.218 43.123 1.00 16.25 187 THR B CA 1
ATOM 5517 C C . THR B 1 190 ? -0.309 44.880 43.598 1.00 16.57 187 THR B C 1
ATOM 5518 O O . THR B 1 190 ? -1.208 44.675 42.763 1.00 17.42 187 THR B O 1
ATOM 5522 N N A HIS B 1 191 ? -0.458 44.833 44.918 0.50 15.60 188 HIS B N 1
ATOM 5523 N N B HIS B 1 191 ? -0.495 44.785 44.913 0.50 16.73 188 HIS B N 1
ATOM 5524 C CA A HIS B 1 191 ? -1.738 44.484 45.568 0.50 15.89 188 HIS B CA 1
ATOM 5525 C CA B HIS B 1 191 ? -1.835 44.494 45.483 0.50 17.85 188 HIS B CA 1
ATOM 5526 C C A HIS B 1 191 ? -1.880 45.358 46.811 0.50 15.59 188 HIS B C 1
ATOM 5527 C C B HIS B 1 191 ? -1.955 45.202 46.828 0.50 16.93 188 HIS B C 1
ATOM 5528 O O A HIS B 1 191 ? -0.846 45.637 47.460 0.50 14.68 188 HIS B O 1
ATOM 5529 O O B HIS B 1 191 ? -1.008 45.107 47.626 0.50 17.32 188 HIS B O 1
ATOM 5542 N N . VAL B 1 192 ? -3.075 45.892 47.046 1.00 16.17 189 VAL B N 1
ATOM 5543 C CA . VAL B 1 192 ? -3.289 46.654 48.302 1.00 16.29 189 VAL B CA 1
ATOM 5544 C C . VAL B 1 192 ? -4.564 46.101 48.927 1.00 16.23 189 VAL B C 1
ATOM 5545 O O . VAL B 1 192 ? -5.560 45.893 48.208 1.00 16.12 189 VAL B O 1
ATOM 5549 N N . ILE B 1 193 ? -4.468 45.814 50.216 1.00 15.52 190 ILE B N 1
ATOM 5550 C CA . ILE B 1 193 ? -5.574 45.192 50.985 1.00 16.04 190 ILE B CA 1
ATOM 5551 C C . ILE B 1 193 ? -5.867 46.061 52.206 1.00 14.91 190 ILE B C 1
ATOM 5552 O O . ILE B 1 193 ? -4.929 46.369 52.956 1.00 14.99 190 ILE B O 1
ATOM 5557 N N . ALA B 1 194 ? -7.126 46.467 52.355 1.00 15.07 191 ALA B N 1
ATOM 5558 C CA . ALA B 1 194 ? -7.550 47.221 53.549 1.00 15.42 191 ALA B CA 1
ATOM 5559 C C . ALA B 1 194 ? -7.750 46.211 54.682 1.00 16.00 191 ALA B C 1
ATOM 5560 O O . ALA B 1 194 ? -8.269 45.104 54.414 1.00 16.59 191 ALA B O 1
ATOM 5562 N N . ILE B 1 195 ? -7.338 46.570 55.892 1.00 16.41 192 ILE B N 1
ATOM 5563 C CA . ILE B 1 195 ? -7.481 45.675 57.074 1.00 17.53 192 ILE B CA 1
ATOM 5564 C C . ILE B 1 195 ? -8.584 46.202 57.989 1.00 19.26 192 ILE B C 1
ATOM 5565 O O . ILE B 1 195 ? -8.505 47.374 58.407 1.00 18.80 192 ILE B O 1
ATOM 5570 N N . ASP B 1 196 ? -9.551 45.338 58.294 1.00 21.05 193 ASP B N 1
ATOM 5571 C CA . ASP B 1 196 ? -10.641 45.662 59.246 1.00 24.12 193 ASP B CA 1
ATOM 5572 C C . ASP B 1 196 ? -10.189 45.172 60.626 1.00 25.70 193 ASP B C 1
ATOM 5573 O O . ASP B 1 196 ? -9.869 43.966 60.747 1.00 27.53 193 ASP B O 1
ATOM 5578 N N . GLY B 1 197 ? -10.092 46.082 61.597 1.00 26.96 194 GLY B N 1
ATOM 5579 C CA . GLY B 1 197 ? -9.697 45.714 62.971 1.00 28.88 194 GLY B CA 1
ATOM 5580 C C . GLY B 1 197 ? -8.469 46.471 63.444 1.00 28.71 194 GLY B C 1
ATOM 5581 O O . GLY B 1 197 ? -8.120 47.501 62.823 1.00 28.43 194 GLY B O 1
ATOM 5582 N N . ASN B 1 198 ? -7.839 45.961 64.504 1.00 29.43 195 ASN B N 1
ATOM 5583 C CA . ASN B 1 198 ? -6.642 46.583 65.123 1.00 29.53 195 ASN B CA 1
ATOM 5584 C C . ASN B 1 198 ? -5.477 46.488 64.134 1.00 27.26 195 ASN B C 1
ATOM 5585 O O . ASN B 1 198 ? -5.049 45.358 63.840 1.00 27.15 195 ASN B O 1
ATOM 5590 N N . PHE B 1 199 ? -4.965 47.631 63.674 1.00 25.49 196 PHE B N 1
ATOM 5591 C CA . PHE B 1 199 ? -3.879 47.595 62.662 1.00 23.82 196 PHE B CA 1
ATOM 5592 C C . PHE B 1 199 ? -2.568 47.115 63.294 1.00 24.11 196 PHE B C 1
ATOM 5593 O O . PHE B 1 199 ? -1.677 46.707 62.537 1.00 24.50 196 PHE B O 1
ATOM 5601 N N . ASP B 1 200 ? -2.438 47.169 64.627 1.00 25.52 197 ASP B N 1
ATOM 5602 C CA . ASP B 1 200 ? -1.212 46.634 65.281 1.00 26.53 197 ASP B CA 1
ATOM 5603 C C . ASP B 1 200 ? -1.094 45.140 64.959 1.00 25.78 197 ASP B C 1
ATOM 5604 O O . ASP B 1 200 ? 0.038 44.662 64.761 1.00 24.92 197 ASP B O 1
ATOM 5609 N N . ASP B 1 201 ? -2.227 44.430 64.928 1.00 26.82 198 ASP B N 1
ATOM 5610 C CA . ASP B 1 201 ? -2.244 42.978 64.604 1.00 27.01 198 ASP B CA 1
ATOM 5611 C C . ASP B 1 201 ? -1.709 42.758 63.186 1.00 25.16 198 ASP B C 1
ATOM 5612 O O . ASP B 1 201 ? -1.056 41.726 62.963 1.00 25.15 198 ASP B O 1
ATOM 5617 N N . ALA B 1 202 ? -2.009 43.681 62.268 1.00 24.28 199 ALA B N 1
ATOM 5618 C CA . ALA B 1 202 ? -1.538 43.555 60.870 1.00 23.35 199 ALA B CA 1
ATOM 5619 C C . ALA B 1 202 ? -0.006 43.590 60.848 1.00 22.64 199 ALA B C 1
ATOM 5620 O O . ALA B 1 202 ? 0.601 42.734 60.172 1.00 20.44 199 ALA B O 1
ATOM 5622 N N . GLN B 1 203 ? 0.596 44.530 61.587 1.00 21.55 200 GLN B N 1
ATOM 5623 C CA . GLN B 1 203 ? 2.077 44.627 61.613 1.00 22.38 200 GLN B CA 1
ATOM 5624 C C . GLN B 1 203 ? 2.631 43.363 62.283 1.00 21.05 200 GLN B C 1
ATOM 5625 O O . GLN B 1 203 ? 3.615 42.808 61.787 1.00 20.66 200 GLN B O 1
ATOM 5631 N N . THR B 1 204 ? 1.992 42.899 63.353 1.00 21.11 201 THR B N 1
ATOM 5632 C CA . THR B 1 204 ? 2.438 41.654 64.022 1.00 22.03 201 THR B CA 1
ATOM 5633 C C . THR B 1 204 ? 2.333 40.466 63.054 1.00 20.68 201 THR B C 1
ATOM 5634 O O . THR B 1 204 ? 3.252 39.625 63.039 1.00 20.55 201 THR B O 1
ATOM 5638 N N . ASN B 1 205 ? 1.252 40.397 62.276 1.00 19.27 202 ASN B N 1
ATOM 5639 C CA . ASN B 1 205 ? 1.041 39.243 61.362 1.00 19.24 202 ASN B CA 1
ATOM 5640 C C . ASN B 1 205 ? 2.095 39.233 60.252 1.00 18.51 202 ASN B C 1
ATOM 5641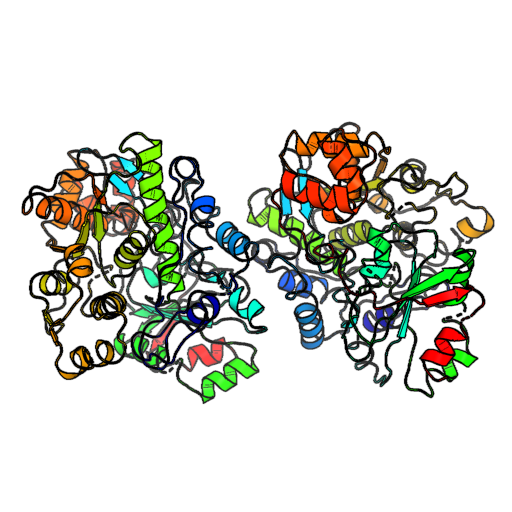 O O . ASN B 1 205 ? 2.479 38.130 59.820 1.00 17.57 202 ASN B O 1
ATOM 5646 N N . VAL B 1 206 ? 2.530 40.406 59.790 1.00 18.02 203 VAL B N 1
ATOM 5647 C CA . VAL B 1 206 ? 3.589 40.435 58.741 1.00 17.36 203 VAL B CA 1
ATOM 5648 C C . VAL B 1 206 ? 4.877 39.862 59.345 1.00 17.92 203 VAL B C 1
ATOM 5649 O O . VAL B 1 206 ? 5.521 39.015 58.697 1.00 16.64 203 VAL B O 1
ATOM 5653 N N . LYS B 1 207 ? 5.228 40.300 60.553 1.00 18.87 204 LYS B N 1
ATOM 5654 C CA . LYS B 1 207 ? 6.456 39.778 61.204 1.00 21.33 204 LYS B CA 1
ATOM 5655 C C . LYS B 1 207 ? 6.312 38.264 61.384 1.00 21.32 204 LYS B C 1
ATOM 5656 O O . LYS B 1 207 ? 7.294 37.541 61.128 1.00 21.79 204 LYS B O 1
ATOM 5662 N N . HIS B 1 208 ? 5.117 37.803 61.764 1.00 21.51 205 HIS B N 1
ATOM 5663 C CA . HIS B 1 208 ? 4.888 36.346 61.965 1.00 22.94 205 HIS B CA 1
ATOM 5664 C C . HIS B 1 208 ? 5.163 35.597 60.666 1.00 21.75 205 HIS B C 1
ATOM 5665 O O . HIS B 1 208 ? 5.848 34.580 60.664 1.00 22.99 205 HIS B O 1
ATOM 5680 N N . PHE B 1 210 ? 7.049 36.508 58.138 1.00 19.22 207 PHE B N 1
ATOM 5681 C CA . PHE B 1 210 ? 8.470 36.540 57.818 1.00 19.55 207 PHE B CA 1
ATOM 5682 C C . PHE B 1 210 ? 9.256 35.497 58.624 1.00 21.09 207 PHE B C 1
ATOM 5683 O O . PHE B 1 210 ? 10.288 35.018 58.104 1.00 22.29 207 PHE B O 1
ATOM 5691 N N . ASN B 1 211 ? 8.768 35.137 59.817 1.00 22.21 208 ASN B N 1
ATOM 5692 C CA . ASN B 1 211 ? 9.471 34.199 60.738 1.00 23.76 208 ASN B CA 1
ATOM 5693 C C . ASN B 1 211 ? 8.867 32.790 60.691 1.00 24.17 208 ASN B C 1
ATOM 5694 O O . ASN B 1 211 ? 9.382 31.914 61.409 1.00 24.33 208 ASN B O 1
ATOM 5699 N N . ASP B 1 212 ? 7.835 32.576 59.873 1.00 23.17 209 ASP B N 1
ATOM 5700 C CA . ASP B 1 212 ? 7.153 31.256 59.793 1.00 23.19 209 ASP B CA 1
ATOM 5701 C C . ASP B 1 212 ? 8.018 30.275 58.986 1.00 24.09 209 ASP B C 1
ATOM 5702 O O . ASP B 1 212 ? 8.110 30.423 57.760 1.00 23.37 209 ASP B O 1
ATOM 5707 N N . VAL B 1 213 ? 8.592 29.277 59.665 1.00 24.89 210 VAL B N 1
ATOM 5708 C CA . VAL B 1 213 ? 9.499 28.273 59.026 1.00 25.59 210 VAL B CA 1
ATOM 5709 C C . VAL B 1 213 ? 8.746 27.469 57.955 1.00 24.62 210 VAL B C 1
ATOM 5710 O O . VAL B 1 213 ? 9.299 27.291 56.851 1.00 24.58 210 VAL B O 1
ATOM 5714 N N . ALA B 1 214 ? 7.547 26.982 58.282 1.00 24.14 211 ALA B N 1
ATOM 5715 C CA . ALA B 1 214 ? 6.759 26.136 57.352 1.00 24.10 211 ALA B CA 1
ATOM 5716 C C . ALA B 1 214 ? 6.405 26.948 56.104 1.00 23.00 211 ALA B C 1
ATOM 5717 O O . ALA B 1 214 ? 6.527 26.415 54.978 1.00 23.57 211 ALA B O 1
ATOM 5719 N N . LEU B 1 215 ? 5.988 28.197 56.312 1.00 21.43 212 LEU B N 1
ATOM 5720 C CA . LEU B 1 215 ? 5.625 29.089 55.181 1.00 20.27 212 LEU B CA 1
ATOM 5721 C C . LEU B 1 215 ? 6.869 29.327 54.319 1.00 20.71 212 LEU B C 1
ATOM 5722 O O . LEU B 1 215 ? 6.747 29.271 53.092 1.00 20.23 212 LEU B O 1
ATOM 5727 N N . ARG B 1 216 ? 8.027 29.553 54.950 1.00 21.17 213 ARG B N 1
ATOM 5728 C CA . ARG B 1 216 ? 9.295 29.778 54.203 1.00 22.22 213 ARG B CA 1
ATOM 5729 C C . ARG B 1 216 ? 9.564 28.579 53.281 1.00 22.09 213 ARG B C 1
ATOM 5730 O O . ARG B 1 216 ? 9.974 28.797 52.124 1.00 21.49 213 ARG B O 1
ATOM 5738 N N . GLU B 1 217 ? 9.337 27.362 53.785 1.00 22.53 214 GLU B N 1
ATOM 5739 C CA . GLU B 1 217 ? 9.555 26.127 52.984 1.00 24.09 214 GLU B CA 1
ATOM 5740 C C . GLU B 1 217 ? 8.633 26.150 51.758 1.00 22.79 214 GLU B C 1
ATOM 5741 O O . GLU B 1 217 ? 9.092 25.778 50.661 1.00 22.98 214 GLU B O 1
ATOM 5747 N N . LYS B 1 218 ? 7.372 26.546 51.949 1.00 21.83 215 LYS B N 1
ATOM 5748 C CA . LYS B 1 218 ? 6.392 26.592 50.827 1.00 21.65 215 LYS B CA 1
ATOM 5749 C C . LYS B 1 218 ? 6.854 27.611 49.770 1.00 20.88 215 LYS B C 1
ATOM 5750 O O . LYS B 1 218 ? 6.814 27.290 48.569 1.00 21.10 215 LYS B O 1
ATOM 5756 N N A LEU B 1 219 ? 7.269 28.811 50.193 0.50 20.11 216 LEU B N 1
ATOM 5757 N N B LEU B 1 219 ? 7.292 28.792 50.214 0.50 19.88 216 LEU B N 1
ATOM 5758 C CA A LEU B 1 219 ? 7.724 29.822 49.195 0.50 19.59 216 LEU B CA 1
ATOM 5759 C CA B LEU B 1 219 ? 7.765 29.858 49.287 0.50 19.19 216 LEU B CA 1
ATOM 5760 C C A LEU B 1 219 ? 8.939 29.307 48.412 0.50 20.15 216 LEU B C 1
ATOM 5761 C C B LEU B 1 219 ? 8.957 29.374 48.453 0.50 19.77 216 LEU B C 1
ATOM 5762 O O A LEU B 1 219 ? 8.987 29.556 47.159 0.50 21.02 216 LEU B O 1
ATOM 5763 O O B LEU B 1 219 ? 9.032 29.754 47.232 0.50 19.85 216 LEU B O 1
ATOM 5772 N N . THR B 1 220 ? 9.897 28.671 49.115 1.00 20.76 217 THR B N 1
ATOM 5773 C CA . THR B 1 220 ? 11.119 28.147 48.452 1.00 22.41 217 THR B CA 1
ATOM 5774 C C . THR B 1 220 ? 10.699 27.147 47.371 1.00 23.25 217 THR B C 1
ATOM 5775 O O . THR B 1 220 ? 11.187 27.266 46.238 1.00 23.87 217 THR B O 1
ATOM 5779 N N . THR B 1 221 ? 9.779 26.244 47.714 1.00 23.64 218 THR B N 1
ATOM 5780 C CA . THR B 1 221 ? 9.292 25.204 46.770 1.00 24.98 218 THR B CA 1
ATOM 5781 C C . THR B 1 221 ? 8.655 25.865 45.543 1.00 25.10 218 THR B C 1
ATOM 5782 O O . THR B 1 221 ? 8.757 25.278 44.452 1.00 25.90 218 THR B O 1
ATOM 5786 N N . ASN B 1 222 ? 8.029 27.035 45.718 1.00 23.71 219 ASN B N 1
ATOM 5787 C CA . ASN B 1 222 ? 7.347 27.737 44.596 1.00 23.92 219 ASN B CA 1
ATOM 5788 C C . ASN B 1 222 ? 8.242 28.844 44.012 1.00 22.63 219 ASN B C 1
ATOM 5789 O O . ASN B 1 222 ? 7.705 29.701 43.295 1.00 21.95 219 ASN B O 1
ATOM 5794 N N . LYS B 1 223 ? 9.547 28.808 44.299 1.00 22.98 220 LYS B N 1
ATOM 5795 C CA . LYS B 1 223 ? 10.541 29.782 43.764 1.00 23.04 220 LYS B CA 1
ATOM 5796 C C . LYS B 1 223 ? 10.141 31.210 44.153 1.00 20.65 220 LYS B C 1
ATOM 5797 O O . LYS B 1 223 ? 10.153 32.111 43.283 1.00 20.13 220 LYS B O 1
ATOM 5803 N N . LEU B 1 224 ? 9.812 31.390 45.432 1.00 18.67 221 LEU B N 1
ATOM 5804 C CA . LEU B 1 224 ? 9.461 32.709 46.010 1.00 17.86 221 LEU B CA 1
ATOM 5805 C C . LEU B 1 224 ? 10.291 32.917 47.273 1.00 17.35 221 LEU B C 1
ATOM 5806 O O . LEU B 1 224 ? 10.705 31.920 47.892 1.00 17.72 221 LEU B O 1
ATOM 5811 N N . GLN B 1 225 ? 10.509 34.173 47.643 1.00 16.92 222 GLN B N 1
ATOM 5812 C CA . GLN B 1 225 ? 11.127 34.442 48.961 1.00 17.26 222 GLN B CA 1
ATOM 5813 C C . GLN B 1 225 ? 10.647 35.813 49.424 1.00 15.86 222 GLN B C 1
ATOM 5814 O O . GLN B 1 225 ? 10.476 36.716 48.579 1.00 15.60 222 GLN B O 1
ATOM 5820 N N . PHE B 1 226 ? 10.381 35.925 50.713 1.00 15.63 223 PHE B N 1
ATOM 5821 C CA . PHE B 1 226 ? 9.942 37.219 51.268 1.00 15.67 223 PHE B CA 1
ATOM 5822 C C . PHE B 1 226 ? 11.134 38.152 51.441 1.00 15.14 223 PHE B C 1
ATOM 5823 O O . PHE B 1 226 ? 12.286 37.696 51.656 1.00 15.48 223 PHE B O 1
ATOM 5831 N N . SER B 1 227 ? 10.835 39.438 51.308 1.00 14.79 224 SER B N 1
ATOM 5832 C CA . SER B 1 227 ? 11.770 40.497 51.743 1.00 15.25 224 SER B CA 1
ATOM 5833 C C . SER B 1 227 ? 10.917 41.605 52.356 1.00 15.53 224 SER B C 1
ATOM 5834 O O . SER B 1 227 ? 9.658 41.541 52.272 1.00 15.29 224 SER B O 1
ATOM 5837 N N A SER B 1 228 ? 11.590 42.592 52.943 0.70 15.59 225 SER B N 1
ATOM 5838 N N B SER B 1 228 ? 11.569 42.595 52.964 0.30 15.52 225 SER B N 1
ATOM 5839 C CA A SER B 1 228 ? 10.898 43.734 53.582 0.70 15.35 225 SER B CA 1
ATOM 5840 C CA B SER B 1 228 ? 10.834 43.712 53.606 0.30 15.38 225 SER B CA 1
ATOM 5841 C C A SER B 1 228 ? 11.375 45.032 52.940 0.70 14.74 225 SER B C 1
ATOM 5842 C C B SER B 1 228 ? 11.368 45.044 53.081 0.30 14.91 225 SER B C 1
ATOM 5843 O O A SER B 1 228 ? 12.551 45.111 52.558 0.70 16.23 225 SER B O 1
ATOM 5844 O O B SER B 1 228 ? 12.604 45.177 52.966 0.30 15.73 225 SER B O 1
ATOM 5849 N N . ALA B 1 229 ? 10.463 45.985 52.789 1.00 14.40 226 ALA B N 1
ATOM 5850 C CA . ALA B 1 229 ? 10.831 47.320 52.279 1.00 14.00 226 ALA B CA 1
ATOM 5851 C C . ALA B 1 229 ? 10.460 48.321 53.370 1.00 13.49 226 ALA B C 1
ATOM 5852 O O . ALA B 1 229 ? 10.072 49.450 53.039 1.00 14.15 226 ALA B O 1
ATOM 5854 N N . ASN B 1 230 ? 10.598 47.907 54.630 1.00 13.94 227 ASN B N 1
ATOM 5855 C CA . ASN B 1 230 ? 10.176 48.812 55.725 1.00 13.67 227 ASN B CA 1
ATOM 5856 C C . ASN B 1 230 ? 11.296 49.808 56.027 1.00 12.95 227 ASN B C 1
ATOM 5857 O O . ASN B 1 230 ? 12.349 49.768 55.374 1.00 12.38 227 ASN B O 1
ATOM 5862 N N . SER B 1 231 ? 11.063 50.629 57.044 1.00 12.11 228 SER B N 1
ATOM 5863 C CA . SER B 1 231 ? 11.959 51.759 57.375 1.00 12.59 228 SER B CA 1
ATOM 5864 C C . SER B 1 231 ? 13.374 51.316 57.726 1.00 12.69 228 SER B C 1
ATOM 5865 O O . SER B 1 231 ? 14.287 52.130 57.658 1.00 12.97 228 SER B O 1
ATOM 5884 N N . ASN B 1 233 ? 15.187 48.801 56.215 1.00 12.30 230 ASN B N 1
ATOM 5885 C CA . ASN B 1 233 ? 15.987 48.197 55.151 1.00 11.53 230 ASN B CA 1
ATOM 5886 C C . ASN B 1 233 ? 17.130 49.154 54.795 1.00 11.11 230 ASN B C 1
ATOM 5887 O O . ASN B 1 233 ? 16.846 50.318 54.455 1.00 10.36 230 ASN B O 1
ATOM 5892 N N . ILE B 1 234 ? 18.378 48.701 54.856 1.00 11.34 231 ILE B N 1
ATOM 5893 C CA . ILE B 1 234 ? 19.532 49.594 54.535 1.00 12.01 231 ILE B CA 1
ATOM 5894 C C . ILE B 1 234 ? 19.409 50.127 53.097 1.00 11.44 231 ILE B C 1
ATOM 5895 O O . ILE B 1 234 ? 19.955 51.215 52.825 1.00 12.06 231 ILE B O 1
ATOM 5900 N N . GLY B 1 235 ? 18.710 49.411 52.210 1.00 10.72 232 GLY B N 1
ATOM 5901 C CA . GLY B 1 235 ? 18.534 49.852 50.814 1.00 11.09 232 GLY B CA 1
ATOM 5902 C C . GLY B 1 235 ? 17.633 51.069 50.724 1.00 10.59 232 GLY B C 1
ATOM 5903 O O . GLY B 1 235 ? 17.603 51.707 49.650 1.00 10.82 232 GLY B O 1
ATOM 5904 N N . ARG B 1 236 ? 16.864 51.354 51.776 1.00 10.43 233 ARG B N 1
ATOM 5905 C CA . ARG B 1 236 ? 16.055 52.606 51.773 1.00 10.69 233 ARG B CA 1
ATOM 5906 C C . ARG B 1 236 ? 16.848 53.753 52.390 1.00 10.90 233 ARG B C 1
ATOM 5907 O O . ARG B 1 236 ? 16.515 54.914 52.106 1.00 12.78 233 ARG B O 1
ATOM 5915 N N A LEU B 1 237 ? 17.911 53.454 53.129 0.60 10.52 234 LEU B N 1
ATOM 5916 N N B LEU B 1 237 ? 17.876 53.431 53.182 0.40 10.46 234 LEU B N 1
ATOM 5917 C CA A LEU B 1 237 ? 18.640 54.568 53.781 0.60 10.62 234 LEU B CA 1
ATOM 5918 C CA B LEU B 1 237 ? 18.702 54.453 53.883 0.40 10.30 234 LEU B CA 1
ATOM 5919 C C A LEU B 1 237 ? 19.817 55.020 52.910 0.60 10.34 234 LEU B C 1
ATOM 5920 C C B LEU B 1 237 ? 19.810 54.984 52.967 0.40 10.19 234 LEU B C 1
ATOM 5921 O O A LEU B 1 237 ? 19.989 56.237 52.716 0.60 9.65 234 LEU B O 1
ATOM 5922 O O B LEU B 1 237 ? 19.915 56.213 52.800 0.40 9.80 234 LEU B O 1
ATOM 5931 N N . VAL B 1 238 ? 20.603 54.082 52.394 1.00 10.08 235 VAL B N 1
ATOM 5932 C CA . VAL B 1 238 ? 21.812 54.472 51.621 1.00 10.13 235 VAL B CA 1
ATOM 5933 C C . VAL B 1 238 ? 21.502 55.389 50.432 1.00 9.61 235 VAL B C 1
ATOM 5934 O O . VAL B 1 238 ? 22.231 56.357 50.241 1.00 9.43 235 VAL B O 1
ATOM 5938 N N . PRO B 1 239 ? 20.433 55.205 49.631 1.00 8.92 236 PRO B N 1
ATOM 5939 C CA . PRO B 1 239 ? 20.165 56.136 48.533 1.00 8.79 236 PRO B CA 1
ATOM 5940 C C . PRO B 1 239 ? 19.860 57.565 49.008 1.00 8.68 236 PRO B C 1
ATOM 5941 O O . PRO B 1 239 ? 19.982 58.474 48.219 1.00 9.15 236 PRO B O 1
ATOM 5945 N N . GLN B 1 240 ? 19.502 57.725 50.280 1.00 8.35 237 GLN B N 1
ATOM 5946 C CA . GLN B 1 240 ? 19.166 59.057 50.852 1.00 8.30 237 GLN B CA 1
ATOM 5947 C C . GLN B 1 240 ? 20.447 59.847 51.124 1.00 8.43 237 GLN B C 1
ATOM 5948 O O . GLN B 1 240 ? 20.381 61.079 51.140 1.00 8.88 237 GLN B O 1
ATOM 5954 N N . ILE B 1 241 ? 21.576 59.167 51.283 1.00 8.49 238 ILE B N 1
ATOM 5955 C CA . ILE B 1 241 ? 22.871 59.876 51.478 1.00 8.62 238 ILE B CA 1
ATOM 5956 C C . ILE B 1 241 ? 23.161 60.725 50.236 1.00 8.69 238 ILE B C 1
ATOM 5957 O O . ILE B 1 241 ? 23.742 61.811 50.361 1.00 9.05 238 ILE B O 1
ATOM 5962 N N . VAL B 1 242 ? 22.808 60.195 49.070 1.00 8.88 239 VAL B N 1
ATOM 5963 C CA . VAL B 1 242 ? 23.136 60.831 47.765 1.00 9.25 239 VAL B CA 1
ATOM 5964 C C . VAL B 1 242 ? 22.657 62.277 47.716 1.00 9.35 239 VAL B C 1
ATOM 5965 O O . VAL B 1 242 ? 23.447 63.137 47.269 1.00 9.35 239 VAL B O 1
ATOM 5969 N N . TYR B 1 243 ? 21.424 62.552 48.143 1.00 9.23 240 TYR B N 1
ATOM 5970 C CA . TYR B 1 243 ? 20.893 63.912 47.869 1.00 8.98 240 TYR B CA 1
ATOM 5971 C C . TYR B 1 243 ? 21.447 64.957 48.840 1.00 8.92 240 TYR B C 1
ATOM 5972 O O . TYR B 1 243 ? 21.358 66.148 48.504 1.00 9.11 240 TYR B O 1
ATOM 5981 N N . TYR B 1 244 ? 22.021 64.546 49.973 1.00 8.72 241 TYR B N 1
ATOM 5982 C CA . TYR B 1 244 ? 22.728 65.547 50.823 1.00 8.69 241 TYR B CA 1
ATOM 5983 C C . TYR B 1 244 ? 23.995 66.019 50.087 1.00 9.11 241 TYR B C 1
ATOM 5984 O O . TYR B 1 244 ? 24.298 67.233 50.086 1.00 8.91 241 TYR B O 1
ATOM 5993 N N . VAL B 1 245 ? 24.725 65.082 49.483 1.00 9.05 242 VAL B N 1
ATOM 5994 C CA . VAL B 1 245 ? 25.929 65.434 48.678 1.00 9.35 242 VAL B CA 1
ATOM 5995 C C . VAL B 1 245 ? 25.495 66.284 47.473 1.00 9.35 242 VAL B C 1
ATOM 5996 O O . VAL B 1 245 ? 26.145 67.297 47.184 1.00 10.15 242 VAL B O 1
ATOM 6000 N N . TYR B 1 246 ? 24.379 65.923 46.834 1.00 8.98 243 TYR B N 1
ATOM 6001 C CA . TYR B 1 246 ? 23.878 66.685 45.658 1.00 9.22 243 TYR B CA 1
ATOM 6002 C C . TYR B 1 246 ? 23.473 68.108 46.070 1.00 9.21 243 TYR B C 1
ATOM 6003 O O . TYR B 1 246 ? 23.730 69.056 45.314 1.00 9.36 243 TYR B O 1
ATOM 6012 N N . ALA B 1 247 ? 22.835 68.255 47.228 1.00 9.01 244 ALA B N 1
ATOM 6013 C CA . ALA B 1 247 ? 22.417 69.599 47.694 1.00 9.06 244 ALA B CA 1
ATOM 6014 C C . ALA B 1 247 ? 23.653 70.489 47.868 1.00 9.27 244 ALA B C 1
ATOM 6015 O O . ALA B 1 247 ? 23.653 71.644 47.410 1.00 9.60 244 ALA B O 1
ATOM 6017 N N . TYR B 1 248 ? 24.679 69.940 48.504 1.00 9.02 245 TYR B N 1
ATOM 6018 C CA . TYR B 1 248 ? 25.942 70.680 48.734 1.00 9.30 245 TYR B CA 1
ATOM 6019 C C . TYR B 1 248 ? 26.554 71.055 47.380 1.00 9.67 245 TYR B C 1
ATOM 6020 O O . TYR B 1 248 ? 26.981 72.209 47.180 1.00 9.77 245 TYR B O 1
ATOM 6029 N N . ALA B 1 249 ? 26.543 70.104 46.443 1.00 9.77 246 ALA B N 1
ATOM 6030 C CA . ALA B 1 249 ? 27.122 70.354 45.107 1.00 9.94 246 ALA B CA 1
ATOM 6031 C C . ALA B 1 249 ? 26.382 71.515 44.429 1.00 10.26 246 ALA B C 1
ATOM 6032 O O . ALA B 1 249 ? 27.045 72.335 43.767 1.00 10.76 246 ALA B O 1
ATOM 6034 N N . GLN B 1 250 ? 25.057 71.590 44.599 1.00 10.13 247 GLN B N 1
ATOM 6035 C CA . GLN B 1 250 ? 24.273 72.687 43.965 1.00 10.73 247 GLN B CA 1
ATOM 6036 C C . GLN B 1 250 ? 24.626 74.037 44.602 1.00 10.79 247 GLN B C 1
ATOM 6037 O O . GLN B 1 250 ? 24.650 75.048 43.871 1.00 11.70 247 GLN B O 1
ATOM 6043 N N . LEU B 1 251 ? 24.865 74.071 45.910 1.00 10.61 248 LEU B N 1
ATOM 6044 C CA . LEU B 1 251 ? 25.272 75.337 46.581 1.00 10.77 248 LEU B CA 1
ATOM 6045 C C . LEU B 1 251 ? 26.625 75.790 46.021 1.00 11.35 248 LEU B C 1
ATOM 6046 O O . LEU B 1 251 ? 26.825 77.003 45.834 1.00 11.70 248 LEU B O 1
ATOM 6051 N N . VAL B 1 252 ? 27.521 74.840 45.762 1.00 11.38 249 VAL B N 1
ATOM 6052 C CA . VAL B 1 252 ? 28.842 75.204 45.180 1.00 11.99 249 VAL B CA 1
ATOM 6053 C C . VAL B 1 252 ? 28.634 75.673 43.732 1.00 12.80 249 VAL B C 1
ATOM 6054 O O . VAL B 1 252 ? 29.182 76.722 43.355 1.00 13.67 249 VAL B O 1
ATOM 6058 N N . LYS B 1 253 ? 27.859 74.915 42.954 1.00 13.11 250 LYS B N 1
ATOM 6059 C CA . LYS B 1 253 ? 27.636 75.232 41.519 1.00 14.57 250 LYS B CA 1
ATOM 6060 C C . LYS B 1 253 ? 27.083 76.651 41.350 1.00 14.94 250 LYS B C 1
ATOM 6061 O O . LYS B 1 253 ? 27.573 77.381 40.453 1.00 16.46 250 LYS B O 1
ATOM 6067 N N . THR B 1 254 ? 26.108 77.030 42.185 1.00 14.76 251 THR B N 1
ATOM 6068 C CA . THR B 1 254 ? 25.398 78.330 42.063 1.00 15.29 251 THR B CA 1
ATOM 6069 C C . THR B 1 254 ? 26.163 79.458 42.768 1.00 15.76 251 THR B C 1
ATOM 6070 O O . THR B 1 254 ? 25.647 80.590 42.750 1.00 17.35 251 THR B O 1
ATOM 6074 N N . GLY B 1 255 ? 27.328 79.171 43.362 1.00 14.91 252 GLY B N 1
ATOM 6075 C CA . GLY B 1 255 ? 28.147 80.212 44.023 1.00 15.13 252 GLY B CA 1
ATOM 6076 C C . GLY B 1 255 ? 27.621 80.641 45.386 1.00 14.87 252 GLY B C 1
ATOM 6077 O O . GLY B 1 255 ? 28.103 81.660 45.897 1.00 15.88 252 GLY B O 1
ATOM 6078 N N . GLU B 1 256 ? 26.676 79.902 45.971 1.00 14.02 253 GLU B N 1
ATOM 6079 C CA . GLU B 1 256 ? 26.139 80.267 47.308 1.00 14.38 253 GLU B CA 1
ATOM 6080 C C . GLU B 1 256 ? 27.203 80.002 48.383 1.00 13.64 253 GLU B C 1
ATOM 6081 O O . GLU B 1 256 ? 27.219 80.725 49.406 1.00 14.21 253 GLU B O 1
ATOM 6087 N N . ILE B 1 257 ? 28.020 78.969 48.172 1.00 12.95 254 ILE B N 1
ATOM 6088 C CA . ILE B 1 257 ? 29.141 78.647 49.100 1.00 12.79 254 ILE B CA 1
ATOM 6089 C C . ILE B 1 257 ? 30.355 78.268 48.263 1.00 12.81 254 ILE B C 1
ATOM 6090 O O . ILE B 1 257 ? 30.180 77.974 47.068 1.00 13.05 254 ILE B O 1
ATOM 6095 N N . VAL B 1 258 ? 31.531 78.296 48.887 1.00 12.86 255 VAL B N 1
ATOM 6096 C CA . VAL B 1 258 ? 32.710 77.635 48.267 1.00 13.20 255 VAL B CA 1
ATOM 6097 C C . VAL B 1 258 ? 32.871 76.280 48.967 1.00 12.70 255 VAL B C 1
ATOM 6098 O O . VAL B 1 258 ? 32.484 76.146 50.166 1.00 12.44 255 VAL B O 1
ATOM 6102 N N . ALA B 1 259 ? 33.427 75.306 48.260 1.00 12.61 256 ALA B N 1
ATOM 6103 C CA . ALA B 1 259 ? 33.639 73.969 48.845 1.00 12.54 256 ALA B CA 1
ATOM 6104 C C . ALA B 1 259 ? 34.467 74.101 50.129 1.00 12.55 256 ALA B C 1
ATOM 6105 O O . ALA B 1 259 ? 35.450 74.857 50.126 1.00 12.85 256 ALA B O 1
ATOM 6107 N N . GLY B 1 260 ? 34.062 73.390 51.186 1.00 12.33 257 GLY B N 1
ATOM 6108 C CA . GLY B 1 260 ? 34.752 73.470 52.486 1.00 12.55 257 GLY B CA 1
ATOM 6109 C C . GLY B 1 260 ? 33.909 74.211 53.506 1.00 12.44 257 GLY B C 1
ATOM 6110 O O . GLY B 1 260 ? 34.063 73.967 54.710 1.00 13.04 257 GLY B O 1
ATOM 6111 N N A GLU B 1 261 ? 33.039 75.107 53.033 0.70 12.16 258 GLU B N 1
ATOM 6112 N N B GLU B 1 261 ? 33.034 75.103 53.038 0.30 12.47 258 GLU B N 1
ATOM 6113 C CA A GLU B 1 261 ? 32.146 75.813 53.983 0.70 12.22 258 GLU B CA 1
ATOM 6114 C CA B GLU B 1 261 ? 32.129 75.871 53.935 0.30 12.55 258 GLU B CA 1
ATOM 6115 C C A GLU B 1 261 ? 31.144 74.813 54.556 0.70 12.07 258 GLU B C 1
ATOM 6116 C C B GLU B 1 261 ? 31.083 74.911 54.520 0.30 12.33 258 GLU B C 1
ATOM 6117 O O A GLU B 1 261 ? 30.645 73.954 53.822 0.70 11.42 258 GLU B O 1
ATOM 6118 O O B GLU B 1 261 ? 30.492 74.149 53.739 0.30 12.02 258 GLU B O 1
ATOM 6129 N N . LYS B 1 262 ? 30.868 74.934 55.842 1.00 12.51 259 LYS B N 1
ATOM 6130 C CA . LYS B 1 262 ? 29.888 74.023 56.449 1.00 12.50 259 LYS B CA 1
ATOM 6131 C C . LYS B 1 262 ? 28.483 74.509 56.135 1.00 11.89 259 LYS B C 1
ATOM 6132 O O . LYS B 1 262 ? 28.267 75.734 55.969 1.00 12.20 259 LYS B O 1
ATOM 6138 N N A VAL B 1 263 ? 27.566 73.559 56.033 0.70 11.27 260 VAL B N 1
ATOM 6139 N N B VAL B 1 263 ? 27.558 73.549 56.033 0.30 11.22 260 VAL B N 1
ATOM 6140 C CA A VAL B 1 263 ? 26.126 73.883 55.867 0.70 11.03 260 VAL B CA 1
ATOM 6141 C CA B VAL B 1 263 ? 26.114 73.775 55.732 0.30 10.68 260 VAL B CA 1
ATOM 6142 C C A VAL B 1 263 ? 25.378 73.056 56.903 0.70 10.38 260 VAL B C 1
ATOM 6143 C C B VAL B 1 263 ? 25.294 72.961 56.736 0.30 10.17 260 VAL B C 1
ATOM 6144 O O A VAL B 1 263 ? 25.942 72.063 57.414 0.70 10.33 260 VAL B O 1
ATOM 6145 O O B VAL B 1 263 ? 25.698 71.818 57.025 0.30 10.02 260 VAL B O 1
ATOM 6152 N N . ASN B 1 264 ? 24.174 73.500 57.223 1.00 9.78 261 ASN B N 1
ATOM 6153 C CA . ASN B 1 264 ? 23.305 72.742 58.138 1.00 9.39 261 ASN B CA 1
ATOM 6154 C C . ASN B 1 264 ? 22.196 72.097 57.319 1.00 8.81 261 ASN B C 1
ATOM 6155 O O . ASN B 1 264 ? 21.869 72.626 56.239 1.00 8.99 261 ASN B O 1
ATOM 6160 N N . PHE B 1 265 ? 21.608 71.034 57.854 1.00 8.62 262 PHE B N 1
ATOM 6161 C CA . PHE B 1 265 ? 20.409 70.413 57.242 1.00 8.57 262 PHE B CA 1
ATOM 6162 C C . PHE B 1 265 ? 19.337 70.318 58.316 1.00 8.51 262 PHE B C 1
ATOM 6163 O O . PHE B 1 265 ? 19.648 69.842 59.425 1.00 9.08 262 PHE B O 1
ATOM 6171 N N . THR B 1 266 ? 18.145 70.838 58.025 1.00 8.59 263 THR B N 1
ATOM 6172 C CA . THR B 1 266 ? 16.995 70.652 58.936 1.00 8.56 263 THR B CA 1
ATOM 6173 C C . THR B 1 266 ? 16.118 69.591 58.283 1.00 8.60 263 THR B C 1
ATOM 6174 O O . THR B 1 266 ? 15.757 69.764 57.113 1.00 8.89 263 THR B O 1
ATOM 6178 N N . VAL B 1 267 ? 15.813 68.530 59.022 1.00 8.66 264 VAL B N 1
ATOM 6179 C CA . VAL B 1 267 ? 15.104 67.377 58.414 1.00 8.65 264 VAL B CA 1
ATOM 6180 C C . VAL B 1 267 ? 13.825 67.080 59.180 1.00 8.56 264 VAL B C 1
ATOM 6181 O O . VAL B 1 267 ? 13.885 66.807 60.384 1.00 8.89 264 VAL B O 1
ATOM 6185 N N . PRO B 1 268 ? 12.659 67.094 58.494 1.00 9.08 265 PRO B N 1
ATOM 6186 C CA . PRO B 1 268 ? 11.381 66.724 59.102 1.00 9.85 265 PRO B CA 1
ATOM 6187 C C . PRO B 1 268 ? 11.503 65.229 59.390 1.00 10.65 265 PRO B C 1
ATOM 6188 O O . PRO B 1 268 ? 11.577 64.470 58.432 1.00 11.76 265 PRO B O 1
ATOM 6192 N N . THR B 1 269 ? 11.468 64.854 60.669 1.00 9.70 266 THR B N 1
ATOM 6193 C CA . THR B 1 269 ? 11.882 63.489 61.062 1.00 9.69 266 THR B CA 1
ATOM 6194 C C . THR B 1 269 ? 10.736 62.665 61.650 1.00 9.80 266 THR B C 1
ATOM 6195 O O . THR B 1 269 ? 9.963 63.168 62.494 1.00 10.66 266 THR B O 1
ATOM 6199 N N . GLY B 1 270 ? 10.676 61.410 61.208 1.00 9.34 267 GLY B N 1
ATOM 6200 C CA . GLY B 1 270 ? 9.740 60.406 61.743 1.00 9.49 267 GLY B CA 1
ATOM 6201 C C . GLY B 1 270 ? 10.542 59.237 62.280 1.00 9.13 267 GLY B C 1
ATOM 6202 O O . GLY B 1 270 ? 10.887 59.238 63.484 1.00 9.16 267 GLY B O 1
ATOM 6203 N N . ASN B 1 271 ? 10.910 58.319 61.394 1.00 8.72 268 ASN B N 1
ATOM 6204 C CA . ASN B 1 271 ? 11.715 57.123 61.761 1.00 9.14 268 ASN B CA 1
ATOM 6205 C C . ASN B 1 271 ? 13.228 57.357 61.661 1.00 8.85 268 ASN B C 1
ATOM 6206 O O . ASN B 1 271 ? 13.967 56.398 61.864 1.00 9.49 268 ASN B O 1
ATOM 6211 N N . PHE B 1 272 ? 13.671 58.574 61.343 1.00 8.07 269 PHE B N 1
ATOM 6212 C CA . PHE B 1 272 ? 15.099 58.985 61.512 1.00 8.10 269 PHE B CA 1
ATOM 6213 C C . PHE B 1 272 ? 16.007 58.564 60.354 1.00 8.19 269 PHE B C 1
ATOM 6214 O O . PHE B 1 272 ? 17.174 58.965 60.373 1.00 8.93 269 PHE B O 1
ATOM 6222 N N . GLY B 1 273 ? 15.516 57.834 59.357 1.00 8.24 270 GLY B N 1
ATOM 6223 C CA . GLY B 1 273 ? 16.430 57.434 58.274 1.00 8.43 270 GLY B CA 1
ATOM 6224 C C . GLY B 1 273 ? 16.923 58.595 57.417 1.00 8.37 270 GLY B C 1
ATOM 6225 O O . GLY B 1 273 ? 18.055 58.528 56.926 1.00 8.64 270 GLY B O 1
ATOM 6226 N N . ASN B 1 274 ? 16.106 59.621 57.234 1.00 8.06 271 ASN B N 1
ATOM 6227 C CA . ASN B 1 274 ? 16.502 60.755 56.363 1.00 8.18 271 ASN B CA 1
ATOM 6228 C C . ASN B 1 274 ? 17.653 61.506 57.042 1.00 8.45 271 ASN B C 1
ATOM 6229 O O . ASN B 1 274 ? 18.709 61.718 56.411 1.00 8.50 271 ASN B O 1
ATOM 6234 N N . ILE B 1 275 ? 17.480 61.864 58.314 1.00 8.25 272 ILE B N 1
ATOM 6235 C CA . ILE B 1 275 ? 18.550 62.634 59.008 1.00 8.30 272 ILE B CA 1
ATOM 6236 C C . ILE B 1 275 ? 19.756 61.711 59.259 1.00 8.22 272 ILE B C 1
ATOM 6237 O O . ILE B 1 275 ? 20.904 62.201 59.232 1.00 8.63 272 ILE B O 1
ATOM 6242 N N . LEU B 1 276 ? 19.527 60.408 59.447 1.00 8.21 273 LEU B N 1
ATOM 6243 C CA . LEU B 1 276 ? 20.695 59.500 59.611 1.00 8.49 273 LEU B CA 1
ATOM 6244 C C . LEU B 1 276 ? 21.496 59.457 58.302 1.00 8.28 273 LEU B C 1
ATOM 6245 O O . LEU B 1 276 ? 22.742 59.371 58.356 1.00 8.39 273 LEU B O 1
ATOM 6250 N N . ALA B 1 277 ? 20.814 59.521 57.153 1.00 8.11 274 ALA B N 1
ATOM 6251 C CA . ALA B 1 277 ? 21.542 59.541 55.861 1.00 8.42 274 ALA B CA 1
ATOM 6252 C C . ALA B 1 277 ? 22.425 60.795 55.802 1.00 8.58 274 ALA B C 1
ATOM 6253 O O . ALA B 1 277 ? 23.555 60.715 55.295 1.00 8.80 274 ALA B O 1
ATOM 6255 N N . ALA B 1 278 ? 21.934 61.921 56.335 1.00 8.37 275 ALA B N 1
ATOM 6256 C CA . ALA B 1 278 ? 22.760 63.153 56.345 1.00 8.55 275 ALA B CA 1
ATOM 6257 C C . ALA B 1 278 ? 23.982 62.940 57.247 1.00 8.74 275 ALA B C 1
ATOM 6258 O O . ALA B 1 278 ? 25.084 63.426 56.942 1.00 9.00 275 ALA B O 1
ATOM 6260 N N . PHE B 1 279 ? 23.782 62.219 58.349 1.00 8.47 276 PHE B N 1
ATOM 6261 C CA . PHE B 1 279 ? 24.897 61.891 59.265 1.00 8.99 276 PHE B CA 1
ATOM 6262 C C . PHE B 1 279 ? 25.928 61.033 58.525 1.00 8.91 276 PHE B C 1
ATOM 6263 O O . PHE B 1 279 ? 27.142 61.298 58.635 1.00 9.15 276 PHE B O 1
ATOM 6271 N N . TYR B 1 280 ? 25.461 60.051 57.745 1.00 8.66 277 TYR B N 1
ATOM 6272 C CA . TYR B 1 280 ? 26.425 59.219 56.985 1.00 9.25 277 TYR B CA 1
ATOM 6273 C C . TYR B 1 280 ? 27.127 60.078 55.921 1.00 9.45 277 TYR B C 1
ATOM 6274 O O . TYR B 1 280 ? 28.317 59.840 55.670 1.00 9.97 277 TYR B O 1
ATOM 6283 N N . ALA B 1 281 ? 26.433 61.067 55.348 1.00 9.40 278 ALA B N 1
ATOM 6284 C CA . ALA B 1 281 ? 27.084 61.967 54.366 1.00 9.94 278 ALA B CA 1
ATOM 6285 C C . ALA B 1 281 ? 28.225 62.712 55.078 1.00 10.21 278 ALA B C 1
ATOM 6286 O O . ALA B 1 281 ? 29.329 62.817 54.532 1.00 10.23 278 ALA B O 1
ATOM 6288 N N . LYS B 1 282 ? 27.962 63.194 56.292 1.00 10.32 279 LYS B N 1
ATOM 6289 C CA . LYS B 1 282 ? 29.029 63.884 57.063 1.00 11.65 279 LYS B CA 1
ATOM 6290 C C . LYS B 1 282 ? 30.193 62.914 57.316 1.00 12.07 279 LYS B C 1
ATOM 6291 O O . LYS B 1 282 ? 31.353 63.324 57.178 1.00 11.92 279 LYS B O 1
ATOM 6297 N N . GLN B 1 283 ? 29.887 61.650 57.607 1.00 12.74 280 GLN B N 1
ATOM 6298 C CA . GLN B 1 283 ? 30.954 60.671 57.945 1.00 14.07 280 GLN B CA 1
ATOM 6299 C C . GLN B 1 283 ? 31.830 60.383 56.720 1.00 14.52 280 GLN B C 1
ATOM 6300 O O . GLN B 1 283 ? 33.004 59.991 56.924 1.00 17.34 280 GLN B O 1
ATOM 6306 N N . ILE B 1 284 ? 31.312 60.572 55.502 1.00 13.35 281 ILE B N 1
ATOM 6307 C CA . ILE B 1 284 ? 32.173 60.318 54.309 1.00 13.85 281 ILE B CA 1
ATOM 6308 C C . ILE B 1 284 ? 32.814 61.634 53.844 1.00 13.79 281 ILE B C 1
ATOM 6309 O O . ILE B 1 284 ? 33.466 61.631 52.778 1.00 14.86 281 ILE B O 1
ATOM 6314 N N . GLY B 1 285 ? 32.649 62.712 54.624 1.00 12.96 282 GLY B N 1
ATOM 6315 C CA . GLY B 1 285 ? 33.372 63.969 54.341 1.00 13.06 282 GLY B CA 1
ATOM 6316 C C . GLY B 1 285 ? 32.503 65.165 53.984 1.00 12.52 282 GLY B C 1
ATOM 6317 O O . GLY B 1 285 ? 33.080 66.216 53.677 1.00 12.98 282 GLY B O 1
ATOM 6318 N N . LEU B 1 286 ? 31.176 65.043 53.994 1.00 11.48 283 LEU B N 1
ATOM 6319 C CA . LEU B 1 286 ? 30.368 66.236 53.624 1.00 11.45 283 LEU B CA 1
ATOM 6320 C C . LEU B 1 286 ? 30.513 67.287 54.721 1.00 11.16 283 LEU B C 1
ATOM 6321 O O . LEU B 1 286 ? 30.378 66.953 55.899 1.00 10.92 283 LEU B O 1
ATOM 6326 N N . PRO B 1 287 ? 30.844 68.556 54.381 1.00 11.45 284 PRO B N 1
ATOM 6327 C CA . PRO B 1 287 ? 30.982 69.615 55.387 1.00 11.68 284 PRO B CA 1
ATOM 6328 C C . PRO B 1 287 ? 29.631 70.008 56.003 1.00 11.58 284 PRO B C 1
ATOM 6329 O O . PRO B 1 287 ? 28.976 70.919 55.542 1.00 11.59 284 PRO B O 1
ATOM 6333 N N . VAL B 1 288 ? 29.288 69.326 57.091 1.00 11.89 285 VAL B N 1
ATOM 6334 C CA . VAL B 1 288 ? 28.003 69.548 57.807 1.00 11.93 285 VAL B CA 1
ATOM 6335 C C . VAL B 1 288 ? 28.297 70.223 59.144 1.00 12.33 285 VAL B C 1
ATOM 6336 O O . VAL B 1 288 ? 29.119 69.683 59.911 1.00 13.26 285 VAL B O 1
ATOM 6340 N N . GLY B 1 289 ? 27.630 71.343 59.418 1.00 11.98 286 GLY B N 1
ATOM 6341 C CA . GLY B 1 289 ? 27.808 72.024 60.711 1.00 12.43 286 GLY B CA 1
ATOM 6342 C C . GLY B 1 289 ? 26.864 71.476 61.776 1.00 12.19 286 GLY B C 1
ATOM 6343 O O . GLY B 1 289 ? 27.313 71.271 62.930 1.00 14.01 286 GLY B O 1
ATOM 6344 N N . LYS B 1 290 ? 25.599 71.279 61.416 1.00 11.12 287 LYS B N 1
ATOM 6345 C CA . LYS B 1 290 ? 24.570 70.809 62.370 1.00 11.02 287 LYS B CA 1
ATOM 6346 C C . LYS B 1 290 ? 23.462 70.074 61.614 1.00 10.01 287 LYS B C 1
ATOM 6347 O O . LYS B 1 290 ? 23.143 70.472 60.475 1.00 9.69 287 LYS B O 1
ATOM 6353 N N . LEU B 1 291 ? 22.950 69.008 62.219 1.00 9.85 288 LEU B N 1
ATOM 6354 C CA . LEU B 1 291 ? 21.762 68.274 61.726 1.00 9.45 288 LEU B CA 1
ATOM 6355 C C . LEU B 1 291 ? 20.637 68.609 62.697 1.00 9.40 288 LEU B C 1
ATOM 6356 O O . LEU B 1 291 ? 20.769 68.292 63.901 1.00 10.26 288 LEU B O 1
ATOM 6361 N N . ILE B 1 292 ? 19.629 69.319 62.204 1.00 9.33 289 ILE B N 1
ATOM 6362 C CA . ILE B 1 292 ? 18.518 69.775 63.075 1.00 9.26 289 ILE B CA 1
ATOM 6363 C C . ILE B 1 292 ? 17.325 68.852 62.847 1.00 9.02 289 ILE B C 1
ATOM 6364 O O . ILE B 1 292 ? 16.783 68.805 61.738 1.00 8.63 289 ILE B O 1
ATOM 6369 N N . CYS B 1 293 ? 16.987 68.118 63.890 1.00 8.78 290 CYS B N 1
ATOM 6370 C CA . CYS B 1 293 ? 15.872 67.155 63.891 1.00 9.01 290 CYS B CA 1
ATOM 6371 C C . CYS B 1 293 ? 14.578 67.908 64.176 1.00 8.94 290 CYS B C 1
ATOM 6372 O O . CYS B 1 293 ? 14.448 68.434 65.301 1.00 9.17 290 CYS B O 1
ATOM 6375 N N . ALA B 1 294 ? 13.677 67.955 63.202 1.00 8.65 291 ALA B N 1
ATOM 6376 C CA . ALA B 1 294 ? 12.400 68.681 63.357 1.00 8.82 291 ALA B CA 1
ATOM 6377 C C . ALA B 1 294 ? 11.291 67.671 63.633 1.00 9.31 291 ALA B C 1
ATOM 6378 O O . ALA B 1 294 ? 11.131 66.711 62.843 1.00 9.54 291 ALA B O 1
ATOM 6380 N N . SER B 1 295 ? 10.534 67.919 64.691 1.00 9.69 292 SER B N 1
ATOM 6381 C CA . SER B 1 295 ? 9.412 67.045 65.092 1.00 9.64 292 SER B CA 1
ATOM 6382 C C . SER B 1 295 ? 8.112 67.842 65.125 1.00 9.70 292 SER B C 1
ATOM 6383 O O . SER B 1 295 ? 8.165 69.083 65.221 1.00 9.54 292 SER B O 1
ATOM 6386 N N . ASN B 1 296 ? 6.989 67.136 65.064 1.00 10.07 293 ASN B N 1
ATOM 6387 C CA . ASN B 1 296 ? 5.669 67.778 65.287 1.00 10.66 293 ASN B CA 1
ATOM 6388 C C . ASN B 1 296 ? 5.298 67.599 66.772 1.00 11.85 293 ASN B C 1
ATOM 6389 O O . ASN B 1 296 ? 6.193 67.302 67.583 1.00 12.12 293 ASN B O 1
ATOM 6394 N N . ASP B 1 297 ? 4.018 67.757 67.117 1.00 12.91 294 ASP B N 1
ATOM 6395 C CA . ASP B 1 297 ? 3.561 67.618 68.527 1.00 14.43 294 ASP B CA 1
ATOM 6396 C C . ASP B 1 297 ? 4.024 66.276 69.116 1.00 13.65 294 ASP B C 1
ATOM 6397 O O . ASP B 1 297 ? 4.132 66.181 70.347 1.00 14.17 294 ASP B O 1
ATOM 6402 N N . ASN B 1 298 ? 4.209 65.259 68.274 1.00 12.67 295 ASN B N 1
ATOM 6403 C CA . ASN B 1 298 ? 4.742 63.940 68.714 1.00 12.57 295 ASN B CA 1
ATOM 6404 C C . ASN B 1 298 ? 6.249 64.150 68.845 1.00 11.91 295 ASN B C 1
ATOM 6405 O O . ASN B 1 298 ? 6.979 63.856 67.894 1.00 12.07 295 ASN B O 1
ATOM 6410 N N . ASN B 1 299 ? 6.677 64.646 70.005 1.00 11.79 296 ASN B N 1
ATOM 6411 C CA . ASN B 1 299 ? 8.058 65.173 70.148 1.00 11.75 296 ASN B CA 1
ATOM 6412 C C . ASN B 1 299 ? 8.963 64.297 71.023 1.00 11.03 296 ASN B C 1
ATOM 6413 O O . ASN B 1 299 ? 9.877 64.846 71.647 1.00 11.30 296 ASN B O 1
ATOM 6418 N N . VAL B 1 300 ? 8.789 62.979 70.974 1.00 10.81 297 VAL B N 1
ATOM 6419 C CA . VAL B 1 300 ? 9.694 62.065 71.725 1.00 10.94 297 VAL B CA 1
ATOM 6420 C C . VAL B 1 300 ? 11.158 62.330 71.321 1.00 10.34 297 VAL B C 1
ATOM 6421 O O . VAL B 1 300 ? 12.038 62.259 72.204 1.00 10.60 297 VAL B O 1
ATOM 6425 N N . LEU B 1 301 ? 11.435 62.624 70.044 1.00 9.84 298 LEU B N 1
ATOM 6426 C CA . LEU B 1 301 ? 12.853 62.849 69.645 1.00 9.79 298 LEU B CA 1
ATOM 6427 C C . LEU B 1 301 ? 13.365 64.165 70.218 1.00 10.19 298 LEU B C 1
ATOM 6428 O O . LEU B 1 301 ? 14.537 64.219 70.594 1.00 10.10 298 LEU B O 1
ATOM 6433 N N . THR B 1 302 ? 12.525 65.200 70.242 1.00 10.34 299 THR B N 1
ATOM 6434 C CA . THR B 1 302 ? 12.975 66.497 70.808 1.00 10.84 299 THR B CA 1
ATOM 6435 C C . THR B 1 302 ? 13.377 66.284 72.272 1.00 11.52 299 THR B C 1
ATOM 6436 O O . THR B 1 302 ? 14.455 66.752 72.688 1.00 11.12 299 THR B O 1
ATOM 6440 N N . ASP B 1 303 ? 12.538 65.563 73.012 1.00 12.17 300 ASP B N 1
ATOM 6441 C CA . ASP B 1 303 ? 12.824 65.295 74.444 1.00 13.32 300 ASP B CA 1
ATOM 6442 C C . ASP B 1 303 ? 14.109 64.470 74.554 1.00 12.92 300 ASP B C 1
ATOM 6443 O O . ASP B 1 303 ? 14.898 64.726 75.474 1.00 13.13 300 ASP B O 1
ATOM 6448 N N . PHE B 1 304 ? 14.314 63.529 73.639 1.00 12.34 301 PHE B N 1
ATOM 6449 C CA . PHE B 1 304 ? 15.548 62.707 73.682 1.00 12.05 301 PHE B CA 1
ATOM 6450 C C . PHE B 1 304 ? 16.786 63.598 73.508 1.00 12.13 301 PHE B C 1
ATOM 6451 O O . PHE B 1 304 ? 17.740 63.492 74.287 1.00 11.90 301 PHE B O 1
ATOM 6459 N N . PHE B 1 305 ? 16.783 64.466 72.496 1.00 11.75 302 PHE B N 1
ATOM 6460 C CA . PHE B 1 305 ? 18.000 65.288 72.281 1.00 12.51 302 PHE B CA 1
ATOM 6461 C C . PHE B 1 305 ? 18.199 66.314 73.401 1.00 13.69 302 PHE B C 1
ATOM 6462 O O . PHE B 1 305 ? 19.350 66.679 73.666 1.00 15.22 302 PHE B O 1
ATOM 6470 N N A LYS B 1 306 ? 17.124 66.759 74.052 0.60 14.44 303 LYS B N 1
ATOM 6471 N N B LYS B 1 306 ? 17.111 66.747 74.049 0.40 14.15 303 LYS B N 1
ATOM 6472 C CA A LYS B 1 306 ? 17.300 67.797 75.102 0.60 15.48 303 LYS B CA 1
ATOM 6473 C CA B LYS B 1 306 ? 17.215 67.797 75.101 0.40 14.90 303 LYS B CA 1
ATOM 6474 C C A LYS B 1 306 ? 17.576 67.170 76.476 0.60 15.38 303 LYS B C 1
ATOM 6475 C C B LYS B 1 306 ? 17.444 67.201 76.497 0.40 15.06 303 LYS B C 1
ATOM 6476 O O A LYS B 1 306 ? 18.181 67.875 77.305 0.60 16.78 303 LYS B O 1
ATOM 6477 O O B LYS B 1 306 ? 17.788 67.993 77.403 0.40 15.83 303 LYS B O 1
ATOM 6488 N N . THR B 1 307 ? 17.231 65.892 76.692 1.00 14.71 304 THR B N 1
ATOM 6489 C CA . THR B 1 307 ? 17.413 65.267 78.038 1.00 15.27 304 THR B CA 1
ATOM 6490 C C . THR B 1 307 ? 18.229 63.967 78.028 1.00 15.15 304 THR B C 1
ATOM 6491 O O . THR B 1 307 ? 18.586 63.517 79.132 1.00 15.11 304 THR B O 1
ATOM 6495 N N . ARG B 1 308 ? 18.452 63.362 76.860 1.00 14.68 305 ARG B N 1
ATOM 6496 C CA . ARG B 1 308 ? 19.151 62.052 76.695 1.00 15.78 305 ARG B CA 1
ATOM 6497 C C . ARG B 1 308 ? 18.245 60.926 77.209 1.00 15.27 305 ARG B C 1
ATOM 6498 O O . ARG B 1 308 ? 18.715 59.766 77.261 1.00 14.75 305 ARG B O 1
ATOM 6506 N N . VAL B 1 309 ? 16.976 61.237 77.485 1.00 14.41 306 VAL B N 1
ATOM 6507 C CA . VAL B 1 309 ? 15.998 60.182 77.879 1.00 14.48 306 VAL B CA 1
ATOM 6508 C C . VAL B 1 309 ? 15.022 59.969 76.718 1.00 13.60 306 VAL B C 1
ATOM 6509 O O . VAL B 1 309 ? 14.439 60.962 76.241 1.00 13.70 306 VAL B O 1
ATOM 6513 N N . TYR B 1 310 ? 14.929 58.728 76.238 1.00 13.03 307 TYR B N 1
ATOM 6514 C CA . TYR B 1 310 ? 13.954 58.356 75.190 1.00 12.53 307 TYR B CA 1
ATOM 6515 C C . TYR B 1 310 ? 12.771 57.732 75.922 1.00 13.73 307 TYR B C 1
ATOM 6516 O O . TYR B 1 310 ? 12.952 56.642 76.475 1.00 14.22 307 TYR B O 1
ATOM 6525 N N . ASP B 1 311 ? 11.616 58.393 75.934 1.00 14.39 308 ASP B N 1
ATOM 6526 C CA . ASP B 1 311 ? 10.448 57.907 76.718 1.00 15.49 308 ASP B CA 1
ATOM 6527 C C . ASP B 1 311 ? 9.239 57.810 75.787 1.00 15.40 308 ASP B C 1
ATOM 6528 O O . ASP B 1 311 ? 8.714 58.879 75.391 1.00 15.25 308 ASP B O 1
ATOM 6533 N N . LYS B 1 312 ? 8.798 56.587 75.482 1.00 15.87 309 LYS B N 1
ATOM 6534 C CA . LYS B 1 312 ? 7.662 56.393 74.541 1.00 16.88 309 LYS B CA 1
ATOM 6535 C C . LYS B 1 312 ? 6.334 56.344 75.300 1.00 17.79 309 LYS B C 1
ATOM 6536 O O . LYS B 1 312 ? 5.309 56.156 74.619 1.00 18.30 309 LYS B O 1
ATOM 6542 N N . LYS B 1 313 ? 6.360 56.493 76.631 1.00 18.87 310 LYS B N 1
ATOM 6543 C CA . LYS B 1 313 ? 5.118 56.478 77.460 1.00 20.83 310 LYS B CA 1
ATOM 6544 C C . LYS B 1 313 ? 4.564 57.908 77.461 1.00 20.89 310 LYS B C 1
ATOM 6545 O O . LYS B 1 313 ? 4.798 58.658 78.427 1.00 22.10 310 LYS B O 1
ATOM 6551 N N A ARG B 1 314 ? 3.848 58.264 76.393 0.50 21.14 311 ARG B N 1
ATOM 6552 N N B ARG B 1 314 ? 3.853 58.268 76.390 0.50 21.13 311 ARG B N 1
ATOM 6553 C CA A ARG B 1 314 ? 3.303 59.636 76.233 0.50 21.44 311 ARG B CA 1
ATOM 6554 C CA B ARG B 1 314 ? 3.332 59.649 76.218 0.50 21.41 311 ARG B CA 1
ATOM 6555 C C A ARG B 1 314 ? 2.056 59.588 75.348 0.50 22.22 311 ARG B C 1
ATOM 6556 C C B ARG B 1 314 ? 2.092 59.613 75.317 0.50 22.12 311 ARG B C 1
ATOM 6557 O O A ARG B 1 314 ? 1.853 58.555 74.645 0.50 23.44 311 ARG B O 1
ATOM 6558 O O B ARG B 1 314 ? 1.927 58.604 74.566 0.50 23.00 311 ARG B O 1
ATOM 6573 N N . GLU B 1 315 ? 1.272 60.673 75.362 1.00 23.37 312 GLU B N 1
ATOM 6574 C CA . GLU B 1 315 ? 0.055 60.716 74.513 1.00 26.14 312 GLU B CA 1
ATOM 6575 C C . GLU B 1 315 ? 0.490 60.739 73.047 1.00 24.40 312 GLU B C 1
ATOM 6576 O O . GLU B 1 315 ? 1.548 61.319 72.750 1.00 24.84 312 GLU B O 1
ATOM 6582 N N . PHE B 1 316 ? -0.276 60.062 72.199 1.00 24.77 313 PHE B N 1
ATOM 6583 C CA . PHE B 1 316 ? -0.016 60.033 70.740 1.00 23.33 313 PHE B CA 1
ATOM 6584 C C . PHE B 1 316 ? -1.070 60.905 70.065 1.00 23.44 313 PHE B C 1
ATOM 6585 O O . PHE B 1 316 ? -2.244 60.796 70.429 1.00 22.84 313 PHE B O 1
ATOM 6593 N N . LYS B 1 317 ? -0.659 61.699 69.079 1.00 22.44 314 LYS B N 1
ATOM 6594 C CA . LYS B 1 317 ? -1.599 62.628 68.408 1.00 24.37 314 LYS B CA 1
ATOM 6595 C C . LYS B 1 317 ? -1.531 62.464 66.886 1.00 20.27 314 LYS B C 1
ATOM 6596 O O . LYS B 1 317 ? -0.421 62.322 66.355 1.00 17.99 314 LYS B O 1
ATOM 6602 N N . VAL B 1 318 ? -2.691 62.421 66.228 1.00 19.40 315 VAL B N 1
ATOM 6603 C CA . VAL B 1 318 ? -2.718 62.456 64.738 1.00 18.42 315 VAL B CA 1
ATOM 6604 C C . VAL B 1 318 ? -2.613 63.939 64.365 1.00 16.54 315 VAL B C 1
ATOM 6605 O O . VAL B 1 318 ? -3.423 64.731 64.891 1.00 17.27 315 VAL B O 1
ATOM 6609 N N . THR B 1 319 ? -1.631 64.313 63.544 1.00 14.24 316 THR B N 1
ATOM 6610 C CA . THR B 1 319 ? -1.415 65.747 63.225 1.00 13.78 316 THR B CA 1
ATOM 6611 C C . THR B 1 319 ? -1.527 66.028 61.726 1.00 13.26 316 THR B C 1
ATOM 6612 O O . THR B 1 319 ? -1.729 65.096 60.935 1.00 13.14 316 THR B O 1
ATOM 6616 N N . THR B 1 320 ? -1.342 67.300 61.379 1.00 13.69 317 THR B N 1
ATOM 6617 C CA . THR B 1 320 ? -1.349 67.775 59.976 1.00 13.89 317 THR B CA 1
ATOM 6618 C C . THR B 1 320 ? -0.029 67.411 59.283 1.00 12.75 317 THR B C 1
ATOM 6619 O O . THR B 1 320 ? 0.089 67.693 58.099 1.00 13.25 317 THR B O 1
ATOM 6623 N N . SER B 1 321 ? 0.935 66.840 60.006 1.00 12.03 318 SER B N 1
ATOM 6624 C CA . SER B 1 321 ? 2.206 66.334 59.418 1.00 11.43 318 SER B CA 1
ATOM 6625 C C . SER B 1 321 ? 2.275 64.854 59.793 1.00 11.43 318 SER B C 1
ATOM 6626 O O . SER B 1 321 ? 3.180 64.408 60.497 1.00 10.66 318 SER B O 1
ATOM 6629 N N . PRO B 1 322 ? 1.299 64.048 59.312 1.00 12.13 319 PRO B N 1
ATOM 6630 C CA . PRO B 1 322 ? 1.113 62.679 59.795 1.00 12.36 319 PRO B CA 1
ATOM 6631 C C . PRO B 1 322 ? 2.275 61.708 59.563 1.00 12.74 319 PRO B C 1
ATOM 6632 O O . PRO B 1 322 ? 2.370 60.738 60.300 1.00 12.40 319 PRO B O 1
ATOM 6636 N N . SER B 1 323 ? 3.124 61.987 58.579 1.00 12.96 320 SER B N 1
ATOM 6637 C CA . SER B 1 323 ? 4.267 61.071 58.319 1.00 13.87 320 SER B CA 1
ATOM 6638 C C . SER B 1 323 ? 5.271 61.104 59.467 1.00 13.51 320 SER B C 1
ATOM 6639 O O . SER B 1 323 ? 6.172 60.260 59.518 1.00 15.62 320 SER B O 1
ATOM 6650 N N . ASP B 1 325 ? 4.155 61.330 62.757 1.00 12.53 322 ASP B N 1
ATOM 6651 C CA . ASP B 1 325 ? 3.450 60.944 63.970 1.00 12.69 322 ASP B CA 1
ATOM 6652 C C . ASP B 1 325 ? 4.032 59.617 64.462 1.00 13.55 322 ASP B C 1
ATOM 6653 O O . ASP B 1 325 ? 3.526 58.548 64.041 1.00 14.38 322 ASP B O 1
ATOM 6658 N N . ILE B 1 326 ? 5.053 59.682 65.318 1.00 13.41 323 ILE B N 1
ATOM 6659 C CA . ILE B 1 326 ? 5.726 58.430 65.774 1.00 14.06 323 ILE B CA 1
ATOM 6660 C C . ILE B 1 326 ? 5.907 58.428 67.290 1.00 13.55 323 ILE B C 1
ATOM 6661 O O . ILE B 1 326 ? 5.896 59.506 67.906 1.00 13.00 323 ILE B O 1
ATOM 6666 N N . LEU B 1 327 ? 6.048 57.225 67.844 1.00 12.98 324 LEU B N 1
ATOM 6667 C CA . LEU B 1 327 ? 6.412 57.026 69.269 1.00 13.03 324 LEU B CA 1
ATOM 6668 C C . LEU B 1 327 ? 7.797 56.384 69.302 1.00 11.96 324 LEU B C 1
ATOM 6669 O O . LEU B 1 327 ? 8.597 56.718 70.193 1.00 12.01 324 LEU B O 1
ATOM 6674 N N . VAL B 1 328 ? 8.037 55.460 68.373 1.00 11.91 325 VAL B N 1
ATOM 6675 C CA . VAL B 1 328 ? 9.323 54.719 68.305 1.00 11.89 325 VAL B CA 1
ATOM 6676 C C . VAL B 1 328 ? 9.970 55.030 66.953 1.00 11.26 325 VAL B C 1
ATOM 6677 O O . VAL B 1 328 ? 9.501 54.506 65.937 1.00 12.67 325 VAL B O 1
ATOM 6681 N N . SER B 1 329 ? 10.990 55.877 66.963 1.00 10.58 326 SER B N 1
ATOM 6682 C CA . SER B 1 329 ? 11.731 56.282 65.738 1.00 9.97 326 SER B CA 1
ATOM 6683 C C . SER B 1 329 ? 12.681 55.129 65.396 1.00 9.88 326 SER B C 1
ATOM 6684 O O . SER B 1 329 ? 13.747 55.021 66.000 1.00 9.96 326 SER B O 1
ATOM 6687 N N A SER B 1 330 ? 12.318 54.323 64.393 0.70 9.86 327 SER B N 1
ATOM 6688 N N B SER B 1 330 ? 12.283 54.317 64.415 0.30 10.21 327 SER B N 1
ATOM 6689 C CA A SER B 1 330 ? 13.018 53.026 64.170 0.70 10.15 327 SER B CA 1
ATOM 6690 C CA B SER B 1 330 ? 12.946 53.026 64.085 0.30 10.55 327 SER B CA 1
ATOM 6691 C C A SER B 1 330 ? 14.520 53.192 63.941 0.70 10.24 327 SER B C 1
ATOM 6692 C C B SER B 1 330 ? 14.456 53.134 63.838 0.30 10.37 327 SER B C 1
ATOM 6693 O O A SER B 1 330 ? 15.282 52.414 64.527 0.70 11.47 327 SER B O 1
ATOM 6694 O O B SER B 1 330 ? 15.159 52.211 64.280 0.30 10.77 327 SER B O 1
ATOM 6699 N N . ASN B 1 331 ? 14.933 54.171 63.140 1.00 10.09 328 ASN B N 1
ATOM 6700 C CA . ASN B 1 331 ? 16.382 54.266 62.791 1.00 9.98 328 ASN B CA 1
ATOM 6701 C C . ASN B 1 331 ? 17.195 54.980 63.866 1.00 9.62 328 ASN B C 1
ATOM 6702 O O . ASN B 1 331 ? 18.421 55.005 63.730 1.00 10.01 328 ASN B O 1
ATOM 6707 N N . LEU B 1 332 ? 16.564 55.519 64.909 1.00 9.57 329 LEU B N 1
ATOM 6708 C CA . LEU B 1 332 ? 17.411 56.144 65.951 1.00 9.30 329 LEU B CA 1
ATOM 6709 C C . LEU B 1 332 ? 18.337 55.062 66.524 1.00 9.18 329 LEU B C 1
ATOM 6710 O O . LEU B 1 332 ? 19.452 55.400 66.917 1.00 9.40 329 LEU B O 1
ATOM 6715 N N . GLU B 1 333 ? 17.880 53.804 66.549 1.00 9.01 330 GLU B N 1
ATOM 6716 C CA . GLU B 1 333 ? 18.709 52.682 67.050 1.00 9.50 330 GLU B CA 1
ATOM 6717 C C . GLU B 1 333 ? 20.068 52.646 66.336 1.00 9.19 330 GLU B C 1
ATOM 6718 O O . GLU B 1 333 ? 21.064 52.273 66.985 1.00 9.49 330 GLU B O 1
ATOM 6724 N N . ARG B 1 334 ? 20.129 52.994 65.052 1.00 9.14 331 ARG B N 1
ATOM 6725 C CA . ARG B 1 334 ? 21.460 52.972 64.378 1.00 9.13 331 ARG B CA 1
ATOM 6726 C C . ARG B 1 334 ? 22.330 54.082 64.969 1.00 9.14 331 ARG B C 1
ATOM 6727 O O . ARG B 1 334 ? 23.530 53.847 65.188 1.00 9.17 331 ARG B O 1
ATOM 6735 N N . LEU B 1 335 ? 21.755 55.269 65.175 1.00 9.10 332 LEU B N 1
ATOM 6736 C CA . LEU B 1 335 ? 22.551 56.346 65.825 1.00 9.27 332 LEU B CA 1
ATOM 6737 C C . LEU B 1 335 ? 22.972 55.909 67.240 1.00 9.88 332 LEU B C 1
ATOM 6738 O O . LEU B 1 335 ? 24.128 56.167 67.604 1.00 10.26 332 LEU B O 1
ATOM 6743 N N . ILE B 1 336 ? 22.071 55.302 68.019 1.00 9.67 333 ILE B N 1
ATOM 6744 C CA . ILE B 1 336 ? 22.437 54.815 69.388 1.00 10.25 333 ILE B CA 1
ATOM 6745 C C . ILE B 1 336 ? 23.659 53.898 69.273 1.00 10.14 333 ILE B C 1
ATOM 6746 O O . ILE B 1 336 ? 24.618 54.055 70.038 1.00 10.51 333 ILE B O 1
ATOM 6751 N N . PHE B 1 337 ? 23.608 52.975 68.320 1.00 10.14 334 PHE B N 1
ATOM 6752 C CA . PHE B 1 337 ? 24.714 52.016 68.078 1.00 10.36 334 PHE B CA 1
ATOM 6753 C C . PHE B 1 337 ? 26.026 52.781 67.866 1.00 10.41 334 PHE B C 1
ATOM 6754 O O . PHE B 1 337 ? 27.025 52.439 68.507 1.00 11.03 334 PHE B O 1
ATOM 6762 N N . HIS B 1 338 ? 26.015 53.779 66.984 1.00 10.25 335 HIS B N 1
ATOM 6763 C CA . HIS B 1 338 ? 27.243 54.580 66.729 1.00 10.64 335 HIS B CA 1
ATOM 6764 C C . HIS B 1 338 ? 27.634 55.395 67.970 1.00 11.03 335 HIS B C 1
ATOM 6765 O O . HIS B 1 338 ? 28.842 55.505 68.239 1.00 11.76 335 HIS B O 1
ATOM 6772 N N . LEU B 1 339 ? 26.650 55.946 68.680 1.00 10.85 336 LEU B N 1
ATOM 6773 C CA . LEU B 1 339 ? 26.925 56.756 69.902 1.00 11.42 336 LEU B CA 1
ATOM 6774 C C . LEU B 1 339 ? 27.630 55.899 70.953 1.00 12.59 336 LEU B C 1
ATOM 6775 O O . LEU B 1 339 ? 28.415 56.459 71.742 1.00 12.97 336 LEU B O 1
ATOM 6780 N N . LEU B 1 340 ? 27.392 54.591 70.930 1.00 12.70 337 LEU B N 1
ATOM 6781 C CA . LEU B 1 340 ? 27.983 53.673 71.934 1.00 14.09 337 LEU B CA 1
ATOM 6782 C C . LEU B 1 340 ? 29.246 53.010 71.376 1.00 14.68 337 LEU B C 1
ATOM 6783 O O . LEU B 1 340 ? 29.683 52.010 71.971 1.00 16.15 337 LEU B O 1
ATOM 6788 N N . GLY B 1 341 ? 29.804 53.536 70.285 1.00 14.34 338 GLY B N 1
ATOM 6789 C CA . GLY B 1 341 ? 31.049 52.981 69.718 1.00 14.70 338 GLY B CA 1
ATOM 6790 C C . GLY B 1 341 ? 30.805 51.693 68.964 1.00 14.48 338 GLY B C 1
ATOM 6791 O O . GLY B 1 341 ? 31.666 50.789 69.045 1.00 15.37 338 GLY B O 1
ATOM 6792 N N . ASN B 1 342 ? 29.670 51.610 68.260 1.00 13.76 339 ASN B N 1
ATOM 6793 C CA . ASN B 1 342 ? 29.301 50.399 67.471 1.00 13.98 339 ASN B CA 1
ATOM 6794 C C . ASN B 1 342 ? 29.287 49.183 68.405 1.00 14.53 339 ASN B C 1
ATOM 6795 O O . ASN B 1 342 ? 29.855 48.140 68.053 1.00 15.00 339 ASN B O 1
ATOM 6800 N N . ASN B 1 343 ? 28.613 49.328 69.542 1.00 14.45 340 ASN B N 1
ATOM 6801 C CA . ASN B 1 343 ? 28.533 48.255 70.565 1.00 14.89 340 ASN B CA 1
ATOM 6802 C C . ASN B 1 343 ? 27.128 47.647 70.567 1.00 13.96 340 ASN B C 1
ATOM 6803 O O . ASN B 1 343 ? 26.196 48.276 71.103 1.00 13.10 340 ASN B O 1
ATOM 6808 N N . ALA B 1 344 ? 27.004 46.450 70.004 1.00 13.83 341 ALA B N 1
ATOM 6809 C CA . ALA B 1 344 ? 25.704 45.758 69.880 1.00 14.09 341 ALA B CA 1
ATOM 6810 C C . ALA B 1 344 ? 25.170 45.326 71.249 1.00 14.34 341 ALA B C 1
ATOM 6811 O O . ALA B 1 344 ? 23.948 45.380 71.443 1.00 14.19 341 ALA B O 1
ATOM 6813 N N A GLU B 1 345 ? 26.046 44.887 72.160 0.70 14.99 342 GLU B N 1
ATOM 6814 N N B GLU B 1 345 ? 26.053 44.916 72.163 0.30 14.81 342 GLU B N 1
ATOM 6815 C CA A GLU B 1 345 ? 25.547 44.464 73.501 0.70 16.05 342 GLU B CA 1
ATOM 6816 C CA B GLU B 1 345 ? 25.605 44.454 73.507 0.30 15.44 342 GLU B CA 1
ATOM 6817 C C A GLU B 1 345 ? 24.856 45.662 74.167 0.70 15.12 342 GLU B C 1
ATOM 6818 C C B GLU B 1 345 ? 24.921 45.616 74.250 0.30 15.24 342 GLU B C 1
ATOM 6819 O O A GLU B 1 345 ? 23.667 45.543 74.547 0.70 14.35 342 GLU B O 1
ATOM 6820 O O B GLU B 1 345 ? 23.793 45.400 74.808 0.30 15.46 342 GLU B O 1
ATOM 6831 N N . LYS B 1 346 ? 25.554 46.802 74.242 1.00 15.07 343 LYS B N 1
ATOM 6832 C CA . LYS B 1 346 ? 24.979 47.988 74.931 1.00 15.14 343 LYS B CA 1
ATOM 6833 C C . LYS B 1 346 ? 23.727 48.471 74.188 1.00 14.05 343 LYS B C 1
ATOM 6834 O O . LYS B 1 346 ? 22.767 48.897 74.841 1.00 14.01 343 LYS B O 1
ATOM 6840 N N . THR B 1 347 ? 23.739 48.427 72.853 1.00 12.94 344 THR B N 1
ATOM 6841 C CA . THR B 1 347 ? 22.549 48.867 72.090 1.00 12.09 344 THR B CA 1
ATOM 6842 C C . THR B 1 347 ? 21.365 47.963 72.442 1.00 12.04 344 THR B C 1
ATOM 6843 O O . THR B 1 347 ? 20.252 48.482 72.678 1.00 11.35 344 THR B O 1
ATOM 6847 N N . THR B 1 348 ? 21.595 46.653 72.436 1.00 12.15 345 THR B N 1
ATOM 6848 C CA . THR B 1 348 ? 20.534 45.668 72.758 1.00 12.73 345 THR B CA 1
ATOM 6849 C C . THR B 1 348 ? 19.953 45.959 74.149 1.00 13.17 345 THR B C 1
ATOM 6850 O O . THR B 1 348 ? 18.729 45.880 74.305 1.00 12.98 345 THR B O 1
ATOM 6854 N N A GLU B 1 349 ? 20.801 46.295 75.126 0.60 13.87 346 GLU B N 1
ATOM 6855 N N B GLU B 1 349 ? 20.823 46.323 75.099 0.40 13.54 346 GLU B N 1
ATOM 6856 C CA A GLU B 1 349 ? 20.270 46.600 76.484 0.60 14.64 346 GLU B CA 1
ATOM 6857 C CA B GLU B 1 349 ? 20.420 46.609 76.504 0.40 14.11 346 GLU B CA 1
ATOM 6858 C C A GLU B 1 349 ? 19.300 47.778 76.415 0.60 14.11 346 GLU B C 1
ATOM 6859 C C B GLU B 1 349 ? 19.443 47.797 76.532 0.40 13.83 346 GLU B C 1
ATOM 6860 O O A GLU B 1 349 ? 18.212 47.698 77.009 0.60 13.89 346 GLU B O 1
ATOM 6861 O O B GLU B 1 349 ? 18.462 47.726 77.296 0.40 13.77 346 GLU B O 1
ATOM 6872 N N . LEU B 1 350 ? 19.716 48.859 75.758 1.00 13.23 347 LEU B N 1
ATOM 6873 C CA . LEU B 1 350 ? 18.825 50.046 75.708 1.00 13.13 347 LEU B CA 1
ATOM 6874 C C . LEU B 1 350 ? 17.524 49.710 74.982 1.00 12.68 347 LEU B C 1
ATOM 6875 O O . LEU B 1 350 ? 16.470 50.171 75.396 1.00 12.53 347 LEU B O 1
ATOM 6888 N N . ASN B 1 352 ? 16.073 46.744 74.732 1.00 14.20 349 ASN B N 1
ATOM 6889 C CA . ASN B 1 352 ? 15.291 45.874 75.606 1.00 15.27 349 ASN B CA 1
ATOM 6890 C C . ASN B 1 352 ? 14.650 46.739 76.701 1.00 15.56 349 ASN B C 1
ATOM 6891 O O . ASN B 1 352 ? 13.483 46.482 77.054 1.00 16.56 349 ASN B O 1
ATOM 6896 N N . ALA B 1 353 ? 15.374 47.742 77.200 1.00 15.20 350 ALA B N 1
ATOM 6897 C CA . ALA B 1 353 ? 14.807 48.639 78.235 1.00 14.92 350 ALA B CA 1
ATOM 6898 C C . ALA B 1 353 ? 13.629 49.420 77.645 1.00 14.66 350 ALA B C 1
ATOM 6899 O O . ALA B 1 353 ? 12.624 49.598 78.345 1.00 15.15 350 ALA B O 1
ATOM 6901 N N . LEU B 1 354 ? 13.752 49.902 76.407 1.00 14.06 351 LEU B N 1
ATOM 6902 C CA . LEU B 1 354 ? 12.617 50.641 75.803 1.00 14.53 351 LEU B CA 1
ATOM 6903 C C . LEU B 1 354 ? 11.387 49.730 75.814 1.00 15.79 351 LEU B C 1
ATOM 6904 O O . LEU B 1 354 ? 10.277 50.199 76.132 1.00 16.62 351 LEU B O 1
ATOM 6909 N N . ASN B 1 355 ? 11.596 48.453 75.503 1.00 17.31 352 ASN B N 1
ATOM 6910 C CA . ASN B 1 355 ? 10.461 47.506 75.396 1.00 19.48 352 ASN B CA 1
ATOM 6911 C C . ASN B 1 355 ? 9.890 47.168 76.780 1.00 20.04 352 ASN B C 1
ATOM 6912 O O . ASN B 1 355 ? 8.656 47.176 76.916 1.00 20.64 352 ASN B O 1
ATOM 6917 N N . THR B 1 356 ? 10.740 46.928 77.782 1.00 19.09 353 THR B N 1
ATOM 6918 C CA . THR B 1 356 ? 10.229 46.465 79.103 1.00 20.03 353 THR B CA 1
ATOM 6919 C C . THR B 1 356 ? 9.865 47.638 80.025 1.00 20.11 353 THR B C 1
ATOM 6920 O O . THR B 1 356 ? 8.956 47.451 80.864 1.00 21.21 353 THR B O 1
ATOM 6924 N N . GLN B 1 357 ? 10.542 48.781 79.892 1.00 19.23 354 GLN B N 1
ATOM 6925 C CA . GLN B 1 357 ? 10.349 49.937 80.816 1.00 20.09 354 GLN B CA 1
ATOM 6926 C C . GLN B 1 357 ? 9.661 51.110 80.104 1.00 19.26 354 GLN B C 1
ATOM 6927 O O . GLN B 1 357 ? 9.188 52.024 80.809 1.00 19.45 354 GLN B O 1
ATOM 6933 N N . GLY B 1 358 ? 9.634 51.107 78.769 1.00 17.80 355 GLY B N 1
ATOM 6934 C CA . GLY B 1 358 ? 9.006 52.207 78.014 1.00 17.21 355 GLY B CA 1
ATOM 6935 C C . GLY B 1 358 ? 9.958 53.376 77.865 1.00 16.43 355 GLY B C 1
ATOM 6936 O O . GLY B 1 358 ? 9.553 54.405 77.297 1.00 16.28 355 GLY B O 1
ATOM 6937 N N . GLN B 1 359 ? 11.183 53.229 78.375 1.00 16.13 356 GLN B N 1
ATOM 6938 C CA . GLN B 1 359 ? 12.156 54.337 78.278 1.00 15.86 356 GLN B CA 1
ATOM 6939 C C . GLN B 1 359 ? 13.580 53.847 78.516 1.00 15.12 356 GLN B C 1
ATOM 6940 O O . GLN B 1 359 ? 13.784 52.745 79.057 1.00 15.40 356 GLN B O 1
ATOM 6946 N N . TYR B 1 360 ? 14.531 54.651 78.062 1.00 14.35 357 TYR B N 1
ATOM 6947 C CA . TYR B 1 360 ? 15.957 54.396 78.352 1.00 15.17 357 TYR B CA 1
ATOM 6948 C C . TYR B 1 360 ? 16.665 55.741 78.403 1.00 15.87 357 TYR B C 1
ATOM 6949 O O . TYR B 1 360 ? 16.113 56.743 77.916 1.00 15.47 357 TYR B O 1
ATOM 6958 N N A LYS B 1 361 ? 17.839 55.750 79.034 0.40 16.70 358 LYS B N 1
ATOM 6959 N N B LYS B 1 361 ? 17.837 55.760 79.033 0.60 16.57 358 LYS B N 1
ATOM 6960 C CA A LYS B 1 361 ? 18.681 56.964 79.144 0.40 17.36 358 LYS B CA 1
ATOM 6961 C CA B LYS B 1 361 ? 18.650 56.995 79.099 0.60 17.21 358 LYS B CA 1
ATOM 6962 C C A LYS B 1 361 ? 20.032 56.678 78.488 0.40 17.14 358 LYS B C 1
ATOM 6963 C C B LYS B 1 361 ? 20.020 56.693 78.493 0.60 17.00 358 LYS B C 1
ATOM 6964 O O A LYS B 1 361 ? 20.631 55.622 78.799 0.40 17.00 358 LYS B O 1
ATOM 6965 O O B LYS B 1 361 ? 20.612 55.640 78.833 0.60 16.79 358 LYS B O 1
ATOM 6976 N N . LEU B 1 362 ? 20.476 57.574 77.604 1.00 16.91 359 LEU B N 1
ATOM 6977 C CA . LEU B 1 362 ? 21.790 57.411 76.951 1.00 17.40 359 LEU B CA 1
ATOM 6978 C C . LEU B 1 362 ? 22.863 57.978 77.881 1.00 18.83 359 LEU B C 1
ATOM 6979 O O . LEU B 1 362 ? 22.760 59.175 78.229 1.00 19.14 359 LEU B O 1
ATOM 6984 N N . THR B 1 363 ? 23.819 57.123 78.277 1.00 20.85 360 THR B N 1
ATOM 6985 C CA . THR B 1 363 ? 24.997 57.497 79.107 1.00 22.90 360 THR B CA 1
ATOM 6986 C C . THR B 1 363 ? 26.258 56.930 78.431 1.00 23.50 360 THR B C 1
ATOM 6987 O O . THR B 1 363 ? 26.118 56.027 77.571 1.00 26.83 360 THR B O 1
ATOM 6991 N N . ASP B 1 364 ? 27.433 57.464 78.771 1.00 25.01 361 ASP B N 1
ATOM 6992 C CA . ASP B 1 364 ? 28.746 56.986 78.250 1.00 26.79 361 ASP B CA 1
ATOM 6993 C C . ASP B 1 364 ? 28.705 56.902 76.719 1.00 24.53 361 ASP B C 1
ATOM 6994 O O . ASP B 1 364 ? 29.037 55.835 76.168 1.00 26.74 361 ASP B O 1
ATOM 6999 N N . PHE B 1 365 ? 28.389 58.025 76.077 1.00 20.40 362 PHE B N 1
ATOM 7000 C CA . PHE B 1 365 ? 28.252 58.101 74.600 1.00 18.78 362 PHE B CA 1
ATOM 7001 C C . PHE B 1 365 ? 29.349 58.987 73.997 1.00 18.06 362 PHE B C 1
ATOM 7002 O O . PHE B 1 365 ? 30.067 59.707 74.737 1.00 17.41 362 PHE B O 1
ATOM 7010 N N . ASP B 1 366 ? 29.476 58.914 72.676 1.00 16.95 363 ASP B N 1
ATOM 7011 C CA . ASP B 1 366 ? 30.438 59.723 71.886 1.00 17.87 363 ASP B CA 1
ATOM 7012 C C . ASP B 1 366 ? 29.850 61.132 71.740 1.00 17.92 363 ASP B C 1
ATOM 7013 O O . ASP B 1 366 ? 28.930 61.308 70.917 1.00 16.83 363 ASP B O 1
ATOM 7018 N N . ALA B 1 367 ? 30.351 62.089 72.526 1.00 18.87 364 ALA B N 1
ATOM 7019 C CA . ALA B 1 367 ? 29.818 63.475 72.513 1.00 19.70 364 ALA B CA 1
ATOM 7020 C C . ALA B 1 367 ? 30.043 64.142 71.149 1.00 19.15 364 ALA B C 1
ATOM 7021 O O . ALA B 1 367 ? 29.257 65.039 70.805 1.00 19.19 364 ALA B O 1
ATOM 7023 N N . GLU B 1 368 ? 31.075 63.737 70.406 1.00 19.94 365 GLU B N 1
ATOM 7024 C CA . GLU B 1 368 ? 31.343 64.346 69.074 1.00 22.21 365 GLU B CA 1
ATOM 7025 C C . GLU B 1 368 ? 30.164 64.046 68.139 1.00 19.77 365 GLU B C 1
ATOM 7026 O O . GLU B 1 368 ? 29.789 64.920 67.319 1.00 21.06 365 GLU B O 1
ATOM 7032 N N . ILE B 1 369 ? 29.581 62.857 68.269 1.00 16.93 366 ILE B N 1
ATOM 7033 C CA . ILE B 1 369 ? 28.424 62.487 67.413 1.00 15.36 366 ILE B CA 1
ATOM 7034 C C . ILE B 1 369 ? 27.187 63.228 67.919 1.00 14.10 366 ILE B C 1
ATOM 7035 O O . ILE B 1 369 ? 26.512 63.874 67.123 1.00 13.34 366 ILE B O 1
ATOM 7040 N N . LEU B 1 370 ? 26.916 63.172 69.218 1.00 13.48 367 LEU B N 1
ATOM 7041 C CA . LEU B 1 370 ? 25.648 63.776 69.698 1.00 13.53 367 LEU B CA 1
ATOM 7042 C C . LEU B 1 370 ? 25.637 65.300 69.495 1.00 13.56 367 LEU B C 1
ATOM 7043 O O . LEU B 1 370 ? 24.552 65.849 69.214 1.00 13.38 367 LEU B O 1
ATOM 7048 N N . ASP B 1 371 ? 26.796 65.950 69.616 1.00 14.81 368 ASP B N 1
ATOM 7049 C CA . ASP B 1 371 ? 26.859 67.431 69.518 1.00 16.21 368 ASP B CA 1
ATOM 7050 C C . ASP B 1 371 ? 26.550 67.903 68.095 1.00 14.42 368 ASP B C 1
ATOM 7051 O O . ASP B 1 371 ? 26.320 69.109 67.932 1.00 14.72 368 ASP B O 1
ATOM 7056 N N . LEU B 1 372 ? 26.543 67.002 67.115 1.00 13.09 369 LEU B N 1
ATOM 7057 C CA . LEU B 1 372 ? 26.205 67.377 65.716 1.00 13.03 369 LEU B CA 1
ATOM 7058 C C . LEU B 1 372 ? 24.701 67.634 65.595 1.00 11.87 369 LEU B C 1
ATOM 7059 O O . LEU B 1 372 ? 24.285 68.269 64.608 1.00 11.54 369 LEU B O 1
ATOM 7064 N N . PHE B 1 373 ? 23.921 67.169 66.569 1.00 11.21 370 PHE B N 1
ATOM 7065 C CA . PHE B 1 373 ? 22.445 67.215 66.464 1.00 10.64 370 PHE B CA 1
ATOM 7066 C C . PHE B 1 373 ? 21.836 68.306 67.330 1.00 10.50 370 PHE B C 1
ATOM 7067 O O . PHE B 1 373 ? 22.279 68.538 68.467 1.00 12.03 370 PHE B O 1
ATOM 7075 N N . ALA B 1 374 ? 20.820 68.946 66.761 1.00 10.14 371 ALA B N 1
ATOM 7076 C CA . ALA B 1 374 ? 19.964 69.897 67.488 1.00 9.96 371 ALA B CA 1
ATOM 7077 C C . ALA B 1 374 ? 18.531 69.431 67.252 1.00 9.56 371 ALA B C 1
ATOM 7078 O O . ALA B 1 374 ? 18.304 68.644 66.323 1.00 9.46 371 ALA B O 1
ATOM 7080 N N . ALA B 1 375 ? 17.589 69.908 68.056 1.00 9.93 372 ALA B N 1
ATOM 7081 C CA . ALA B 1 375 ? 16.207 69.426 67.888 1.00 9.80 372 ALA B CA 1
ATOM 7082 C C . ALA B 1 375 ? 15.211 70.442 68.429 1.00 10.56 372 ALA B C 1
ATOM 7083 O O . ALA B 1 375 ? 15.448 71.026 69.496 1.00 11.78 372 ALA B O 1
ATOM 7085 N N . GLU B 1 376 ? 14.119 70.616 67.687 1.00 10.98 373 GLU B N 1
ATOM 7086 C CA . GLU B 1 376 ? 12.974 71.436 68.151 1.00 11.65 373 GLU B CA 1
ATOM 7087 C C . GLU B 1 376 ? 11.711 70.794 67.570 1.00 10.73 373 GLU B C 1
ATOM 7088 O O . GLU B 1 376 ? 11.828 69.956 66.653 1.00 9.78 373 GLU B O 1
ATOM 7094 N N . TYR B 1 377 ? 10.549 71.173 68.093 1.00 11.12 374 TYR B N 1
ATOM 7095 C CA . TYR B 1 377 ? 9.274 70.681 67.529 1.00 11.23 374 TYR B CA 1
ATOM 7096 C C . TYR B 1 377 ? 8.399 71.890 67.218 1.00 10.91 374 TYR B C 1
ATOM 7097 O O . TYR B 1 377 ? 8.645 72.990 67.776 1.00 11.62 374 TYR B O 1
ATOM 7106 N N . ALA B 1 378 ? 7.425 71.684 66.334 1.00 10.84 375 ALA B N 1
ATOM 7107 C CA . ALA B 1 378 ? 6.458 72.733 65.941 1.00 11.27 375 ALA B CA 1
ATOM 7108 C C . ALA B 1 378 ? 5.043 72.212 66.168 1.00 11.69 375 ALA B C 1
ATOM 7109 O O . ALA B 1 378 ? 4.766 71.039 65.853 1.00 11.85 375 ALA B O 1
ATOM 7111 N N . THR B 1 379 ? 4.187 73.063 66.729 1.00 12.50 376 THR B N 1
ATOM 7112 C CA . THR B 1 379 ? 2.768 72.711 66.947 1.00 13.50 376 THR B CA 1
ATOM 7113 C C . THR B 1 379 ? 1.991 72.772 65.625 1.00 14.11 376 THR B C 1
ATOM 7114 O O . THR B 1 379 ? 2.527 73.279 64.629 1.00 12.75 376 THR B O 1
ATOM 7118 N N . GLU B 1 380 ? 0.747 72.303 65.633 1.00 14.89 377 GLU B N 1
ATOM 7119 C CA . GLU B 1 380 ? -0.059 72.378 64.386 1.00 15.83 377 GLU B CA 1
ATOM 7120 C C . GLU B 1 380 ? -0.310 73.841 64.002 1.00 15.51 377 GLU B C 1
ATOM 7121 O O . GLU B 1 380 ? -0.259 74.163 62.810 1.00 14.18 377 GLU B O 1
ATOM 7127 N N A GLU B 1 381 ? -0.558 74.694 64.992 0.70 16.03 378 GLU B N 1
ATOM 7128 N N B GLU B 1 381 ? -0.574 74.711 64.984 0.30 15.64 378 GLU B N 1
ATOM 7129 C CA A GLU B 1 381 ? -0.796 76.127 64.707 0.70 17.08 378 GLU B CA 1
ATOM 7130 C CA B GLU B 1 381 ? -0.813 76.146 64.665 0.30 16.10 378 GLU B CA 1
ATOM 7131 C C A GLU B 1 381 ? 0.478 76.694 64.061 0.70 15.42 378 GLU B C 1
ATOM 7132 C C B GLU B 1 381 ? 0.478 76.735 64.068 0.30 15.33 378 GLU B C 1
ATOM 7133 O O A GLU B 1 381 ? 0.389 77.365 63.004 0.70 15.15 378 GLU B O 1
ATOM 7134 O O B GLU B 1 381 ? 0.388 77.515 63.040 0.30 16.08 378 GLU B O 1
ATOM 7145 N N . GLU B 1 382 ? 1.637 76.352 64.639 1.00 14.47 379 GLU B N 1
ATOM 7146 C CA . GLU B 1 382 ? 2.926 76.872 64.111 1.00 14.13 379 GLU B CA 1
ATOM 7147 C C . GLU B 1 382 ? 3.151 76.362 62.684 1.00 13.09 379 GLU B C 1
ATOM 7148 O O . GLU B 1 382 ? 3.719 77.114 61.874 1.00 13.24 379 GLU B O 1
ATOM 7154 N N . THR B 1 383 ? 2.727 75.130 62.394 1.00 12.90 380 THR B N 1
ATOM 7155 C CA . THR B 1 383 ? 2.899 74.551 61.038 1.00 12.70 380 THR B CA 1
ATOM 7156 C C . THR B 1 383 ? 2.123 75.397 60.025 1.00 12.50 380 THR B C 1
ATOM 7157 O O . THR B 1 383 ? 2.712 75.814 58.994 1.00 12.63 380 THR B O 1
ATOM 7161 N N . ALA B 1 384 ? 0.845 75.670 60.313 1.00 12.84 381 ALA B N 1
ATOM 7162 C CA . ALA B 1 384 ? 0.019 76.487 59.400 1.00 13.13 381 ALA B CA 1
ATOM 7163 C C . ALA B 1 384 ? 0.583 77.909 59.295 1.00 12.99 381 ALA B C 1
ATOM 7164 O O . ALA B 1 384 ? 0.612 78.471 58.176 1.00 13.40 381 ALA B O 1
ATOM 7166 N N . ALA B 1 385 ? 0.993 78.499 60.421 1.00 12.72 382 ALA B N 1
ATOM 7167 C CA . ALA B 1 385 ? 1.531 79.875 60.376 1.00 13.10 382 ALA B CA 1
ATOM 7168 C C . ALA B 1 385 ? 2.789 79.917 59.508 1.00 12.57 382 ALA B C 1
ATOM 7169 O O . ALA B 1 385 ? 2.999 80.928 58.823 1.00 13.39 382 ALA B O 1
ATOM 7171 N N . GLU B 1 386 ? 3.580 78.842 59.526 1.00 12.56 383 GLU B N 1
ATOM 7172 C CA . GLU B 1 386 ? 4.833 78.793 58.736 1.00 12.37 383 GLU B CA 1
ATOM 7173 C C . GLU B 1 386 ? 4.509 78.666 57.245 1.00 12.30 383 GLU B C 1
ATOM 7174 O O . GLU B 1 386 ? 5.162 79.350 56.441 1.00 12.42 383 GLU B O 1
ATOM 7180 N N . ILE B 1 387 ? 3.553 77.809 56.872 1.00 12.69 384 ILE B N 1
ATOM 7181 C CA . ILE B 1 387 ? 3.176 77.725 55.430 1.00 12.23 384 ILE B CA 1
ATOM 7182 C C . ILE B 1 387 ? 2.755 79.126 54.967 1.00 13.01 384 ILE B C 1
ATOM 7183 O O . ILE B 1 387 ? 3.173 79.568 53.889 1.00 12.18 384 ILE B O 1
ATOM 7188 N N . LYS B 1 388 ? 1.951 79.802 55.780 1.00 13.78 385 LYS B N 1
ATOM 7189 C CA . LYS B 1 388 ? 1.481 81.150 55.396 1.00 15.56 385 LYS B CA 1
ATOM 7190 C C . LYS B 1 388 ? 2.658 82.128 55.291 1.00 15.25 385 LYS B C 1
ATOM 7191 O O . LYS B 1 388 ? 2.702 82.888 54.304 1.00 14.91 385 LYS B O 1
ATOM 7197 N N . ARG B 1 389 ? 3.573 82.112 56.265 1.00 15.82 386 ARG B N 1
ATOM 7198 C CA . ARG B 1 389 ? 4.665 83.119 56.253 1.00 17.04 386 ARG B CA 1
ATOM 7199 C C . ARG B 1 389 ? 5.586 82.911 55.047 1.00 15.68 386 ARG B C 1
ATOM 7200 O O . ARG B 1 389 ? 5.976 83.909 54.422 1.00 15.21 386 ARG B O 1
ATOM 7208 N N . VAL B 1 390 ? 5.941 81.663 54.738 1.00 14.55 387 VAL B N 1
ATOM 7209 C CA . VAL B 1 390 ? 6.843 81.403 53.579 1.00 13.89 387 VAL B CA 1
ATOM 7210 C C . VAL B 1 390 ? 6.109 81.785 52.284 1.00 14.22 387 VAL B C 1
ATOM 7211 O O . VAL B 1 390 ? 6.743 82.312 51.356 1.00 13.55 387 VAL B O 1
ATOM 7215 N N . CYS B 1 391 ? 4.799 81.559 52.230 1.00 14.24 388 CYS B N 1
ATOM 7216 C CA . CYS B 1 391 ? 4.021 81.985 51.047 1.00 15.35 388 CYS B CA 1
ATOM 7217 C C . CYS B 1 391 ? 4.084 83.515 50.921 1.00 16.04 388 CYS B C 1
ATOM 7218 O O . CYS B 1 391 ? 4.330 84.011 49.810 1.00 16.39 388 CYS B O 1
ATOM 7221 N N . GLU B 1 392 ? 3.951 84.223 52.040 1.00 16.44 389 GLU B N 1
ATOM 7222 C CA . GLU B 1 392 ? 3.945 85.710 52.017 1.00 18.28 389 GLU B CA 1
ATOM 7223 C C . GLU B 1 392 ? 5.320 86.270 51.654 1.00 18.47 389 GLU B C 1
ATOM 7224 O O . GLU B 1 392 ? 5.380 87.226 50.864 1.00 18.94 389 GLU B O 1
ATOM 7230 N N A LEU B 1 393 ? 6.375 85.668 52.203 0.50 18.06 390 LEU B N 1
ATOM 7231 N N B LEU B 1 393 ? 6.397 85.674 52.178 0.50 18.27 390 LEU B N 1
ATOM 7232 C CA A LEU B 1 393 ? 7.754 86.181 52.009 0.50 18.67 390 LEU B CA 1
ATOM 7233 C CA B LEU B 1 393 ? 7.756 86.249 51.968 0.50 19.05 390 LEU B CA 1
ATOM 7234 C C A LEU B 1 393 ? 8.323 85.753 50.655 0.50 18.40 390 LEU B C 1
ATOM 7235 C C B LEU B 1 393 ? 8.427 85.724 50.693 0.50 18.62 390 LEU B C 1
ATOM 7236 O O A LEU B 1 393 ? 8.863 86.617 49.955 0.50 18.68 390 LEU B O 1
ATOM 7237 O O B LEU B 1 393 ? 9.228 86.474 50.122 0.50 18.75 390 LEU B O 1
ATOM 7246 N N . ASP B 1 394 ? 8.146 84.483 50.288 1.00 18.05 391 ASP B N 1
ATOM 7247 C CA . ASP B 1 394 ? 8.827 83.901 49.100 1.00 18.10 391 ASP B CA 1
ATOM 7248 C C . ASP B 1 394 ? 7.867 83.524 47.968 1.00 17.73 391 ASP B C 1
ATOM 7249 O O . ASP B 1 394 ? 8.372 83.052 46.939 1.00 18.76 391 ASP B O 1
ATOM 7254 N N . SER B 1 395 ? 6.559 83.741 48.115 1.00 16.76 392 SER B N 1
ATOM 7255 C CA . SER B 1 395 ? 5.607 83.300 47.058 1.00 17.07 392 SER B CA 1
ATOM 7256 C C . SER B 1 395 ? 5.866 81.821 46.756 1.00 15.87 392 SER B C 1
ATOM 7257 O O . SER B 1 395 ? 5.870 81.436 45.580 1.00 17.16 392 SER B O 1
ATOM 7260 N N . TYR B 1 396 ? 6.059 81.038 47.811 1.00 14.09 393 TYR B N 1
ATOM 7261 C CA . TYR B 1 396 ? 6.399 79.599 47.706 1.00 13.23 393 TYR B CA 1
ATOM 7262 C C . TYR B 1 396 ? 5.557 78.847 48.736 1.00 12.62 393 TYR B C 1
ATOM 7263 O O . TYR B 1 396 ? 5.545 79.272 49.899 1.00 12.44 393 TYR B O 1
ATOM 7272 N N . ILE B 1 397 ? 4.901 77.765 48.314 1.00 12.14 394 ILE B N 1
ATOM 7273 C CA . ILE B 1 397 ? 4.007 76.996 49.222 1.00 11.92 394 ILE B CA 1
ATOM 7274 C C . ILE B 1 397 ? 4.691 75.699 49.640 1.00 11.25 394 ILE B C 1
ATOM 7275 O O . ILE B 1 397 ? 4.989 74.841 48.776 1.00 11.24 394 ILE B O 1
ATOM 7280 N N . GLU B 1 398 ? 4.929 75.586 50.943 1.00 10.54 395 GLU B N 1
ATOM 7281 C CA . GLU B 1 398 ? 5.532 74.371 51.538 1.00 10.30 395 GLU B CA 1
ATOM 7282 C C . GLU B 1 398 ? 4.426 73.410 51.974 1.00 10.29 395 GLU B C 1
ATOM 7283 O O . GLU B 1 398 ? 3.357 73.874 52.415 1.00 10.99 395 GLU B O 1
ATOM 7289 N N . ASP B 1 399 ? 4.694 72.109 51.869 1.00 10.06 396 ASP B N 1
ATOM 7290 C CA . ASP B 1 399 ? 3.762 71.129 52.470 1.00 9.90 396 ASP B CA 1
ATOM 7291 C C . ASP B 1 399 ? 3.926 71.225 53.991 1.00 9.92 396 ASP B C 1
ATOM 7292 O O . ASP B 1 399 ? 4.875 71.825 54.488 1.00 9.21 396 ASP B O 1
ATOM 7297 N N . PRO B 1 400 ? 3.018 70.633 54.789 1.00 9.78 397 PRO B N 1
ATOM 7298 C CA . PRO B 1 400 ? 3.115 70.714 56.251 1.00 9.71 397 PRO B CA 1
ATOM 7299 C C . PRO B 1 400 ? 4.392 70.083 56.834 1.00 9.46 397 PRO B C 1
ATOM 7300 O O . PRO B 1 400 ? 4.907 70.615 57.806 1.00 9.32 397 PRO B O 1
ATOM 7304 N N . HIS B 1 401 ? 4.886 68.992 56.242 1.00 9.21 398 HIS B N 1
ATOM 7305 C CA . HIS B 1 401 ? 6.103 68.342 56.808 1.00 9.12 398 HIS B CA 1
ATOM 7306 C C . HIS B 1 401 ? 7.293 69.286 56.618 1.00 9.19 398 HIS B C 1
ATOM 7307 O O . HIS B 1 401 ? 8.044 69.531 57.580 1.00 8.99 398 HIS B O 1
ATOM 7314 N N . THR B 1 402 ? 7.395 69.868 55.428 1.00 8.76 399 THR B N 1
ATOM 7315 C CA . THR B 1 402 ? 8.456 70.851 55.135 1.00 8.73 399 THR B CA 1
ATOM 7316 C C . THR B 1 402 ? 8.311 72.049 56.084 1.00 9.15 399 THR B C 1
ATOM 7317 O O . THR B 1 402 ? 9.338 72.562 56.571 1.00 9.45 399 THR B O 1
ATOM 7321 N N . ALA B 1 403 ? 7.076 72.506 56.297 1.00 9.18 400 ALA B N 1
ATOM 7322 C CA . ALA B 1 403 ? 6.827 73.674 57.172 1.00 9.63 400 ALA B CA 1
ATOM 7323 C C . ALA B 1 403 ? 7.211 73.361 58.628 1.00 9.74 400 ALA B C 1
ATOM 7324 O O . ALA B 1 403 ? 7.693 74.276 59.329 1.00 10.06 400 ALA B O 1
ATOM 7326 N N . VAL B 1 404 ? 6.975 72.137 59.104 1.00 9.57 401 VAL B N 1
ATOM 7327 C CA . VAL B 1 404 ? 7.495 71.808 60.465 1.00 9.59 401 VAL B CA 1
ATOM 7328 C C . VAL B 1 404 ? 9.017 72.036 60.466 1.00 9.41 401 VAL B C 1
ATOM 7329 O O . VAL B 1 404 ? 9.528 72.644 61.411 1.00 9.46 401 VAL B O 1
ATOM 7333 N N . ALA B 1 405 ? 9.716 71.574 59.433 1.00 8.85 402 ALA B N 1
ATOM 7334 C CA . ALA B 1 405 ? 11.181 71.751 59.396 1.00 8.84 402 ALA B CA 1
ATOM 7335 C C . ALA B 1 405 ? 11.545 73.238 59.288 1.00 9.23 402 ALA B C 1
ATOM 7336 O O . ALA B 1 405 ? 12.460 73.668 60.001 1.00 9.26 402 ALA B O 1
ATOM 7338 N N . SER B 1 406 ? 10.887 74.015 58.423 1.00 9.42 403 SER B N 1
ATOM 7339 C CA . SER B 1 406 ? 11.312 75.434 58.298 1.00 9.86 403 SER B CA 1
ATOM 7340 C C . SER B 1 406 ? 10.955 76.210 59.579 1.00 9.59 403 SER B C 1
ATOM 7341 O O . SER B 1 406 ? 11.733 77.098 59.969 1.00 9.92 403 SER B O 1
ATOM 7344 N N . ALA B 1 407 ? 9.860 75.845 60.247 1.00 9.27 404 ALA B N 1
ATOM 7345 C CA . ALA B 1 407 ? 9.512 76.496 61.534 1.00 9.43 404 ALA B CA 1
ATOM 7346 C C . ALA B 1 407 ? 10.574 76.116 62.574 1.00 9.52 404 ALA B C 1
ATOM 7347 O O . ALA B 1 407 ? 11.026 76.980 63.339 1.00 9.80 404 ALA B O 1
ATOM 7349 N N . VAL B 1 408 ? 10.966 74.845 62.591 1.00 9.57 405 VAL B N 1
ATOM 7350 C CA . VAL B 1 408 ? 12.004 74.381 63.551 1.00 9.47 405 VAL B CA 1
ATOM 7351 C C . VAL B 1 408 ? 13.335 75.090 63.266 1.00 9.61 405 VAL B C 1
ATOM 7352 O O . VAL B 1 408 ? 14.042 75.452 64.231 1.00 9.86 405 VAL B O 1
ATOM 7356 N N . TYR B 1 409 ? 13.668 75.305 61.992 1.00 9.55 406 TYR B N 1
ATOM 7357 C CA . TYR B 1 409 ? 14.926 76.026 61.676 1.00 9.83 406 TYR B CA 1
ATOM 7358 C C . TYR B 1 409 ? 14.875 77.443 62.273 1.00 10.28 406 TYR B C 1
ATOM 7359 O O . TYR B 1 409 ? 15.886 77.929 62.827 1.00 10.23 406 TYR B O 1
ATOM 7368 N N . LYS B 1 410 ? 13.728 78.110 62.164 1.00 10.61 407 LYS B N 1
ATOM 7369 C CA . LYS B 1 410 ? 13.609 79.471 62.757 1.00 11.36 407 LYS B CA 1
ATOM 7370 C C . LYS B 1 410 ? 13.812 79.391 64.274 1.00 11.14 407 LYS B C 1
ATOM 7371 O O . LYS B 1 410 ? 14.473 80.276 64.847 1.00 11.26 407 LYS B O 1
ATOM 7377 N N A LYS B 1 411 ? 13.273 78.348 64.904 0.70 10.82 408 LYS B N 1
ATOM 7378 N N B LYS B 1 411 ? 13.265 78.348 64.905 0.30 10.79 408 LYS B N 1
ATOM 7379 C CA A LYS B 1 411 ? 13.451 78.201 66.371 0.70 11.02 408 LYS B CA 1
ATOM 7380 C CA B LYS B 1 411 ? 13.431 78.168 66.372 0.30 10.94 408 LYS B CA 1
ATOM 7381 C C A LYS B 1 411 ? 14.930 77.940 66.674 0.70 10.82 408 LYS B C 1
ATOM 7382 C C B LYS B 1 411 ? 14.911 77.921 66.686 0.30 10.88 408 LYS B C 1
ATOM 7383 O O A LYS B 1 411 ? 15.450 78.502 67.639 0.70 11.30 408 LYS B O 1
ATOM 7384 O O B LYS B 1 411 ? 15.406 78.478 67.677 0.30 11.33 408 LYS B O 1
ATOM 7395 N N . TYR B 1 412 ? 15.581 77.107 65.864 1.00 10.44 409 TYR B N 1
ATOM 7396 C CA . TYR B 1 412 ? 17.013 76.794 66.076 1.00 10.85 409 TYR B CA 1
ATOM 7397 C C . TYR B 1 412 ? 17.854 78.069 65.946 1.00 11.57 409 TYR B C 1
ATOM 7398 O O . TYR B 1 412 ? 18.719 78.325 66.798 1.00 11.60 409 TYR B O 1
ATOM 7407 N N A GLN B 1 413 ? 17.595 78.852 64.899 0.50 12.00 410 GLN B N 1
ATOM 7408 N N B GLN B 1 413 ? 17.611 78.834 64.875 0.50 11.93 410 GLN B N 1
ATOM 7409 C CA A GLN B 1 413 ? 18.376 80.097 64.662 0.50 13.13 410 GLN B CA 1
ATOM 7410 C CA B GLN B 1 413 ? 18.326 80.122 64.657 0.50 13.03 410 GLN B CA 1
ATOM 7411 C C A GLN B 1 413 ? 18.157 81.066 65.835 0.50 13.59 410 GLN B C 1
ATOM 7412 C C B GLN B 1 413 ? 18.166 81.014 65.885 0.50 13.52 410 GLN B C 1
ATOM 7413 O O A GLN B 1 413 ? 19.134 81.725 66.253 0.50 14.04 410 GLN B O 1
ATOM 7414 O O B GLN B 1 413 ? 19.173 81.575 66.371 0.50 13.98 410 GLN B O 1
ATOM 7425 N N . SER B 1 414 ? 16.929 81.130 66.362 1.00 13.42 411 SER B N 1
ATOM 7426 C CA . SER B 1 414 ? 16.616 82.029 67.498 1.00 14.44 411 SER B CA 1
ATOM 7427 C C . SER B 1 414 ? 17.359 81.607 68.770 1.00 14.66 411 SER B C 1
ATOM 7428 O O . SER B 1 414 ? 17.873 82.494 69.495 1.00 16.03 411 SER B O 1
ATOM 7431 N N . ALA B 1 415 ? 17.348 80.310 69.068 1.00 14.11 412 ALA B N 1
ATOM 7432 C CA . ALA B 1 415 ? 17.942 79.779 70.314 1.00 14.33 412 ALA B CA 1
ATOM 7433 C C . ALA B 1 415 ? 19.472 79.796 70.279 1.00 14.77 412 ALA B C 1
ATOM 7434 O O . ALA B 1 415 ? 20.063 79.985 71.358 1.00 16.18 412 ALA B O 1
ATOM 7436 N N . THR B 1 416 ? 20.082 79.668 69.092 1.00 13.95 413 THR B N 1
ATOM 7437 C CA . THR B 1 416 ? 21.558 79.495 69.015 1.00 14.15 413 THR B CA 1
ATOM 7438 C C . THR B 1 416 ? 22.277 80.684 68.383 1.00 14.45 413 THR B C 1
ATOM 7439 O O . THR B 1 416 ? 23.466 80.841 68.685 1.00 15.78 413 THR B O 1
ATOM 7443 N N . GLY B 1 417 ? 21.597 81.474 67.554 1.00 13.91 414 GLY B N 1
ATOM 7444 C CA . GLY B 1 417 ? 22.263 82.562 66.815 1.00 14.30 414 GLY B CA 1
ATOM 7445 C C . GLY B 1 417 ? 23.146 82.036 65.685 1.00 14.09 414 GLY B C 1
ATOM 7446 O O . GLY B 1 417 ? 23.904 82.829 65.103 1.00 14.85 414 GLY B O 1
ATOM 7447 N N . ASP B 1 418 ? 23.038 80.747 65.347 1.00 13.70 415 ASP B N 1
ATOM 7448 C CA . ASP B 1 418 ? 23.861 80.156 64.257 1.00 13.51 415 ASP B CA 1
ATOM 7449 C C . ASP B 1 418 ? 23.452 80.756 62.910 1.00 13.28 415 ASP B C 1
ATOM 7450 O O . ASP B 1 418 ? 22.277 80.599 62.550 1.00 13.60 415 ASP B O 1
ATOM 7455 N N . VAL B 1 419 ? 24.396 81.360 62.178 1.00 13.86 416 VAL B N 1
ATOM 7456 C CA . VAL B 1 419 ? 24.106 81.967 60.842 1.00 14.37 416 VAL B CA 1
ATOM 7457 C C . VAL B 1 419 ? 24.555 81.033 59.710 1.00 13.59 416 VAL B C 1
ATOM 7458 O O . VAL B 1 419 ? 24.451 81.435 58.532 1.00 14.91 416 VAL B O 1
ATOM 7462 N N . THR B 1 420 ? 24.992 79.816 60.034 1.00 12.60 417 THR B N 1
ATOM 7463 C CA . THR B 1 420 ? 25.436 78.872 58.985 1.00 11.98 417 THR B CA 1
ATOM 7464 C C . THR B 1 420 ? 24.316 78.670 57.958 1.00 11.72 417 THR B C 1
ATOM 7465 O O . THR B 1 420 ? 23.153 78.504 58.366 1.00 11.61 417 THR B O 1
ATOM 7469 N N . LYS B 1 421 ? 24.659 78.687 56.671 1.00 12.10 418 LYS B N 1
ATOM 7470 C CA . LYS B 1 421 ? 23.639 78.437 55.619 1.00 12.12 418 LYS B CA 1
ATOM 7471 C C . LYS B 1 421 ? 22.972 77.085 55.879 1.00 11.12 418 LYS B C 1
ATOM 7472 O O . LYS B 1 421 ? 23.687 76.098 56.181 1.00 10.99 418 LYS B O 1
ATOM 7478 N N . THR B 1 422 ? 21.659 77.041 55.678 1.00 10.54 419 THR B N 1
ATOM 7479 C CA . THR B 1 422 ? 20.873 75.848 56.042 1.00 10.24 419 THR B CA 1
ATOM 7480 C C . THR B 1 422 ? 19.949 75.426 54.906 1.00 9.94 419 THR B C 1
ATOM 7481 O O . THR B 1 422 ? 19.268 76.287 54.310 1.00 9.91 419 THR B O 1
ATOM 7485 N N . VAL B 1 423 ? 19.928 74.120 54.673 1.00 9.41 420 VAL B N 1
ATOM 7486 C CA . VAL B 1 423 ? 19.053 73.459 53.680 1.00 9.10 420 VAL B CA 1
ATOM 7487 C C . VAL B 1 423 ? 17.941 72.736 54.438 1.00 9.06 420 VAL B C 1
ATOM 7488 O O . VAL B 1 423 ? 18.251 71.981 55.397 1.00 9.00 420 VAL B O 1
ATOM 7492 N N . ILE B 1 424 ? 16.705 72.987 54.030 1.00 9.31 421 ILE B N 1
ATOM 7493 C CA . ILE B 1 424 ? 15.513 72.271 54.551 1.00 9.69 421 ILE B CA 1
ATOM 7494 C C . ILE B 1 424 ? 15.262 71.079 53.629 1.00 9.43 421 ILE B C 1
ATOM 7495 O O . ILE B 1 424 ? 15.130 71.299 52.422 1.00 9.66 421 ILE B O 1
ATOM 7500 N N . ALA B 1 425 ? 15.241 69.868 54.177 1.00 8.77 422 ALA B N 1
ATOM 7501 C CA . ALA B 1 425 ? 14.852 68.684 53.374 1.00 8.78 422 ALA B CA 1
ATOM 7502 C C . ALA B 1 425 ? 13.331 68.737 53.202 1.00 8.71 422 ALA B C 1
ATOM 7503 O O . ALA B 1 425 ? 12.589 68.550 54.198 1.00 10.04 422 ALA B O 1
ATOM 7505 N N . SER B 1 426 ? 12.870 69.026 51.987 1.00 9.03 423 SER B N 1
ATOM 7506 C CA . SER B 1 426 ? 11.423 69.182 51.712 1.00 9.09 423 SER B CA 1
ATOM 7507 C C . SER B 1 426 ? 10.893 67.814 51.285 1.00 9.27 423 SER B C 1
ATOM 7508 O O . SER B 1 426 ? 11.178 67.380 50.160 1.00 9.89 423 SER B O 1
ATOM 7511 N N . THR B 1 427 ? 10.110 67.198 52.169 1.00 8.79 424 THR B N 1
ATOM 7512 C CA . THR B 1 427 ? 9.794 65.754 52.037 1.00 8.70 424 THR B CA 1
ATOM 7513 C C . THR B 1 427 ? 8.512 65.461 51.264 1.00 8.61 424 THR B C 1
ATOM 7514 O O . THR B 1 427 ? 8.325 64.292 50.931 1.00 9.05 424 THR B O 1
ATOM 7518 N N . ALA B 1 428 ? 7.672 66.450 50.994 1.00 8.85 425 ALA B N 1
ATOM 7519 C CA . ALA B 1 428 ? 6.482 66.187 50.164 1.00 8.83 425 ALA B CA 1
ATOM 7520 C C . ALA B 1 428 ? 6.068 67.470 49.464 1.00 9.06 425 ALA B C 1
ATOM 7521 O O . ALA B 1 428 ? 6.425 68.558 49.930 1.00 9.28 425 ALA B O 1
ATOM 7523 N N . SER B 1 429 ? 5.360 67.307 48.358 1.00 9.25 426 SER B N 1
ATOM 7524 C CA . SER B 1 429 ? 4.719 68.436 47.656 1.00 9.44 426 SER B CA 1
ATOM 7525 C C . SER B 1 429 ? 3.469 68.840 48.431 1.00 9.94 426 SER B C 1
ATOM 7526 O O . SER B 1 429 ? 2.830 67.986 49.036 1.00 10.51 426 SER B O 1
ATOM 7529 N N . PRO B 1 430 ? 3.084 70.131 48.466 1.00 10.14 427 PRO B N 1
ATOM 7530 C CA . PRO B 1 430 ? 1.813 70.520 49.078 1.00 10.56 427 PRO B CA 1
ATOM 7531 C C . PRO B 1 430 ? 0.623 69.839 48.373 1.00 10.83 427 PRO B C 1
ATOM 7532 O O . PRO B 1 430 ? -0.424 69.688 48.977 1.00 11.28 427 PRO B O 1
ATOM 7536 N N . TYR B 1 431 ? 0.818 69.372 47.131 1.00 10.99 428 TYR B N 1
ATOM 7537 C CA . TYR B 1 431 ? -0.260 68.629 46.435 1.00 11.66 428 TYR B CA 1
ATOM 7538 C C . TYR B 1 431 ? -0.535 67.290 47.135 1.00 12.19 428 TYR B C 1
ATOM 7539 O O . TYR B 1 431 ? -1.594 66.711 46.887 1.00 12.64 428 TYR B O 1
ATOM 7548 N N . LYS B 1 432 ? 0.382 66.821 47.981 1.00 12.03 429 LYS B N 1
ATOM 7549 C CA . LYS B 1 432 ? 0.165 65.515 48.651 1.00 12.64 429 LYS B CA 1
ATOM 7550 C C . LYS B 1 432 ? -0.644 65.723 49.937 1.00 12.27 429 LYS B C 1
ATOM 7551 O O . LYS B 1 432 ? -1.298 64.765 50.383 1.00 12.70 429 LYS B O 1
ATOM 7557 N N . PHE B 1 433 ? -0.562 66.921 50.528 1.00 12.13 430 PHE B N 1
ATOM 7558 C CA . PHE B 1 433 ? -1.288 67.266 51.781 1.00 12.83 430 PHE B CA 1
ATOM 7559 C C . PHE B 1 433 ? -1.928 68.630 51.553 1.00 12.90 430 PHE B C 1
ATOM 7560 O O . PHE B 1 433 ? -1.627 69.606 52.236 1.00 12.78 430 PHE B O 1
ATOM 7568 N N . PRO B 1 434 ? -2.854 68.729 50.577 1.00 12.83 431 PRO B N 1
ATOM 7569 C CA . PRO B 1 434 ? -3.342 70.030 50.130 1.00 13.21 431 PRO B CA 1
ATOM 7570 C C . PRO B 1 434 ? -4.273 70.803 51.070 1.00 13.72 431 PRO B C 1
ATOM 7571 O O . PRO B 1 434 ? -4.261 72.024 51.004 1.00 13.74 431 PRO B O 1
ATOM 7575 N N . VAL B 1 435 ? -5.057 70.104 51.891 1.00 13.47 432 VAL B N 1
ATOM 7576 C CA . VAL B 1 435 ? -6.035 70.822 52.753 1.00 14.01 432 VAL B CA 1
ATOM 7577 C C . VAL B 1 435 ? -5.294 71.771 53.700 1.00 13.47 432 VAL B C 1
ATOM 7578 O O . VAL B 1 435 ? -5.619 72.966 53.703 1.00 13.17 432 VAL B O 1
ATOM 7582 N N . VAL B 1 436 ? -4.319 71.268 54.455 1.00 13.31 433 VAL B N 1
ATOM 7583 C CA . VAL B 1 436 ? -3.657 72.163 55.443 1.00 13.56 433 VAL B CA 1
ATOM 7584 C C . VAL B 1 436 ? -2.943 73.296 54.698 1.00 13.25 433 VAL B C 1
ATOM 7585 O O . VAL B 1 436 ? -2.984 74.424 55.193 1.00 13.44 433 VAL B O 1
ATOM 7589 N N . ALA B 1 437 ? -2.333 73.006 53.544 1.00 13.07 434 ALA B N 1
ATOM 7590 C CA . ALA B 1 437 ? -1.574 74.043 52.802 1.00 12.93 434 ALA B CA 1
ATOM 7591 C C . ALA B 1 437 ? -2.521 75.121 52.264 1.00 12.82 434 ALA B C 1
ATOM 7592 O O . ALA B 1 437 ? -2.259 76.318 52.488 1.00 12.79 434 ALA B O 1
ATOM 7594 N N . VAL B 1 438 ? -3.599 74.719 51.598 1.00 12.83 435 VAL B N 1
ATOM 7595 C CA . VAL B 1 438 ? -4.542 75.723 51.028 1.00 13.44 435 VAL B CA 1
ATOM 7596 C C . VAL B 1 438 ? -5.219 76.503 52.161 1.00 13.67 435 VAL B C 1
ATOM 7597 O O . VAL B 1 438 ? -5.340 77.738 52.051 1.00 13.89 435 VAL B O 1
ATOM 7601 N N . GLU B 1 439 ? -5.645 75.823 53.221 1.00 13.93 436 GLU B N 1
ATOM 7602 C CA . GLU B 1 439 ? -6.331 76.556 54.317 1.00 14.91 436 GLU B CA 1
ATOM 7603 C C . GLU B 1 439 ? -5.344 77.530 54.964 1.00 14.75 436 GLU B C 1
ATOM 7604 O O . GLU B 1 439 ? -5.762 78.649 55.304 1.00 14.59 436 GLU B O 1
ATOM 7610 N N . ALA B 1 440 ? -4.072 77.142 55.067 1.00 14.34 437 ALA B N 1
ATOM 7611 C CA . ALA B 1 440 ? -3.072 78.032 55.701 1.00 15.17 437 ALA B CA 1
ATOM 7612 C C . ALA B 1 440 ? -2.875 79.302 54.868 1.00 15.81 437 ALA B C 1
ATOM 7613 O O . ALA B 1 440 ? -2.772 80.403 55.469 1.00 16.65 437 ALA B O 1
ATOM 7615 N N . VAL B 1 441 ? -2.864 79.180 53.543 1.00 15.36 438 VAL B N 1
ATOM 7616 C CA . VAL B 1 441 ? -2.506 80.368 52.705 1.00 16.34 438 VAL B CA 1
ATOM 7617 C C . VAL B 1 441 ? -3.759 81.164 52.316 1.00 17.29 438 VAL B C 1
ATOM 7618 O O . VAL B 1 441 ? -3.591 82.362 51.956 1.00 19.22 438 VAL B O 1
ATOM 7622 N N . THR B 1 442 ? -4.958 80.586 52.450 1.00 16.62 439 THR B N 1
ATOM 7623 C CA . THR B 1 442 ? -6.196 81.292 52.009 1.00 17.16 439 THR B CA 1
ATOM 7624 C C . THR B 1 442 ? -7.069 81.722 53.190 1.00 17.96 439 THR B C 1
ATOM 7625 O O . THR B 1 442 ? -7.874 82.649 53.000 1.00 19.60 439 THR B O 1
ATOM 7629 N N . GLY B 1 443 ? -6.946 81.065 54.342 1.00 18.00 440 GLY B N 1
ATOM 7630 C CA . GLY B 1 443 ? -7.824 81.362 55.488 1.00 18.95 440 GLY B CA 1
ATOM 7631 C C . GLY B 1 443 ? -9.137 80.600 55.382 1.00 19.71 440 GLY B C 1
ATOM 7632 O O . GLY B 1 443 ? -9.981 80.730 56.297 1.00 20.85 440 GLY B O 1
ATOM 7633 N N . LYS B 1 444 ? -9.318 79.833 54.303 1.00 19.68 441 LYS B N 1
ATOM 7634 C CA . LYS B 1 444 ? -10.556 79.036 54.125 1.00 20.47 441 LYS B CA 1
ATOM 7635 C C . LYS B 1 444 ? -10.577 77.896 55.149 1.00 20.50 441 LYS B C 1
ATOM 7636 O O . LYS B 1 444 ? -9.511 77.564 55.714 1.00 21.58 441 LYS B O 1
ATOM 7642 N N . ALA B 1 445 ? -11.768 77.351 55.391 1.00 20.44 442 ALA B N 1
ATOM 7643 C CA . ALA B 1 445 ? -11.956 76.251 56.361 1.00 20.47 442 ALA B CA 1
ATOM 7644 C C . ALA B 1 445 ? -12.954 75.247 55.788 1.00 20.86 442 ALA B C 1
ATOM 7645 O O . ALA B 1 445 ? -13.789 75.657 54.965 1.00 21.97 442 ALA B O 1
ATOM 7647 N N . GLY B 1 446 ? -12.828 73.981 56.194 1.00 20.80 443 GLY B N 1
ATOM 7648 C CA . GLY B 1 446 ? -13.777 72.918 55.811 1.00 20.94 443 GLY B CA 1
ATOM 7649 C C . GLY B 1 446 ? -13.594 72.396 54.395 1.00 21.00 443 GLY B C 1
ATOM 7650 O O . GLY B 1 446 ? -14.522 71.739 53.912 1.00 21.79 443 GLY B O 1
ATOM 7651 N N . LEU B 1 447 ? -12.444 72.638 53.756 1.00 20.30 444 LEU B N 1
ATOM 7652 C CA . LEU B 1 447 ? -12.234 72.133 52.368 1.00 20.84 444 LEU B CA 1
ATOM 7653 C C . LEU B 1 447 ? -12.074 70.610 52.368 1.00 20.85 444 LEU B C 1
ATOM 7654 O O . LEU B 1 447 ? -11.511 70.075 53.334 1.00 21.04 444 LEU B O 1
ATOM 7659 N N . THR B 1 448 ? -12.594 69.948 51.331 1.00 22.11 445 THR B N 1
ATOM 7660 C CA . THR B 1 448 ? -12.334 68.495 51.137 1.00 23.66 445 THR B CA 1
ATOM 7661 C C . THR B 1 448 ? -10.967 68.356 50.458 1.00 23.30 445 THR B C 1
ATOM 7662 O O . THR B 1 448 ? -10.461 69.374 49.936 1.00 21.95 445 THR B O 1
ATOM 7666 N N . ASP B 1 449 ? -10.410 67.140 50.436 1.00 23.97 446 ASP B N 1
ATOM 7667 C CA . ASP B 1 449 ? -9.095 66.888 49.788 1.00 23.61 446 ASP B CA 1
ATOM 7668 C C . ASP B 1 449 ? -9.135 67.357 48.326 1.00 22.46 446 ASP B C 1
ATOM 7669 O O . ASP B 1 449 ? -8.185 68.023 47.888 1.00 20.63 446 ASP B O 1
ATOM 7674 N N . PHE B 1 450 ? -10.200 67.026 47.590 1.00 23.17 447 PHE B N 1
ATOM 7675 C CA . PHE B 1 450 ? -10.245 67.362 46.141 1.00 24.42 447 PHE B CA 1
ATOM 7676 C C . PHE B 1 450 ? -10.527 68.849 45.917 1.00 22.65 447 PHE B C 1
ATOM 7677 O O . PHE B 1 450 ? -10.044 69.388 44.902 1.00 22.87 447 PHE B O 1
ATOM 7685 N N . GLU B 1 451 ? -11.264 69.491 46.824 1.00 23.06 448 GLU B N 1
ATOM 7686 C CA . GLU B 1 451 ? -11.489 70.955 46.697 1.00 23.12 448 GLU B CA 1
ATOM 7687 C C . GLU B 1 451 ? -10.136 71.654 46.873 1.00 20.89 448 GLU B C 1
ATOM 7688 O O . GLU B 1 451 ? -9.799 72.541 46.070 1.00 20.07 448 GLU B O 1
ATOM 7694 N N . ALA B 1 452 ? -9.361 71.207 47.863 1.00 19.20 449 ALA B N 1
ATOM 7695 C CA . ALA B 1 452 ? -8.034 71.809 48.125 1.00 18.71 449 ALA B CA 1
ATOM 7696 C C . ALA B 1 452 ? -7.102 71.601 46.920 1.00 17.71 449 ALA B C 1
ATOM 7697 O O . ALA B 1 452 ? -6.370 72.539 46.587 1.00 17.89 449 ALA B O 1
ATOM 7699 N N . LEU B 1 453 ? -7.118 70.415 46.291 1.00 18.99 450 LEU B N 1
ATOM 7700 C CA . LEU B 1 453 ? -6.240 70.173 45.108 1.00 19.79 450 LEU B CA 1
ATOM 7701 C C . LEU B 1 453 ? -6.519 71.208 44.016 1.00 20.66 450 LEU B C 1
ATOM 7702 O O . LEU B 1 453 ? -5.549 71.780 43.472 1.00 20.07 450 LEU B O 1
ATOM 7707 N N . ALA B 1 454 ? -7.798 71.386 43.669 1.00 21.79 451 ALA B N 1
ATOM 7708 C CA . ALA B 1 454 ? -8.193 72.336 42.604 1.00 22.21 451 ALA B CA 1
ATOM 7709 C C . ALA B 1 454 ? -7.711 73.747 42.954 1.00 22.46 451 ALA B C 1
ATOM 7710 O O . ALA B 1 454 ? -7.136 74.410 42.079 1.00 23.64 451 ALA B O 1
ATOM 7712 N N . GLN B 1 455 ? -7.920 74.181 44.198 1.00 21.33 452 GLN B N 1
ATOM 7713 C CA . GLN B 1 455 ? -7.525 75.559 44.585 1.00 22.28 452 GLN B CA 1
ATOM 7714 C C . GLN B 1 455 ? -6.001 75.704 44.596 1.00 20.27 452 GLN B C 1
ATOM 7715 O O . GLN B 1 455 ? -5.514 76.780 44.230 1.00 20.05 452 GLN B O 1
ATOM 7721 N N . LEU B 1 456 ? -5.269 74.663 45.003 1.00 18.54 453 LEU B N 1
ATOM 7722 C CA . LEU B 1 456 ? -3.791 74.797 45.051 1.00 18.37 453 LEU B CA 1
ATOM 7723 C C . LEU B 1 456 ? -3.249 75.055 43.638 1.00 18.70 453 LEU B C 1
ATOM 7724 O O . LEU B 1 456 ? -2.294 75.834 43.506 1.00 18.73 453 LEU B O 1
ATOM 7729 N N . HIS B 1 457 ? -3.848 74.432 42.624 1.00 20.10 454 HIS B N 1
ATOM 7730 C CA . HIS B 1 457 ? -3.396 74.651 41.223 1.00 21.95 454 HIS B CA 1
ATOM 7731 C C . HIS B 1 457 ? -3.682 76.103 40.803 1.00 22.96 454 HIS B C 1
ATOM 7732 O O . HIS B 1 457 ? -2.785 76.743 40.219 1.00 22.22 454 HIS B O 1
ATOM 7739 N N . GLU B 1 458 ? -4.873 76.604 41.130 1.00 24.25 455 GLU B N 1
ATOM 7740 C CA . GLU B 1 458 ? -5.271 78.002 40.807 1.00 26.49 455 GLU B CA 1
ATOM 7741 C C . GLU B 1 458 ? -4.317 78.983 41.503 1.00 26.02 455 GLU B C 1
ATOM 7742 O O . GLU B 1 458 ? -3.853 79.925 40.843 1.00 27.07 455 GLU B O 1
ATOM 7748 N N . ILE B 1 459 ? -4.017 78.745 42.782 1.00 23.89 456 ILE B N 1
ATOM 7749 C CA . ILE B 1 459 ? -3.135 79.645 43.584 1.00 25.00 456 ILE B CA 1
ATOM 7750 C C . ILE B 1 459 ? -1.679 79.577 43.112 1.00 24.15 456 ILE B C 1
ATOM 7751 O O . ILE B 1 459 ? -1.072 80.647 42.944 1.00 25.22 456 ILE B O 1
ATOM 7756 N N . SER B 1 460 ? -1.132 78.369 42.949 1.00 23.51 457 SER B N 1
ATOM 7757 C CA . SER B 1 460 ? 0.320 78.204 42.663 1.00 23.42 457 SER B CA 1
ATOM 7758 C C . SER B 1 460 ? 0.646 78.302 41.168 1.00 24.05 457 SER B C 1
ATOM 7759 O O . SER B 1 460 ? 1.763 78.740 40.851 1.00 26.26 457 SER B O 1
ATOM 7762 N N . GLY B 1 461 ? -0.268 77.894 40.289 1.00 24.67 458 GLY B N 1
ATOM 7763 C CA . GLY B 1 461 ? 0.051 77.852 38.849 1.00 25.78 458 GLY B CA 1
ATOM 7764 C C . GLY B 1 461 ? 1.046 76.735 38.549 1.00 26.30 458 GLY B C 1
ATOM 7765 O O . GLY B 1 461 ? 1.462 76.611 37.380 1.00 28.81 458 GLY B O 1
ATOM 7766 N N . VAL B 1 462 ? 1.411 75.945 39.570 1.00 24.29 459 VAL B N 1
ATOM 7767 C CA . VAL B 1 462 ? 2.346 74.790 39.401 1.00 23.29 459 VAL B CA 1
ATOM 7768 C C . VAL B 1 462 ? 1.523 73.595 38.912 1.00 20.73 459 VAL B C 1
ATOM 7769 O O . VAL B 1 462 ? 0.458 73.329 39.496 1.00 19.47 459 VAL B O 1
ATOM 7773 N N . ALA B 1 463 ? 1.997 72.923 37.864 1.00 18.83 460 ALA B N 1
ATOM 7774 C CA . ALA B 1 463 ? 1.256 71.794 37.265 1.00 19.25 460 ALA B CA 1
ATOM 7775 C C . ALA B 1 463 ? 0.883 70.769 38.342 1.00 17.82 460 ALA B C 1
ATOM 7776 O O . ALA B 1 463 ? 1.717 70.501 39.240 1.00 16.30 460 ALA B O 1
ATOM 7778 N N . VAL B 1 464 ? -0.345 70.250 38.269 1.00 17.64 461 VAL B N 1
ATOM 7779 C CA . VAL B 1 464 ? -0.773 69.182 39.210 1.00 16.84 461 VAL B CA 1
ATOM 7780 C C . VAL B 1 464 ? 0.059 67.950 38.875 1.00 16.08 461 VAL B C 1
ATOM 7781 O O . VAL B 1 464 ? 0.092 67.507 37.725 1.00 16.58 461 VAL B O 1
ATOM 7785 N N . PRO B 1 465 ? 0.815 67.391 39.837 1.00 14.78 462 PRO B N 1
ATOM 7786 C CA . PRO B 1 465 ? 1.603 66.199 39.550 1.00 15.13 462 PRO B CA 1
ATOM 7787 C C . PRO B 1 465 ? 0.736 65.006 39.167 1.00 15.86 462 PRO B C 1
ATOM 7788 O O . PRO B 1 465 ? -0.410 64.891 39.599 1.00 15.46 462 PRO B O 1
ATOM 7792 N N . PRO B 1 466 ? 1.253 64.072 38.342 1.00 17.08 463 PRO B N 1
ATOM 7793 C CA . PRO B 1 466 ? 0.480 62.898 37.938 1.00 18.31 463 PRO B CA 1
ATOM 7794 C C . PRO B 1 466 ? -0.124 62.090 39.098 1.00 18.25 463 PRO B C 1
ATOM 7795 O O . PRO B 1 466 ? -1.213 61.566 38.929 1.00 19.71 463 PRO B O 1
ATOM 7799 N N . ALA B 1 467 ? 0.583 62.008 40.226 1.00 17.45 464 ALA B N 1
ATOM 7800 C CA . ALA B 1 467 ? 0.124 61.220 41.393 1.00 17.93 464 ALA B CA 1
ATOM 7801 C C . ALA B 1 467 ? -1.285 61.639 41.818 1.00 18.72 464 ALA B C 1
ATOM 7802 O O . ALA B 1 467 ? -2.026 60.766 42.328 1.00 19.86 464 ALA B O 1
ATOM 7804 N N . VAL B 1 468 ? -1.634 62.920 41.648 1.00 18.22 465 VAL B N 1
ATOM 7805 C CA . VAL B 1 468 ? -2.957 63.401 42.155 1.00 19.89 465 VAL B CA 1
ATOM 7806 C C . VAL B 1 468 ? -3.791 64.005 41.021 1.00 21.81 465 VAL B C 1
ATOM 7807 O O . VAL B 1 468 ? -4.904 64.475 41.306 1.00 25.08 465 VAL B O 1
ATOM 7811 N N . ASP B 1 469 ? -3.288 63.978 39.788 1.00 22.91 466 ASP B N 1
ATOM 7812 C CA . ASP B 1 469 ? -4.040 64.550 38.638 1.00 24.44 466 ASP B CA 1
ATOM 7813 C C . ASP B 1 469 ? -5.060 63.512 38.138 1.00 25.36 466 ASP B C 1
ATOM 7814 O O . ASP B 1 469 ? -4.633 62.401 37.764 1.00 26.08 466 ASP B O 1
ATOM 7819 N N . GLY B 1 470 ? -6.355 63.853 38.164 1.00 24.88 467 GLY B N 1
ATOM 7820 C CA . GLY B 1 470 ? -7.418 62.941 37.685 1.00 24.88 467 GLY B CA 1
ATOM 7821 C C . GLY B 1 470 ? -7.689 61.790 38.643 1.00 24.25 467 GLY B C 1
ATOM 7822 O O . GLY B 1 470 ? -8.361 60.819 38.241 1.00 24.02 467 GLY B O 1
ATOM 7823 N N . LEU B 1 471 ? -7.246 61.919 39.890 1.00 24.61 468 LEU B N 1
ATOM 7824 C CA . LEU B 1 471 ? -7.375 60.833 40.893 1.00 25.96 468 LEU B CA 1
ATOM 7825 C C . LEU B 1 471 ? -8.856 60.541 41.187 1.00 27.51 468 LEU B C 1
ATOM 7826 O O . LEU B 1 471 ? -9.198 59.367 41.424 1.00 27.40 468 LEU B O 1
ATOM 7831 N N . GLU B 1 472 ? -9.721 61.555 41.103 1.00 29.90 469 GLU B N 1
ATOM 7832 C CA . GLU B 1 472 ? -11.155 61.363 41.455 1.00 32.49 469 GLU B CA 1
ATOM 7833 C C . GLU B 1 472 ? -11.900 60.581 40.359 1.00 31.48 469 GLU B C 1
ATOM 7834 O O . GLU B 1 472 ? -13.010 60.098 40.654 1.00 33.62 469 GLU B O 1
ATOM 7840 N N . ILE B 1 473 ? -11.311 60.421 39.164 1.00 28.55 470 ILE B N 1
ATOM 7841 C CA . ILE B 1 473 ? -11.986 59.678 38.053 1.00 28.43 470 ILE B CA 1
ATOM 7842 C C . ILE B 1 473 ? -11.142 58.467 37.622 1.00 26.04 470 ILE B C 1
ATOM 7843 O O . ILE B 1 473 ? -11.542 57.800 36.656 1.00 26.64 470 ILE B O 1
ATOM 7848 N N . ALA B 1 474 ? -10.025 58.186 38.302 1.00 23.32 471 ALA B N 1
ATOM 7849 C CA . ALA B 1 474 ? -9.188 57.022 37.921 1.00 22.16 471 ALA B CA 1
ATOM 7850 C C . ALA B 1 474 ? -9.893 55.734 38.334 1.00 21.95 471 ALA B C 1
ATOM 7851 O O . ALA B 1 474 ? -10.515 55.688 39.390 1.00 22.12 471 ALA B O 1
ATOM 7853 N N . PRO B 1 475 ? -9.817 54.646 37.532 1.00 21.37 472 PRO B N 1
ATOM 7854 C CA . PRO B 1 475 ? -10.468 53.391 37.891 1.00 22.20 472 PRO B CA 1
ATOM 7855 C C . PRO B 1 475 ? -9.910 52.799 39.192 1.00 21.14 472 PRO B C 1
ATOM 7856 O O . PRO B 1 475 ? -8.702 52.861 39.408 1.00 20.01 472 PRO B O 1
ATOM 7860 N N . ILE B 1 476 ? -10.803 52.263 40.024 1.00 21.61 473 ILE B N 1
ATOM 7861 C CA . ILE B 1 476 ? -10.380 51.575 41.276 1.00 22.00 473 ILE B CA 1
ATOM 7862 C C . ILE B 1 476 ? -9.928 50.168 40.869 1.00 22.34 473 ILE B C 1
ATOM 7863 O O . ILE B 1 476 ? -10.762 49.418 40.355 1.00 23.64 473 ILE B O 1
ATOM 7868 N N . ARG B 1 477 ? -8.649 49.845 41.073 1.00 27.24 474 ARG B N 1
ATOM 7869 C CA . ARG B 1 477 ? -8.084 48.528 40.669 1.00 27.87 474 ARG B CA 1
ATOM 7870 C C . ARG B 1 477 ? -7.959 47.591 41.872 1.00 25.26 474 ARG B C 1
ATOM 7871 O O . ARG B 1 477 ? -7.659 46.410 41.659 1.00 25.00 474 ARG B O 1
ATOM 7879 N N . HIS B 1 478 ? -8.170 48.106 43.083 1.00 23.40 475 HIS B N 1
ATOM 7880 C CA . HIS B 1 478 ? -8.018 47.295 44.317 1.00 21.92 475 HIS B CA 1
ATOM 7881 C C . HIS B 1 478 ? -9.235 47.548 45.208 1.00 22.13 475 HIS B C 1
ATOM 7882 O O . HIS B 1 478 ? -9.441 48.706 45.587 1.00 21.69 475 HIS B O 1
ATOM 7889 N N . LYS B 1 479 ? -10.019 46.508 45.502 1.00 23.21 476 LYS B N 1
ATOM 7890 C CA . LYS B 1 479 ? -11.237 46.663 46.342 1.00 24.58 476 LYS B CA 1
ATOM 7891 C C . LYS B 1 479 ? -11.298 45.526 47.366 1.00 24.13 476 LYS B C 1
ATOM 7892 O O . LYS B 1 479 ? -12.391 44.971 47.573 1.00 28.02 476 LYS B O 1
ATOM 7898 N N . THR B 1 480 ? -10.158 45.164 47.949 1.00 21.52 477 THR B N 1
ATOM 7899 C CA . THR B 1 480 ? -10.143 44.032 48.907 1.00 20.71 477 THR B CA 1
ATOM 7900 C C . THR B 1 480 ? -10.014 44.545 50.345 1.00 19.67 477 THR B C 1
ATOM 7901 O O . THR B 1 480 ? -9.138 45.382 50.599 1.00 18.79 477 THR B O 1
ATOM 7905 N N . THR B 1 481 ? -10.887 44.055 51.227 1.00 19.89 478 THR B N 1
ATOM 7906 C CA . THR B 1 481 ? -10.824 44.326 52.685 1.00 19.42 478 THR B CA 1
ATOM 7907 C C . THR B 1 481 ? -10.861 42.969 53.393 1.00 18.41 478 THR B C 1
ATOM 7908 O O . THR B 1 481 ? -11.739 42.170 53.051 1.00 18.32 478 THR B O 1
ATOM 7912 N N . VAL B 1 482 ? -9.916 42.694 54.290 1.00 17.34 479 VAL B N 1
ATOM 7913 C CA . VAL B 1 482 ? -9.929 41.403 55.036 1.00 16.69 479 VAL B CA 1
ATOM 7914 C C . VAL B 1 482 ? -9.733 41.687 56.526 1.00 16.54 479 VAL B C 1
ATOM 7915 O O . VAL B 1 482 ? -9.221 42.775 56.894 1.00 16.78 479 VAL B O 1
ATOM 7919 N N . ALA B 1 483 ? -10.155 40.732 57.348 1.00 16.46 480 ALA B N 1
ATOM 7920 C CA . ALA B 1 483 ? -9.887 40.792 58.798 1.00 16.84 480 ALA B CA 1
ATOM 7921 C C . ALA B 1 483 ? -8.391 40.558 59.001 1.00 16.48 480 ALA B C 1
ATOM 7922 O O . ALA B 1 483 ? -7.809 39.765 58.239 1.00 15.07 480 ALA B O 1
ATOM 7924 N N . ALA B 1 484 ? -7.795 41.181 60.019 1.00 16.97 481 ALA B N 1
ATOM 7925 C CA . ALA B 1 484 ? -6.350 40.971 60.264 1.00 17.32 481 ALA B CA 1
ATOM 7926 C C . ALA B 1 484 ? -6.037 39.475 60.402 1.00 17.69 481 ALA B C 1
ATOM 7927 O O . ALA B 1 484 ? -4.989 39.032 59.888 1.00 17.67 481 ALA B O 1
ATOM 7929 N N . ALA B 1 485 ? -6.940 38.708 61.019 1.00 18.64 482 ALA B N 1
ATOM 7930 C CA . ALA B 1 485 ? -6.671 37.275 61.282 1.00 19.39 482 ALA B CA 1
ATOM 7931 C C . ALA B 1 485 ? -6.598 36.467 59.982 1.00 18.46 482 ALA B C 1
ATOM 7932 O O . ALA B 1 485 ? -6.024 35.369 60.026 1.00 20.54 482 ALA B O 1
ATOM 7934 N N . ASP B 1 486 ? -7.120 37.000 58.871 1.00 16.89 483 ASP B N 1
ATOM 7935 C CA . ASP B 1 486 ? -7.168 36.237 57.591 1.00 16.36 483 ASP B CA 1
ATOM 7936 C C . ASP B 1 486 ? -6.039 36.644 56.638 1.00 15.24 483 ASP B C 1
ATOM 7937 O O . ASP B 1 486 ? -5.965 36.135 55.524 1.00 14.67 483 ASP B O 1
ATOM 7950 N N . GLN B 1 488 ? -2.716 35.996 56.553 1.00 15.88 485 GLN B N 1
ATOM 7951 C CA . GLN B 1 488 ? -1.809 34.949 56.110 1.00 15.95 485 GLN B CA 1
ATOM 7952 C C . GLN B 1 488 ? -2.521 33.988 55.151 1.00 15.37 485 GLN B C 1
ATOM 7953 O O . GLN B 1 488 ? -1.909 33.610 54.133 1.00 14.74 485 GLN B O 1
ATOM 7959 N N . ALA B 1 489 ? -3.769 33.620 55.442 1.00 14.89 486 ALA B N 1
ATOM 7960 C CA . ALA B 1 489 ? -4.474 32.701 54.519 1.00 15.01 486 ALA B CA 1
ATOM 7961 C C . ALA B 1 489 ? -4.630 33.362 53.146 1.00 14.23 486 ALA B C 1
ATOM 7962 O O . ALA B 1 489 ? -4.485 32.659 52.136 1.00 14.31 486 ALA B O 1
ATOM 7964 N N . ALA B 1 490 ? -4.909 34.668 53.125 1.00 13.57 487 ALA B N 1
ATOM 7965 C CA . ALA B 1 490 ? -5.096 35.399 51.850 1.00 12.85 487 ALA B CA 1
ATOM 7966 C C . ALA B 1 490 ? -3.768 35.455 51.076 1.00 12.88 487 ALA B C 1
ATOM 7967 O O . ALA B 1 490 ? -3.773 35.250 49.857 1.00 12.59 487 ALA B O 1
ATOM 7969 N N . VAL B 1 491 ? -2.663 35.686 51.778 1.00 13.02 488 VAL B N 1
ATOM 7970 C CA . VAL B 1 491 ? -1.328 35.726 51.119 1.00 13.50 488 VAL B CA 1
ATOM 7971 C C . VAL B 1 491 ? -0.989 34.332 50.563 1.00 14.22 488 VAL B C 1
ATOM 7972 O O . VAL B 1 491 ? -0.566 34.236 49.394 1.00 13.99 488 VAL B O 1
ATOM 7976 N N . GLU B 1 492 ? -1.182 33.287 51.367 1.00 15.01 489 GLU B N 1
ATOM 7977 C CA . GLU B 1 492 ? -0.837 31.916 50.907 1.00 16.50 489 GLU B CA 1
ATOM 7978 C C . GLU B 1 492 ? -1.672 31.557 49.671 1.00 16.16 489 GLU B C 1
ATOM 7979 O O . GLU B 1 492 ? -1.109 30.967 48.735 1.00 16.45 489 GLU B O 1
ATOM 7985 N N . ALA B 1 493 ? -2.966 31.896 49.669 1.00 15.77 490 ALA B N 1
ATOM 7986 C CA . ALA B 1 493 ? -3.834 31.557 48.513 1.00 16.26 490 ALA B CA 1
ATOM 7987 C C . ALA B 1 493 ? -3.380 32.347 47.285 1.00 16.57 490 ALA B C 1
ATOM 7988 O O . ALA B 1 493 ? -3.263 31.750 46.200 1.00 17.70 490 ALA B O 1
ATOM 7990 N N . TYR B 1 494 ? -3.108 33.642 47.452 1.00 16.38 491 TYR B N 1
ATOM 7991 C CA . TYR B 1 494 ? -2.664 34.453 46.294 1.00 17.22 491 TYR B CA 1
ATOM 7992 C C . TYR B 1 494 ? -1.357 33.891 45.706 1.00 17.43 491 TYR B C 1
ATOM 7993 O O . TYR B 1 494 ? -1.211 33.844 44.457 1.00 18.55 491 TYR B O 1
ATOM 8002 N N . LEU B 1 495 ? -0.416 33.500 46.565 1.00 16.89 492 LEU B N 1
ATOM 8003 C CA . LEU B 1 495 ? 0.894 32.989 46.078 1.00 18.11 492 LEU B CA 1
ATOM 8004 C C . LEU B 1 495 ? 0.790 31.530 45.600 1.00 19.65 492 LEU B C 1
ATOM 8005 O O . LEU B 1 495 ? 1.804 31.025 45.087 1.00 20.30 492 LEU B O 1
ATOM 8010 N N . GLY B 1 496 ? -0.371 30.880 45.768 1.00 20.33 493 GLY B N 1
ATOM 8011 C CA . GLY B 1 496 ? -0.564 29.483 45.321 1.00 22.57 493 GLY B CA 1
ATOM 8012 C C . GLY B 1 496 ? 0.175 28.481 46.193 1.00 24.24 493 GLY B C 1
ATOM 8013 O O . GLY B 1 496 ? 0.671 27.467 45.634 1.00 26.26 493 GLY B O 1
ATOM 8014 N N . LEU B 1 497 ? 0.184 28.702 47.514 1.00 24.99 494 LEU B N 1
ATOM 8015 C CA . LEU B 1 497 ? 0.913 27.850 48.497 1.00 27.39 494 LEU B CA 1
ATOM 8016 C C . LEU B 1 497 ? -0.068 26.911 49.204 1.00 30.15 494 LEU B C 1
ATOM 8017 O O . LEU B 1 497 ? -1.284 27.094 49.150 1.00 32.42 494 LEU B O 1
#

Foldseek 3Di:
DQAFWWAFLADNPRTDAQLVLLQAQADPRRGHGHGLAFFAADLDLVVLLPDALLRLLLRLCCRRNVVADSVLSNVLSDQQQDVQFVDSSCFDWDDFDQAIATQLQRGNQQFNLSLLLRSLSSVSSCVVVVAQAQEEEEAEDQDLVQLSVLNCAPPPSYAYEYEHADVSHAPLSVLLLLDDHPRYAYAHAYDDSVLLVVVVVVLVVPVVQVVRVVLRYHYHYPPVGVSSQSSLLSVLSSNVSNCCSVVVDPQPAAAEEQELADLCSNLVSVVSNVSNPHRHQAYEYFYAVLVLVQCCLVFQKRALPDDWDCALQNSTYSHNNCVLNVLCVQQVNDSNVSNVCVCCVPVRMHGRDPTDCVSSVRYHYDYYYRVQLLLQQQVSCVRGVDGAASSLSSRVSSVVVVCVVPVDSHHYYYHRGGDCLSSQPSRQCSNPVDDDDGNVSSNVVCCVSNVDDRRPSSVCSVPRDNNHDHYDHSVCVVVVCVVSVD/DAFWWAFLAGNPRTDAQLVLLQAQADPRRGHGHGLAFFAAPLDLVVLLPDALLVLLLRLCCRRNVVADSVLSNVLSDQLQDVQFVDSSCFDWDDADQAIATQCQRGNQQFNLSLLLRSLSSVSSCVVVVQQAQEEEEEEDQDLNLLSVLNCAPPPSYAYEYEHADVSHAPLSVLLLLDDHPRYAYAHAYDDSVLLVVVVVVLVVPVVQVVRVVLRYHYGYPPVGVSSQSSLLSVLSSNLSNCCSVVVDPQPAAEEEQELADLCSNLVSVVSNVSNPHRHQAYEYFYAVLVQVQCCLVFQKRALPDDWDCALQNSTYSHNNCVLNVLCVQQVVDSNVSVVCVCCVPVRMHGRDPTDVVSSVRYHYDYYYRVQLLLQQQVSCVRGVDGAASSLSSRVSSVVVVCVVPVDSHHYYYHRGGDCLSSQPSRQCSNPVDPDDGNVSSNVVVCVSNVDDRRPSRPCSVPRDSNHDHYDYSVCVVVVCVVSVD

Radius of gyration: 31.94 Å; Cα contacts (8 Å, |Δi|>4): 1980; chains: 2; bounding box: 65×84×92 Å

Solvent-accessible surface area: 38167 Å² total

Nearest PDB structures (foldseek):
  8g1y-assembly2_B  TM=1.002E+00  e=6.014E-88  Streptococcus pneumoniae TIGR4
  4f4f-assembly2_B  TM=8.886E-01  e=8.770E-36  Brucella melitensis bv. 1 str. 16M
  1kl7-assembly2_B  TM=8.609E-01  e=5.972E-35  Saccharomyces cerevisiae
  1vb3-assembly1_A  TM=8.325E-01  e=1.366E-27  Escherichia coli
  5kin-assembly1_D  TM=5.727E-01  e=9.103E-06  Streptococcus pneumoniae TIGR4

B-factor: mean 18.5, std 8.45, range [8.03, 64.94]

InterPro domains:
  IPR001926 Tryptophan synthase beta chain-like, PALP domain [PF00291] (101-413)
  IPR004450 Threonine synthase-like [TIGR00260] (82-441)
  IPR029144 Threonine synthase, N-terminal [PF14821] (5-80)
  IPR036052 Tryptophan synthase beta chain-like, PALP domain superfamily [G3DSA:3.40.50.1100] (91-444)
  IPR036052 Tryptophan synthase beta chain-like, PALP domain superfamily [G3DSA:3.40.50.1100] (108-229)
  IPR036052 Tryptophan synthase beta chain-like, PALP domain superfamily [SSF53686] (3-488)
  IPR037158 Threonine synthase, N-terminal domain superfamily [G3DSA:3.90.1380.10] (1-89)